Protein 4PFY (pdb70)

Solvent-accessible surface area: 40572 Å² total; per-residue (Å²): 188,62,82,74,51,107,0,0,36,0,0,6,23,8,34,33,61,9,70,24,0,0,3,5,8,31,56,94,13,7,7,0,1,6,7,0,0,1,0,5,1,9,2,11,26,35,65,100,94,143,66,42,39,4,0,0,67,108,26,94,76,78,44,124,54,40,10,27,0,10,2,58,143,40,7,89,4,40,71,43,58,86,6,43,1,63,7,0,28,22,0,1,64,9,0,107,144,25,102,44,2,53,36,16,49,5,37,110,3,3,41,126,18,60,99,83,77,131,69,13,0,49,0,12,3,89,24,30,42,34,6,42,2,63,23,21,10,2,64,7,12,0,2,0,78,76,54,3,75,139,58,71,55,120,82,0,50,138,28,40,28,96,92,5,42,0,1,0,0,0,84,7,68,48,79,26,26,10,75,0,3,0,36,31,24,58,114,4,2,0,49,149,62,39,64,47,57,0,94,0,51,40,0,0,0,10,23,9,14,1,4,92,40,0,28,15,36,2,46,101,13,82,0,0,0,0,2,6,12,1,72,40,0,76,90,2,36,96,69,100,43,5,29,3,12,60,127,105,75,57,25,7,26,37,0,8,0,0,0,2,2,1,25,21,121,78,112,0,0,49,45,57,60,0,5,59,0,1,1,24,1,3,28,23,101,66,0,5,78,117,11,0,95,90,13,10,87,28,17,31,26,0,0,0,0,61,51,113,34,12,73,110,16,34,1,123,124,18,17,101,152,66,23,23,81,98,50,39,122,60,0,84,115,4,0,64,124,47,24,1,105,57,103,85,129,69,46,62,22,4,20,71,123,32,121,108,26,121,2,39,0,9,0,0,18,0,40,28,7,3,32,47,0,0,61,0,0,4,87,6,0,54,163,4,9,0,21,5,66,42,96,62,17,55,44,62,118,0,9,72,10,0,19,16,12,85,12,18,2,0,0,0,18,68,26,1,18,17,10,14,9,5,16,16,1,0,24,1,1,3,42,35,76,0,54,144,47,156,103,2,77,41,0,3,1,4,42,16,65,32,104,109,2,77,87,12,5,40,56,1,2,110,11,117,77,80,75,73,10,80,83,0,0,25,98,0,0,46,22,0,2,93,32,0,5,0,2,2,0,0,7,6,1,4,11,3,0,0,6,59,64,11,3,39,51,6,0,27,77,175,54,72,60,2,4,2,0,0,42,67,22,22,0,8,8,4,0,4,41,0,0,24,16,0,93,34,126,48,135,120,101,64,76,118,2,0,36,0,0,7,26,10,34,38,62,10,71,20,0,0,5,8,7,42,69,93,15,6,8,0,1,7,6,0,0,1,0,5,2,10,1,9,30,30,70,104,100,139,57,48,48,4,0,0,65,112,25,94,78,75,47,121,53,37,11,27,0,11,2,48,140,35,4,84,3,42,73,43,57,83,7,51,0,65,7,0,28,24,0,2,68,16,1,98,175,53,101,44,2,68,38,15,63,4,39,120,6,2,42,130,22,57,114,83,76,116,66,14,0,48,0,15,5,88,25,32,43,29,9,41,2,75,22,17,10,2,60,9,14,0,1,0,81,73,50,2,88,139,62,76,50,113,67,0,50,128,32,38,29,94,93,5,42,0,0,0,0,0,88,7,65,47,83,17,23,7,48,0,3,0,14,35,14,57,109,3,2,0,50,144,66,51,63,63,76,1,48,0,63,58,0,0,0,11,25,10,15,8,4,94,45,0,24,18,34,2,48,94,12,76,0,0,0,0,2,5,12,0,58,30,0,63,86,2,43,108,64,97,45,5,34,2,11,55,90,105,74,55,26,7,21,38,0,8,0,0,0,1,3,1,25,22,123,81,116,1,0,48,41,55,60,0,5,63,0,2,1,22,1,1,31,22,91,55,0,2,60,170,12,0,114,82,13,9,85,37,17,30,23,0,0,1,3,59,42,118,41,16,73,107,19,30,2,110,127,20,17,100,154,64,19,23,141,101,35,36,116,62,0,62,112,5,0,63,129,48,27,1,107,37,115,77,132,75,45,61,26,4,15,75,142,43,123,78,23,85,3,39,0,9,0,0,34,2,38,27,8,3,32,57,0,0,61,4,0,3,93,9,0,51,162,3,9,0,25,5,74,42,96,67,16,59,44,64,117,0,11,56,11,0,21,12,14,107,12,12,1,0,0,0,17,75,26,1,22,12,9,10,8,8,20,18,5,0,28,2,1,3,53,35,86,0,53,174,52,132,69,3,78,44,0,2,0,5,41,16,66,30,105,108,3,80,87,14,6,40,59,0,0,112,12,108,75,76,71,73,11,77,98,0,0,23,107,0,0,42,20,0,2,87,35,0,5,0,0,2,1,0,6,6,1,4,11,2,0,0,5,61,56,8,2,41,56,10,0,28,86,178,66,66,62,2,2,2,1,0,43,68,22,19,1,7,9,6,0,3,33,0,0,33,16,4,94,41,106,146

Radius of gyration: 32.73 Å; Cα contacts (8 Å, |Δi|>4): 2437; chains: 2; bounding box: 91×54×98 Å

Nearest PDB structures (foldseek):
  4pfy-assembly1_A  TM=1.002E+00  e=0.000E+00  Thermotoga maritima MSB8
  1vr5-assembly1_A  TM=9.358E-01  e=0.000E+00  Thermotoga maritima MSB8
  6lzu-assembly1_A  TM=8.856E-01  e=5.003E-47  Vibrio harveyi 1DA3
  6lzt-assembly1_A  TM=8.892E-01  e=2.158E-46  Vibrio harveyi 1DA3
  6lzv-assembly1_A  TM=8.860E-01  e=6.411E-45  Vibrio harveyi 1DA3

Sequence (1076 aa):
TFERNKTLYWGGALWSSSPPSNWNPFTPWNAVAGTIGLVYEPLFLYDPLNDKFEPWLAEKGEWVSNNNEYVLTLRKGLRWQDGVPLTADDVVFTFEIAKKKYTGISYSSPVWNWLGRIERVDERTLKFVFSDPRYQEWKQMLINTPIVPKHIWENKTEEEEVLQQAANENPVGSGPYYVESWADDRCVFKKNGNWWGIRELGYDDPKPERIVELRVLSSNNVAVGMLMKGELDWSNFFLPGVPVLKKAYGIVVTWYENAPYMLPANTAGIIYINVNKYPLSIPEFRRRAMAYAINPEKKIVTTRAYENMVTAANPAGILPLPGYMKYYPKEVVDKYGFKYDPEMAKKILDEELGFKDVNKDGFREDPNGKPFKLTIECPYGWTDWMVSIQSIAEEDLVKVGINVEPKYPDYSSSKYADDDLYGGKFDLILNNFTTGVSATIWSYFNGVFYPDAVESSEYSYSGNFGKYANPEVEETLLDELNRSNDDAKIKEVVAKLSEILLKKDLPFIPLWYNGAWFQASEAVWTTNWPTEEKNPYAVPIGWNGWWQLTGIKTLFGIEAKHHFEERNKTLYWGGALWSSSPPSNWNPFTPWNAVAGTIGLVYEPLFLYDPLNDDKFEPWLAEKGEWVSNNNEYVLTLRKGLRWQDGVPLTADDVVFTFEIAKKYTGISYSPVWNWLGRIERVDEERTLKFVFSDPRYQEWKQMLINTPIVPKHIWENKTEEEVLQAANENPVGSGPYYVESWADDRCVFKKNGNWWGIRELGYDPKPERIVELRVLSSSNNVAVGMMLMKGELDWSNFFLPGVPVLKKAYGIVVTWYENAPYMLPANTAGIIYINVNKYPLSIPEFRRRAMAYAINPEKIVTRRAYENNMVTAANPAGILPLPGYMKYYPKEVVDKYGFKYDPEMAKKILDELGFKDVNKDGFREDPNGKPFKLTIECPYGWTDWMVSIQSIAEDLVKVGINVEPKYPDYSKYADDLYGGKFDLILNNFTTGVVSATIWSYFNGVFYPDAVESSEYSYSGNFGKYANPEVETLLDELNRSSNDDAKIKEEVVAKLSEILLKKDLPFIPLWYNGAWFQASEAVWTTNWPTEKNPYAVPIGWNGWWQLTGIKKTLFGIEAKH

Foldseek 3Di:
DDDQQQEAEEEAADQFFAQALALLCLVNHDFCSEQAFFDFQWFAALVVLDIHGDQWPDWDDPDLFKIKTFGDPQFAKLVGHHDAVVQVQCLQVVCCVQVVRQCSCVCVWWPHWDDPDGGMIMTGTPFQLPQVVQVCRLARTGADCVVPVVDDSCCSVVPRCPQPIHLHQWTWDDGDRFWTKTAGRPVRSCCVRVVFDFRRRIYIYTYDNAVVVVVVCQQVVVHFKYQADDPPVVCCCPPRVKAAQDNDPLRFDFWFFKWKFAQLVDPPSVPLLLLLLLLQLAALVCLCCPLRVNNWFWAQFLRFDPGDQGCLLDQPVLCVPQGHHHDLVVSLVSCVVQQFADPDPPLATDHNVRHRDAFEEEDAPNSRSVQRVVVRSQVSCSNSRHHYYYDHHHPVVLQVCQFQLPHGMYIDTQQGTRGSDPLSNLCQDCVQVSQPDRTHPRHSSSNDHDVVLVVLSSQLSSDPDSVSVSVSSSVSSNCCSRRVSIGGTIRDGSRIMGRPPFKDQAAHNVRHQASCHRHNVCSSNRVSVRSRGIRTPPD/DPPLQEAEEEAADQFFAQALQLLCVVNHDFCSEQAFFDFQWFAALVVLDIGGDQWPDWDDPDLFKIKTFGDPQFAKLVGHHDAVVQVQCLQVVLCVLVVRPPSCQCVFWPDWDDPDGHMIMTGTNFQLPQVVQVCRLRRTGADCVVPVPDDSCCSPPPRCPQPIHQHQWTFDDGDRFWTKTAGSPVRSCCVRPVFDFRRRIYIYTYDQALVVVVVCQQVVVHFKYQADDPPVVCCCVPRVKAAQANDPLRFDFWFFKWKFAQLVDPPSVPLLLLLLLLQLADLVCLCCVLRVNNWFWAQFLRFDPDPVGCLLPLVVLCVPQNHHHDLVVSLVSCVVQQQADPVPPLATDHNVRHGDAFEEEDAPNSRSVQRVVVRSQVSCSNSRHHYDYDHHHPVVLQLCQFQLPGGMYIDTQQGTRGSDCLSNLCQDCVQVSQPDRTDPRHSSSRDHDPVSVVLSSQCSSDPDSVSVSVSSSVSSNCCSRRVSIGGTIRDGSDIMGRPPFKDQAHHNVRNQASCHRHRPRSSNRNSVRSRGIDTDD

B-factor: mean 19.45, std 8.82, range [7.61, 70.92]

Structure (mmCIF, N/CA/C/O backbone):
data_4PFY
#
_entry.id   4PFY
#
_cell.length_a   96.638
_cell.length_b   53.600
_cell.length_c   106.269
_cell.angle_alpha   90.00
_cell.angle_beta   110.51
_cell.angle_gamma   90.00
#
_symmetry.space_group_name_H-M   'P 1 21 1'
#
loop_
_entity.id
_entity.type
_entity.pdbx_description
1 polymer 'ABC transporter substrate-binding protein'
2 branched beta-D-mannopyranose-(1-4)-beta-D-mannopyranose-(1-4)-beta-D-mannopyranose-(1-4)-beta-D-mannopyranose-(1-4)-beta-D-mannopyranose-(1-4)-beta-D-mannopyranose
3 non-polymer 'MAGNESIUM ION'
4 non-polymer 'NITRATE ION'
5 water water
#
loop_
_atom_site.group_PDB
_atom_site.id
_atom_site.type_symbol
_atom_site.label_atom_id
_atom_site.label_alt_id
_atom_site.label_comp_id
_atom_site.label_asym_id
_atom_site.label_entity_id
_atom_site.label_seq_id
_atom_site.pdbx_PDB_ins_code
_atom_site.Cartn_x
_atom_site.Cartn_y
_atom_site.Cartn_z
_atom_site.occupancy
_atom_site.B_iso_or_equiv
_atom_site.auth_seq_id
_atom_site.auth_comp_id
_atom_site.auth_asym_id
_atom_site.auth_atom_id
_atom_site.pdbx_PDB_model_num
ATOM 1 N N . THR A 1 2 ? 33.108 -15.066 37.585 1.00 43.91 21 THR A N 1
ATOM 2 C CA . THR A 1 2 ? 31.728 -15.502 37.345 1.00 44.49 21 THR A CA 1
ATOM 3 C C . THR A 1 2 ? 31.059 -15.782 38.687 1.00 38.94 21 THR A C 1
ATOM 4 O O . THR A 1 2 ? 31.738 -16.136 39.665 1.00 40.86 21 THR A O 1
ATOM 8 N N . PHE A 1 3 ? 29.735 -15.622 38.742 1.00 26.39 22 PHE A N 1
ATOM 9 C CA . PHE A 1 3 ? 28.998 -15.881 39.968 1.00 24.34 22 PHE A CA 1
ATOM 10 C C . PHE A 1 3 ? 28.814 -17.373 40.165 1.00 21.74 22 PHE A C 1
ATOM 11 O O . PHE A 1 3 ? 28.394 -18.076 39.246 1.00 22.32 22 PHE A O 1
ATOM 19 N N . GLU A 1 4 ? 29.155 -17.865 41.352 1.00 18.34 23 GLU A N 1
ATOM 20 C CA . GLU A 1 4 ? 28.946 -19.277 41.660 1.00 18.41 23 GLU A CA 1
ATOM 21 C C . GLU A 1 4 ? 27.438 -19.561 41.661 1.00 16.54 23 GLU A C 1
ATOM 22 O O . GLU A 1 4 ? 26.641 -18.817 42.254 1.00 16.39 23 GLU A O 1
ATOM 28 N N . ARG A 1 5 ? 27.041 -20.620 40.980 1.00 16.37 24 ARG A N 1
ATOM 29 C CA . ARG A 1 5 ? 25.625 -20.823 40.678 1.00 15.12 24 ARG A CA 1
ATOM 30 C C . ARG A 1 5 ? 24.782 -21.052 41.906 1.00 14.45 24 ARG A C 1
ATOM 31 O O . ARG A 1 5 ? 23.635 -20.586 41.976 1.00 13.98 24 ARG A O 1
ATOM 39 N N . ASN A 1 6 ? 25.314 -21.791 42.879 1.00 15.90 25 ASN A N 1
ATOM 40 C CA . ASN A 1 6 ? 24.518 -22.171 44.034 1.00 16.50 25 ASN A CA 1
ATOM 41 C C . ASN A 1 6 ? 24.454 -21.120 45.124 1.00 18.22 25 ASN A C 1
ATOM 42 O O . ASN A 1 6 ? 23.854 -21.346 46.154 1.00 21.15 25 ASN A O 1
ATOM 47 N N . LYS A 1 7 ? 25.067 -19.962 44.888 1.00 14.84 26 LYS A N 1
ATOM 48 C CA . LYS A 1 7 ? 24.981 -18.856 45.828 1.00 13.64 26 LYS A CA 1
ATOM 49 C C . LYS A 1 7 ? 24.319 -17.652 45.166 1.00 16.46 26 LYS A C 1
ATOM 50 O O . LYS A 1 7 ? 24.216 -16.591 45.768 1.00 16.04 26 LYS A O 1
ATOM 56 N N . THR A 1 8 ? 23.871 -17.837 43.926 1.00 12.52 27 THR A N 1
ATOM 57 C CA . THR A 1 8 ? 23.305 -16.750 43.139 1.00 11.65 27 THR A CA 1
ATOM 58 C C . THR A 1 8 ? 21.851 -17.041 42.805 1.00 12.43 27 THR A C 1
ATOM 59 O O . THR A 1 8 ? 21.523 -18.135 42.363 1.00 11.74 27 THR A O 1
ATOM 63 N N . LEU A 1 9 ? 20.985 -16.051 43.073 1.00 10.34 28 LEU A N 1
ATOM 64 C CA . LEU A 1 9 ? 19.552 -16.168 42.794 1.00 9.96 28 LEU A CA 1
ATOM 65 C C . LEU A 1 9 ? 19.200 -15.292 41.588 1.00 12.57 28 LEU A C 1
ATOM 66 O O . LEU A 1 9 ? 19.342 -14.072 41.654 1.00 12.26 28 LEU A O 1
ATOM 71 N N . TYR A 1 10 ? 18.767 -15.907 40.499 1.00 12.21 29 TYR A N 1
ATOM 72 C CA . TYR A 1 10 ? 18.356 -15.165 39.303 1.00 9.89 29 TYR A CA 1
ATOM 73 C C . TYR A 1 10 ? 16.858 -14.925 39.335 1.00 9.12 29 TYR A C 1
ATOM 74 O O . TYR A 1 10 ? 16.076 -15.870 39.447 1.00 10.20 29 TYR A O 1
ATOM 83 N N . TRP A 1 11 ? 16.472 -13.651 39.284 1.00 9.38 30 TRP A N 1
ATOM 84 C CA . TRP A 1 11 ? 15.097 -13.238 39.551 1.00 10.36 30 TRP A CA 1
ATOM 85 C C . TRP A 1 11 ? 14.672 -12.231 38.512 1.00 10.85 30 TRP A C 1
ATOM 86 O O . TRP A 1 11 ? 15.473 -11.387 38.091 1.00 10.57 30 TRP A O 1
ATOM 97 N N . GLY A 1 12 ? 13.427 -12.311 38.055 1.00 9.28 31 GLY A N 1
ATOM 98 C CA . GLY A 1 12 ? 12.924 -11.309 37.152 1.00 10.83 31 GLY A CA 1
ATOM 99 C C . GLY A 1 12 ? 11.436 -11.158 37.265 1.00 11.93 31 GLY A C 1
ATOM 100 O O . GLY A 1 12 ? 10.777 -11.920 37.982 1.00 10.71 31 GLY A O 1
ATOM 101 N N . GLY A 1 13 ? 10.910 -10.166 36.564 1.00 9.30 32 GLY A N 1
ATOM 102 C CA . GLY A 1 13 ? 9.473 -9.912 36.511 1.00 8.80 32 GLY A CA 1
ATOM 103 C C . GLY A 1 13 ? 9.110 -8.471 36.789 1.00 10.01 32 GLY A C 1
ATOM 104 O O . GLY A 1 13 ? 7.994 -8.036 36.506 1.00 11.18 32 GLY A O 1
ATOM 105 N N . ALA A 1 14 ? 10.072 -7.709 37.301 1.00 9.96 33 ALA A N 1
ATOM 106 C CA . ALA A 1 14 ? 9.819 -6.336 37.733 1.00 9.48 33 ALA A CA 1
ATOM 107 C C . ALA A 1 14 ? 10.705 -5.297 37.067 1.00 12.68 33 ALA A C 1
ATOM 108 O O . ALA A 1 14 ? 10.587 -4.104 37.359 1.00 12.94 33 ALA A O 1
ATOM 110 N N . LEU A 1 15 ? 11.623 -5.728 36.190 1.00 10.51 34 LEU A N 1
ATOM 111 C CA . LEU A 1 15 ? 12.601 -4.782 35.620 1.00 10.17 34 LEU A CA 1
ATOM 112 C C . LEU A 1 15 ? 12.296 -4.606 34.135 1.00 10.37 34 LEU A C 1
ATOM 113 O O . LEU A 1 15 ? 12.666 -5.431 33.319 1.00 10.59 34 LEU A O 1
ATOM 118 N N . TRP A 1 16 ? 11.607 -3.504 33.810 1.00 10.18 35 TRP A N 1
ATOM 119 C CA . TRP A 1 16 ? 11.057 -3.286 32.488 1.00 10.01 35 TRP A CA 1
ATOM 120 C C . TRP A 1 16 ? 11.628 -2.030 31.850 1.00 12.51 35 TRP A C 1
ATOM 121 O O . TRP A 1 16 ? 11.078 -1.476 30.910 1.00 14.01 35 TRP A O 1
ATOM 132 N N A SER A 1 17 ? 12.742 -1.576 32.405 0.62 13.38 36 SER A N 1
ATOM 133 N N B SER A 1 17 ? 12.734 -1.577 32.426 0.19 13.07 36 SER A N 1
ATOM 134 N N C SER A 1 17 ? 12.755 -1.599 32.403 0.19 13.20 36 SER A N 1
ATOM 135 C CA A SER A 1 17 ? 13.495 -0.457 31.842 0.62 13.00 36 SER A CA 1
ATOM 136 C CA B SER A 1 17 ? 13.497 -0.446 31.916 0.19 13.68 36 SER A CA 1
ATOM 137 C CA C SER A 1 17 ? 13.488 -0.434 31.929 0.19 13.99 36 SER A CA 1
ATOM 138 C C A SER A 1 17 ? 14.940 -0.633 32.262 0.62 14.24 36 SER A C 1
ATOM 139 C C B SER A 1 17 ? 14.962 -0.721 32.222 0.19 13.80 36 SER A C 1
ATOM 140 C C C SER A 1 17 ? 14.957 -0.670 32.263 0.19 13.86 36 SER A C 1
ATOM 141 O O A SER A 1 17 ? 15.213 -1.304 33.258 0.62 13.95 36 SER A O 1
ATOM 142 O O B SER A 1 17 ? 15.267 -1.540 33.089 0.19 13.44 36 SER A O 1
ATOM 143 O O C SER A 1 17 ? 15.258 -1.422 33.191 0.19 13.64 36 SER A O 1
ATOM 150 N N . PRO A 1 18 ? 15.882 -0.068 31.495 1.00 12.20 37 PRO A N 1
ATOM 151 C CA . PRO A 1 18 ? 17.287 -0.244 31.866 1.00 13.41 37 PRO A CA 1
ATOM 152 C C . PRO A 1 18 ? 17.526 0.327 33.268 1.00 13.08 37 PRO A C 1
ATOM 153 O O . PRO A 1 18 ? 16.996 1.409 33.584 1.00 14.63 37 PRO A O 1
ATOM 157 N N . PRO A 1 19 ? 18.227 -0.413 34.130 1.00 12.67 38 PRO A N 1
ATOM 158 C CA . PRO A 1 19 ? 18.448 0.094 35.492 1.00 15.88 38 PRO A CA 1
ATOM 159 C C . PRO A 1 19 ? 19.297 1.361 35.493 1.00 15.43 38 PRO A C 1
ATOM 160 O O . PRO A 1 19 ? 20.414 1.358 34.976 1.00 18.10 38 PRO A O 1
ATOM 164 N N . SER A 1 20 ? 18.756 2.437 36.064 1.00 13.15 39 SER A N 1
ATOM 165 C CA . SER A 1 20 ? 19.484 3.708 36.066 1.00 13.84 39 SER A CA 1
ATOM 166 C C . SER A 1 20 ? 19.162 4.572 37.282 1.00 13.77 39 SER A C 1
ATOM 167 O O . SER A 1 20 ? 19.798 5.626 37.471 1.00 17.18 39 SER A O 1
ATOM 170 N N . ASN A 1 21 ? 18.233 4.120 38.114 1.00 10.92 40 ASN A N 1
ATOM 171 C CA . ASN A 1 21 ? 17.767 4.914 39.241 1.00 12.95 40 ASN A CA 1
ATOM 172 C C . ASN A 1 21 ? 17.525 4.021 40.452 1.00 12.17 40 ASN A C 1
ATOM 173 O O . ASN A 1 21 ? 16.906 2.967 40.328 1.00 12.53 40 ASN A O 1
ATOM 178 N N . TRP A 1 22 ? 18.010 4.451 41.613 1.00 12.24 41 TRP A N 1
ATOM 179 C CA . TRP A 1 22 ? 17.790 3.745 42.897 1.00 10.99 41 TRP A CA 1
ATOM 180 C C . TRP A 1 22 ? 17.370 4.742 43.963 1.00 10.60 41 TRP A C 1
ATOM 181 O O . TRP A 1 22 ? 17.734 4.617 45.129 1.00 12.12 41 TRP A O 1
ATOM 192 N N . ASN A 1 23 ? 16.597 5.729 43.552 1.00 11.60 42 ASN A N 1
ATOM 193 C CA . ASN A 1 23 ? 16.173 6.807 44.456 1.00 11.46 42 ASN A CA 1
ATOM 194 C C . ASN A 1 23 ? 14.933 6.399 45.262 1.00 12.80 42 ASN A C 1
ATOM 195 O O . ASN A 1 23 ? 13.866 6.188 44.694 1.00 12.82 42 ASN A O 1
ATOM 200 N N . PRO A 1 24 ? 15.061 6.314 46.599 1.00 11.56 43 PRO A N 1
ATOM 201 C CA . PRO A 1 24 ? 13.932 5.816 47.392 1.00 13.58 43 PRO A CA 1
ATOM 202 C C . PRO A 1 24 ? 12.772 6.821 47.437 1.00 14.02 43 PRO A C 1
ATOM 203 O O . PRO A 1 24 ? 11.657 6.454 47.828 1.00 12.39 43 PRO A O 1
ATOM 207 N N . PHE A 1 25 ? 13.013 8.061 47.028 1.00 11.71 44 PHE A N 1
ATOM 208 C CA . PHE A 1 25 ? 11.939 9.044 46.981 1.00 12.38 44 PHE A CA 1
ATOM 209 C C . PHE A 1 25 ? 11.074 8.909 45.734 1.00 14.63 44 PHE A C 1
ATOM 210 O O . PHE A 1 25 ? 9.980 9.475 45.672 1.00 13.91 44 PHE A O 1
ATOM 218 N N . THR A 1 26 ? 11.558 8.152 44.755 1.00 12.95 45 THR A N 1
ATOM 219 C CA . THR A 1 26 ? 10.819 7.947 43.509 1.00 14.03 45 THR A CA 1
ATOM 220 C C . THR A 1 26 ? 10.742 6.456 43.148 1.00 13.94 45 THR A C 1
ATOM 221 O O . THR A 1 26 ? 11.314 6.019 42.138 1.00 13.58 45 THR A O 1
ATOM 225 N N . PRO A 1 27 ? 10.061 5.660 43.983 1.00 14.71 46 PRO A N 1
ATOM 226 C CA . PRO A 1 27 ? 10.048 4.218 43.741 1.00 15.30 46 PRO A CA 1
ATOM 227 C C . PRO A 1 27 ? 9.426 3.824 42.403 1.00 17.05 46 PRO A C 1
ATOM 228 O O . PRO A 1 27 ? 9.709 2.719 41.962 1.00 19.90 46 PRO A O 1
ATOM 232 N N . TRP A 1 28 ? 8.652 4.720 41.776 1.00 15.25 47 TRP A N 1
ATOM 233 C CA . TRP A 1 28 ? 8.087 4.456 40.449 1.00 18.23 47 TRP A CA 1
ATOM 234 C C . TRP A 1 28 ? 9.170 4.352 39.387 1.00 21.94 47 TRP A C 1
ATOM 235 O O . TRP A 1 28 ? 8.970 3.733 38.345 1.00 21.75 47 TRP A O 1
ATOM 246 N N . ASN A 1 29 ? 10.313 4.969 39.636 1.00 16.40 48 ASN A N 1
ATOM 247 C CA . ASN A 1 29 ? 11.393 4.947 38.674 1.00 15.54 48 ASN A CA 1
ATOM 248 C C . ASN A 1 29 ? 12.568 4.092 39.137 1.00 13.42 48 ASN A C 1
ATOM 249 O O . ASN A 1 29 ? 13.401 3.692 38.326 1.00 19.49 48 ASN A O 1
ATOM 254 N N . ALA A 1 30 ? 12.638 3.800 40.436 1.00 12.28 49 ALA A N 1
ATOM 255 C CA . ALA A 1 30 ? 13.762 3.053 40.987 1.00 13.33 49 ALA A CA 1
ATOM 256 C C . ALA A 1 30 ? 13.697 1.577 40.594 1.00 13.72 49 ALA A C 1
ATOM 257 O O . ALA A 1 30 ? 12.609 1.025 40.433 1.00 14.18 49 ALA A O 1
ATOM 259 N N . VAL A 1 31 ? 14.863 0.946 40.425 1.00 11.44 50 VAL A N 1
ATOM 260 C CA . VAL A 1 31 ? 14.958 -0.487 40.206 1.00 11.37 50 VAL A CA 1
ATOM 261 C C . VAL A 1 31 ? 14.203 -1.245 41.296 1.00 12.53 50 VAL A C 1
ATOM 262 O O . VAL A 1 31 ? 14.406 -1.004 42.477 1.00 10.75 50 VAL A O 1
ATOM 266 N N . ALA A 1 32 ? 13.306 -2.159 40.903 1.00 10.28 51 ALA A N 1
ATOM 267 C CA . ALA A 1 32 ? 12.569 -2.940 41.892 1.00 9.06 51 ALA A CA 1
ATOM 268 C C . ALA A 1 32 ? 13.503 -3.624 42.857 1.00 11.52 51 ALA A C 1
ATOM 269 O O . ALA A 1 32 ? 14.520 -4.194 42.467 1.00 11.67 51 ALA A O 1
ATOM 271 N N . GLY A 1 33 ? 13.182 -3.507 44.143 1.00 11.74 52 GLY A N 1
ATOM 272 C CA . GLY A 1 33 ? 14.085 -4.013 45.170 1.00 11.91 52 GLY A CA 1
ATOM 273 C C . GLY A 1 33 ? 14.785 -2.890 45.876 1.00 11.01 52 GLY A C 1
ATOM 274 O O . GLY A 1 33 ? 15.245 -3.074 47.013 1.00 11.47 52 GLY A O 1
ATOM 275 N N . THR A 1 34 ? 14.858 -1.730 45.243 1.00 10.39 53 THR A N 1
ATOM 276 C CA . THR A 1 34 ? 15.379 -0.530 45.944 1.00 12.29 53 THR A CA 1
ATOM 277 C C . THR A 1 34 ? 14.643 -0.368 47.270 1.00 12.62 53 THR A C 1
ATOM 278 O O . THR A 1 34 ? 15.244 -0.072 48.309 1.00 12.22 53 THR A O 1
ATOM 282 N N . ILE A 1 35 ? 13.331 -0.549 47.239 1.00 10.93 54 ILE A N 1
ATOM 283 C CA . ILE A 1 35 ? 12.558 -0.615 48.455 1.00 10.69 54 ILE A CA 1
ATOM 284 C C . ILE A 1 35 ? 12.400 -2.069 48.792 1.00 9.55 54 ILE A C 1
ATOM 285 O O . ILE A 1 35 ? 11.757 -2.822 48.052 1.00 11.58 54 ILE A O 1
ATOM 290 N N . GLY A 1 36 ? 13.047 -2.491 49.870 1.00 9.43 55 GLY A N 1
ATOM 291 C CA . GLY A 1 36 ? 12.997 -3.875 50.313 1.00 10.43 55 GLY A CA 1
ATOM 292 C C . GLY A 1 36 ? 14.363 -4.469 50.533 1.00 11.47 55 GLY A C 1
ATOM 293 O O . GLY A 1 36 ? 14.732 -4.834 51.656 1.00 14.30 55 GLY A O 1
ATOM 294 N N . LEU A 1 37 ? 15.131 -4.608 49.450 1.00 10.41 56 LEU A N 1
ATOM 295 C CA . LEU A 1 37 ? 16.506 -5.084 49.548 1.00 10.97 56 LEU A CA 1
ATOM 296 C C . LEU A 1 37 ? 17.447 -4.030 50.127 1.00 10.19 56 LEU A C 1
ATOM 297 O O . LEU A 1 37 ? 18.357 -4.358 50.903 1.00 11.54 56 LEU A O 1
ATOM 302 N N . VAL A 1 38 ? 17.232 -2.767 49.739 1.00 10.08 57 VAL A N 1
ATOM 303 C CA . VAL A 1 38 ? 18.175 -1.689 50.073 1.00 10.98 57 VAL A CA 1
ATOM 304 C C . VAL A 1 38 ? 17.609 -0.779 51.155 1.00 10.86 57 VAL A C 1
ATOM 305 O O . VAL A 1 38 ? 18.192 -0.654 52.241 1.00 10.85 57 VAL A O 1
ATOM 309 N N . TYR A 1 39 ? 16.464 -0.164 50.896 1.00 11.92 58 TYR A N 1
ATOM 310 C CA . TYR A 1 39 ? 15.811 0.685 51.896 1.00 11.46 58 TYR A CA 1
ATOM 311 C C . TYR A 1 39 ? 14.678 -0.076 52.558 1.00 12.14 58 TYR A C 1
ATOM 312 O O . TYR A 1 39 ? 13.939 -0.806 51.890 1.00 13.48 58 TYR A O 1
ATOM 321 N N . GLU A 1 40 ? 14.505 0.139 53.855 1.00 12.29 59 GLU A N 1
ATOM 322 C CA . GLU A 1 40 ? 13.596 -0.688 54.645 1.00 10.67 59 GLU A CA 1
ATOM 323 C C . GLU A 1 40 ? 12.473 0.109 55.278 1.00 12.73 59 GLU A C 1
ATOM 324 O O . GLU A 1 40 ? 12.623 1.286 55.562 1.00 12.26 59 GLU A O 1
ATOM 330 N N . PRO A 1 41 ? 11.345 -0.571 55.563 1.00 13.47 60 PRO A N 1
ATOM 331 C CA . PRO A 1 41 ? 10.203 0.041 56.221 1.00 10.75 60 PRO A CA 1
ATOM 332 C C . PRO A 1 41 ? 10.199 -0.201 57.734 1.00 11.24 60 PRO A C 1
ATOM 333 O O . PRO A 1 41 ? 10.915 -1.048 58.260 1.00 12.05 60 PRO A O 1
ATOM 337 N N . LEU A 1 42 ? 9.347 0.548 58.429 1.00 10.52 61 LEU A N 1
ATOM 338 C CA . LEU A 1 42 ? 9.168 0.317 59.867 1.00 10.98 61 LEU A CA 1
ATOM 339 C C . LEU A 1 42 ? 8.538 -1.034 60.154 1.00 12.42 61 LEU A C 1
ATOM 340 O O . LEU A 1 42 ? 8.907 -1.684 61.128 1.00 12.21 61 LEU A O 1
ATOM 345 N N . PHE A 1 43 ? 7.587 -1.445 59.317 1.00 11.39 62 PHE A N 1
ATOM 346 C CA . PHE A 1 43 ? 6.851 -2.707 59.470 1.00 12.16 62 PHE A CA 1
ATOM 347 C C . PHE A 1 43 ? 6.713 -3.414 58.130 1.00 10.85 62 PHE A C 1
ATOM 348 O O . PHE A 1 43 ? 6.715 -2.769 57.083 1.00 12.50 62 PHE A O 1
ATOM 356 N N . LEU A 1 44 ? 6.585 -4.739 58.188 1.00 10.16 63 LEU A N 1
ATOM 357 C CA . LEU A 1 44 ? 5.975 -5.523 57.104 1.00 10.54 63 LEU A CA 1
ATOM 358 C C . LEU A 1 44 ? 4.481 -5.687 57.389 1.00 10.73 63 LEU A C 1
ATOM 359 O O . LEU A 1 44 ? 4.049 -5.597 58.537 1.00 12.13 63 LEU A O 1
ATOM 364 N N . TYR A 1 45 ? 3.700 -5.961 56.350 1.00 11.31 64 TYR A N 1
ATOM 365 C CA . TYR A 1 45 ? 2.339 -6.427 56.528 1.00 13.23 64 TYR A CA 1
ATOM 366 C C . TYR A 1 45 ? 2.185 -7.778 55.860 1.00 12.84 64 TYR A C 1
ATOM 367 O O . TYR A 1 45 ? 2.556 -7.942 54.704 1.00 11.98 64 TYR A O 1
ATOM 376 N N . ASP A 1 46 ? 1.675 -8.754 56.617 1.00 13.24 65 ASP A N 1
ATOM 377 C CA . ASP A 1 46 ? 1.433 -10.087 56.096 1.00 13.38 65 ASP A CA 1
ATOM 378 C C . ASP A 1 46 ? -0.005 -10.202 55.652 1.00 13.06 65 ASP A C 1
ATOM 379 O O . ASP A 1 46 ? -0.914 -10.288 56.477 1.00 14.44 65 ASP A O 1
ATOM 384 N N . PRO A 1 47 ? -0.229 -10.215 54.335 1.00 12.40 66 PRO A N 1
ATOM 385 C CA . PRO A 1 47 ? -1.589 -10.259 53.834 1.00 14.33 66 PRO A CA 1
ATOM 386 C C . PRO A 1 47 ? -2.234 -11.640 53.938 1.00 17.35 66 PRO A C 1
ATOM 387 O O . PRO A 1 47 ? -3.470 -11.751 53.832 1.00 21.97 66 PRO A O 1
ATOM 391 N N . LEU A 1 48 ? -1.435 -12.675 54.153 1.00 17.57 67 LEU A N 1
ATOM 392 C CA . LEU A 1 48 ? -1.987 -14.021 54.347 1.00 18.29 67 LEU A CA 1
ATOM 393 C C . LEU A 1 48 ? -2.706 -14.125 55.677 1.00 21.02 67 LEU A C 1
ATOM 394 O O . LEU A 1 48 ? -3.656 -14.904 55.816 1.00 24.75 67 LEU A O 1
ATOM 399 N N . ASN A 1 49 ? -2.258 -13.359 56.661 1.00 19.04 68 ASN A N 1
ATOM 400 C CA . ASN A 1 49 ? -2.758 -13.510 58.029 1.00 17.79 68 ASN A CA 1
ATOM 401 C C . ASN A 1 49 ? -3.234 -12.201 58.648 1.00 22.95 68 ASN A C 1
ATOM 402 O O . ASN A 1 49 ? -3.656 -12.182 59.807 1.00 26.19 68 ASN A O 1
ATOM 407 N N . ASP A 1 50 ? -3.186 -11.110 57.871 1.00 19.69 69 ASP A N 1
ATOM 408 C CA . ASP A 1 50 ? -3.665 -9.800 58.315 1.00 19.53 69 ASP A CA 1
ATOM 409 C C . ASP A 1 50 ? -2.946 -9.355 59.578 1.00 20.11 69 ASP A C 1
ATOM 410 O O . ASP A 1 50 ? -3.561 -9.049 60.598 1.00 23.53 69 ASP A O 1
ATOM 415 N N . LYS A 1 51 ? -1.626 -9.284 59.501 1.00 17.48 70 LYS A N 1
ATOM 416 C CA . LYS A 1 51 ? -0.793 -9.051 60.664 1.00 18.14 70 LYS A CA 1
ATOM 417 C C . LYS A 1 51 ? 0.408 -8.179 60.303 1.00 15.88 70 LYS A C 1
ATOM 418 O O . LYS A 1 51 ? 1.043 -8.393 59.271 1.00 17.97 70 LYS A O 1
ATOM 424 N N . PHE A 1 52 ? 0.716 -7.181 61.139 1.00 14.84 71 PHE A N 1
ATOM 425 C CA . PHE A 1 52 ? 1.945 -6.393 60.983 1.00 14.97 71 PHE A CA 1
ATOM 426 C C . PHE A 1 52 ? 3.109 -7.098 61.647 1.00 21.31 71 PHE A C 1
ATOM 427 O O . PHE A 1 52 ? 2.958 -7.640 62.745 1.00 23.59 71 PHE A O 1
ATOM 435 N N . GLU A 1 53 ? 4.270 -7.081 61.007 1.00 14.68 72 GLU A N 1
ATOM 436 C CA . GLU A 1 53 ? 5.507 -7.574 61.608 1.00 16.67 72 GLU A CA 1
ATOM 437 C C . GLU A 1 53 ? 6.453 -6.410 61.798 1.00 15.71 72 GLU A C 1
ATOM 438 O O . GLU A 1 53 ? 6.832 -5.753 60.833 1.00 14.82 72 GLU A O 1
ATOM 444 N N . PRO A 1 54 ? 6.834 -6.122 63.047 1.00 13.19 73 PRO A N 1
ATOM 445 C CA . PRO A 1 54 ? 7.740 -4.995 63.246 1.00 13.14 73 PRO A CA 1
ATOM 446 C C . PRO A 1 54 ? 9.094 -5.292 62.607 1.00 12.98 73 PRO A C 1
ATOM 447 O O . PRO A 1 54 ? 9.691 -6.364 62.846 1.00 14.73 73 PRO A O 1
ATOM 451 N N . TRP A 1 55 ? 9.562 -4.381 61.761 1.00 12.37 74 TRP A N 1
ATOM 452 C CA . TRP A 1 55 ? 10.825 -4.569 61.048 1.00 13.47 74 TRP A CA 1
ATOM 453 C C . TRP A 1 55 ? 11.924 -3.687 61.647 1.00 11.53 74 TRP A C 1
ATOM 454 O O . TRP A 1 55 ? 12.609 -4.116 62.579 1.00 11.79 74 TRP A O 1
ATOM 465 N N . LEU A 1 56 ? 12.107 -2.464 61.151 1.00 11.43 75 LEU A N 1
ATOM 466 C CA . LEU A 1 56 ? 12.984 -1.509 61.835 1.00 12.03 75 LEU A CA 1
ATOM 467 C C . LEU A 1 56 ? 12.388 -1.212 63.211 1.00 14.71 75 LEU A C 1
ATOM 468 O O . LEU A 1 56 ? 13.108 -1.0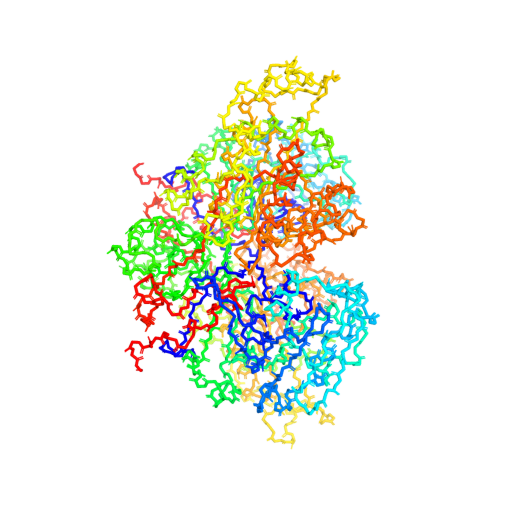83 64.203 1.00 13.43 75 LEU A O 1
ATOM 473 N N . ALA A 1 57 ? 11.063 -1.135 63.269 1.00 13.40 76 ALA A N 1
ATOM 474 C CA . ALA A 1 57 ? 10.373 -0.969 64.539 1.00 13.52 76 ALA A CA 1
ATOM 475 C C . ALA A 1 57 ? 10.468 -2.218 65.390 1.00 13.74 76 ALA A C 1
ATOM 476 O O . ALA A 1 57 ? 10.466 -3.327 64.879 1.00 14.80 76 ALA A O 1
ATOM 478 N N . GLU A 1 58 ? 10.517 -2.014 66.704 1.00 14.16 77 GLU A N 1
ATOM 479 C CA . GLU A 1 58 ? 10.309 -3.089 67.665 1.00 15.99 77 GLU A CA 1
ATOM 480 C C . GLU A 1 58 ? 8.816 -3.236 67.955 1.00 15.45 77 GLU A C 1
ATOM 481 O O . GLU A 1 58 ? 8.282 -4.347 68.091 1.00 16.97 77 GLU A O 1
ATOM 487 N N . LYS A 1 59 ? 8.127 -2.096 68.064 1.00 16.12 78 LYS A N 1
ATOM 488 C CA . LYS A 1 59 ? 6.692 -2.070 68.320 1.00 18.28 78 LYS A CA 1
ATOM 489 C C . LYS A 1 59 ? 6.093 -0.721 67.933 1.00 16.53 78 LYS A C 1
ATOM 490 O O . LYS A 1 59 ? 6.800 0.272 67.807 1.00 15.71 78 LYS A O 1
ATOM 496 N N . GLY A 1 60 ? 4.780 -0.700 67.730 1.00 15.76 79 GLY A N 1
ATOM 497 C CA . GLY A 1 60 ? 4.085 0.537 67.432 1.00 15.33 79 GLY A CA 1
ATOM 498 C C . GLY A 1 60 ? 2.658 0.422 67.890 1.00 16.59 79 GLY A C 1
ATOM 499 O O . GLY A 1 60 ? 2.045 -0.624 67.730 1.00 19.77 79 GLY A O 1
ATOM 500 N N . GLU A 1 61 ? 2.123 1.481 68.481 1.00 14.09 80 GLU A N 1
ATOM 501 C CA . GLU A 1 61 ? 0.727 1.442 68.918 1.00 16.62 80 GLU A CA 1
ATOM 502 C C . GLU A 1 61 ? 0.132 2.832 69.080 1.00 18.21 80 GLU A C 1
ATOM 503 O O . GLU A 1 61 ? 0.831 3.797 69.413 1.00 15.74 80 GLU A O 1
ATOM 509 N N . TRP A 1 62 ? -1.172 2.929 68.853 1.00 15.66 81 TRP A N 1
ATOM 510 C CA . TRP A 1 62 ? -1.922 4.102 69.246 1.00 17.28 81 TRP A CA 1
ATOM 511 C C . TRP A 1 62 ? -2.075 4.082 70.768 1.00 19.73 81 TRP A C 1
ATOM 512 O O . TRP A 1 62 ? -2.652 3.153 71.312 1.00 21.15 81 TRP A O 1
ATOM 523 N N . VAL A 1 63 ? -1.545 5.092 71.453 1.00 16.07 82 VAL A N 1
ATOM 524 C CA . VAL A 1 63 ? -1.705 5.199 72.910 1.00 15.94 82 VAL A CA 1
ATOM 525 C C . VAL A 1 63 ? -2.852 6.127 73.290 1.00 19.49 82 VAL A C 1
ATOM 526 O O . VAL A 1 63 ? -3.227 6.207 74.464 1.00 22.29 82 VAL A O 1
ATOM 530 N N . SER A 1 64 ? -3.401 6.819 72.303 1.00 18.30 83 SER A N 1
ATOM 531 C CA . SER A 1 64 ? -4.594 7.639 72.439 1.00 16.87 83 SER A CA 1
ATOM 532 C C . SER A 1 64 ? -5.229 7.775 71.064 1.00 17.09 83 SER A C 1
ATOM 533 O O . SER A 1 64 ? -4.678 7.270 70.083 1.00 17.66 83 SER A O 1
ATOM 536 N N A ASN A 1 65 ? -6.362 8.465 70.987 0.40 17.84 84 ASN A N 1
ATOM 537 N N B ASN A 1 65 ? -6.363 8.466 70.989 0.60 17.70 84 ASN A N 1
ATOM 538 C CA A ASN A 1 65 ? -7.046 8.654 69.711 0.40 18.64 84 ASN A CA 1
ATOM 539 C CA B ASN A 1 65 ? -7.044 8.650 69.712 0.60 16.50 84 ASN A CA 1
ATOM 540 C C A ASN A 1 65 ? -6.185 9.371 68.662 0.40 17.16 84 ASN A C 1
ATOM 541 C C B ASN A 1 65 ? -6.134 9.311 68.665 0.60 17.05 84 ASN A C 1
ATOM 542 O O A ASN A 1 65 ? -6.382 9.169 67.462 0.40 19.26 84 ASN A O 1
ATOM 543 O O B ASN A 1 65 ? -6.227 8.994 67.476 0.60 16.88 84 ASN A O 1
ATOM 552 N N . ASN A 1 66 ? -5.229 10.187 69.101 1.00 14.69 85 ASN A N 1
ATOM 553 C CA . ASN A 1 66 ? -4.395 10.936 68.157 1.00 14.64 85 ASN A CA 1
ATOM 554 C C . ASN A 1 66 ? -2.873 10.857 68.360 1.00 17.01 85 ASN A C 1
ATOM 555 O O . ASN A 1 66 ? -2.135 11.671 67.798 1.00 16.12 85 ASN A O 1
ATOM 560 N N . GLU A 1 67 ? -2.419 9.892 69.133 1.00 13.87 86 GLU A N 1
ATOM 561 C CA . GLU A 1 67 ? -0.983 9.718 69.380 1.00 14.63 86 GLU A CA 1
ATOM 562 C C . GLU A 1 67 ? -0.560 8.291 69.091 1.00 16.84 86 GLU A C 1
ATOM 563 O O . GLU A 1 67 ? -1.092 7.341 69.672 1.00 14.85 86 GLU A O 1
ATOM 569 N N . TYR A 1 68 ? 0.420 8.145 68.190 1.00 12.90 87 TYR A N 1
ATOM 570 C CA . TYR A 1 68 ? 0.982 6.848 67.867 1.00 13.28 87 TYR A CA 1
ATOM 571 C C . TYR A 1 68 ? 2.423 6.771 68.359 1.00 13.71 87 TYR A C 1
ATOM 572 O O . TYR A 1 68 ? 3.278 7.570 67.945 1.00 14.53 87 TYR A O 1
ATOM 581 N N . VAL A 1 69 ? 2.705 5.826 69.265 1.00 13.97 88 VAL A N 1
ATOM 582 C CA . VAL A 1 69 ? 4.073 5.689 69.784 1.00 12.95 88 VAL A CA 1
ATOM 583 C C . VAL A 1 69 ? 4.813 4.575 69.060 1.00 13.20 88 VAL A C 1
ATOM 584 O O . VAL A 1 69 ? 4.362 3.426 69.018 1.00 14.92 88 VAL A O 1
ATOM 588 N N . LEU A 1 70 ? 5.928 4.965 68.449 1.00 13.23 89 LEU A N 1
ATOM 589 C CA . LEU A 1 70 ? 6.806 4.092 67.703 1.00 15.12 89 LEU A CA 1
ATOM 590 C C . LEU A 1 70 ? 8.065 3.828 68.482 1.00 13.84 89 LEU A C 1
ATOM 591 O O . LEU A 1 70 ? 8.771 4.768 68.832 1.00 14.39 89 LEU A O 1
ATOM 596 N N . THR A 1 71 ? 8.370 2.564 68.754 1.00 13.23 90 THR A N 1
ATOM 597 C CA . THR A 1 71 ? 9.631 2.187 69.397 1.00 14.49 90 THR A CA 1
ATOM 598 C C . THR A 1 71 ? 10.542 1.502 68.374 1.00 16.41 90 THR A C 1
ATOM 599 O O . THR A 1 71 ? 10.148 0.504 67.774 1.00 18.04 90 THR A O 1
ATOM 603 N N . LEU A 1 72 ? 11.734 2.037 68.157 1.00 14.15 91 LEU A N 1
ATOM 604 C CA . LEU A 1 72 ? 12.693 1.419 67.227 1.00 17.20 91 LEU A CA 1
ATOM 605 C C . LEU A 1 72 ? 13.515 0.353 67.917 1.00 15.81 91 LEU A C 1
ATOM 606 O O . LEU A 1 72 ? 13.829 0.458 69.118 1.00 15.72 91 LEU A O 1
ATOM 611 N N . ARG A 1 73 ? 13.893 -0.667 67.166 1.00 15.03 92 ARG A N 1
ATOM 612 C CA . ARG A 1 73 ? 14.819 -1.659 67.680 1.00 15.31 92 ARG A CA 1
ATOM 613 C C . ARG A 1 73 ? 16.169 -1.030 67.956 1.00 13.98 92 ARG A C 1
ATOM 614 O O . ARG A 1 73 ? 16.549 -0.026 67.353 1.00 17.54 92 ARG A O 1
ATOM 622 N N . LYS A 1 74 ? 16.891 -1.607 68.891 1.00 16.00 93 LYS A N 1
ATOM 623 C CA . LYS A 1 74 ? 18.306 -1.344 69.060 1.00 18.07 93 LYS A CA 1
ATOM 624 C C . LYS A 1 74 ? 19.159 -1.976 67.971 1.00 14.26 93 LYS A C 1
ATOM 625 O O . LYS A 1 74 ? 18.766 -2.949 67.384 1.00 16.83 93 LYS A O 1
ATOM 631 N N . GLY A 1 75 ? 20.318 -1.421 67.754 1.00 14.74 94 GLY A N 1
ATOM 632 C CA . GLY A 1 75 ? 21.310 -2.067 66.905 1.00 14.78 94 GLY A CA 1
ATOM 633 C C . GLY A 1 75 ? 21.053 -1.971 65.414 1.00 15.68 94 GLY A C 1
ATOM 634 O O . GLY A 1 75 ? 21.575 -2.774 64.641 1.00 15.63 94 GLY A O 1
ATOM 635 N N . LEU A 1 76 ? 20.229 -1.011 65.012 1.00 15.87 95 LEU A N 1
ATOM 636 C CA . LEU A 1 76 ? 19.966 -0.793 63.596 1.00 15.18 95 LEU A CA 1
ATOM 637 C C . LEU A 1 76 ? 21.145 -0.045 62.978 1.00 13.57 95 LEU A C 1
ATOM 638 O O . LEU A 1 76 ? 21.777 0.801 63.631 1.00 14.91 95 LEU A O 1
ATOM 643 N N . ARG A 1 77 ? 21.451 -0.323 61.726 1.00 14.33 96 ARG A N 1
ATOM 644 C CA . ARG A 1 77 ? 22.656 0.229 61.127 1.00 15.70 96 ARG A CA 1
ATOM 645 C C . ARG A 1 77 ? 22.498 0.398 59.629 1.00 14.57 96 ARG A C 1
ATOM 646 O O . ARG A 1 77 ? 21.972 -0.486 58.961 1.00 13.97 96 ARG A O 1
ATOM 654 N N . TRP A 1 78 ? 22.950 1.530 59.119 1.00 14.01 97 TRP A N 1
ATOM 655 C CA . TRP A 1 78 ? 23.077 1.771 57.693 1.00 12.74 97 TRP A CA 1
ATOM 656 C C . TRP A 1 78 ? 24.201 0.927 57.102 1.00 14.29 97 TRP A C 1
ATOM 657 O O . TRP A 1 78 ? 25.093 0.477 57.824 1.00 13.87 97 TRP A O 1
ATOM 668 N N . GLN A 1 79 ? 24.159 0.728 55.789 1.00 13.70 98 GLN A N 1
ATOM 669 C CA . GLN A 1 79 ? 25.167 -0.094 55.111 1.00 14.80 98 GLN A CA 1
ATOM 670 C C . GLN A 1 79 ? 26.572 0.498 55.160 1.00 15.36 98 GLN A C 1
ATOM 671 O O . GLN A 1 79 ? 27.528 -0.211 54.929 1.00 17.03 98 GLN A O 1
ATOM 677 N N . ASP A 1 80 ? 26.684 1.784 55.491 1.00 14.29 99 ASP A N 1
ATOM 678 C CA . ASP A 1 80 ? 27.995 2.416 55.637 1.00 16.01 99 ASP A CA 1
ATOM 679 C C . ASP A 1 80 ? 28.468 2.413 57.085 1.00 18.68 99 ASP A C 1
ATOM 680 O O . ASP A 1 80 ? 29.460 3.088 57.424 1.00 15.63 99 ASP A O 1
ATOM 685 N N . GLY A 1 81 ? 27.769 1.681 57.938 1.00 15.33 100 GLY A N 1
ATOM 686 C CA . GLY A 1 81 ? 28.169 1.514 59.318 1.00 14.89 100 GLY A CA 1
ATOM 687 C C . GLY A 1 81 ? 27.588 2.525 60.306 1.00 14.75 100 GLY A C 1
ATOM 688 O O . GLY A 1 81 ? 27.667 2.335 61.517 1.00 16.78 100 GLY A O 1
ATOM 689 N N . VAL A 1 82 ? 27.015 3.604 59.782 1.00 14.43 101 VAL A N 1
ATOM 690 C CA . VAL A 1 82 ? 26.444 4.627 60.644 1.00 16.13 101 VAL A CA 1
ATOM 691 C C . VAL A 1 82 ? 25.186 4.070 61.310 1.00 16.10 101 VAL A C 1
ATOM 692 O O . VAL A 1 82 ? 24.375 3.418 60.645 1.00 14.61 101 VAL A O 1
ATOM 696 N N . PRO A 1 83 ? 25.027 4.260 62.617 1.00 14.21 102 PRO A N 1
ATOM 697 C CA . PRO A 1 83 ? 23.797 3.793 63.269 1.00 14.07 102 PRO A CA 1
ATOM 698 C C . PRO A 1 83 ? 22.547 4.363 62.624 1.00 14.96 102 PRO A C 1
ATOM 699 O O . PRO A 1 83 ? 22.510 5.542 62.267 1.00 13.71 102 PRO A O 1
ATOM 703 N N . LEU A 1 84 ? 21.536 3.515 62.473 1.00 13.41 103 LEU A N 1
ATOM 704 C CA . LEU A 1 84 ? 20.212 3.975 62.080 1.00 14.46 103 LEU A CA 1
ATOM 705 C C . LEU A 1 84 ? 19.434 4.193 63.366 1.00 13.04 103 LEU A C 1
ATOM 706 O O . LEU A 1 84 ? 19.293 3.277 64.174 1.00 15.52 103 LEU A O 1
ATOM 711 N N . THR A 1 85 ? 18.958 5.417 63.560 1.00 12.85 104 THR A N 1
ATOM 712 C CA . THR A 1 85 ? 18.260 5.761 64.795 1.00 15.04 104 THR A CA 1
ATOM 713 C C . THR A 1 85 ? 16.954 6.487 64.544 1.00 15.45 104 THR A C 1
ATOM 714 O O . THR A 1 85 ? 16.596 6.770 63.404 1.00 13.79 104 THR A O 1
ATOM 718 N N . ALA A 1 86 ? 16.273 6.834 65.632 1.00 14.63 105 ALA A N 1
ATOM 719 C CA . ALA A 1 86 ? 15.037 7.601 65.525 1.00 12.21 105 ALA A CA 1
ATOM 720 C C . ALA A 1 86 ? 15.247 8.922 64.780 1.00 14.11 105 ALA A C 1
ATOM 721 O O . ALA A 1 86 ? 14.301 9.445 64.169 1.00 14.31 105 ALA A O 1
ATOM 723 N N . ASP A 1 87 ? 16.469 9.468 64.836 1.00 13.69 106 ASP A N 1
ATOM 724 C CA . ASP A 1 87 ? 16.837 10.649 64.055 1.00 17.21 106 ASP A CA 1
ATOM 725 C C . ASP A 1 87 ? 16.504 10.475 62.576 1.00 16.61 106 ASP A C 1
ATOM 726 O O . ASP A 1 87 ? 16.044 11.411 61.925 1.00 14.37 106 ASP A O 1
ATOM 731 N N . ASP A 1 88 ? 16.754 9.280 62.051 1.00 13.24 107 ASP A N 1
ATOM 732 C CA . ASP A 1 88 ? 16.512 9.024 60.637 1.00 13.32 107 ASP A CA 1
ATOM 733 C C . ASP A 1 88 ? 15.029 8.911 60.331 1.00 11.61 107 ASP A C 1
ATOM 734 O O . ASP A 1 88 ? 14.580 9.312 59.265 1.00 12.08 107 ASP A O 1
ATOM 739 N N . VAL A 1 89 ? 14.270 8.362 61.264 1.00 12.02 108 VAL A N 1
ATOM 740 C CA . VAL A 1 89 ? 12.837 8.270 61.059 1.00 11.84 108 VAL A CA 1
ATOM 741 C C . VAL A 1 89 ? 12.209 9.656 61.087 1.00 12.78 108 VAL A C 1
ATOM 742 O O . VAL A 1 89 ? 11.409 10.004 60.219 1.00 11.33 108 VAL A O 1
ATOM 746 N N . VAL A 1 90 ? 12.596 10.466 62.072 1.00 12.15 109 VAL A N 1
ATOM 747 C CA . VAL A 1 90 ? 12.132 11.854 62.123 1.00 11.37 109 VAL A CA 1
ATOM 748 C C . VAL A 1 90 ? 12.464 12.588 60.818 1.00 12.13 109 VAL A C 1
ATOM 749 O O . VAL A 1 90 ? 11.609 13.222 60.221 1.00 12.29 109 VAL A O 1
ATOM 753 N N . PHE A 1 91 ? 13.720 12.466 60.374 1.00 12.12 110 PHE A N 1
ATOM 754 C CA . PHE A 1 91 ? 14.157 13.099 59.128 1.00 11.90 110 PHE A CA 1
ATOM 755 C C . PHE A 1 91 ? 13.342 12.619 57.922 1.00 11.01 110 PHE A C 1
ATOM 756 O O . PHE A 1 91 ? 12.972 13.410 57.072 1.00 11.51 110 PHE A O 1
ATOM 764 N N . THR A 1 92 ? 13.104 11.307 57.830 1.00 11.70 111 THR A N 1
ATOM 765 C CA . THR A 1 92 ? 12.349 10.767 56.696 1.00 11.70 111 THR A CA 1
ATOM 766 C C . THR A 1 92 ? 11.004 11.454 56.564 1.00 11.20 111 THR A C 1
ATOM 767 O O . THR A 1 92 ? 10.553 11.769 55.446 1.00 11.76 111 THR A O 1
ATOM 771 N N . PHE A 1 93 ? 10.359 11.739 57.695 1.00 13.47 112 PHE A N 1
ATOM 772 C CA . PHE A 1 93 ? 9.089 12.446 57.645 1.00 14.43 112 PHE A CA 1
ATOM 773 C C . PHE A 1 93 ? 9.269 13.949 57.451 1.00 13.21 112 PHE A C 1
ATOM 774 O O . PHE A 1 93 ? 8.612 14.558 56.599 1.00 14.57 112 PHE A O 1
ATOM 782 N N . GLU A 1 94 ? 10.165 14.548 58.219 1.00 13.16 113 GLU A N 1
ATOM 783 C CA . GLU A 1 94 ? 10.300 15.999 58.209 1.00 13.12 113 GLU A CA 1
ATOM 784 C C . GLU A 1 94 ? 10.873 16.576 56.919 1.00 14.77 113 GLU A C 1
ATOM 785 O O . GLU A 1 94 ? 10.604 17.730 56.592 1.00 14.40 113 GLU A O 1
ATOM 791 N N . ILE A 1 95 ? 11.644 15.795 56.170 1.00 12.54 114 ILE A N 1
ATOM 792 C CA . ILE A 1 95 ? 12.148 16.313 54.896 1.00 15.08 114 ILE A CA 1
ATOM 793 C C . ILE A 1 95 ? 10.997 16.676 53.965 1.00 15.63 114 ILE A C 1
ATOM 794 O O . ILE A 1 95 ? 11.124 17.569 53.120 1.00 18.61 114 ILE A O 1
ATOM 799 N N . ALA A 1 96 ? 9.865 15.999 54.132 1.00 17.35 115 ALA A N 1
ATOM 800 C CA . ALA A 1 96 ? 8.712 16.186 53.244 1.00 15.86 115 ALA A CA 1
ATOM 801 C C . ALA A 1 96 ? 7.848 17.354 53.700 1.00 18.93 115 ALA A C 1
ATOM 802 O O . ALA A 1 96 ? 6.939 17.789 52.991 1.00 19.06 115 ALA A O 1
ATOM 804 N N . LYS A 1 97 ? 8.106 17.851 54.891 1.00 19.98 116 LYS A N 1
ATOM 805 C CA . LYS A 1 97 ? 7.415 19.062 55.350 1.00 20.19 116 LYS A CA 1
ATOM 806 C C . LYS A 1 97 ? 8.028 20.245 54.621 1.00 25.71 116 LYS A C 1
ATOM 807 O O . LYS A 1 97 ? 7.331 21.138 54.142 1.00 23.27 116 LYS A O 1
ATOM 813 N N A LYS A 1 98 ? 9.350 20.213 54.555 0.57 27.21 117 LYS A N 1
ATOM 814 N N B LYS A 1 98 ? 9.347 20.241 54.510 0.43 26.86 117 LYS A N 1
ATOM 815 C CA A LYS A 1 98 ? 10.154 21.228 53.912 0.57 28.46 117 LYS A CA 1
ATOM 816 C CA B LYS A 1 98 ? 10.050 21.341 53.872 0.43 28.89 117 LYS A CA 1
ATOM 817 C C A LYS A 1 98 ? 10.023 21.180 52.392 0.57 28.83 117 LYS A C 1
ATOM 818 C C B LYS A 1 98 ? 10.084 21.206 52.347 0.43 28.41 117 LYS A C 1
ATOM 819 O O A LYS A 1 98 ? 9.822 22.196 51.736 0.57 30.64 117 LYS A O 1
ATOM 820 O O B LYS A 1 98 ? 10.068 22.204 51.631 0.43 30.45 117 LYS A O 1
ATOM 831 N N . TYR A 1 99 ? 10.129 19.971 51.852 1.00 21.49 118 TYR A N 1
ATOM 832 C CA . TYR A 1 99 ? 10.117 19.731 50.409 1.00 19.91 118 TYR A CA 1
ATOM 833 C C . TYR A 1 99 ? 8.795 19.127 49.939 1.00 20.41 118 TYR A C 1
ATOM 834 O O . TYR A 1 99 ? 8.632 17.891 49.902 1.00 18.51 118 TYR A O 1
ATOM 843 N N . THR A 1 100 ? 7.856 19.985 49.552 1.00 20.27 119 THR A N 1
ATOM 844 C CA . THR A 1 100 ? 6.512 19.535 49.223 1.00 22.15 119 THR A CA 1
ATOM 845 C C . THR A 1 100 ? 6.435 18.684 47.958 1.00 21.04 119 THR A C 1
ATOM 846 O O . THR A 1 100 ? 5.438 17.996 47.747 1.00 22.68 119 THR A O 1
ATOM 850 N N . GLY A 1 101 ? 7.477 18.719 47.129 1.00 17.92 120 GLY A N 1
ATOM 851 C CA . GLY A 1 101 ? 7.531 17.896 45.936 1.00 20.00 120 GLY A CA 1
ATOM 852 C C . GLY A 1 101 ? 7.641 16.404 46.208 1.00 17.76 120 GLY A C 1
ATOM 853 O O . GLY A 1 101 ? 7.349 15.591 45.331 1.00 17.48 120 GLY A O 1
ATOM 854 N N . ILE A 1 102 ? 8.079 16.047 47.419 1.00 17.17 121 ILE A N 1
ATOM 855 C CA . ILE A 1 102 ? 8.167 14.643 47.831 1.00 14.47 121 ILE A CA 1
ATOM 856 C C . ILE A 1 102 ? 6.768 14.057 47.935 1.00 15.14 121 ILE A C 1
ATOM 857 O O . ILE A 1 102 ? 5.836 14.709 48.412 1.00 16.29 121 ILE A O 1
ATOM 862 N N . SER A 1 103 ? 6.592 12.846 47.418 1.00 14.74 122 SER A N 1
ATOM 863 C CA . SER A 1 103 ? 5.267 12.296 47.209 1.00 15.82 122 SER A CA 1
ATOM 864 C C . SER A 1 103 ? 4.413 12.182 48.463 1.00 16.18 122 SER A C 1
ATOM 865 O O . SER A 1 103 ? 3.199 12.340 48.396 1.00 14.75 122 SER A O 1
ATOM 868 N N . TYR A 1 104 ? 5.039 11.939 49.620 1.00 15.26 123 TYR A N 1
ATOM 869 C CA . TYR A 1 104 ? 4.258 11.763 50.833 1.00 17.58 123 TYR A CA 1
ATOM 870 C C . TYR A 1 104 ? 4.178 13.040 51.687 1.00 14.95 123 TYR A C 1
ATOM 871 O O . TYR A 1 104 ? 3.753 13.000 52.842 1.00 17.40 123 TYR A O 1
ATOM 880 N N A SER A 1 105 ? 4.563 14.178 51.104 0.65 15.36 124 SER A N 1
ATOM 881 N N B SER A 1 105 ? 4.571 14.172 51.104 0.35 15.46 124 SER A N 1
ATOM 882 C CA A SER A 1 105 ? 4.438 15.469 51.795 0.65 15.60 124 SER A CA 1
ATOM 883 C CA B SER A 1 105 ? 4.434 15.470 51.773 0.35 16.20 124 SER A CA 1
ATOM 884 C C A SER A 1 105 ? 3.040 15.794 52.370 0.65 17.16 124 SER A C 1
ATOM 885 C C B SER A 1 105 ? 3.045 15.767 52.377 0.35 16.82 124 SER A C 1
ATOM 886 O O A SER A 1 105 ? 2.943 16.460 53.411 0.65 18.38 124 SER A O 1
ATOM 887 O O B SER A 1 105 ? 2.964 16.386 53.445 0.35 18.33 124 SER A O 1
ATOM 892 N N . PRO A 1 106 ? 1.943 15.343 51.714 1.00 15.48 125 PRO A N 1
ATOM 893 C CA . PRO A 1 106 ? 0.632 15.602 52.327 1.00 17.05 125 PRO A CA 1
ATOM 894 C C . PRO A 1 106 ? 0.399 14.972 53.708 1.00 17.14 125 PRO A C 1
ATOM 895 O O . PRO A 1 106 ? -0.606 15.306 54.338 1.00 19.38 125 PRO A O 1
ATOM 899 N N . VAL A 1 107 ? 1.290 14.102 54.172 1.00 15.97 126 VAL A N 1
ATOM 900 C CA . VAL A 1 107 ? 1.158 13.550 55.522 1.00 15.16 126 VAL A CA 1
ATOM 901 C C . VAL A 1 107 ? 1.061 14.701 56.537 1.00 17.77 126 VAL A C 1
ATOM 902 O O . VAL A 1 107 ? 0.372 14.576 57.547 1.00 16.74 126 VAL A O 1
ATOM 906 N N . TRP A 1 108 ? 1.689 15.831 56.235 1.00 15.62 127 TRP A N 1
ATOM 907 C CA . TRP A 1 108 ? 1.756 16.941 57.198 1.00 16.70 127 TRP A CA 1
ATOM 908 C C . TRP A 1 108 ? 0.456 17.753 57.251 1.00 16.83 127 TRP A C 1
ATOM 909 O O . TRP A 1 108 ? 0.329 18.677 58.061 1.00 19.21 127 TRP A O 1
ATOM 920 N N . ASN A 1 109 ? -0.512 17.384 56.437 1.00 15.45 128 ASN A N 1
ATOM 921 C CA . ASN A 1 109 ? -1.860 17.948 56.553 1.00 17.22 128 ASN A CA 1
ATOM 922 C C . ASN A 1 109 ? -2.622 17.331 57.708 1.00 18.43 128 ASN A C 1
ATOM 923 O O . ASN A 1 109 ? -3.641 17.868 58.140 1.00 21.38 128 ASN A O 1
ATOM 928 N N . TRP A 1 110 ? -2.150 16.194 58.212 1.00 16.85 129 TRP A N 1
ATOM 929 C CA . TRP A 1 110 ? -2.868 15.519 59.277 1.00 17.09 129 TRP A CA 1
ATOM 930 C C . TRP A 1 110 ? -1.970 15.069 60.416 1.00 14.56 129 TRP A C 1
ATOM 931 O O . TRP A 1 110 ? -2.445 14.801 61.509 1.00 15.94 129 TRP A O 1
ATOM 942 N N . LEU A 1 111 ? -0.674 14.951 60.143 1.00 15.64 130 LEU A N 1
ATOM 943 C CA . LEU A 1 111 ? 0.327 14.769 61.197 1.00 14.89 130 LEU A CA 1
ATOM 944 C C . LEU A 1 111 ? 0.751 16.142 61.698 1.00 17.53 130 LEU A C 1
ATOM 945 O O . LEU A 1 111 ? 1.087 17.011 60.892 1.00 16.86 130 LEU A O 1
ATOM 950 N N . GLY A 1 112 ? 0.742 16.339 63.022 1.00 15.60 131 GLY A N 1
ATOM 951 C CA . GLY A 1 112 ? 1.128 17.628 63.594 1.00 15.78 131 GLY A CA 1
ATOM 952 C C . GLY A 1 112 ? 2.600 17.705 63.930 1.00 14.43 131 GLY A C 1
ATOM 953 O O . GLY A 1 112 ? 3.290 18.660 63.564 1.00 16.89 131 GLY A O 1
ATOM 954 N N . ARG A 1 113 ? 3.093 16.703 64.643 1.00 14.02 132 ARG A N 1
ATOM 955 C CA . ARG A 1 113 ? 4.485 16.747 65.101 1.00 14.56 132 ARG A CA 1
ATOM 956 C C . ARG A 1 113 ? 4.948 15.350 65.466 1.00 13.82 132 ARG A C 1
ATOM 957 O O . ARG A 1 113 ? 4.135 14.439 65.687 1.00 13.80 132 ARG A O 1
ATOM 965 N N . ILE A 1 114 ? 6.272 15.195 65.552 1.00 12.45 133 ILE A N 1
ATOM 966 C CA . ILE A 1 114 ? 6.873 13.946 65.974 1.00 12.96 133 ILE A CA 1
ATOM 967 C C . ILE A 1 114 ? 7.754 14.194 67.192 1.00 13.67 133 ILE A C 1
ATOM 968 O O . ILE A 1 114 ? 8.852 14.747 67.064 1.00 16.97 133 ILE A O 1
ATOM 973 N N . GLU A 1 115 ? 7.272 13.803 68.357 1.00 12.04 134 GLU A N 1
ATOM 974 C CA . GLU A 1 115 ? 8.025 14.045 69.595 1.00 13.49 134 GLU A CA 1
ATOM 975 C C . GLU A 1 115 ? 9.074 12.972 69.828 1.00 13.08 134 GLU A C 1
ATOM 976 O O . GLU A 1 115 ? 8.811 11.770 69.647 1.00 13.76 134 GLU A O 1
ATOM 982 N N . ARG A 1 116 ? 10.253 13.382 70.275 1.00 13.67 135 ARG A N 1
ATOM 983 C CA . ARG A 1 116 ? 11.285 12.436 70.708 1.00 12.38 135 ARG A CA 1
ATOM 984 C C . ARG A 1 116 ? 11.068 12.099 72.181 1.00 13.48 135 ARG A C 1
ATOM 985 O O . ARG A 1 116 ? 11.254 12.944 73.054 1.00 13.77 135 ARG A O 1
ATOM 993 N N . VAL A 1 117 ? 10.666 10.873 72.466 1.00 12.98 136 VAL A N 1
ATOM 994 C CA . VAL A 1 117 ? 10.333 10.472 73.846 1.00 13.85 136 VAL A CA 1
ATOM 995 C C . VAL A 1 117 ? 11.567 10.044 74.612 1.00 15.80 136 VAL A C 1
ATOM 996 O O . VAL A 1 117 ? 11.786 10.461 75.758 1.00 16.11 136 VAL A O 1
ATOM 1000 N N . ASP A 1 118 ? 12.351 9.178 73.991 1.00 15.41 137 ASP A N 1
ATOM 1001 C CA . ASP A 1 118 ? 13.660 8.799 74.508 1.00 15.66 137 ASP A CA 1
ATOM 1002 C C . ASP A 1 118 ? 14.536 8.447 73.321 1.00 15.32 137 ASP A C 1
ATOM 1003 O O . ASP A 1 118 ? 14.193 8.762 72.180 1.00 16.49 137 ASP A O 1
ATOM 1008 N N . GLU A 1 119 ? 15.646 7.756 73.575 1.00 18.30 138 GLU A N 1
ATOM 1009 C CA . GLU A 1 119 ? 16.610 7.463 72.519 1.00 16.75 138 GLU A CA 1
ATOM 1010 C C . GLU A 1 119 ? 15.994 6.736 71.318 1.00 14.85 138 GLU A C 1
ATOM 1011 O O . GLU A 1 119 ? 16.343 7.013 70.183 1.00 22.55 138 GLU A O 1
ATOM 1017 N N . ARG A 1 120 ? 15.083 5.804 71.573 1.00 15.92 139 ARG A N 1
ATOM 1018 C CA . ARG A 1 120 ? 14.553 5.036 70.454 1.00 18.18 139 ARG A CA 1
ATOM 1019 C C . ARG A 1 120 ? 13.038 5.103 70.298 1.00 16.53 139 ARG A C 1
ATOM 1020 O O . ARG A 1 120 ? 12.459 4.316 69.560 1.00 18.25 139 ARG A O 1
ATOM 1028 N N . THR A 1 121 ? 12.405 6.059 70.979 1.00 16.19 140 THR A N 1
ATOM 1029 C CA . THR A 1 121 ? 10.944 6.156 70.952 1.00 14.82 140 THR A CA 1
ATOM 1030 C C . THR A 1 121 ? 10.459 7.502 70.430 1.00 13.60 140 THR A C 1
ATOM 1031 O O . THR A 1 121 ? 10.920 8.550 70.866 1.00 14.76 140 THR A O 1
ATOM 1035 N N . LEU A 1 122 ? 9.518 7.447 69.478 1.00 11.56 141 LEU A N 1
ATOM 1036 C CA . LEU A 1 122 ? 8.888 8.619 68.881 1.00 11.36 141 LEU A CA 1
ATOM 1037 C C . LEU A 1 122 ? 7.394 8.617 69.152 1.00 14.35 141 LEU A C 1
ATOM 1038 O O . LEU A 1 122 ? 6.761 7.569 69.130 1.00 14.76 141 LEU A O 1
ATOM 1043 N N . LYS A 1 123 ? 6.832 9.796 69.402 1.00 12.87 142 LYS A N 1
ATOM 1044 C CA . LYS A 1 123 ? 5.385 9.904 69.507 1.00 14.67 142 LYS A CA 1
ATOM 1045 C C . LYS A 1 123 ? 4.879 10.792 68.388 1.00 13.84 142 LYS A C 1
ATOM 1046 O O . LYS A 1 123 ? 5.108 12.019 68.378 1.00 12.44 142 LYS A O 1
ATOM 1052 N N . PHE A 1 124 ? 4.185 10.175 67.442 1.00 13.60 143 PHE A N 1
ATOM 1053 C CA . PHE A 1 124 ? 3.532 10.883 66.359 1.00 13.94 143 PHE A CA 1
ATOM 1054 C C . PHE A 1 124 ? 2.208 11.440 66.855 1.00 13.40 143 PHE A C 1
ATOM 1055 O O . PHE A 1 124 ? 1.341 10.681 67.288 1.00 13.75 143 PHE A O 1
ATOM 1063 N N . VAL A 1 125 ? 2.061 12.760 66.800 1.00 12.06 144 VAL A N 1
ATOM 1064 C CA . VAL A 1 125 ? 0.854 13.435 67.270 1.00 14.85 144 VAL A CA 1
ATOM 1065 C C . VAL A 1 125 ? 0.095 14.000 66.073 1.00 16.02 144 VAL A C 1
ATOM 1066 O O . VAL A 1 125 ? 0.625 14.833 65.328 1.00 14.01 144 VAL A O 1
ATOM 1070 N N . PHE A 1 126 ? -1.142 13.550 65.898 1.00 14.21 145 PHE A N 1
ATOM 1071 C CA . PHE A 1 126 ? -1.938 13.900 64.711 1.00 13.00 145 PHE A CA 1
ATOM 1072 C C . PHE A 1 126 ? -2.999 14.964 64.966 1.00 13.73 145 PHE A C 1
ATOM 1073 O O . PHE A 1 126 ? -3.745 14.896 65.943 1.00 18.61 145 PHE A O 1
ATOM 1081 N N . SER A 1 127 ? -3.089 15.927 64.052 1.00 14.32 146 SER A N 1
ATOM 1082 C CA . SER A 1 127 ? -4.192 16.887 64.083 1.00 15.77 146 SER A CA 1
ATOM 1083 C C . SER A 1 127 ? -5.463 16.227 63.561 1.00 17.10 146 SER A C 1
ATOM 1084 O O . SER A 1 127 ? -6.575 16.635 63.885 1.00 22.65 146 SER A O 1
ATOM 1087 N N . ASP A 1 128 ? -5.283 15.183 62.742 1.00 15.81 147 ASP A N 1
ATOM 1088 C CA . ASP A 1 128 ? -6.384 14.472 62.102 1.00 16.12 147 ASP A CA 1
ATOM 1089 C C . ASP A 1 128 ? -5.963 13.006 61.931 1.00 18.47 147 ASP A C 1
ATOM 1090 O O . ASP A 1 128 ? -5.251 12.673 60.979 1.00 17.17 147 ASP A O 1
ATOM 1095 N N . PRO A 1 129 ? -6.347 12.139 62.877 1.00 14.58 148 PRO A N 1
ATOM 1096 C CA . PRO A 1 129 ? -5.868 10.750 62.872 1.00 17.86 148 PRO A CA 1
ATOM 1097 C C . PRO A 1 129 ? -6.485 9.905 61.770 1.00 19.02 148 PRO A C 1
ATOM 1098 O O . PRO A 1 129 ? -7.564 9.346 61.953 1.00 21.50 148 PRO A O 1
ATOM 1102 N N . ARG A 1 130 ? -5.776 9.805 60.651 1.00 15.09 149 ARG A N 1
ATOM 1103 C CA . ARG A 1 130 ? -6.214 9.029 59.504 1.00 14.21 149 ARG A CA 1
ATOM 1104 C C . ARG A 1 130 ? -5.706 7.606 59.636 1.00 16.42 149 ARG A C 1
ATOM 1105 O O . ARG A 1 130 ? -4.662 7.257 59.089 1.00 14.62 149 ARG A O 1
ATOM 1113 N N . TYR A 1 131 ? -6.419 6.793 60.408 1.00 16.56 150 TYR A N 1
ATOM 1114 C CA . TYR A 1 131 ? -5.942 5.475 60.795 1.00 13.43 150 TYR A CA 1
ATOM 1115 C C . TYR A 1 131 ? -5.640 4.552 59.635 1.00 14.67 150 TYR A C 1
ATOM 1116 O O . TYR A 1 131 ? -4.666 3.798 59.670 1.00 15.69 150 TYR A O 1
ATOM 1125 N N . GLN A 1 132 ? -6.494 4.570 58.619 1.00 14.45 151 GLN A N 1
ATOM 1126 C CA . GLN A 1 132 ? -6.318 3.624 57.527 1.00 15.97 151 GLN A CA 1
ATOM 1127 C C . GLN A 1 132 ? -5.071 3.959 56.706 1.00 15.50 151 GLN A C 1
ATOM 1128 O O . GLN A 1 132 ? -4.258 3.090 56.409 1.00 14.87 151 GLN A O 1
ATOM 1134 N N . GLU A 1 133 ? -4.932 5.222 56.351 1.00 12.80 152 GLU A N 1
ATOM 1135 C CA . GLU A 1 133 ? -3.797 5.711 55.609 1.00 14.06 152 GLU A CA 1
ATOM 1136 C C . GLU A 1 133 ? -2.486 5.553 56.389 1.00 14.04 152 GLU A C 1
ATOM 1137 O O . GLU A 1 133 ? -1.427 5.298 55.806 1.00 13.32 152 GLU A O 1
ATOM 1143 N N . TRP A 1 134 ? -2.547 5.685 57.711 1.00 12.71 153 TRP A N 1
ATOM 1144 C CA . TRP A 1 134 ? -1.368 5.506 58.540 1.00 13.65 153 TRP A CA 1
ATOM 1145 C C . TRP A 1 134 ? -0.852 4.070 58.457 1.00 12.12 153 TRP A C 1
ATOM 1146 O O . TRP A 1 134 ? 0.351 3.846 58.407 1.00 12.48 153 TRP A O 1
ATOM 1157 N N . LYS A 1 135 ? -1.767 3.100 58.402 1.00 13.20 154 LYS A N 1
ATOM 1158 C CA . LYS A 1 135 ? -1.379 1.691 58.250 1.00 16.55 154 LYS A CA 1
ATOM 1159 C C . LYS A 1 135 ? -0.484 1.527 57.023 1.00 16.74 154 LYS A C 1
ATOM 1160 O O . LYS A 1 135 ? 0.539 0.832 57.063 1.00 13.84 154 LYS A O 1
ATOM 1166 N N . GLN A 1 136 ? -0.886 2.164 55.933 1.00 13.75 155 GLN A N 1
ATOM 1167 C CA . GLN A 1 136 ? -0.124 2.064 54.694 1.00 11.19 155 GLN A CA 1
ATOM 1168 C C . GLN A 1 136 ? 1.227 2.767 54.814 1.00 12.30 155 GLN A C 1
ATOM 1169 O O . GLN A 1 136 ? 2.229 2.240 54.335 1.00 12.65 155 GLN A O 1
ATOM 1175 N N . MET A 1 137 ? 1.275 3.922 55.492 1.00 12.58 156 MET A N 1
ATOM 1176 C CA . MET A 1 137 ? 2.550 4.618 55.658 1.00 11.86 156 MET A CA 1
ATOM 1177 C C . MET A 1 137 ? 3.552 3.784 56.430 1.00 15.01 156 MET A C 1
ATOM 1178 O O . MET A 1 137 ? 4.759 3.841 56.150 1.00 14.80 156 MET A O 1
ATOM 1183 N N . LEU A 1 138 ? 3.069 3.019 57.407 1.00 12.34 157 LEU A N 1
ATOM 1184 C CA . LEU A 1 138 ? 3.958 2.225 58.254 1.00 12.03 157 LEU A CA 1
ATOM 1185 C C . LEU A 1 138 ? 4.712 1.154 57.459 1.00 12.65 157 LEU A C 1
ATOM 1186 O O . LEU A 1 138 ? 5.825 0.802 57.828 1.00 12.82 157 LEU A O 1
ATOM 1191 N N . ILE A 1 139 ? 4.098 0.629 56.386 1.00 12.07 158 ILE A N 1
ATOM 1192 C CA . ILE A 1 139 ? 4.744 -0.411 55.587 1.00 11.20 158 ILE A CA 1
ATOM 1193 C C . ILE A 1 139 ? 5.362 0.121 54.294 1.00 12.60 158 ILE A C 1
ATOM 1194 O O . ILE A 1 139 ? 6.261 -0.511 53.747 1.00 11.69 158 ILE A O 1
ATOM 1199 N N . ASN A 1 140 ? 4.933 1.286 53.827 1.00 10.87 159 ASN A N 1
ATOM 1200 C CA . ASN A 1 140 ? 5.354 1.780 52.524 1.00 11.66 159 ASN A CA 1
ATOM 1201 C C . ASN A 1 140 ? 6.398 2.893 52.543 1.00 14.68 159 ASN A C 1
ATOM 1202 O O . ASN A 1 140 ? 7.035 3.158 51.516 1.00 18.78 159 ASN A O 1
ATOM 1207 N N . THR A 1 141 ? 6.581 3.563 53.672 1.00 12.10 160 THR A N 1
ATOM 1208 C CA . THR A 1 141 ? 7.527 4.671 53.715 1.00 11.04 160 THR A CA 1
ATOM 1209 C C . THR A 1 141 ? 8.921 4.174 53.997 1.00 10.56 160 THR A C 1
ATOM 1210 O O . THR A 1 141 ? 9.182 3.689 55.099 1.00 12.44 160 THR A O 1
ATOM 1214 N N . PRO A 1 142 ? 9.833 4.269 53.026 1.00 11.39 161 PRO A N 1
ATOM 1215 C CA . PRO A 1 142 ? 11.186 3.791 53.337 1.00 10.91 161 PRO A CA 1
ATOM 1216 C C . PRO A 1 142 ? 11.921 4.779 54.223 1.00 12.44 161 PRO A C 1
ATOM 1217 O O . PRO A 1 142 ? 11.809 5.992 54.036 1.00 13.53 161 PRO A O 1
ATOM 1221 N N . ILE A 1 143 ? 12.682 4.247 55.162 1.00 11.01 162 ILE A N 1
ATOM 1222 C CA . ILE A 1 143 ? 13.483 5.100 56.034 1.00 9.26 162 ILE A CA 1
ATOM 1223 C C . ILE A 1 143 ? 14.806 5.395 55.335 1.00 11.52 162 ILE A C 1
ATOM 1224 O O . ILE A 1 143 ? 15.481 4.478 54.835 1.00 11.46 162 ILE A O 1
ATOM 1229 N N . VAL A 1 144 ? 15.138 6.678 55.229 1.00 10.81 163 VAL A N 1
ATOM 1230 C CA . VAL A 1 144 ? 16.338 7.137 54.518 1.00 11.40 163 VAL A CA 1
ATOM 1231 C C . VAL A 1 144 ? 17.328 7.784 55.480 1.00 12.86 163 VAL A C 1
ATOM 1232 O O . VAL A 1 144 ? 16.951 8.269 56.549 1.00 13.03 163 VAL A O 1
ATOM 1236 N N . PRO A 1 145 ? 18.623 7.778 55.113 1.00 12.96 164 PRO A N 1
ATOM 1237 C CA . PRO A 1 145 ? 19.640 8.238 56.064 1.00 11.80 164 PRO A CA 1
ATOM 1238 C C . PRO A 1 145 ? 19.822 9.750 56.081 1.00 13.42 164 PRO A C 1
ATOM 1239 O O . PRO A 1 145 ? 20.209 10.358 55.075 1.00 14.94 164 PRO A O 1
ATOM 1243 N N . LYS A 1 146 ? 19.551 10.346 57.234 1.00 12.83 165 LYS A N 1
ATOM 1244 C CA . LYS A 1 146 ? 19.741 11.785 57.419 1.00 14.29 165 LYS A CA 1
ATOM 1245 C C . LYS A 1 146 ? 21.141 12.255 57.000 1.00 16.00 165 LYS A C 1
ATOM 1246 O O . LYS A 1 146 ? 21.276 13.281 56.329 1.00 16.54 165 LYS A O 1
ATOM 1252 N N . HIS A 1 147 ? 22.165 11.489 57.376 1.00 12.81 166 HIS A N 1
ATOM 1253 C CA . HIS A 1 147 ? 23.547 11.924 57.155 1.00 15.73 166 HIS A CA 1
ATOM 1254 C C . HIS A 1 147 ? 23.942 11.971 55.687 1.00 16.01 166 HIS A C 1
ATOM 1255 O O . HIS A 1 147 ? 24.946 12.596 55.315 1.00 19.63 166 HIS A O 1
ATOM 1262 N N . ILE A 1 148 ? 23.161 11.320 54.836 1.00 14.51 167 ILE A N 1
ATOM 1263 C CA . ILE A 1 148 ? 23.395 11.361 53.400 1.00 13.89 167 ILE A CA 1
ATOM 1264 C C . ILE A 1 148 ? 22.518 12.386 52.675 1.00 15.88 167 ILE A C 1
ATOM 1265 O O . ILE A 1 148 ? 22.999 13.074 51.771 1.00 19.74 167 ILE A O 1
ATOM 1270 N N . TRP A 1 149 ? 21.246 12.510 53.082 1.00 15.48 168 TRP A N 1
ATOM 1271 C CA . TRP A 1 149 ? 20.266 13.302 52.332 1.00 15.36 168 TRP A CA 1
ATOM 1272 C C . TRP A 1 149 ? 20.006 14.719 52.857 1.00 18.46 168 TRP A C 1
ATOM 1273 O O . TRP A 1 149 ? 19.417 15.528 52.158 1.00 18.13 168 TRP A O 1
ATOM 1284 N N . GLU A 1 150 ? 20.431 15.021 54.075 1.00 16.45 169 GLU A N 1
ATOM 1285 C CA . GLU A 1 150 ? 19.962 16.256 54.726 1.00 20.84 169 GLU A CA 1
ATOM 1286 C C . GLU A 1 150 ? 20.456 17.558 54.100 1.00 24.06 169 GLU A C 1
ATOM 1287 O O . GLU A 1 150 ? 19.852 18.605 54.306 1.00 26.92 169 GLU A O 1
ATOM 1293 N N . ASN A 1 151 ? 21.524 17.525 53.329 1.00 18.89 170 ASN A N 1
ATOM 1294 C CA . ASN A 1 151 ? 21.991 18.800 52.765 1.00 25.98 170 ASN A CA 1
ATOM 1295 C C . ASN A 1 151 ? 21.624 18.980 51.295 1.00 25.20 170 ASN A C 1
ATOM 1296 O O . ASN A 1 151 ? 21.996 19.970 50.676 1.00 25.07 170 ASN A O 1
ATOM 1301 N N . LYS A 1 152 ? 20.885 18.014 50.754 1.00 22.99 171 LYS A N 1
ATOM 1302 C CA . LYS A 1 152 ? 20.459 18.073 49.364 1.00 25.88 171 LYS A CA 1
ATOM 1303 C C . LYS A 1 152 ? 19.297 19.044 49.167 1.00 25.46 171 LYS A C 1
ATOM 1304 O O . LYS A 1 152 ? 18.436 19.178 50.031 1.00 24.36 171 LYS A O 1
ATOM 1310 N N . THR A 1 153 ? 19.272 19.733 48.021 1.00 23.46 172 THR A N 1
ATOM 1311 C CA . THR A 1 153 ? 18.113 20.522 47.657 1.00 22.37 172 THR A CA 1
ATOM 1312 C C . THR A 1 153 ? 16.989 19.577 47.224 1.00 23.24 172 THR A C 1
ATOM 1313 O O . THR A 1 153 ? 17.226 18.394 46.990 1.00 23.53 172 THR A O 1
ATOM 1317 N N A GLU A 1 154 ? 15.786 20.111 47.130 0.73 21.47 173 GLU A N 1
ATOM 1318 N N B GLU A 1 154 ? 15.777 20.102 47.102 0.27 21.99 173 GLU A N 1
ATOM 1319 C CA A GLU A 1 154 ? 14.634 19.361 46.666 0.73 18.47 173 GLU A CA 1
ATOM 1320 C CA B GLU A 1 154 ? 14.648 19.292 46.669 0.27 20.82 173 GLU A CA 1
ATOM 1321 C C A GLU A 1 154 ? 14.876 18.763 45.277 0.73 18.96 173 GLU A C 1
ATOM 1322 C C B GLU A 1 154 ? 14.865 18.747 45.259 0.27 19.68 173 GLU A C 1
ATOM 1323 O O A GLU A 1 154 ? 14.565 17.608 45.024 0.73 17.30 173 GLU A O 1
ATOM 1324 O O B GLU A 1 154 ? 14.519 17.603 44.974 0.27 18.00 173 GLU A O 1
ATOM 1335 N N . GLU A 1 155 ? 15.429 19.567 44.376 1.00 21.31 174 GLU A N 1
ATOM 1336 C CA . GLU A 1 155 ? 15.751 19.092 43.028 1.00 21.46 174 GLU A CA 1
ATOM 1337 C C . GLU A 1 155 ? 16.741 17.935 43.124 1.00 20.36 174 GLU A C 1
ATOM 1338 O O . GLU A 1 155 ? 16.592 16.925 42.463 1.00 19.92 174 GLU A O 1
ATOM 1344 N N . GLU A 1 156 ? 17.741 18.075 43.992 1.00 29.06 175 GLU A N 1
ATOM 1345 C CA . GLU A 1 156 ? 18.688 16.996 44.212 1.00 31.27 175 GLU A CA 1
ATOM 1346 C C . GLU A 1 156 ? 18.025 15.729 44.752 1.00 26.50 175 GLU A C 1
ATOM 1347 O O . GLU A 1 156 ? 18.296 14.632 44.291 1.00 31.74 175 GLU A O 1
ATOM 1353 N N . VAL A 1 157 ? 17.136 15.893 45.731 1.00 20.34 176 VAL A N 1
ATOM 1354 C CA . VAL A 1 157 ? 16.425 14.778 46.305 1.00 18.86 176 VAL A CA 1
ATOM 1355 C C . VAL A 1 157 ? 15.569 14.047 45.278 1.00 21.93 176 VAL A C 1
ATOM 1356 O O . VAL A 1 157 ? 15.544 12.813 45.232 1.00 24.17 176 VAL A O 1
ATOM 1360 N N . LEU A 1 158 ? 14.859 14.800 44.445 1.00 18.36 177 LEU A N 1
ATOM 1361 C CA . LEU A 1 158 ? 13.888 14.186 43.538 1.00 15.34 177 LEU A CA 1
ATOM 1362 C C . LEU A 1 158 ? 14.503 13.662 42.236 1.00 19.31 177 LEU A C 1
ATOM 1363 O O . LEU A 1 158 ? 13.973 12.729 41.632 1.0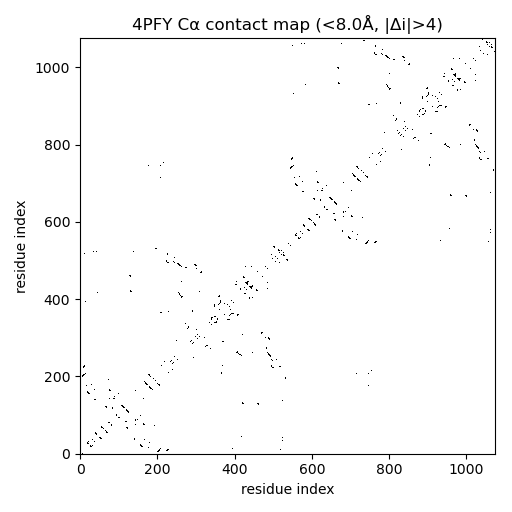0 21.10 177 LEU A O 1
ATOM 1368 N N A GLN A 1 159 ? 15.606 14.258 41.802 0.47 19.09 178 GLN A N 1
ATOM 1369 N N B GLN A 1 159 ? 15.599 14.274 41.810 0.53 18.87 178 GLN A N 1
ATOM 1370 C CA A GLN A 1 159 ? 16.166 13.921 40.494 0.47 20.79 178 GLN A CA 1
ATOM 1371 C CA B GLN A 1 159 ? 16.175 13.961 40.508 0.53 20.83 178 GLN A CA 1
ATOM 1372 C C A GLN A 1 159 ? 17.512 13.210 40.551 0.47 19.43 178 GLN A C 1
ATOM 1373 C C B GLN A 1 159 ? 17.328 12.975 40.577 0.53 19.41 178 GLN A C 1
ATOM 1374 O O A GLN A 1 159 ? 18.135 12.972 39.522 0.47 19.48 178 GLN A O 1
ATOM 1375 O O B GLN A 1 159 ? 17.612 12.306 39.576 0.53 16.26 178 GLN A O 1
ATOM 1386 N N . ALA A 1 160 ? 17.966 12.867 41.746 1.00 19.15 179 ALA A N 1
ATOM 1387 C CA . ALA A 1 160 ? 19.201 12.084 41.896 1.00 19.66 179 ALA A CA 1
ATOM 1388 C C . ALA A 1 160 ? 19.012 10.647 41.430 1.00 18.84 179 ALA A C 1
ATOM 1389 O O . ALA A 1 160 ? 18.054 9.990 41.826 1.00 17.96 179 ALA A O 1
ATOM 1391 N N . ALA A 1 161 ? 19.946 10.147 40.625 1.00 15.01 180 ALA A N 1
ATOM 1392 C CA . ALA A 1 161 ? 19.867 8.738 40.243 1.00 14.19 180 ALA A CA 1
ATOM 1393 C C . ALA A 1 161 ? 20.187 7.853 41.424 1.00 15.76 180 ALA A C 1
ATOM 1394 O O . ALA A 1 161 ? 19.721 6.706 41.483 1.00 14.39 180 ALA A O 1
ATOM 1396 N N . ASN A 1 162 ? 20.965 8.367 42.366 1.00 15.56 181 ASN A N 1
ATOM 1397 C CA . ASN A 1 162 ? 21.337 7.633 43.578 1.00 12.97 181 ASN A CA 1
ATOM 1398 C C . ASN A 1 162 ? 21.999 6.307 43.257 1.00 13.71 181 ASN A C 1
ATOM 1399 O O . ASN A 1 162 ? 21.649 5.268 43.835 1.00 13.34 181 ASN A O 1
ATOM 1404 N N . GLU A 1 163 ? 22.978 6.325 42.362 1.00 13.72 182 GLU A N 1
ATOM 1405 C CA . GLU A 1 163 ? 23.791 5.154 42.106 1.00 14.51 182 GLU A CA 1
ATOM 1406 C C . GLU A 1 163 ? 24.502 4.706 43.362 1.00 12.48 182 GLU A C 1
ATOM 1407 O O . GLU A 1 163 ? 24.857 5.534 44.210 1.00 14.15 182 GLU A O 1
ATOM 1413 N N . ASN A 1 164 ? 24.739 3.404 43.482 1.00 12.97 183 ASN A N 1
ATOM 1414 C CA . ASN A 1 164 ? 25.357 2.843 44.676 1.00 13.58 183 ASN A CA 1
ATOM 1415 C C . ASN A 1 164 ? 24.624 3.271 45.936 1.00 13.94 183 ASN A C 1
ATOM 1416 O O . ASN A 1 164 ? 25.235 3.814 46.874 1.00 15.43 183 ASN A O 1
ATOM 1421 N N . PRO A 1 165 ? 23.302 3.044 45.984 1.00 13.25 184 PRO A N 1
ATOM 1422 C CA . PRO A 1 165 ? 22.498 3.513 47.105 1.00 13.54 184 PRO A CA 1
ATOM 1423 C C . PRO A 1 165 ? 22.973 2.989 48.454 1.00 15.87 184 PRO A C 1
ATOM 1424 O O . PRO A 1 165 ? 23.341 1.821 48.570 1.00 15.23 184 PRO A O 1
ATOM 1428 N N . VAL A 1 166 ? 22.964 3.868 49.467 1.00 13.12 185 VAL A N 1
ATOM 1429 C CA . VAL A 1 166 ? 23.270 3.441 50.818 1.00 12.04 185 VAL A CA 1
ATOM 1430 C C . VAL A 1 166 ? 21.987 3.299 51.611 1.00 12.55 185 VAL A C 1
ATOM 1431 O O . VAL A 1 166 ? 21.399 4.282 52.044 1.00 12.53 185 VAL A O 1
ATOM 1435 N N . GLY A 1 167 ? 21.520 2.051 51.764 1.00 11.18 186 GLY A N 1
ATOM 1436 C CA . GLY A 1 167 ? 20.343 1.774 52.555 1.00 13.77 186 GLY A CA 1
ATOM 1437 C C . GLY A 1 167 ? 20.727 1.070 53.842 1.00 12.89 186 GLY A C 1
ATOM 1438 O O . GLY A 1 167 ? 21.896 1.092 54.243 1.00 14.81 186 GLY A O 1
ATOM 1439 N N . SER A 1 168 ? 19.742 0.462 54.502 1.00 11.85 187 SER A N 1
ATOM 1440 C CA . SER A 1 168 ? 20.006 -0.322 55.707 1.00 12.59 187 SER A CA 1
ATOM 1441 C C . SER A 1 168 ? 19.711 -1.806 55.494 1.00 13.11 187 SER A C 1
ATOM 1442 O O . SER A 1 168 ? 19.860 -2.605 56.420 1.00 15.06 187 SER A O 1
ATOM 1445 N N . GLY A 1 169 ? 19.317 -2.168 54.279 1.00 12.19 188 GLY A N 1
ATOM 1446 C CA . GLY A 1 169 ? 18.808 -3.502 54.003 1.00 12.57 188 GLY A CA 1
ATOM 1447 C C . GLY A 1 169 ? 19.863 -4.584 53.782 1.00 11.13 188 GLY A C 1
ATOM 1448 O O . GLY A 1 169 ? 21.076 -4.322 53.791 1.00 13.02 188 GLY A O 1
ATOM 1449 N N . PRO A 1 170 ? 19.394 -5.808 53.542 1.00 10.71 189 PRO A N 1
ATOM 1450 C CA . PRO A 1 170 ? 20.293 -6.977 53.466 1.00 10.79 189 PRO A CA 1
ATOM 1451 C C . PRO A 1 170 ? 21.129 -7.018 52.183 1.00 13.69 189 PRO A C 1
ATOM 1452 O O . PRO A 1 170 ? 22.089 -7.781 52.156 1.00 13.90 189 PRO A O 1
ATOM 1456 N N . TYR A 1 171 ? 20.810 -6.214 51.168 1.00 11.19 190 TYR A N 1
ATOM 1457 C CA . TYR A 1 171 ? 21.604 -6.199 49.932 1.00 11.49 190 TYR A CA 1
ATOM 1458 C C . TYR A 1 171 ? 21.964 -4.793 49.497 1.00 12.93 190 TYR A C 1
ATOM 1459 O O . TYR A 1 171 ? 21.174 -3.854 49.693 1.00 13.62 190 TYR A O 1
ATOM 1468 N N . TYR A 1 172 ? 23.151 -4.646 48.905 1.00 13.03 191 TYR A N 1
ATOM 1469 C CA . TYR A 1 172 ? 23.506 -3.418 48.222 1.00 12.04 191 TYR A CA 1
ATOM 1470 C C . TYR A 1 172 ? 23.672 -3.688 46.742 1.00 14.41 191 TYR A C 1
ATOM 1471 O O . TYR A 1 172 ? 23.620 -4.845 46.308 1.00 14.09 191 TYR A O 1
ATOM 1480 N N . VAL A 1 173 ? 23.850 -2.642 45.951 1.00 13.07 192 VAL A N 1
ATOM 1481 C CA . VAL A 1 173 ? 24.027 -2.816 44.503 1.00 13.40 192 VAL A CA 1
ATOM 1482 C C . VAL A 1 173 ? 25.480 -2.994 44.171 1.00 14.14 192 VAL A C 1
ATOM 1483 O O . VAL A 1 173 ? 26.298 -2.115 44.445 1.00 16.37 192 VAL A O 1
ATOM 1487 N N . GLU A 1 174 ? 25.827 -4.134 43.597 1.00 11.22 193 GLU A N 1
ATOM 1488 C CA . GLU A 1 174 ? 27.223 -4.391 43.190 1.00 13.82 193 GLU A CA 1
ATOM 1489 C C . GLU A 1 174 ? 27.541 -3.853 41.801 1.00 15.68 193 GLU A C 1
ATOM 1490 O O . GLU A 1 174 ? 28.608 -3.261 41.556 1.00 14.99 193 GLU A O 1
ATOM 1496 N N . SER A 1 175 ? 26.625 -4.044 40.865 1.00 14.66 194 SER A N 1
ATOM 1497 C CA . SER A 1 175 ? 26.843 -3.643 39.492 1.00 13.21 194 SER A CA 1
ATOM 1498 C C . SER A 1 175 ? 25.527 -3.616 38.751 1.00 13.70 194 SER A C 1
ATOM 1499 O O . SER A 1 175 ? 24.521 -4.121 39.264 1.00 12.86 194 SER A O 1
ATOM 1502 N N . TRP A 1 176 ? 25.501 -3.010 37.581 1.00 13.89 195 TRP A N 1
ATOM 1503 C CA . TRP A 1 176 ? 24.303 -3.024 36.741 1.00 14.33 195 TRP A CA 1
ATOM 1504 C C . TRP A 1 176 ? 24.680 -2.770 35.287 1.00 15.90 195 TRP A C 1
ATOM 1505 O O . TRP A 1 176 ? 25.797 -2.335 34.990 1.00 16.26 195 TRP A O 1
ATOM 1516 N N . ALA A 1 177 ? 23.763 -3.082 34.389 1.00 14.04 196 ALA A N 1
ATOM 1517 C CA . ALA A 1 177 ? 23.950 -2.924 32.955 1.00 14.76 196 ALA A CA 1
ATOM 1518 C C . ALA A 1 177 ? 22.569 -2.890 32.339 1.00 11.41 196 ALA A C 1
ATOM 1519 O O . ALA A 1 177 ? 21.565 -3.026 33.059 1.00 13.66 196 ALA A O 1
ATOM 1521 N N . ASP A 1 178 ? 22.528 -2.754 31.015 1.00 13.92 197 ASP A N 1
ATOM 1522 C CA . ASP A 1 178 ? 21.276 -2.565 30.283 1.00 15.08 197 ASP A CA 1
ATOM 1523 C C . ASP A 1 178 ? 20.243 -3.662 30.611 1.00 12.82 197 ASP A C 1
ATOM 1524 O O . ASP A 1 178 ? 19.044 -3.391 30.643 1.00 14.42 197 ASP A O 1
ATOM 1529 N N . ASP A 1 179 ? 20.716 -4.882 30.858 1.00 12.91 198 ASP A N 1
ATOM 1530 C CA . ASP A 1 179 ? 19.813 -6.016 31.109 1.00 10.36 198 ASP A CA 1
ATOM 1531 C C . ASP A 1 179 ? 19.768 -6.590 32.522 1.00 12.66 198 ASP A C 1
ATOM 1532 O O . ASP A 1 179 ? 19.195 -7.652 32.712 1.00 11.12 198 ASP A O 1
ATOM 1537 N N . ARG A 1 180 ? 20.383 -5.939 33.518 1.00 10.76 199 ARG A N 1
ATOM 1538 C CA . ARG A 1 180 ? 20.421 -6.548 34.849 1.00 10.71 199 ARG A CA 1
ATOM 1539 C C . ARG A 1 180 ? 20.849 -5.566 35.929 1.00 12.66 199 ARG A C 1
ATOM 1540 O O . ARG A 1 180 ? 21.579 -4.604 35.676 1.00 12.64 199 ARG A O 1
ATOM 1548 N N . CYS A 1 181 ? 20.390 -5.833 37.142 1.00 10.72 200 CYS A N 1
ATOM 1549 C CA . CYS A 1 181 ? 20.948 -5.180 38.328 1.00 12.71 200 CYS A CA 1
ATOM 1550 C C . CYS A 1 181 ? 21.396 -6.262 39.278 1.00 11.03 200 CYS A C 1
ATOM 1551 O O . CYS A 1 181 ? 20.612 -7.136 39.653 1.00 11.42 200 CYS A O 1
ATOM 1554 N N . VAL A 1 182 ? 22.666 -6.217 39.686 1.00 12.69 201 VAL A N 1
ATOM 1555 C CA . VAL A 1 182 ? 23.198 -7.237 40.569 1.00 10.30 201 VAL A CA 1
ATOM 1556 C C . VAL A 1 182 ? 23.267 -6.729 41.991 1.00 11.66 201 VAL A C 1
ATOM 1557 O O . VAL A 1 182 ? 24.008 -5.780 42.272 1.00 13.91 201 VAL A O 1
ATOM 1561 N N . PHE A 1 183 ? 22.499 -7.368 42.867 1.00 11.34 202 PHE A N 1
ATOM 1562 C CA . PHE A 1 183 ? 22.508 -7.088 44.298 1.00 11.24 202 PHE A CA 1
ATOM 1563 C C . PHE A 1 183 ? 23.452 -8.047 45.012 1.00 13.91 202 PHE A C 1
ATOM 1564 O O . PHE A 1 183 ? 23.454 -9.244 44.715 1.00 13.71 202 PHE A O 1
ATOM 1572 N N . LYS A 1 184 ? 24.233 -7.522 45.956 1.00 14.06 203 LYS A N 1
ATOM 1573 C CA . LYS A 1 184 ? 25.189 -8.337 46.721 1.00 11.78 203 LYS A CA 1
ATOM 1574 C C . LYS A 1 184 ? 24.823 -8.295 48.212 1.00 12.13 203 LYS A C 1
ATOM 1575 O O . LYS A 1 184 ? 24.490 -7.235 48.750 1.00 12.41 203 LYS A O 1
ATOM 1581 N N . LYS A 1 185 ? 24.904 -9.436 48.877 1.00 12.85 204 LYS A N 1
ATOM 1582 C CA . LYS A 1 185 ? 24.589 -9.535 50.289 1.00 13.96 204 LYS A CA 1
ATOM 1583 C C . LYS A 1 185 ? 25.501 -8.697 51.187 1.00 12.95 204 LYS A C 1
ATOM 1584 O O . LYS A 1 185 ? 26.725 -8.755 51.062 1.00 14.73 204 LYS A O 1
ATOM 1590 N N . ASN A 1 186 ? 24.895 -7.903 52.065 1.00 12.20 205 ASN A N 1
ATOM 1591 C CA . ASN A 1 186 ? 25.631 -7.257 53.159 1.00 13.61 205 ASN A CA 1
ATOM 1592 C C . ASN A 1 186 ? 25.789 -8.226 54.306 1.00 15.48 205 ASN A C 1
ATOM 1593 O O . ASN A 1 186 ? 24.840 -8.492 55.031 1.00 16.39 205 ASN A O 1
ATOM 1598 N N . GLY A 1 187 ? 26.992 -8.769 54.457 1.00 16.15 206 GLY A N 1
ATOM 1599 C CA . GLY A 1 187 ? 27.262 -9.717 55.510 1.00 20.57 206 GLY A CA 1
ATOM 1600 C C . GLY A 1 187 ? 27.076 -9.144 56.897 1.00 17.22 206 GLY A C 1
ATOM 1601 O O . GLY A 1 187 ? 26.894 -9.884 57.859 1.00 22.04 206 GLY A O 1
ATOM 1602 N N . ASN A 1 188 ? 27.115 -7.828 56.981 1.00 17.09 207 ASN A N 1
ATOM 1603 C CA . ASN A 1 188 ? 26.950 -7.132 58.263 1.00 22.56 207 ASN A CA 1
ATOM 1604 C C . ASN A 1 188 ? 25.538 -6.597 58.479 1.00 15.80 207 ASN A C 1
ATOM 1605 O O . ASN A 1 188 ? 25.330 -5.770 59.357 1.00 20.17 207 ASN A O 1
ATOM 1610 N N . TRP A 1 189 ? 24.570 -7.067 57.695 1.00 14.59 208 TRP A N 1
ATOM 1611 C CA . TRP A 1 189 ? 23.197 -6.563 57.811 1.00 14.46 208 TRP A CA 1
ATOM 1612 C C . TRP A 1 189 ? 22.703 -6.709 59.232 1.00 17.79 208 TRP A C 1
ATOM 1613 O O . TRP A 1 189 ? 22.787 -7.797 59.809 1.00 17.40 208 TRP A O 1
ATOM 1624 N N . TRP A 1 190 ? 22.191 -5.615 59.791 1.00 14.08 209 TRP A N 1
ATOM 1625 C CA . TRP A 1 190 ? 21.751 -5.575 61.182 1.00 13.75 209 TRP A CA 1
ATOM 1626 C C . TRP A 1 190 ? 20.721 -6.664 61.485 1.00 14.43 209 TRP A C 1
ATOM 1627 O O . TRP A 1 190 ? 20.626 -7.147 62.615 1.00 14.97 209 TRP A O 1
ATOM 1638 N N . GLY A 1 191 ? 19.946 -7.054 60.476 1.00 12.69 210 GLY A N 1
ATOM 1639 C CA . GLY A 1 191 ? 18.883 -8.020 60.669 1.00 12.70 210 GLY A CA 1
ATOM 1640 C C . GLY A 1 191 ? 19.368 -9.402 61.051 1.00 13.49 210 GLY A C 1
ATOM 1641 O O . GLY A 1 191 ? 18.627 -10.173 61.658 1.00 14.92 210 GLY A O 1
ATOM 1642 N N . ILE A 1 192 ? 20.593 -9.740 60.677 1.00 14.69 211 ILE A N 1
ATOM 1643 C CA . ILE A 1 192 ? 21.126 -11.062 61.021 1.00 14.45 211 ILE A CA 1
ATOM 1644 C C . ILE A 1 192 ? 21.181 -11.242 62.528 1.00 17.08 211 ILE A C 1
ATOM 1645 O O . ILE A 1 192 ? 20.613 -12.204 63.061 1.00 19.13 211 ILE A O 1
ATOM 1650 N N . ARG A 1 193 ? 21.829 -10.312 63.209 1.00 18.27 212 ARG A N 1
ATOM 1651 C CA . ARG A 1 193 ? 21.906 -10.347 64.669 1.00 17.65 212 ARG A CA 1
ATOM 1652 C C . ARG A 1 193 ? 20.572 -10.035 65.331 1.00 16.47 212 ARG A C 1
ATOM 1653 O O . ARG A 1 193 ? 20.148 -10.759 66.247 1.00 20.08 212 ARG A O 1
ATOM 1658 N N . GLU A 1 194 ? 19.887 -8.981 64.876 1.00 17.33 213 GLU A N 1
ATOM 1659 C CA . GLU A 1 194 ? 18.772 -8.462 65.640 1.00 15.42 213 GLU A CA 1
ATOM 1660 C C . GLU A 1 194 ? 17.439 -9.172 65.368 1.00 19.11 213 GLU A C 1
ATOM 1661 O O . GLU A 1 194 ? 16.580 -9.237 66.248 1.00 20.16 213 GLU A O 1
ATOM 1667 N N . LEU A 1 195 ? 17.270 -9.709 64.167 1.00 18.41 214 LEU A N 1
ATOM 1668 C CA . LEU A 1 195 ? 16.037 -10.420 63.809 1.00 18.61 214 LEU A CA 1
ATOM 1669 C C . LEU A 1 195 ? 16.235 -11.929 63.710 1.00 21.53 214 LEU A C 1
ATOM 1670 O O . LEU A 1 195 ? 15.265 -12.689 63.757 1.00 20.02 214 LEU A O 1
ATOM 1675 N N . GLY A 1 196 ? 17.476 -12.365 63.554 1.00 17.80 215 GLY A N 1
ATOM 1676 C CA . GLY A 1 196 ? 17.756 -13.766 63.330 1.00 19.38 215 GLY A CA 1
ATOM 1677 C C . GLY A 1 196 ? 17.404 -14.246 61.939 1.00 21.04 215 GLY A C 1
ATOM 1678 O O . GLY A 1 196 ? 17.291 -15.458 61.695 1.00 22.44 215 GLY A O 1
ATOM 1679 N N . TYR A 1 197 ? 17.201 -13.306 61.011 1.00 15.80 216 TYR A N 1
ATOM 1680 C CA . TYR A 1 197 ? 17.014 -13.633 59.613 1.00 17.17 216 TYR A CA 1
ATOM 1681 C C . TYR A 1 197 ? 18.348 -13.563 58.873 1.00 17.05 216 TYR A C 1
ATOM 1682 O O . TYR A 1 197 ? 19.050 -12.557 58.948 1.00 19.68 216 TYR A O 1
ATOM 1691 N N A ASP A 1 198 ? 18.689 -14.617 58.135 0.53 17.62 217 ASP A N 1
ATOM 1692 N N B ASP A 1 198 ? 18.672 -14.636 58.152 0.47 17.59 217 ASP A N 1
ATOM 1693 C CA A ASP A 1 198 ? 19.926 -14.617 57.361 0.53 17.48 217 ASP A CA 1
ATOM 1694 C CA B ASP A 1 198 ? 19.875 -14.686 57.334 0.47 17.59 217 ASP A CA 1
ATOM 1695 C C A ASP A 1 198 ? 19.637 -14.931 55.900 0.53 16.90 217 ASP A C 1
ATOM 1696 C C B ASP A 1 198 ? 19.518 -14.927 55.876 0.47 17.33 217 ASP A C 1
ATOM 1697 O O A ASP A 1 198 ? 19.320 -16.077 55.565 0.53 17.24 217 ASP A O 1
ATOM 1698 O O B ASP A 1 198 ? 19.030 -16.008 55.521 0.47 16.30 217 ASP A O 1
ATOM 1707 N N . PRO A 1 199 ? 19.723 -13.915 55.018 1.00 15.36 218 PRO A N 1
ATOM 1708 C CA . PRO A 1 199 ? 19.402 -14.125 53.605 1.00 16.14 218 PRO A CA 1
ATOM 1709 C C . PRO A 1 199 ? 20.400 -15.076 52.970 1.00 15.15 218 PRO A C 1
ATOM 1710 O O . PRO A 1 199 ? 21.614 -14.949 53.142 1.00 16.52 218 PRO A O 1
ATOM 1714 N N . LYS A 1 200 ? 19.887 -16.045 52.228 1.00 16.08 219 LYS A N 1
ATOM 1715 C CA . LYS A 1 200 ? 20.746 -17.100 51.752 1.00 17.06 219 LYS A CA 1
ATOM 1716 C C . LYS A 1 200 ? 21.553 -16.754 50.492 1.00 15.44 219 LYS A C 1
ATOM 1717 O O . LYS A 1 200 ? 22.733 -17.088 50.416 1.00 19.07 219 LYS A O 1
ATOM 1723 N N . PRO A 1 201 ? 20.936 -16.076 49.489 1.00 12.26 220 PRO A N 1
ATOM 1724 C CA . PRO A 1 201 ? 21.749 -15.797 48.316 1.00 12.09 220 PRO A CA 1
ATOM 1725 C C . PRO A 1 201 ? 22.868 -14.800 48.580 1.00 15.00 220 PRO A C 1
ATOM 1726 O O . PRO A 1 201 ? 22.664 -13.771 49.246 1.00 13.89 220 PRO A O 1
ATOM 1730 N N . GLU A 1 202 ? 24.053 -15.097 48.054 1.00 13.37 221 GLU A N 1
ATOM 1731 C CA . GLU A 1 202 ? 25.144 -14.144 48.132 1.00 15.40 221 GLU A CA 1
ATOM 1732 C C . GLU A 1 202 ? 24.913 -13.000 47.153 1.00 15.45 221 GLU A C 1
ATOM 1733 O O . GLU A 1 202 ? 25.330 -11.862 47.377 1.00 14.27 221 GLU A O 1
ATOM 1739 N N . ARG A 1 203 ? 24.269 -13.324 46.048 1.00 13.27 222 ARG A N 1
ATOM 1740 C CA . ARG A 1 203 ? 23.907 -12.334 45.042 1.00 13.24 222 ARG A CA 1
ATOM 1741 C C . ARG A 1 203 ? 22.505 -12.613 44.545 1.00 14.78 222 ARG A C 1
ATOM 1742 O O . ARG A 1 203 ? 22.105 -13.777 44.396 1.00 12.99 222 ARG A O 1
ATOM 1750 N N . ILE A 1 204 ? 21.779 -11.534 44.284 1.00 10.50 223 ILE A N 1
ATOM 1751 C CA . ILE A 1 204 ? 20.499 -11.599 43.584 1.00 9.95 223 ILE A CA 1
ATOM 1752 C C . ILE A 1 204 ? 20.676 -10.846 42.279 1.00 11.57 223 ILE A C 1
ATOM 1753 O O . ILE A 1 204 ? 20.950 -9.652 42.276 1.00 13.10 223 ILE A O 1
ATOM 1758 N N . VAL A 1 205 ? 20.564 -11.555 41.164 1.00 11.33 224 VAL A N 1
ATOM 1759 C CA . VAL A 1 205 ? 20.684 -10.925 39.865 1.00 10.44 224 VAL A CA 1
ATOM 1760 C C . VAL A 1 205 ? 19.293 -10.685 39.329 1.00 10.56 224 VAL A C 1
ATOM 1761 O O . VAL A 1 205 ? 18.602 -11.637 38.982 1.00 10.75 224 VAL A O 1
ATOM 1765 N N . GLU A 1 206 ? 18.898 -9.422 39.296 1.00 8.82 225 GLU A N 1
ATOM 1766 C CA . GLU A 1 206 ? 17.609 -9.024 38.747 1.00 8.63 225 GLU A CA 1
ATOM 1767 C C . GLU A 1 206 ? 17.724 -8.839 37.251 1.00 12.08 225 GLU A C 1
ATOM 1768 O O . GLU A 1 206 ? 18.437 -7.924 36.792 1.00 11.30 225 GLU A O 1
ATOM 1774 N N . LEU A 1 207 ? 17.049 -9.714 36.493 1.00 9.35 226 LEU A N 1
ATOM 1775 C CA . LEU A 1 207 ? 17.139 -9.729 35.041 1.00 9.44 226 LEU A CA 1
ATOM 1776 C C . LEU A 1 207 ? 16.045 -8.937 34.351 1.00 11.11 226 LEU A C 1
ATOM 1777 O O . LEU A 1 207 ? 14.893 -8.993 34.764 1.00 12.76 226 LEU A O 1
ATOM 1782 N N . ARG A 1 208 ? 16.421 -8.226 33.284 1.00 9.51 227 ARG A N 1
ATOM 1783 C CA . ARG A 1 208 ? 15.485 -7.558 32.375 1.00 10.48 227 ARG A CA 1
ATOM 1784 C C . ARG A 1 208 ? 15.363 -8.314 31.049 1.00 11.98 227 ARG A C 1
ATOM 1785 O O . ARG A 1 208 ? 16.373 -8.737 30.467 1.00 13.12 227 ARG A O 1
ATOM 1793 N N . VAL A 1 209 ? 14.130 -8.495 30.592 1.00 10.38 228 VAL A N 1
ATOM 1794 C CA . VAL A 1 209 ? 13.826 -9.004 29.274 1.00 9.87 228 VAL A CA 1
ATOM 1795 C C . VAL A 1 209 ? 12.856 -8.039 28.586 1.00 9.41 228 VAL A C 1
ATOM 1796 O O . VAL A 1 209 ? 12.233 -7.198 29.246 1.00 10.35 228 VAL A O 1
ATOM 1800 N N . LEU A 1 210 ? 12.732 -8.141 27.260 1.00 10.95 229 LEU A N 1
ATOM 1801 C CA . LEU A 1 210 ? 11.868 -7.222 26.533 1.00 10.70 229 LEU A CA 1
ATOM 1802 C C . LEU A 1 210 ? 10.443 -7.732 26.446 1.00 12.77 229 LEU A C 1
ATOM 1803 O O . LEU A 1 210 ? 9.518 -6.974 26.133 1.00 11.70 229 LEU A O 1
ATOM 1808 N N A SER A 1 211 ? 10.259 -9.026 26.686 0.77 11.13 230 SER A N 1
ATOM 1809 N N B SER A 1 211 ? 10.253 -9.005 26.751 0.23 11.83 230 SER A N 1
ATOM 1810 C CA A SER A 1 211 ? 8.938 -9.642 26.672 0.77 11.51 230 SER A CA 1
ATOM 1811 C CA B SER A 1 211 ? 8.919 -9.572 26.777 0.23 11.00 230 SER A CA 1
ATOM 1812 C C A SER A 1 211 ? 8.889 -10.886 27.556 0.77 11.59 230 SER A C 1
ATOM 1813 C C B SER A 1 211 ? 8.896 -10.838 27.616 0.23 11.27 230 SER A C 1
ATOM 1814 O O A SER A 1 211 ? 9.896 -11.582 27.695 0.77 11.34 230 SER A O 1
ATOM 1815 O O B SER A 1 211 ? 9.924 -11.486 27.799 0.23 12.50 230 SER A O 1
ATOM 1820 N N . ASN A 1 212 ? 7.713 -11.190 28.107 1.00 9.93 231 ASN A N 1
ATOM 1821 C CA . ASN A 1 212 ? 7.543 -12.441 28.856 1.00 10.21 231 ASN A CA 1
ATOM 1822 C C . ASN A 1 212 ? 8.009 -13.658 28.054 1.00 10.42 231 ASN A C 1
ATOM 1823 O O . ASN A 1 212 ? 8.455 -14.652 28.657 1.00 11.80 231 ASN A O 1
ATOM 1828 N N . ASN A 1 213 ? 7.876 -13.586 26.727 1.00 11.30 232 ASN A N 1
ATOM 1829 C CA . ASN A 1 213 ? 8.291 -14.679 25.840 1.00 15.14 232 ASN A CA 1
ATOM 1830 C C . ASN A 1 213 ? 9.718 -15.150 26.155 1.00 14.08 232 ASN A C 1
ATOM 1831 O O . ASN A 1 213 ? 10.024 -16.349 26.084 1.00 15.50 232 ASN A O 1
ATOM 1836 N N . VAL A 1 214 ? 10.586 -14.205 26.469 1.00 12.06 233 VAL A N 1
ATOM 1837 C CA . VAL A 1 214 ? 12.001 -14.485 26.701 1.00 11.60 233 VAL A CA 1
ATOM 1838 C C . VAL A 1 214 ? 12.202 -15.198 28.021 1.00 12.95 233 VAL A C 1
ATOM 1839 O O . VAL A 1 214 ? 13.092 -16.052 28.163 1.00 14.45 233 VAL A O 1
ATOM 1843 N N . ALA A 1 215 ? 11.358 -14.884 29.000 1.00 11.28 234 ALA A N 1
ATOM 1844 C CA . ALA A 1 215 ? 11.518 -15.437 30.331 1.00 11.84 234 ALA A CA 1
ATOM 1845 C C . ALA A 1 215 ? 11.147 -16.921 30.371 1.00 12.46 234 ALA A C 1
ATOM 1846 O O . ALA A 1 215 ? 11.691 -17.668 31.169 1.00 12.27 234 ALA A O 1
ATOM 1848 N N . VAL A 1 216 ? 10.226 -17.334 29.501 1.00 12.34 235 VAL A N 1
ATOM 1849 C CA . VAL A 1 216 ? 9.793 -18.734 29.439 1.00 13.82 235 VAL A CA 1
ATOM 1850 C C . VAL A 1 216 ? 10.994 -19.674 29.293 1.00 13.73 235 VAL A C 1
ATOM 1851 O O . VAL A 1 216 ? 11.162 -20.625 30.074 1.00 15.29 235 VAL A O 1
ATOM 1855 N N . GLY A 1 217 ? 11.836 -19.401 28.312 1.00 14.23 236 GLY A N 1
ATOM 1856 C CA . GLY A 1 217 ? 12.963 -20.263 28.050 1.00 14.57 236 GLY A CA 1
ATOM 1857 C C . GLY A 1 217 ? 13.988 -20.225 29.164 1.00 14.52 236 GLY A C 1
ATOM 1858 O O . GLY A 1 217 ? 14.633 -21.232 29.457 1.00 16.96 236 GLY A O 1
ATOM 1859 N N . MET A 1 218 ? 14.152 -19.060 29.785 1.00 14.87 237 MET A N 1
ATOM 1860 C CA . MET A 1 218 ? 15.101 -18.938 30.882 1.00 14.63 237 MET A CA 1
ATOM 1861 C C . MET A 1 218 ? 14.688 -19.815 32.052 1.00 16.02 237 MET A C 1
ATOM 1862 O O . MET A 1 218 ? 15.517 -20.511 32.624 1.00 14.07 237 MET A O 1
ATOM 1867 N N . LEU A 1 219 ? 13.401 -19.790 32.395 1.00 13.73 238 LEU A N 1
ATOM 1868 C CA . LEU A 1 219 ? 12.899 -20.620 33.481 1.00 11.62 238 LEU A CA 1
ATOM 1869 C C . LEU A 1 219 ? 13.028 -22.121 33.142 1.00 14.26 238 LEU A C 1
ATOM 1870 O O . LEU A 1 219 ? 13.422 -22.930 33.985 1.00 16.82 238 LEU A O 1
ATOM 1875 N N . MET A 1 220 ? 12.687 -22.466 31.911 1.00 14.31 239 MET A N 1
ATOM 1876 C CA . MET A 1 220 ? 12.736 -23.858 31.451 1.00 15.00 239 MET A CA 1
ATOM 1877 C C . MET A 1 220 ? 14.147 -24.433 31.560 1.00 18.32 239 MET A C 1
ATOM 1878 O O . MET A 1 220 ? 14.323 -25.612 31.912 1.00 21.60 239 MET A O 1
ATOM 1883 N N . LYS A 1 221 ? 15.146 -23.592 31.308 1.00 17.51 240 LYS A N 1
ATOM 1884 C CA . LYS A 1 221 ? 16.540 -24.025 31.277 1.00 16.98 240 LYS A CA 1
ATOM 1885 C C . LYS A 1 221 ? 17.262 -23.779 32.595 1.00 20.53 240 LYS A C 1
ATOM 1886 O O . LYS A 1 221 ? 18.445 -24.073 32.732 1.00 24.05 240 LYS A O 1
ATOM 1892 N N . GLY A 1 222 ? 16.551 -23.230 33.565 1.00 17.39 241 GLY A N 1
ATOM 1893 C CA . GLY A 1 222 ? 17.148 -22.987 34.867 1.00 17.47 241 GLY A CA 1
ATOM 1894 C C . GLY A 1 222 ? 18.108 -21.817 34.872 1.00 18.91 241 GLY A C 1
ATOM 1895 O O . GLY A 1 222 ? 18.992 -21.738 35.729 1.00 25.68 241 GLY A O 1
ATOM 1896 N N . GLU A 1 223 ? 17.947 -20.907 33.915 1.00 16.37 242 GLU A N 1
ATOM 1897 C CA . GLU A 1 223 ? 18.708 -19.685 33.874 1.00 17.67 242 GLU A CA 1
ATOM 1898 C C . GLU A 1 223 ? 18.041 -18.639 34.774 1.00 18.09 242 GLU A C 1
ATOM 1899 O O . GLU A 1 223 ? 18.659 -17.653 35.165 1.00 20.58 242 GLU A O 1
ATOM 1905 N N . LEU A 1 224 ? 16.771 -18.877 35.079 1.00 12.88 243 LEU A N 1
ATOM 1906 C CA . LEU A 1 224 ? 15.979 -18.032 35.942 1.00 11.42 243 LEU A CA 1
ATOM 1907 C C . LEU A 1 224 ? 15.528 -18.902 37.101 1.00 11.55 243 LEU A C 1
ATOM 1908 O O . LEU A 1 224 ? 15.015 -19.995 36.870 1.00 12.64 243 LEU A O 1
ATOM 1913 N N . ASP A 1 225 ? 15.723 -18.434 38.331 1.00 9.91 244 ASP A N 1
ATOM 1914 C CA . ASP A 1 225 ? 15.252 -19.179 39.503 1.00 10.54 244 ASP A CA 1
ATOM 1915 C C . ASP A 1 225 ? 13.842 -18.751 39.942 1.00 12.29 244 ASP A C 1
ATOM 1916 O O . ASP A 1 225 ? 12.981 -19.580 40.194 1.00 10.80 244 ASP A O 1
ATOM 1921 N N . TRP A 1 226 ? 13.658 -17.440 40.058 1.00 10.26 245 TRP A N 1
ATOM 1922 C CA . TRP A 1 226 ? 12.479 -16.843 40.674 1.00 10.89 245 TRP A CA 1
ATOM 1923 C C . TRP A 1 226 ? 11.796 -15.979 39.646 1.00 10.67 245 TRP A C 1
ATOM 1924 O O . TRP A 1 226 ? 12.345 -14.957 39.257 1.00 10.08 245 TRP A O 1
ATOM 1935 N N . SER A 1 227 ? 10.617 -16.390 39.185 1.00 10.29 246 SER A N 1
ATOM 1936 C CA . SER A 1 227 ? 9.872 -15.604 38.220 1.00 9.25 246 SER A CA 1
ATOM 1937 C C . SER A 1 227 ? 8.661 -14.935 38.820 1.00 9.63 246 SER A C 1
ATOM 1938 O O . SER A 1 227 ? 7.773 -15.619 39.394 1.00 9.54 246 SER A O 1
ATOM 1941 N N . ASN A 1 228 ? 8.609 -13.608 38.690 1.00 9.13 247 ASN A N 1
ATOM 1942 C CA . ASN A 1 228 ? 7.383 -12.845 38.892 1.00 10.63 247 ASN A CA 1
ATOM 1943 C C . ASN A 1 228 ? 6.904 -12.313 37.548 1.00 9.48 247 ASN A C 1
ATOM 1944 O O . ASN A 1 228 ? 6.262 -11.257 37.472 1.00 10.72 247 ASN A O 1
ATOM 1949 N N . PHE A 1 229 ? 7.231 -13.030 36.491 1.00 8.58 248 PHE A N 1
ATOM 1950 C CA . PHE A 1 229 ? 6.617 -12.814 35.181 1.00 9.98 248 PHE A CA 1
ATOM 1951 C C . PHE A 1 229 ? 5.299 -13.544 35.083 1.00 10.67 248 PHE A C 1
ATOM 1952 O O . PHE A 1 229 ? 5.154 -14.646 35.634 1.00 10.38 248 PHE A O 1
ATOM 1960 N N . PHE A 1 230 ? 4.353 -12.996 34.328 1.00 10.18 249 PHE A N 1
ATOM 1961 C CA . PHE A 1 230 ? 3.298 -13.856 33.819 1.00 9.73 249 PHE A CA 1
ATOM 1962 C C . PHE A 1 230 ? 3.892 -14.800 32.783 1.00 13.18 249 PHE A C 1
ATOM 1963 O O . PHE A 1 230 ? 4.557 -14.362 31.845 1.00 12.24 249 PHE A O 1
ATOM 1971 N N . LEU A 1 231 ? 3.663 -16.099 32.978 1.00 11.69 250 LEU A N 1
ATOM 1972 C CA . LEU A 1 231 ? 4.043 -17.087 31.980 1.00 11.94 250 LEU A CA 1
ATOM 1973 C C . LEU A 1 231 ? 2.820 -17.943 31.648 1.00 11.87 250 LEU A C 1
ATOM 1974 O O . LEU A 1 231 ? 2.073 -18.357 32.539 1.00 13.13 250 LEU A O 1
ATOM 1979 N N . PRO A 1 232 ? 2.615 -18.219 30.357 1.00 11.93 251 PRO A N 1
ATOM 1980 C CA . PRO A 1 232 ? 1.531 -19.104 29.946 1.00 15.15 251 PRO A CA 1
ATOM 1981 C C . PRO A 1 232 ? 1.941 -20.571 30.076 1.00 12.74 251 PRO A C 1
ATOM 1982 O O . PRO A 1 232 ? 3.117 -20.840 30.325 1.00 15.59 251 PRO A O 1
ATOM 1986 N N . GLY A 1 233 ? 0.991 -21.489 29.926 1.00 15.35 252 GLY A N 1
ATOM 1987 C CA . GLY A 1 233 ? 1.329 -22.901 29.848 1.00 17.24 252 GLY A CA 1
ATOM 1988 C C . GLY A 1 233 ? 1.895 -23.454 31.151 1.00 15.93 252 GLY A C 1
ATOM 1989 O O . GLY A 1 233 ? 2.797 -24.281 31.149 1.00 15.46 252 GLY A O 1
ATOM 1990 N N . VAL A 1 234 ? 1.356 -22.972 32.260 1.00 13.99 253 VAL A N 1
ATOM 1991 C CA . VAL A 1 234 ? 1.881 -23.391 33.553 1.00 13.71 253 VAL A CA 1
ATOM 1992 C C . VAL A 1 234 ? 1.773 -24.909 33.788 1.00 17.64 253 VAL A C 1
ATOM 1993 O O . VAL A 1 234 ? 2.714 -25.501 34.294 1.00 15.51 253 VAL A O 1
ATOM 1997 N N . PRO A 1 235 ? 0.657 -25.559 33.387 1.00 16.10 254 PRO A N 1
ATOM 1998 C CA . PRO A 1 235 ? 0.642 -27.030 33.570 1.00 15.42 254 PRO A CA 1
ATOM 1999 C C . PRO A 1 235 ? 1.829 -27.746 32.940 1.00 21.11 254 PRO A C 1
ATOM 2000 O O . PRO A 1 235 ? 2.404 -28.655 33.563 1.00 18.10 254 PRO A O 1
ATOM 2004 N N . VAL A 1 236 ? 2.217 -27.333 31.737 1.00 16.90 255 VAL A N 1
ATOM 2005 C CA . VAL A 1 236 ? 3.398 -27.903 31.085 1.00 16.00 255 VAL A CA 1
ATOM 2006 C C . VAL A 1 236 ? 4.700 -27.537 31.795 1.00 15.33 255 VAL A C 1
ATOM 2007 O O . VAL A 1 236 ? 5.595 -28.377 31.952 1.00 17.07 255 VAL A O 1
ATOM 2011 N N . LEU A 1 237 ? 4.819 -26.292 32.247 1.00 14.27 256 LEU A N 1
ATOM 2012 C CA . LEU A 1 237 ? 6.002 -25.920 33.005 1.00 16.79 256 LEU A CA 1
ATOM 2013 C C . LEU A 1 237 ? 6.167 -26.823 34.223 1.00 16.56 256 LEU A C 1
ATOM 2014 O O . LEU A 1 237 ? 7.272 -27.271 34.543 1.00 15.02 256 LEU A O 1
ATOM 2019 N N . LYS A 1 238 ? 5.065 -27.087 34.918 1.00 15.07 257 LYS A N 1
ATOM 2020 C CA . LYS A 1 238 ? 5.130 -27.893 36.140 1.00 16.76 257 LYS A CA 1
ATOM 2021 C C . LYS A 1 238 ? 5.428 -29.368 35.850 1.00 16.01 257 LYS A C 1
ATOM 2022 O O . LYS A 1 238 ? 6.232 -29.994 36.545 1.00 19.28 257 LYS A O 1
ATOM 2028 N N . LYS A 1 239 ? 4.803 -29.903 34.802 1.00 16.97 258 LYS A N 1
ATOM 2029 C CA . LYS A 1 239 ? 4.960 -31.326 34.489 1.00 19.63 258 LYS A CA 1
ATOM 2030 C C . LYS A 1 239 ? 6.308 -31.645 33.866 1.00 21.01 258 LYS A C 1
ATOM 2031 O O . LYS A 1 239 ? 6.950 -32.632 34.242 1.00 21.27 258 LYS A O 1
ATOM 2033 N N . ALA A 1 240 ? 6.747 -30.821 32.922 1.00 18.90 259 ALA A N 1
ATOM 2034 C CA . ALA A 1 240 ? 7.924 -31.141 32.110 1.00 18.30 259 ALA A CA 1
ATOM 2035 C C . ALA A 1 240 ? 9.212 -30.505 32.628 1.00 17.19 259 ALA A C 1
ATOM 2036 O O . ALA A 1 240 ? 10.299 -30.956 32.303 1.00 20.65 259 ALA A O 1
ATOM 2038 N N . TYR A 1 241 ? 9.088 -29.460 33.450 1.00 17.38 260 TYR A N 1
ATOM 2039 C CA . TYR A 1 241 ? 10.280 -28.737 33.884 1.00 16.48 260 TYR A CA 1
ATOM 2040 C C . TYR A 1 241 ? 10.376 -28.563 35.409 1.00 18.85 260 TYR A C 1
ATOM 2041 O O . TYR A 1 241 ? 11.267 -27.866 35.895 1.00 19.59 260 TYR A O 1
ATOM 2050 N N . GLY A 1 242 ? 9.491 -29.210 36.154 1.00 17.26 261 GLY A N 1
ATOM 2051 C CA . GLY A 1 242 ? 9.590 -29.222 37.609 1.00 14.79 261 GLY A CA 1
ATOM 2052 C C . GLY A 1 242 ? 9.363 -27.880 38.266 1.00 14.73 261 GLY A C 1
ATOM 2053 O O . GLY A 1 242 ? 9.835 -27.618 39.367 1.00 16.81 261 GLY A O 1
ATOM 2054 N N . ILE A 1 243 ? 8.619 -27.026 37.578 1.00 12.67 262 ILE A N 1
ATOM 2055 C CA . ILE A 1 243 ? 8.382 -25.680 38.088 1.00 13.34 262 ILE A CA 1
ATOM 2056 C C . ILE A 1 243 ? 7.403 -25.701 39.247 1.00 13.78 262 ILE A C 1
ATOM 2057 O O . ILE A 1 243 ? 6.429 -26.469 39.239 1.00 15.83 262 ILE A O 1
ATOM 2062 N N A VAL A 1 244 ? 7.660 -24.858 40.251 0.35 12.03 263 VAL A N 1
ATOM 2063 N N B VAL A 1 244 ? 7.653 -24.907 40.285 0.65 10.99 263 VAL A N 1
ATOM 2064 C CA A VAL A 1 244 ? 6.847 -24.747 41.461 0.35 13.61 263 VAL A CA 1
ATOM 2065 C CA B VAL A 1 244 ? 6.725 -24.851 41.395 0.65 10.74 263 VAL A CA 1
ATOM 2066 C C A VAL A 1 244 ? 5.997 -23.466 41.430 0.35 12.76 263 VAL A C 1
ATOM 2067 C C B VAL A 1 244 ? 5.970 -23.521 41.378 0.65 12.22 263 VAL A C 1
ATOM 2068 O O A VAL A 1 244 ? 6.444 -22.425 40.921 0.35 12.40 263 VAL A O 1
ATOM 2069 O O B VAL A 1 244 ? 6.451 -22.510 40.824 0.65 12.67 263 VAL A O 1
ATOM 2076 N N . THR A 1 245 ? 4.773 -23.542 41.949 1.00 11.04 264 THR A N 1
ATOM 2077 C CA . THR A 1 245 ? 3.914 -22.371 42.084 1.00 11.65 264 THR A CA 1
ATOM 2078 C C . THR A 1 245 ? 3.315 -22.350 43.488 1.00 12.68 264 THR A C 1
ATOM 2079 O O . THR A 1 245 ? 3.530 -23.273 44.280 1.00 14.14 264 THR A O 1
ATOM 2083 N N . TRP A 1 246 ? 2.566 -21.298 43.820 1.00 11.19 265 TRP A N 1
ATOM 2084 C CA . TRP A 1 246 ? 1.965 -21.199 45.147 1.00 10.47 265 TRP A CA 1
ATOM 2085 C C . TRP A 1 246 ? 0.958 -22.319 45.421 1.00 12.77 265 TRP A C 1
ATOM 2086 O O . TRP A 1 246 ? 1.065 -23.049 46.412 1.00 12.94 265 TRP A O 1
ATOM 2097 N N . TYR A 1 247 ? -0.038 -22.422 44.549 1.00 11.91 266 TYR A N 1
ATOM 2098 C CA . TYR A 1 247 ? -0.974 -23.555 44.572 1.00 12.03 266 TYR A CA 1
ATOM 2099 C C . TYR A 1 247 ? -0.412 -24.686 43.741 1.00 13.11 266 TYR A C 1
ATOM 2100 O O . TYR A 1 247 ? 0.098 -24.458 42.653 1.00 14.46 266 TYR A O 1
ATOM 2109 N N . GLU A 1 248 ? -0.502 -25.913 44.260 1.00 14.64 267 GLU A N 1
ATOM 2110 C CA . GLU A 1 248 ? -0.033 -27.075 43.525 1.00 15.59 267 GLU A CA 1
ATOM 2111 C C . GLU A 1 248 ? -0.827 -27.257 42.238 1.00 16.60 267 GLU A C 1
ATOM 2112 O O . GLU A 1 248 ? -0.254 -27.582 41.188 1.00 16.59 267 GLU A O 1
ATOM 2118 N N . ASN A 1 249 ? -2.138 -27.059 42.316 1.00 15.81 268 ASN A N 1
ATOM 2119 C CA . ASN A 1 249 ? -3.007 -27.215 41.163 1.00 16.81 268 ASN A CA 1
ATOM 2120 C C . ASN A 1 249 ? -3.602 -25.896 40.721 1.00 17.41 268 ASN A C 1
ATOM 2121 O O . ASN A 1 249 ? -3.387 -24.866 41.358 1.00 17.11 268 ASN A O 1
ATOM 2126 N N . ALA A 1 250 ? -4.357 -25.909 39.615 1.00 17.79 269 ALA A N 1
ATOM 2127 C CA . ALA A 1 250 ? -5.053 -24.723 39.154 1.00 16.07 269 ALA A CA 1
ATOM 2128 C C . ALA A 1 250 ? -5.851 -24.137 40.309 1.00 15.72 269 ALA A C 1
ATOM 2129 O O . ALA A 1 250 ? -6.431 -24.881 41.087 1.00 20.31 269 ALA A O 1
ATOM 2131 N N . PRO A 1 251 ? -5.891 -22.796 40.436 1.00 15.17 270 PRO A N 1
ATOM 2132 C CA . PRO A 1 251 ? -5.415 -21.767 39.500 1.00 15.09 270 PRO A CA 1
ATOM 2133 C C . PRO A 1 251 ? -3.949 -21.356 39.641 1.00 13.23 270 PRO A C 1
ATOM 2134 O O . PRO A 1 251 ? -3.567 -20.411 38.944 1.00 14.54 270 PRO A O 1
ATOM 2138 N N . TYR A 1 252 ? -3.177 -22.038 40.502 1.00 12.75 271 TYR A N 1
ATOM 2139 C CA . TYR A 1 252 ? -1.718 -21.832 40.635 1.00 12.74 271 TYR A CA 1
ATOM 2140 C C . TYR A 1 252 ? -1.279 -20.530 41.294 1.00 11.45 271 TYR A C 1
ATOM 2141 O O . TYR A 1 252 ? -0.294 -20.535 42.042 1.00 10.80 271 TYR A O 1
ATOM 2150 N N . MET A 1 253 ? -2.000 -19.445 41.031 1.00 10.51 272 MET A N 1
ATOM 2151 C CA . MET A 1 253 ? -1.614 -18.088 41.451 1.00 11.22 272 MET A CA 1
ATOM 2152 C C . MET A 1 253 ? -2.589 -17.476 42.451 1.00 11.76 272 MET A C 1
ATOM 2153 O O . MET A 1 253 ? -3.805 -17.535 42.274 1.00 13.16 272 MET A O 1
ATOM 2158 N N . LEU A 1 254 ? -2.041 -16.875 43.499 1.00 11.73 273 LEU A N 1
ATOM 2159 C CA . LEU A 1 254 ? -2.780 -15.977 44.357 1.00 10.54 273 LEU A CA 1
ATOM 2160 C C . LEU A 1 254 ? -3.273 -14.752 43.596 1.00 10.02 273 LEU A C 1
ATOM 2161 O O . LEU A 1 254 ? -2.631 -14.338 42.629 1.00 11.43 273 LEU A O 1
ATOM 2166 N N . PRO A 1 255 ? -4.355 -14.129 44.051 1.00 11.77 274 PRO A N 1
ATOM 2167 C CA . PRO A 1 255 ? -4.726 -12.821 43.492 1.00 13.71 274 PRO A CA 1
ATOM 2168 C C . PRO A 1 255 ? -3.843 -11.711 44.071 1.00 13.02 274 PRO A C 1
ATOM 2169 O O . PRO A 1 255 ? -3.476 -11.790 45.248 1.00 14.25 274 PRO A O 1
ATOM 2173 N N . ALA A 1 256 ? -3.545 -10.697 43.279 1.00 10.08 275 ALA A N 1
ATOM 2174 C CA . ALA A 1 256 ? -2.632 -9.620 43.717 1.00 11.08 275 ALA A CA 1
ATOM 2175 C C . ALA A 1 256 ? -3.306 -8.248 43.752 1.00 10.05 275 ALA A C 1
ATOM 2176 O O . ALA A 1 256 ? -2.998 -7.424 44.605 1.00 11.69 275 ALA A O 1
ATOM 2178 N N . ASN A 1 257 ? -4.206 -8.002 42.808 1.00 10.65 276 ASN A N 1
ATOM 2179 C CA . ASN A 1 257 ? -4.745 -6.649 42.636 1.00 10.13 276 ASN A CA 1
ATOM 2180 C C . ASN A 1 257 ? -5.932 -6.659 41.692 1.00 9.62 276 ASN A C 1
ATOM 2181 O O . ASN A 1 257 ? -6.207 -7.658 41.036 1.00 10.43 276 ASN A O 1
ATOM 2186 N N . THR A 1 258 ? -6.632 -5.536 41.606 1.00 10.12 277 THR A N 1
ATOM 2187 C CA . THR A 1 258 ? -7.734 -5.402 40.675 1.00 10.56 277 THR A CA 1
ATOM 2188 C C . THR A 1 258 ? -7.236 -4.740 39.405 1.00 9.91 277 THR A C 1
ATOM 2189 O O . THR A 1 258 ? -6.814 -3.578 39.442 1.00 11.12 277 THR A O 1
ATOM 2193 N N . ALA A 1 259 ? -7.273 -5.483 38.301 1.00 8.89 278 ALA A N 1
ATOM 2194 C CA . ALA A 1 259 ? -6.944 -4.908 37.004 1.00 9.12 278 ALA A CA 1
ATOM 2195 C C . ALA A 1 259 ? -8.197 -4.282 36.412 1.00 11.25 278 ALA A C 1
ATOM 2196 O O . ALA A 1 259 ? -9.262 -4.898 36.370 1.00 11.46 278 ALA A O 1
ATOM 2198 N N . GLY A 1 260 ? -8.060 -3.053 35.936 1.00 9.72 279 GLY A N 1
ATOM 2199 C CA . GLY A 1 260 ? -9.198 -2.386 35.333 1.00 10.02 279 GLY A CA 1
ATOM 2200 C C . GLY A 1 260 ? -8.765 -1.266 34.433 1.00 8.72 279 GLY A C 1
ATOM 2201 O O . GLY A 1 260 ? -7.575 -1.009 34.261 1.00 9.97 279 GLY A O 1
ATOM 2202 N N A ILE A 1 261 ? -9.734 -0.594 33.823 0.23 10.38 280 ILE A N 1
ATOM 2203 N N B ILE A 1 261 ? -9.746 -0.606 33.826 0.77 10.28 280 ILE A N 1
ATOM 2204 C CA A ILE A 1 261 ? -9.418 0.471 32.882 0.23 11.34 280 ILE A CA 1
ATOM 2205 C CA B ILE A 1 261 ? -9.457 0.475 32.904 0.77 11.44 280 ILE A CA 1
ATOM 2206 C C A ILE A 1 261 ? -9.652 1.849 33.482 0.23 11.26 280 ILE A C 1
ATOM 2207 C C B ILE A 1 261 ? -9.647 1.827 33.575 0.77 8.98 280 ILE A C 1
ATOM 2208 O O A ILE A 1 261 ? -10.788 2.215 33.803 0.23 11.11 280 ILE A O 1
ATOM 2209 O O B ILE A 1 261 ? -10.752 2.150 34.040 0.77 10.09 280 ILE A O 1
ATOM 2218 N N . TYR A 1 262 ? -8.574 2.614 33.626 1.00 9.13 281 TYR A N 1
ATOM 2219 C CA . TYR A 1 262 ? -8.704 4.025 33.959 1.00 9.54 281 TYR A CA 1
ATOM 2220 C C . TYR A 1 262 ? -9.063 4.788 32.686 1.00 12.69 281 TYR A C 1
ATOM 2221 O O . TYR A 1 262 ? -8.552 4.489 31.588 1.00 12.92 281 TYR A O 1
ATOM 2230 N N . ILE A 1 263 ? -9.930 5.782 32.851 1.00 10.79 282 ILE A N 1
ATOM 2231 C CA . ILE A 1 263 ? -10.508 6.510 31.731 1.00 11.97 282 ILE A CA 1
ATOM 2232 C C . ILE A 1 263 ? -10.203 7.993 31.855 1.00 11.95 282 ILE A C 1
ATOM 2233 O O . ILE A 1 263 ? -10.385 8.624 32.911 1.00 13.62 282 ILE A O 1
ATOM 2238 N N . ASN A 1 264 ? -9.678 8.558 30.773 1.00 12.05 283 ASN A N 1
ATOM 2239 C CA . ASN A 1 264 ? -9.442 10.004 30.713 1.00 13.15 283 ASN A CA 1
ATOM 2240 C C . ASN A 1 264 ? -10.756 10.751 30.632 1.00 15.97 283 ASN A C 1
ATOM 2241 O O . ASN A 1 264 ? -11.364 10.842 29.559 1.00 14.87 283 ASN A O 1
ATOM 2246 N N . VAL A 1 265 ? -11.216 11.287 31.761 1.00 14.22 284 VAL A N 1
ATOM 2247 C CA . VAL A 1 265 ? -12.546 11.913 31.764 1.00 14.87 284 VAL A CA 1
ATOM 2248 C C . VAL A 1 265 ? -12.515 13.320 31.187 1.00 18.55 284 VAL A C 1
ATOM 2249 O O . VAL A 1 265 ? -13.552 13.996 31.167 1.00 19.70 284 VAL A O 1
ATOM 2253 N N . ASN A 1 266 ? -11.369 13.749 30.695 1.00 17.47 285 ASN A N 1
ATOM 2254 C CA . ASN A 1 266 ? -11.265 15.058 30.058 1.00 23.20 285 ASN A CA 1
ATOM 2255 C C . ASN A 1 266 ? -11.158 14.989 28.552 1.00 29.20 285 ASN A C 1
ATOM 2256 O O . ASN A 1 266 ? -10.873 15.989 27.899 1.00 37.17 285 ASN A O 1
ATOM 2261 N N . LYS A 1 267 ? -11.394 13.809 28.004 1.00 31.74 286 LYS A N 1
ATOM 2262 C CA . LYS A 1 267 ? -11.358 13.584 26.566 1.00 32.83 286 LYS A CA 1
ATOM 2263 C C . LYS A 1 267 ? -12.758 13.165 26.099 1.00 32.41 286 LYS A C 1
ATOM 2264 O O . LYS A 1 267 ? -13.297 12.184 26.575 1.00 24.87 286 LYS A O 1
ATOM 2270 N N . TYR A 1 268 ? -13.353 13.934 25.189 1.00 32.66 287 TYR A N 1
ATOM 2271 C CA . TYR A 1 268 ? -14.668 13.585 24.637 1.00 27.84 287 TYR A CA 1
ATOM 2272 C C . TYR A 1 268 ? -14.587 12.328 23.789 1.00 28.01 287 TYR A C 1
ATOM 2273 O O . TYR A 1 268 ? -13.648 12.174 22.997 1.00 34.28 287 TYR A O 1
ATOM 2282 N N . PRO A 1 269 ? -15.559 11.403 23.929 1.00 25.55 288 PRO A N 1
ATOM 2283 C CA . PRO A 1 269 ? -16.765 11.422 24.766 1.00 20.95 288 PRO A CA 1
ATOM 2284 C C . PRO A 1 269 ? -16.599 10.686 26.119 1.00 17.85 288 PRO A C 1
ATOM 2285 O O . PRO A 1 269 ? -17.580 10.371 26.789 1.00 18.50 288 PRO A O 1
ATOM 2289 N N . LEU A 1 270 ? -15.351 10.402 26.483 1.00 16.60 289 LEU A N 1
ATOM 2290 C CA . LEU A 1 270 ? -15.068 9.703 27.726 1.00 15.71 289 LEU A CA 1
ATOM 2291 C C . LEU A 1 270 ? -15.432 10.536 28.962 1.00 16.54 289 LEU A C 1
ATOM 2292 O O . LEU A 1 270 ? -15.530 10.001 30.075 1.00 14.24 289 LEU A O 1
ATOM 2297 N N . SER A 1 271 ? -15.646 11.838 28.757 1.00 17.20 290 SER A N 1
ATOM 2298 C CA . SER A 1 271 ? -16.151 12.731 29.779 1.00 17.16 290 SER A CA 1
ATOM 2299 C C . SER A 1 271 ? -17.586 12.451 30.210 1.00 17.50 290 SER A C 1
ATOM 2300 O O . SER A 1 271 ? -18.011 12.857 31.289 1.00 19.83 290 SER A O 1
ATOM 2303 N N . ILE A 1 272 ? -18.330 11.746 29.366 1.00 17.08 291 ILE A N 1
ATOM 2304 C CA . ILE A 1 272 ? -19.747 11.478 29.636 1.00 17.52 291 ILE A CA 1
ATOM 2305 C C . ILE A 1 272 ? -19.884 10.230 30.483 1.00 16.85 291 ILE A C 1
ATOM 2306 O O . ILE A 1 272 ? -19.512 9.151 30.036 1.00 15.04 291 ILE A O 1
ATOM 2311 N N . PRO A 1 273 ? -20.400 10.351 31.704 1.00 16.07 292 PRO A N 1
ATOM 2312 C CA . PRO A 1 273 ? -20.493 9.176 32.591 1.00 16.39 292 PRO A CA 1
ATOM 2313 C C . PRO A 1 273 ? -21.270 8.006 31.954 1.00 14.98 292 PRO A C 1
ATOM 2314 O O . PRO A 1 273 ? -20.832 6.861 32.056 1.00 15.50 292 PRO A O 1
ATOM 2318 N N . GLU A 1 274 ? -22.374 8.287 31.272 1.00 17.68 293 GLU A N 1
ATOM 2319 C CA . GLU A 1 274 ? -23.131 7.211 30.638 1.00 16.75 293 GLU A CA 1
ATOM 2320 C C . GLU A 1 274 ? -22.327 6.513 29.541 1.00 14.59 293 GLU A C 1
ATOM 2321 O O . GLU A 1 274 ? -22.511 5.325 29.304 1.00 16.36 293 GLU A O 1
ATOM 2327 N N . PHE A 1 275 ? -21.439 7.241 28.884 1.00 14.26 294 PHE A N 1
ATOM 2328 C CA . PHE A 1 275 ? -20.574 6.614 27.872 1.00 14.47 294 PHE A CA 1
ATOM 2329 C C . PHE A 1 275 ? -19.639 5.605 28.539 1.00 12.99 294 PHE A C 1
ATOM 2330 O O . PHE A 1 275 ? -19.409 4.516 28.025 1.00 12.98 294 PHE A O 1
ATOM 2338 N N . ARG A 1 276 ? -19.096 5.987 29.699 1.00 12.57 295 ARG A N 1
ATOM 2339 C CA . ARG A 1 276 ? -18.267 5.072 30.466 1.00 12.77 295 ARG A CA 1
ATOM 2340 C C . ARG A 1 276 ? -19.073 3.834 30.915 1.00 12.47 295 ARG A C 1
ATOM 2341 O O . ARG A 1 276 ? -18.564 2.722 30.859 1.00 12.63 295 ARG A O 1
ATOM 2349 N N A ARG A 1 277 ? -20.318 4.053 31.353 0.44 13.40 296 ARG A N 1
ATOM 2350 N N B ARG A 1 277 ? -20.329 4.017 31.335 0.56 13.82 296 ARG A N 1
ATOM 2351 C CA A ARG A 1 277 ? -21.230 2.945 31.647 0.44 16.53 296 ARG A CA 1
ATOM 2352 C CA B ARG A 1 277 ? -21.160 2.852 31.679 0.56 12.74 296 ARG A CA 1
ATOM 2353 C C A ARG A 1 277 ? -21.354 1.991 30.459 0.44 14.60 296 ARG A C 1
ATOM 2354 C C B ARG A 1 277 ? -21.428 1.956 30.459 0.56 14.61 296 ARG A C 1
ATOM 2355 O O A ARG A 1 277 ? -21.214 0.773 30.608 0.44 12.57 296 ARG A O 1
ATOM 2356 O O B ARG A 1 277 ? -21.461 0.729 30.583 0.56 13.57 296 ARG A O 1
ATOM 2371 N N . ALA A 1 278 ? -21.610 2.553 29.280 1.00 13.28 297 ALA A N 1
ATOM 2372 C CA . ALA A 1 278 ? -21.754 1.765 28.050 1.00 13.52 297 ALA A CA 1
ATOM 2373 C C . ALA A 1 278 ? -20.535 0.868 27.824 1.00 14.77 297 ALA A C 1
ATOM 2374 O O . ALA A 1 278 ? -20.677 -0.317 27.522 1.00 14.38 297 ALA A O 1
ATOM 2376 N N . MET A 1 279 ? -19.335 1.427 28.001 1.00 12.42 298 MET A N 1
ATOM 2377 C CA . MET A 1 279 ? -18.128 0.633 27.828 1.00 12.49 298 MET A CA 1
ATOM 2378 C C . MET A 1 279 ? -18.084 -0.539 28.803 1.00 12.45 298 MET A C 1
ATOM 2379 O O . MET A 1 279 ? -17.718 -1.653 28.424 1.00 13.95 298 MET A O 1
ATOM 2384 N N . ALA A 1 280 ? -18.468 -0.301 30.058 1.00 11.64 299 ALA A N 1
ATOM 2385 C CA . ALA A 1 280 ? -18.469 -1.355 31.064 1.00 13.22 299 ALA A CA 1
ATOM 2386 C C . ALA A 1 280 ? -19.394 -2.517 30.666 1.00 12.62 299 ALA A C 1
ATOM 2387 O O . ALA A 1 280 ? -19.029 -3.687 30.805 1.00 15.97 299 ALA A O 1
ATOM 2389 N N . TYR A 1 281 ? -20.590 -2.201 30.138 1.00 11.64 300 TYR A N 1
ATOM 2390 C CA . TYR A 1 281 ? -21.494 -3.245 29.691 1.00 12.50 300 TYR A CA 1
ATOM 2391 C C . TYR A 1 281 ? -20.992 -4.004 28.477 1.00 12.33 300 TYR A C 1
ATOM 2392 O O . TYR A 1 281 ? -21.364 -5.153 28.255 1.00 14.50 300 TYR A O 1
ATOM 2401 N N . ALA A 1 282 ? -20.151 -3.358 27.670 1.00 13.00 301 ALA A N 1
ATOM 2402 C CA . ALA A 1 282 ? -19.696 -3.935 26.419 1.00 14.34 301 ALA A CA 1
ATOM 2403 C C . ALA A 1 282 ? -18.615 -5.006 26.615 1.00 12.10 301 ALA A C 1
ATOM 2404 O O . ALA A 1 282 ? -18.454 -5.879 25.771 1.00 14.88 301 ALA A O 1
ATOM 2406 N N . ILE A 1 283 ? -17.887 -4.928 27.741 1.00 13.56 302 ILE A N 1
ATOM 2407 C CA . ILE A 1 283 ? -16.701 -5.764 27.910 1.00 13.97 302 ILE A CA 1
ATOM 2408 C C . ILE A 1 283 ? -17.050 -7.096 28.558 1.00 13.33 302 ILE A C 1
ATOM 2409 O O . ILE A 1 283 ? -17.778 -7.142 29.542 1.00 12.99 302 ILE A O 1
ATOM 2414 N N . ASN A 1 284 ? -16.508 -8.172 27.984 1.00 13.22 303 ASN A N 1
ATOM 2415 C CA . ASN A 1 284 ? -16.726 -9.513 28.499 1.00 14.53 303 ASN A CA 1
ATOM 2416 C C . ASN A 1 284 ? -15.501 -10.011 29.277 1.00 14.52 303 ASN A C 1
ATOM 2417 O O . ASN A 1 284 ? -14.543 -10.499 28.683 1.00 13.03 303 ASN A O 1
ATOM 2422 N N . PRO A 1 285 ? -15.539 -9.915 30.624 1.00 12.66 304 PRO A N 1
ATOM 2423 C CA . PRO A 1 285 ? -14.330 -10.300 31.363 1.00 13.81 304 PRO A CA 1
ATOM 2424 C C . PRO A 1 285 ? -14.066 -11.796 31.295 1.00 13.41 304 PRO A C 1
ATOM 2425 O O . PRO A 1 285 ? -12.902 -12.202 31.446 1.00 14.75 304 PRO A O 1
ATOM 2429 N N . GLU A 1 286 ? -15.092 -12.616 31.079 1.00 14.44 305 GLU A N 1
ATOM 2430 C CA . GLU A 1 286 ? -14.883 -14.063 31.063 1.00 15.90 305 GLU A CA 1
ATOM 2431 C C . GLU A 1 286 ? -14.033 -14.462 29.883 1.00 16.02 305 GLU A C 1
ATOM 2432 O O . GLU A 1 286 ? -13.232 -15.397 29.975 1.00 14.81 305 GLU A O 1
ATOM 2438 N N A LYS A 1 287 ? -14.180 -13.751 28.764 0.31 15.41 306 LYS A N 1
ATOM 2439 N N B LYS A 1 287 ? -14.176 -13.740 28.767 0.69 13.29 306 LYS A N 1
ATOM 2440 C CA A LYS A 1 287 ? -13.362 -14.031 27.584 0.31 15.51 306 LYS A CA 1
ATOM 2441 C CA B LYS A 1 287 ? -13.369 -14.022 27.582 0.69 15.43 306 LYS A CA 1
ATOM 2442 C C A LYS A 1 287 ? -11.892 -13.743 27.876 0.31 15.64 306 LYS A C 1
ATOM 2443 C C B LYS A 1 287 ? -11.895 -13.729 27.856 0.69 16.33 306 LYS A C 1
ATOM 2444 O O A LYS A 1 287 ? -11.007 -14.453 27.406 0.31 16.06 306 LYS A O 1
ATOM 2445 O O B LYS A 1 287 ? -11.011 -14.424 27.362 0.69 16.11 306 LYS A O 1
ATOM 2456 N N . ILE A 1 288 ? -11.648 -12.702 28.670 1.00 14.32 307 ILE A N 1
ATOM 2457 C CA . ILE A 1 288 ? -10.291 -12.358 29.094 1.00 13.69 307 ILE A CA 1
ATOM 2458 C C . ILE A 1 288 ? -9.738 -13.453 30.008 1.00 15.77 307 ILE A C 1
ATOM 2459 O O . ILE A 1 288 ? -8.618 -13.945 29.816 1.00 14.39 307 ILE A O 1
ATOM 2464 N N . VAL A 1 289 ? -10.535 -13.842 30.986 1.00 12.56 308 VAL A N 1
ATOM 2465 C CA . VAL A 1 289 ? -10.174 -14.884 31.947 1.00 16.21 308 VAL A CA 1
ATOM 2466 C C . VAL A 1 289 ? -9.730 -16.173 31.258 1.00 15.18 308 VAL A C 1
ATOM 2467 O O . VAL A 1 289 ? -8.767 -16.820 31.663 1.00 15.08 308 VAL A O 1
ATOM 2471 N N A THR A 1 290 ? -10.442 -16.517 30.198 0.62 14.24 309 THR A N 1
ATOM 2472 N N B THR A 1 290 ? -10.419 -16.574 30.200 0.38 14.99 309 THR A N 1
ATOM 2473 C CA A THR A 1 290 ? -10.175 -17.752 29.484 0.62 15.80 309 THR A CA 1
ATOM 2474 C CA B THR A 1 290 ? -10.020 -17.825 29.559 0.38 15.37 309 THR A CA 1
ATOM 2475 C C A THR A 1 290 ? -9.028 -17.578 28.492 0.62 16.83 309 THR A C 1
ATOM 2476 C C B THR A 1 290 ? -8.973 -17.604 28.462 0.38 17.24 309 THR A C 1
ATOM 2477 O O A THR A 1 290 ? -8.021 -18.297 28.551 0.62 18.11 309 THR A O 1
ATOM 2478 O O B THR A 1 290 ? -7.973 -18.332 28.410 0.38 17.92 309 THR A O 1
ATOM 2485 N N . ARG A 1 291 ? -9.158 -16.604 27.606 1.00 16.02 310 ARG A N 1
ATOM 2486 C CA . ARG A 1 291 ? -8.199 -16.406 26.507 1.00 17.49 310 ARG A CA 1
ATOM 2487 C C . ARG A 1 291 ? -6.805 -15.985 26.983 1.00 17.27 310 ARG A C 1
ATOM 2488 O O . ARG A 1 291 ? -5.799 -16.521 26.518 1.00 17.88 310 ARG A O 1
ATOM 2496 N N . ALA A 1 292 ? -6.741 -15.013 27.891 1.00 13.82 311 ALA A N 1
ATOM 2497 C CA . ALA A 1 292 ? -5.445 -14.507 28.333 1.00 13.59 311 ALA A CA 1
ATOM 2498 C C . ALA A 1 292 ? -4.886 -15.338 29.472 1.00 13.88 311 ALA A C 1
ATOM 2499 O O . ALA A 1 292 ? -3.667 -15.515 29.562 1.00 14.00 311 ALA A O 1
ATOM 2501 N N . TYR A 1 293 ? -5.751 -15.839 30.345 1.00 13.57 312 TYR A N 1
ATOM 2502 C CA . TYR A 1 293 ? -5.278 -16.392 31.609 1.00 13.68 312 TYR A CA 1
ATOM 2503 C C . TYR A 1 293 ? -5.484 -17.878 31.822 1.00 15.79 312 TYR A C 1
ATOM 2504 O O . TYR A 1 293 ? -5.043 -18.391 32.842 1.00 15.31 312 TYR A O 1
ATOM 2513 N N . GLU A 1 294 ? -6.161 -18.552 30.889 1.00 17.01 313 GLU A N 1
ATOM 2514 C CA . GLU A 1 294 ? -6.495 -19.970 31.034 1.00 21.60 313 GLU A CA 1
ATOM 2515 C C . GLU A 1 294 ? -7.050 -20.246 32.418 1.00 19.44 313 GLU A C 1
ATOM 2516 O O . GLU A 1 294 ? -6.662 -21.226 33.074 1.00 20.85 313 GLU A O 1
ATOM 2519 N N . ASN A 1 295 ? -7.949 -19.366 32.864 1.00 16.53 314 ASN A N 1
ATOM 2520 C CA . ASN A 1 295 ? -8.616 -19.470 34.155 1.00 19.37 314 ASN A CA 1
ATOM 2521 C C . ASN A 1 295 ? -7.724 -19.429 35.393 1.00 17.53 314 ASN A C 1
ATOM 2522 O O . ASN A 1 295 ? -8.122 -19.892 36.458 1.00 19.52 314 ASN A O 1
ATOM 2527 N N . MET A 1 296 ? -6.546 -18.819 35.272 1.00 14.66 315 MET A N 1
ATOM 2528 C CA . MET A 1 296 ? -5.686 -18.651 36.448 1.00 14.44 315 MET A CA 1
ATOM 2529 C C . MET A 1 296 ? -6.107 -17.447 37.283 1.00 17.17 315 MET A C 1
ATOM 2530 O O . MET A 1 296 ? -5.632 -17.273 38.407 1.00 19.34 315 MET A O 1
ATOM 2535 N N . VAL A 1 297 ? -7.000 -16.626 36.746 1.00 13.21 316 VAL A N 1
ATOM 2536 C CA . VAL A 1 297 ? -7.564 -15.495 37.481 1.00 12.48 316 VAL A CA 1
ATOM 2537 C C . VAL A 1 297 ? -9.080 -15.595 37.489 1.00 14.89 316 VAL A C 1
ATOM 2538 O O . VAL A 1 297 ? -9.645 -16.380 36.738 1.00 15.24 316 VAL A O 1
ATOM 2542 N N . THR A 1 298 ? -9.742 -14.792 38.310 1.00 13.41 317 THR A N 1
ATOM 2543 C CA . THR A 1 298 ? -11.190 -14.667 38.203 1.00 14.47 317 THR A CA 1
ATOM 2544 C C . THR A 1 298 ? -11.587 -13.253 37.815 1.00 12.39 317 THR A C 1
ATOM 2545 O O . THR A 1 298 ? -10.849 -12.286 38.075 1.00 11.55 317 THR A O 1
ATOM 2552 N N . ALA A 1 299 ? -12.749 -13.128 37.198 1.00 12.64 318 ALA A N 1
ATOM 2553 C CA . ALA A 1 299 ? -13.310 -11.832 36.870 1.00 11.71 318 ALA A CA 1
ATOM 2554 C C . ALA A 1 299 ? -13.670 -11.097 38.141 1.00 11.62 318 ALA A C 1
ATOM 2555 O O . ALA A 1 299 ? -13.982 -11.721 39.170 1.00 14.55 318 ALA A O 1
ATOM 2557 N N . ALA A 1 300 ? -13.615 -9.767 38.077 1.00 11.81 319 ALA A N 1
ATOM 2558 C CA . ALA A 1 300 ? -13.895 -8.924 39.236 1.00 12.03 319 ALA A CA 1
ATOM 2559 C C . ALA A 1 300 ? -15.389 -8.726 39.439 1.00 14.23 319 ALA A C 1
ATOM 2560 O O . ALA A 1 300 ? -16.173 -8.676 38.470 1.00 14.49 319 ALA A O 1
ATOM 2562 N N . ASN A 1 301 ? -15.798 -8.614 40.700 1.00 13.70 320 ASN A N 1
ATOM 2563 C CA . ASN A 1 301 ? -17.130 -8.095 40.969 1.00 14.92 320 ASN A CA 1
ATOM 2564 C C . ASN A 1 301 ? -17.132 -6.642 40.504 1.00 12.88 320 ASN A C 1
ATOM 2565 O O . ASN A 1 301 ? -16.068 -6.035 40.320 1.00 12.25 320 ASN A O 1
ATOM 2570 N N . PRO A 1 302 ? -18.314 -6.066 40.223 1.00 15.12 321 PRO A N 1
ATOM 2571 C CA . PRO A 1 302 ? -18.386 -4.748 39.611 1.00 19.00 321 PRO A CA 1
ATOM 2572 C C . PRO A 1 302 ? -17.719 -3.632 40.407 1.00 14.88 321 PRO A C 1
ATOM 2573 O O . PRO A 1 302 ? -17.257 -2.654 39.810 1.00 14.90 321 PRO A O 1
ATOM 2577 N N . ALA A 1 303 ? -17.678 -3.767 41.730 1.00 14.88 322 ALA A N 1
ATOM 2578 C CA . ALA A 1 303 ? -17.010 -2.768 42.582 1.00 13.43 322 ALA A CA 1
ATOM 2579 C C . ALA A 1 303 ? -15.496 -2.918 42.576 1.00 12.06 322 ALA A C 1
ATOM 2580 O O . ALA A 1 303 ? -14.784 -2.002 42.989 1.00 12.07 322 ALA A O 1
ATOM 2582 N N . GLY A 1 304 ? -15.015 -4.056 42.103 1.00 11.58 323 GLY A N 1
ATOM 2583 C CA . GLY A 1 304 ? -13.583 -4.322 42.049 1.00 12.23 323 GLY A CA 1
ATOM 2584 C C . GLY A 1 304 ? -12.958 -4.615 43.391 1.00 11.75 323 GLY A C 1
ATOM 2585 O O . GLY A 1 304 ? -11.741 -4.475 43.539 1.00 12.38 323 GLY A O 1
ATOM 2586 N N . ILE A 1 305 ? -13.751 -5.037 44.355 1.00 12.33 324 ILE A N 1
ATOM 2587 C CA . ILE A 1 305 ? -13.232 -5.358 45.666 1.00 12.22 324 ILE A CA 1
ATOM 2588 C C . ILE A 1 305 ? -12.557 -6.731 45.659 1.00 12.26 324 ILE A C 1
ATOM 2589 O O . ILE A 1 305 ? -13.142 -7.724 45.213 1.00 13.27 324 ILE A O 1
ATOM 2594 N N . LEU A 1 306 ? -11.295 -6.774 46.088 1.00 12.29 325 LEU A N 1
ATOM 2595 C CA . LEU A 1 306 ? -10.524 -8.011 46.058 1.00 12.98 325 LEU A CA 1
ATOM 2596 C C . LEU A 1 306 ? -11.190 -9.092 46.873 1.00 18.06 325 LEU A C 1
ATOM 2597 O O . LEU A 1 306 ? -11.760 -8.810 47.942 1.00 17.76 325 LEU A O 1
ATOM 2602 N N . PRO A 1 307 ? -11.136 -10.329 46.381 1.00 18.51 326 PRO A N 1
ATOM 2603 C CA . PRO A 1 307 ? -11.922 -11.420 46.992 1.00 22.68 326 PRO A CA 1
ATOM 2604 C C . PRO A 1 307 ? -11.220 -11.987 48.198 1.00 28.62 326 PRO A C 1
ATOM 2605 O O . PRO A 1 307 ? -11.057 -13.211 48.294 1.00 33.51 326 PRO A O 1
ATOM 2609 N N . LEU A 1 308 ? -10.807 -11.111 49.103 1.00 24.83 327 LEU A N 1
ATOM 2610 C CA . LEU A 1 308 ? -10.091 -11.499 50.305 1.00 29.97 327 LEU A CA 1
ATOM 2611 C C . LEU A 1 308 ? -10.915 -11.141 51.542 1.00 27.62 327 LEU A C 1
ATOM 2612 O O . LEU A 1 308 ? -11.683 -10.191 51.521 1.00 21.89 327 LEU A O 1
ATOM 2617 N N . PRO A 1 309 ? -10.727 -11.903 52.633 1.00 23.41 328 PRO A N 1
ATOM 2618 C CA . PRO A 1 309 ? -11.662 -11.769 53.755 1.00 22.54 328 PRO A CA 1
ATOM 2619 C C . PRO A 1 309 ? -11.690 -10.384 54.383 1.00 21.21 328 PRO A C 1
ATOM 2620 O O . PRO A 1 309 ? -12.774 -9.916 54.766 1.00 23.44 328 PRO A O 1
ATOM 2624 N N . GLY A 1 310 ? -10.545 -9.726 54.508 1.00 21.76 329 GLY A N 1
ATOM 2625 C CA . GLY A 1 310 ? -10.462 -8.427 55.129 1.00 19.13 329 GLY A CA 1
ATOM 2626 C C . GLY A 1 310 ? -11.095 -7.286 54.326 1.00 19.44 329 GLY A C 1
ATOM 2627 O O . GLY A 1 310 ? -11.327 -6.201 54.847 1.00 23.01 329 GLY A O 1
ATOM 2628 N N . TYR A 1 311 ? -11.341 -7.561 53.052 1.00 18.73 330 TYR A N 1
ATOM 2629 C CA . TYR A 1 311 ? -12.062 -6.630 52.194 1.00 21.39 330 TYR A CA 1
ATOM 2630 C C . TYR A 1 311 ? -13.532 -7.028 52.065 1.00 19.14 330 TYR A C 1
ATOM 2631 O O . TYR A 1 311 ? -14.416 -6.186 52.155 1.00 19.11 330 TYR A O 1
ATOM 2640 N N . MET A 1 312 ? -13.779 -8.312 51.822 1.00 20.83 331 MET A N 1
ATOM 2641 C CA . MET A 1 312 ? -15.130 -8.783 51.515 1.00 19.75 331 MET A CA 1
ATOM 2642 C C . MET A 1 312 ? -16.080 -8.668 52.693 1.00 20.11 331 MET A C 1
ATOM 2643 O O . MET A 1 312 ? -17.293 -8.725 52.509 1.00 17.07 331 MET A O 1
ATOM 2648 N N . LYS A 1 313 ? -15.545 -8.481 53.890 1.00 17.33 332 LYS A N 1
ATOM 2649 C CA . LYS A 1 313 ? -16.379 -8.222 55.052 1.00 21.09 332 LYS A CA 1
ATOM 2650 C C . LYS A 1 313 ? -17.068 -6.865 54.958 1.00 20.24 332 LYS A C 1
ATOM 2651 O O . LYS A 1 313 ? -17.966 -6.562 55.754 1.00 21.95 332 LYS A O 1
ATOM 2657 N N . TYR A 1 314 ? -16.647 -6.046 53.987 1.00 19.83 333 TYR A N 1
ATOM 2658 C CA . TYR A 1 314 ? -17.280 -4.754 53.736 1.00 16.63 333 TYR A CA 1
ATOM 2659 C C . TYR A 1 314 ? -17.984 -4.712 52.403 1.00 19.14 333 TYR A C 1
ATOM 2660 O O . TYR A 1 314 ? -18.296 -3.634 51.904 1.00 18.95 333 TYR A O 1
ATOM 2669 N N . TYR A 1 315 ? -18.213 -5.866 51.790 1.00 17.08 334 TYR A N 1
ATOM 2670 C CA . TYR A 1 315 ? -18.786 -5.887 50.455 1.00 16.59 334 TYR A CA 1
ATOM 2671 C C . TYR A 1 315 ? -20.168 -5.285 50.445 1.00 17.70 334 TYR A C 1
ATOM 2672 O O . TYR A 1 315 ? -21.033 -5.691 51.234 1.00 18.94 334 TYR A O 1
ATOM 2681 N N . PRO A 1 316 ? -20.391 -4.296 49.565 1.00 17.02 335 PRO A N 1
ATOM 2682 C CA . PRO A 1 316 ? -21.677 -3.603 49.473 1.00 18.70 335 PRO A CA 1
ATOM 2683 C C . PRO A 1 316 ? -22.647 -4.332 48.546 1.00 21.89 335 PRO A C 1
ATOM 2684 O O . PRO A 1 316 ? -22.914 -3.864 47.432 1.00 20.33 335 PRO A O 1
ATOM 2688 N N . LYS A 1 317 ? -23.171 -5.477 48.989 1.00 21.81 336 LYS A N 1
ATOM 2689 C CA . LYS A 1 317 ? -23.981 -6.298 48.093 1.00 20.57 336 LYS A CA 1
ATOM 2690 C C . LYS A 1 317 ? -25.239 -5.582 47.604 1.00 20.07 336 LYS A C 1
ATOM 2691 O O . LYS A 1 317 ? -25.567 -5.672 46.416 1.00 24.02 336 LYS A O 1
ATOM 2697 N N . GLU A 1 318 ? -25.934 -4.875 48.493 1.00 20.59 337 GLU A N 1
ATOM 2698 C CA . GLU A 1 318 ? -27.108 -4.096 48.110 1.00 24.87 337 GLU A CA 1
ATOM 2699 C C . GLU A 1 318 ? -26.780 -3.138 46.963 1.00 23.59 337 GLU A C 1
ATOM 2700 O O . GLU A 1 318 ? -27.487 -3.090 45.956 1.00 24.02 337 GLU A O 1
ATOM 2711 N N . VAL A 1 319 ? -25.706 -2.375 47.136 1.00 21.28 338 VAL A N 1
ATOM 2712 C CA . VAL A 1 319 ? -25.325 -1.380 46.160 1.00 19.05 338 VAL A CA 1
ATOM 2713 C C . VAL A 1 319 ? -24.962 -2.019 44.820 1.00 19.33 338 VAL A C 1
ATOM 2714 O O . VAL A 1 319 ? -25.370 -1.546 43.759 1.00 20.17 338 VAL A O 1
ATOM 2718 N N . VAL A 1 320 ? -24.194 -3.103 44.865 1.00 16.17 339 VAL A N 1
ATOM 2719 C CA . VAL A 1 320 ? -23.801 -3.789 43.644 1.00 18.63 339 VAL A CA 1
ATOM 2720 C C . VAL A 1 320 ? -25.011 -4.404 42.923 1.00 24.78 339 VAL A C 1
ATOM 2721 O O . VAL A 1 320 ? -25.120 -4.313 41.702 1.00 24.68 339 VAL A O 1
ATOM 2725 N N . ASP A 1 321 ? -25.920 -5.025 43.685 1.00 22.44 340 ASP A N 1
ATOM 2726 C CA . ASP A 1 321 ? -27.141 -5.586 43.102 1.00 24.00 340 ASP A CA 1
ATOM 2727 C C . ASP A 1 321 ? -27.953 -4.523 42.376 1.00 25.84 340 ASP A C 1
ATOM 2728 O O . ASP A 1 321 ? -28.589 -4.793 41.353 1.00 29.38 340 ASP A O 1
ATOM 2733 N N . LYS A 1 322 ? -27.941 -3.313 42.923 1.00 22.48 341 LYS A N 1
ATOM 2734 C CA . LYS A 1 322 ? -28.778 -2.228 42.429 1.00 25.42 341 LYS A CA 1
ATOM 2735 C C . LYS A 1 322 ? -28.112 -1.409 41.316 1.00 27.59 341 LYS A C 1
ATOM 2736 O O . LYS A 1 322 ? -28.781 -0.975 40.376 1.00 26.38 341 LYS A O 1
ATOM 2742 N N . TYR A 1 323 ? -26.795 -1.202 41.423 1.00 20.63 342 TYR A N 1
ATOM 2743 C CA . TYR A 1 323 ? -26.101 -0.269 40.536 1.00 19.68 342 TYR A CA 1
ATOM 2744 C C . TYR A 1 323 ? -24.982 -0.897 39.712 1.00 20.70 342 TYR A C 1
ATOM 2745 O O . TYR A 1 323 ? -24.343 -0.197 38.944 1.00 22.24 342 TYR A O 1
ATOM 2754 N N . GLY A 1 324 ? -24.747 -2.191 39.869 1.00 18.81 343 GLY A N 1
ATOM 2755 C CA . GLY A 1 324 ? -23.661 -2.861 39.183 1.00 18.09 343 GLY A CA 1
ATOM 2756 C C . GLY A 1 324 ? -23.898 -2.976 37.685 1.00 21.28 343 GLY A C 1
ATOM 2757 O O . GLY A 1 324 ? -25.007 -2.748 37.188 1.00 26.73 343 GLY A O 1
ATOM 2758 N N . PHE A 1 325 ? -22.853 -3.307 36.955 1.00 16.33 344 PHE A N 1
ATOM 2759 C CA . PHE A 1 325 ? -22.941 -3.595 35.530 1.00 14.72 344 PHE A CA 1
ATOM 2760 C C . PHE A 1 325 ? -22.586 -5.061 35.316 1.00 15.79 344 PHE A C 1
ATOM 2761 O O . PHE A 1 325 ? -22.053 -5.717 36.213 1.00 18.21 344 PHE A O 1
ATOM 2769 N N . LYS A 1 326 ? -22.857 -5.575 34.124 1.00 16.51 345 LYS A N 1
ATOM 2770 C CA . LYS A 1 326 ? -22.430 -6.912 33.729 1.00 17.02 345 LYS A CA 1
ATOM 2771 C C . LYS A 1 326 ? -22.260 -6.913 32.219 1.00 20.58 345 LYS A C 1
ATOM 2772 O O . LYS A 1 326 ? -22.663 -5.958 31.542 1.00 24.67 345 LYS A O 1
ATOM 2775 N N . TYR A 1 327 ? -21.653 -7.961 31.677 1.00 17.14 346 TYR A N 1
ATOM 2776 C CA . TYR A 1 327 ? -21.474 -8.043 30.230 1.00 16.42 346 TYR A CA 1
ATOM 2777 C C . TYR A 1 327 ? -22.843 -8.171 29.537 1.00 17.55 346 TYR A C 1
ATOM 2778 O O . TYR A 1 327 ? -23.567 -9.162 29.723 1.00 17.59 346 TYR A O 1
ATOM 2787 N N . ASP A 1 328 ? -23.187 -7.145 28.764 1.00 15.90 347 ASP A N 1
ATOM 2788 C CA . ASP A 1 328 ? -24.474 -7.085 28.060 1.00 17.53 347 ASP A CA 1
ATOM 2789 C C . ASP A 1 328 ? -24.357 -6.103 26.902 1.00 16.99 347 ASP A C 1
ATOM 2790 O O . ASP A 1 328 ? -24.630 -4.914 27.067 1.00 17.37 347 ASP A O 1
ATOM 2795 N N . PRO A 1 329 ? -23.949 -6.601 25.723 1.00 13.93 348 PRO A N 1
ATOM 2796 C CA . PRO A 1 329 ? -23.812 -5.731 24.558 1.00 14.92 348 PRO A CA 1
ATOM 2797 C C . PRO A 1 329 ? -25.099 -4.998 24.172 1.00 16.04 348 PRO A C 1
ATOM 2798 O O . PRO A 1 329 ? -25.026 -3.887 23.656 1.00 15.30 348 PRO A O 1
ATOM 2802 N N . GLU A 1 330 ? -26.257 -5.605 24.421 1.00 15.05 349 GLU A N 1
ATOM 2803 C CA . GLU A 1 330 ? -27.511 -4.917 24.105 1.00 16.17 349 GLU A CA 1
ATOM 2804 C C . GLU A 1 330 ? -27.682 -3.657 24.938 1.00 15.40 349 GLU A C 1
ATOM 2805 O O . GLU A 1 330 ? -28.179 -2.636 24.449 1.00 17.42 349 GLU A O 1
ATOM 2811 N N . MET A 1 331 ? -27.269 -3.715 26.200 1.00 15.03 350 MET A N 1
ATOM 2812 C CA . MET A 1 331 ? -27.378 -2.559 27.082 1.00 15.95 350 MET A CA 1
ATOM 2813 C C . MET A 1 331 ? -26.404 -1.471 26.651 1.00 15.43 350 MET A C 1
ATOM 2814 O O . MET A 1 331 ? -26.750 -0.282 26.652 1.00 15.36 350 MET A O 1
ATOM 2819 N N . ALA A 1 332 ? -25.173 -1.870 26.266 1.00 13.70 351 ALA A N 1
ATOM 2820 C CA . ALA A 1 332 ? -24.221 -0.909 25.736 1.00 13.48 351 ALA A CA 1
ATOM 2821 C C . ALA A 1 332 ? -24.785 -0.188 24.493 1.00 16.37 351 ALA A C 1
ATOM 2822 O O . ALA A 1 332 ? -24.714 1.034 24.405 1.00 15.86 351 ALA A O 1
ATOM 2824 N N . LYS A 1 333 ? -25.352 -0.950 23.549 1.00 14.46 352 LYS A N 1
ATOM 2825 C CA . LYS A 1 333 ? -25.894 -0.360 22.319 1.00 15.13 352 LYS A CA 1
ATOM 2826 C C . LYS A 1 333 ? -27.045 0.593 22.639 1.00 15.75 352 LYS A C 1
ATOM 2827 O O . LYS A 1 333 ? -27.203 1.648 22.010 1.00 17.47 352 LYS A O 1
ATOM 2833 N N . LYS A 1 334 ? -27.849 0.193 23.612 1.00 15.92 353 LYS A N 1
ATOM 2834 C CA . LYS A 1 334 ? -28.971 0.997 24.062 1.00 16.24 353 LYS A CA 1
ATOM 2835 C C . LYS A 1 334 ? -28.517 2.354 24.579 1.00 16.49 353 LYS A C 1
ATOM 2836 O O . LYS A 1 334 ? -29.049 3.399 24.195 1.00 16.79 353 LYS A O 1
ATOM 2842 N N . ILE A 1 335 ? -27.514 2.347 25.447 1.00 15.53 354 ILE A N 1
ATOM 2843 C CA . ILE A 1 335 ? -26.983 3.591 25.982 1.00 15.59 354 ILE A CA 1
ATOM 2844 C C . ILE A 1 335 ? -26.348 4.458 24.885 1.00 15.49 354 ILE A C 1
ATOM 2845 O O . ILE A 1 335 ? -26.592 5.669 24.825 1.00 16.16 354 ILE A O 1
ATOM 2850 N N . LEU A 1 336 ? -25.544 3.849 24.018 1.00 15.21 355 LEU A N 1
ATOM 2851 C CA . LEU A 1 336 ? -24.885 4.589 22.947 1.00 17.84 355 LEU A CA 1
ATOM 2852 C C . LEU A 1 336 ? -25.915 5.259 22.022 1.00 16.76 355 LEU A C 1
ATOM 2853 O O . LEU A 1 336 ? -25.741 6.409 21.611 1.00 16.92 355 LEU A O 1
ATOM 2858 N N . ASP A 1 337 ? -26.994 4.535 21.712 1.00 17.16 356 ASP A N 1
ATOM 2859 C CA . ASP A 1 337 ? -28.069 5.119 20.906 1.00 18.09 356 ASP A CA 1
ATOM 2860 C C . ASP A 1 337 ? -28.734 6.282 21.631 1.00 21.45 356 ASP A C 1
ATOM 2861 O O . ASP A 1 337 ? -29.038 7.307 21.005 1.00 21.75 356 ASP A O 1
ATOM 2866 N N A GLU A 1 338 ? -28.958 6.123 22.931 0.52 18.84 357 GLU A N 1
ATOM 2867 N N B GLU A 1 338 ? -28.953 6.146 22.933 0.48 19.05 357 GLU A N 1
ATOM 2868 C CA A GLU A 1 338 ? -29.585 7.162 23.748 0.52 19.66 357 GLU A CA 1
ATOM 2869 C CA B GLU A 1 338 ? -29.620 7.200 23.694 0.48 20.38 357 GLU A CA 1
ATOM 2870 C C A GLU A 1 338 ? -28.761 8.438 23.738 0.52 20.25 357 GLU A C 1
ATOM 2871 C C B GLU A 1 338 ? -28.761 8.457 23.748 0.48 20.56 357 GLU A C 1
ATOM 2872 O O A GLU A 1 338 ? -29.307 9.545 23.702 0.52 22.10 357 GLU A O 1
ATOM 2873 O O B GLU A 1 338 ? -29.284 9.575 23.764 0.48 22.33 357 GLU A O 1
ATOM 2884 N N . LEU A 1 339 ? -27.450 8.264 23.793 1.00 19.54 358 LEU A N 1
ATOM 2885 C CA . LEU A 1 339 ? -26.488 9.355 23.762 1.00 19.52 358 LEU A CA 1
ATOM 2886 C C . LEU A 1 339 ? -26.310 9.949 22.362 1.00 21.86 358 LEU A C 1
ATOM 2887 O O . LEU A 1 339 ? -25.675 10.984 22.203 1.00 24.32 358 LEU A O 1
ATOM 2892 N N . GLY A 1 340 ? -26.838 9.275 21.344 1.00 19.00 359 GLY A N 1
ATOM 2893 C CA . GLY A 1 340 ? -26.745 9.782 19.982 1.00 19.77 359 GLY A CA 1
ATOM 2894 C C . GLY A 1 340 ? -25.531 9.356 19.176 1.00 19.60 359 GLY A C 1
ATOM 2895 O O . GLY A 1 340 ? -25.282 9.893 18.085 1.00 22.77 359 GLY A O 1
ATOM 2896 N N . PHE A 1 341 ? -24.770 8.390 19.684 1.00 19.32 360 PHE A N 1
ATOM 2897 C CA . PHE A 1 341 ? -23.604 7.877 18.966 1.00 20.37 360 PHE A CA 1
ATOM 2898 C C . PHE A 1 341 ? -24.025 6.775 18.023 1.00 19.35 360 PHE A C 1
ATOM 2899 O O . PHE A 1 341 ? -24.195 5.638 18.434 1.00 19.75 360 PHE A O 1
ATOM 2907 N N . LYS A 1 342 ? -24.208 7.122 16.751 1.00 23.34 361 LYS A N 1
ATOM 2908 C CA . LYS A 1 342 ? -24.685 6.165 15.758 1.00 21.60 361 LYS A CA 1
ATOM 2909 C C . LYS A 1 342 ? -23.790 6.089 14.544 1.00 19.19 361 LYS A C 1
ATOM 2910 O O . LYS A 1 342 ? -23.173 7.074 14.146 1.00 19.40 361 LYS A O 1
ATOM 2916 N N . ASP A 1 343 ? -23.689 4.887 13.983 1.00 19.33 362 ASP A N 1
ATOM 2917 C CA . ASP A 1 343 ? -22.947 4.677 12.747 1.00 20.67 362 ASP A CA 1
ATOM 2918 C C . ASP A 1 343 ? -23.752 5.271 11.591 1.00 22.75 362 ASP A C 1
ATOM 2919 O O . ASP A 1 343 ? -24.842 4.788 11.289 1.00 22.86 362 ASP A O 1
ATOM 2924 N N . VAL A 1 344 ? -23.220 6.320 10.967 1.00 22.00 363 VAL A N 1
ATOM 2925 C CA . VAL A 1 344 ? -23.892 6.956 9.833 1.00 23.13 363 VAL A CA 1
ATOM 2926 C C . VAL A 1 344 ? -23.238 6.619 8.498 1.00 24.70 363 VAL A C 1
ATOM 2927 O O . VAL A 1 344 ? -23.694 7.098 7.454 1.00 25.32 363 VAL A O 1
ATOM 2931 N N . ASN A 1 345 ? -22.179 5.816 8.497 1.00 23.08 364 ASN A N 1
ATOM 2932 C CA . ASN A 1 345 ? -21.515 5.530 7.234 1.00 25.55 364 ASN A CA 1
ATOM 2933 C C . ASN A 1 345 ? -21.193 4.065 6.993 1.00 28.68 364 ASN A C 1
ATOM 2934 O O . ASN A 1 345 ? -20.382 3.739 6.128 1.00 30.23 364 ASN A O 1
ATOM 2939 N N . LYS A 1 346 ? -21.855 3.190 7.739 1.00 23.53 365 LYS A N 1
ATOM 2940 C CA . LYS A 1 346 ? -21.693 1.748 7.599 1.00 26.06 365 LYS A CA 1
ATOM 2941 C C . LYS A 1 346 ? -20.238 1.306 7.567 1.00 25.61 365 LYS A C 1
ATOM 2942 O O . LYS A 1 346 ? -19.845 0.480 6.731 1.00 28.04 365 LYS A O 1
ATOM 2945 N N . ASP A 1 347 ? -19.421 1.869 8.449 1.00 24.19 366 ASP A N 1
ATOM 2946 C CA . ASP A 1 347 ? -18.052 1.372 8.596 1.00 28.02 366 ASP A CA 1
ATOM 2947 C C . ASP A 1 347 ? -17.931 0.551 9.875 1.00 26.91 366 ASP A C 1
ATOM 2948 O O . ASP A 1 347 ? -16.841 0.112 10.224 1.00 29.83 366 ASP A O 1
ATOM 2953 N N . GLY A 1 348 ? -19.065 0.343 10.557 1.00 21.89 367 GLY A N 1
ATOM 2954 C CA . GLY A 1 348 ? -19.075 -0.427 11.805 1.00 23.99 367 GLY A CA 1
ATOM 2955 C C . GLY A 1 348 ? -18.673 0.368 13.033 1.00 22.49 367 GLY A C 1
ATOM 2956 O O . GLY A 1 348 ? -18.654 -0.177 14.154 1.00 23.43 367 GLY A O 1
ATOM 2957 N N . PHE A 1 349 ? -18.338 1.644 12.844 1.00 21.47 368 PHE A N 1
ATOM 2958 C CA . PHE A 1 349 ? -17.965 2.517 13.946 1.00 20.79 368 PHE A CA 1
ATOM 2959 C C . PHE A 1 349 ? -19.014 3.582 14.133 1.00 20.61 368 PHE A C 1
ATOM 2960 O O . PHE A 1 349 ? -19.423 4.233 13.154 1.00 20.42 368 PHE A O 1
ATOM 2968 N N . ARG A 1 350 ? -19.467 3.777 15.369 1.00 20.09 369 ARG A N 1
ATOM 2969 C CA . ARG A 1 350 ? -20.385 4.864 15.659 1.00 19.46 369 ARG A CA 1
ATOM 2970 C C . ARG A 1 350 ? -19.665 6.187 15.521 1.00 18.87 369 ARG A C 1
ATOM 2971 O O . ARG A 1 350 ? -18.531 6.353 15.997 1.00 19.42 369 ARG A O 1
ATOM 2979 N N . GLU A 1 351 ? -20.316 7.127 14.850 1.00 19.60 370 GLU A N 1
ATOM 2980 C CA . GLU A 1 351 ? -19.848 8.494 14.812 1.00 19.39 370 GLU A CA 1
ATOM 2981 C C . GLU A 1 351 ? -20.452 9.210 16.009 1.00 22.30 370 GLU A C 1
ATOM 2982 O O . GLU A 1 351 ? -21.336 8.661 16.675 1.00 20.74 370 GLU A O 1
ATOM 2988 N N . ASP A 1 352 ? -20.003 10.430 16.285 1.00 24.65 371 ASP A N 1
ATOM 2989 C CA . ASP A 1 352 ? -20.559 11.199 17.394 1.00 24.46 371 ASP A CA 1
ATOM 2990 C C . ASP A 1 352 ? -21.926 11.809 16.991 1.00 24.66 371 ASP A C 1
ATOM 2991 O O . ASP A 1 352 ? -22.362 11.630 15.846 1.00 23.03 371 ASP A O 1
ATOM 2996 N N . PRO A 1 353 ? -22.631 12.480 17.926 1.00 23.20 372 PRO A N 1
ATOM 2997 C CA . PRO A 1 353 ? -23.979 12.935 17.568 1.00 22.91 372 PRO A CA 1
ATOM 2998 C C . PRO A 1 353 ? -24.039 13.985 16.450 1.00 24.78 372 PRO A C 1
ATOM 2999 O O . PRO A 1 353 ? -25.124 14.219 15.903 1.00 29.80 372 PRO A O 1
ATOM 3003 N N . ASN A 1 354 ? -22.904 14.605 16.134 1.00 30.71 373 ASN A N 1
ATOM 3004 C CA . ASN A 1 354 ? -22.849 15.563 15.032 1.00 32.96 373 ASN A CA 1
ATOM 3005 C C . ASN A 1 354 ? -22.412 14.893 13.733 1.00 33.97 373 ASN A C 1
ATOM 3006 O O . ASN A 1 354 ? -22.246 15.554 12.708 1.00 40.43 373 ASN A O 1
ATOM 3011 N N . GLY A 1 355 ? -22.212 13.580 13.781 1.00 28.12 374 GLY A N 1
ATOM 3012 C CA . GLY A 1 355 ? -21.877 12.814 12.594 1.00 27.12 374 GLY A CA 1
ATOM 3013 C C . GLY A 1 355 ? -20.388 12.707 12.337 1.00 28.15 374 GLY A C 1
ATOM 3014 O O . GLY A 1 355 ? -19.978 12.251 11.273 1.00 27.88 374 GLY A O 1
ATOM 3015 N N . LYS A 1 356 ? -19.581 13.118 13.321 1.00 26.19 375 LYS A N 1
ATOM 3016 C CA . LYS A 1 356 ? -18.132 13.130 13.167 1.00 28.98 375 LYS A CA 1
ATOM 3017 C C . LYS A 1 356 ? -17.519 11.825 13.646 1.00 23.28 375 LYS A C 1
ATOM 3018 O O . LYS A 1 356 ? -18.019 11.228 14.594 1.00 26.91 375 LYS A O 1
ATOM 3024 N N . PRO A 1 357 ? -16.433 11.381 12.991 1.00 22.24 376 PRO A N 1
ATOM 3025 C CA . PRO A 1 357 ? -15.779 10.178 13.522 1.00 26.77 376 PRO A CA 1
ATOM 3026 C C . PRO A 1 357 ? -15.123 10.421 14.886 1.00 25.07 376 PRO A C 1
ATOM 3027 O O . PRO A 1 357 ? -14.762 11.542 15.238 1.00 23.81 376 PRO A O 1
ATOM 3031 N N . PHE A 1 358 ? -14.990 9.355 15.664 1.00 24.86 377 PHE A N 1
ATOM 3032 C CA . PHE A 1 358 ? -14.074 9.418 16.794 1.00 22.04 377 PHE A CA 1
ATOM 3033 C C . PHE A 1 358 ? -13.475 8.036 16.976 1.00 18.84 377 PHE A C 1
ATOM 3034 O O . PHE A 1 358 ? -14.049 7.019 16.562 1.00 19.16 377 PHE A O 1
ATOM 3042 N N . LYS A 1 359 ? -12.291 8.017 17.556 1.00 20.88 378 LYS A N 1
ATOM 3043 C CA . LYS A 1 359 ? -11.692 6.738 17.914 1.00 21.28 378 LYS A CA 1
ATOM 3044 C C . LYS A 1 359 ? -10.818 6.933 19.134 1.00 21.28 378 LYS A C 1
ATOM 3045 O O . LYS A 1 359 ? -10.388 8.039 19.446 1.00 22.63 378 LYS A O 1
ATOM 3051 N N . LEU A 1 360 ? -10.567 5.832 19.829 1.00 15.22 379 LEU A N 1
ATOM 3052 C CA . LEU A 1 360 ? -9.883 5.876 21.100 1.00 15.96 379 LEU A CA 1
ATOM 3053 C C . LEU A 1 360 ? -8.764 4.851 21.110 1.00 15.53 379 LEU A C 1
ATOM 3054 O O . LEU A 1 360 ? -8.795 3.877 20.361 1.00 15.76 379 LEU A O 1
ATOM 3059 N N . THR A 1 361 ? -7.775 5.090 21.958 1.00 13.25 380 THR A N 1
ATOM 3060 C CA . THR A 1 361 ? -6.763 4.072 22.200 1.00 13.60 380 THR A CA 1
ATOM 3061 C C . THR A 1 361 ? -6.961 3.386 23.551 1.00 13.64 380 THR A C 1
ATOM 3062 O O . THR A 1 361 ? -7.499 3.969 24.487 1.00 12.64 380 THR A O 1
ATOM 3066 N N . ILE A 1 362 ? -6.523 2.132 23.624 1.00 12.25 381 ILE A N 1
ATOM 3067 C CA . ILE A 1 362 ? -6.340 1.478 24.912 1.00 10.05 381 ILE A CA 1
ATOM 3068 C C . ILE A 1 362 ? -4.907 0.962 24.936 1.00 10.80 381 ILE A C 1
ATOM 3069 O O . ILE A 1 362 ? -4.412 0.487 23.917 1.00 12.02 381 ILE A O 1
ATOM 3074 N N . GLU A 1 363 ? -4.221 1.097 26.070 1.00 11.54 382 GLU A N 1
ATOM 3075 C CA . GLU A 1 363 ? -2.805 0.754 26.097 1.00 10.19 382 GLU A CA 1
ATOM 3076 C C . GLU A 1 363 ? -2.414 -0.062 27.296 1.00 9.92 382 GLU A C 1
ATOM 3077 O O . GLU A 1 363 ? -3.053 -0.006 28.343 1.00 10.41 382 GLU A O 1
ATOM 3083 N N . CYS A 1 364 ? -1.357 -0.845 27.101 1.00 10.07 383 CYS A N 1
ATOM 3084 C CA . CYS A 1 364 ? -0.682 -1.600 28.144 1.00 9.61 383 CYS A CA 1
ATOM 3085 C C . CYS A 1 364 ? 0.793 -1.628 27.795 1.00 9.84 383 CYS A C 1
ATOM 3086 O O . CYS A 1 364 ? 1.188 -1.234 26.685 1.00 11.83 383 CYS A O 1
ATOM 3089 N N . PRO A 1 365 ? 1.644 -2.091 28.714 1.00 9.66 384 PRO A N 1
ATOM 3090 C CA . PRO A 1 365 ? 3.073 -2.149 28.338 1.00 10.82 384 PRO A CA 1
ATOM 3091 C C . PRO A 1 365 ? 3.393 -3.229 27.315 1.00 10.67 384 PRO A C 1
ATOM 3092 O O . PRO A 1 365 ? 2.894 -4.357 27.433 1.00 11.38 384 PRO A O 1
ATOM 3096 N N . TYR A 1 366 ? 4.205 -2.910 26.312 1.00 10.71 385 TYR A N 1
ATOM 3097 C CA . TYR A 1 366 ? 4.666 -3.957 25.409 1.00 12.47 385 TYR A CA 1
ATOM 3098 C C . TYR A 1 366 ? 5.388 -5.049 26.189 1.00 11.52 385 TYR A C 1
ATOM 3099 O O . TYR A 1 366 ? 6.163 -4.777 27.110 1.00 11.82 385 TYR A O 1
ATOM 3108 N N . GLY A 1 367 ? 5.162 -6.301 25.794 1.00 11.54 386 GLY A N 1
ATOM 3109 C CA . GLY A 1 367 ? 5.885 -7.414 26.363 1.00 11.52 386 GLY A CA 1
ATOM 3110 C C . GLY A 1 367 ? 5.169 -8.024 27.553 1.00 12.81 386 GLY A C 1
ATOM 3111 O O . GLY A 1 367 ? 5.535 -9.114 27.997 1.00 10.96 386 GLY A O 1
ATOM 3112 N N . TRP A 1 368 ? 4.160 -7.324 28.074 1.00 9.50 387 TRP A N 1
ATOM 3113 C CA . TRP A 1 368 ? 3.295 -7.872 29.114 1.00 8.91 387 TRP A CA 1
ATOM 3114 C C . TRP A 1 368 ? 2.248 -8.675 28.370 1.00 10.82 387 TRP A C 1
ATOM 3115 O O . TRP A 1 368 ? 1.142 -8.194 28.129 1.00 11.70 387 TRP A O 1
ATOM 3126 N N . THR A 1 369 ? 2.623 -9.894 27.985 1.00 10.02 388 THR A N 1
ATOM 3127 C CA . THR A 1 369 ? 1.906 -10.627 26.952 1.00 12.07 388 THR A CA 1
ATOM 3128 C C . THR A 1 369 ? 0.448 -10.866 27.304 1.00 11.60 388 THR A C 1
ATOM 3129 O O . THR A 1 369 ? -0.429 -10.751 26.435 1.00 11.22 388 THR A O 1
ATOM 3133 N N . ASP A 1 370 ? 0.166 -11.182 28.566 1.00 10.61 389 ASP A N 1
ATOM 3134 C CA . ASP A 1 370 ? -1.217 -11.361 29.008 1.00 10.26 389 ASP A CA 1
ATOM 3135 C C . ASP A 1 370 ? -2.038 -10.094 28.897 1.00 10.90 389 ASP A C 1
ATOM 3136 O O . ASP A 1 370 ? -3.233 -10.146 28.556 1.00 10.35 389 ASP A O 1
ATOM 3141 N N . TRP A 1 371 ? -1.443 -8.939 29.186 1.00 10.00 390 TRP A N 1
ATOM 3142 C CA . TRP A 1 371 ? -2.190 -7.682 29.061 1.00 8.52 390 TRP A CA 1
ATOM 3143 C C . TRP A 1 371 ? -2.383 -7.289 27.612 1.00 9.23 390 TRP A C 1
ATOM 3144 O O . TRP A 1 371 ? -3.372 -6.656 27.283 1.00 10.21 390 TRP A O 1
ATOM 3155 N N . MET A 1 372 ? -1.446 -7.668 26.745 1.00 9.53 391 MET A N 1
ATOM 3156 C CA . MET A 1 372 ? -1.605 -7.429 25.316 1.00 12.40 391 MET A CA 1
ATOM 3157 C C . MET A 1 372 ? -2.816 -8.174 24.786 1.00 12.25 391 MET A C 1
ATOM 3158 O O . MET A 1 372 ? -3.665 -7.612 24.101 1.00 11.75 391 MET A O 1
ATOM 3163 N N . VAL A 1 373 ? -2.918 -9.455 25.137 1.00 9.76 392 VAL A N 1
ATOM 3164 C CA . VAL A 1 373 ? -4.083 -10.259 24.756 1.00 10.81 392 VAL A CA 1
ATOM 3165 C C . VAL A 1 373 ? -5.351 -9.657 25.375 1.00 13.04 392 VAL A C 1
ATOM 3166 O O . VAL A 1 373 ? -6.388 -9.546 24.707 1.00 11.19 392 VAL A O 1
ATOM 3170 N N . SER A 1 374 ? -5.260 -9.229 26.634 1.00 11.80 393 SER A N 1
ATOM 3171 C CA . SER A 1 374 ? -6.414 -8.680 27.327 1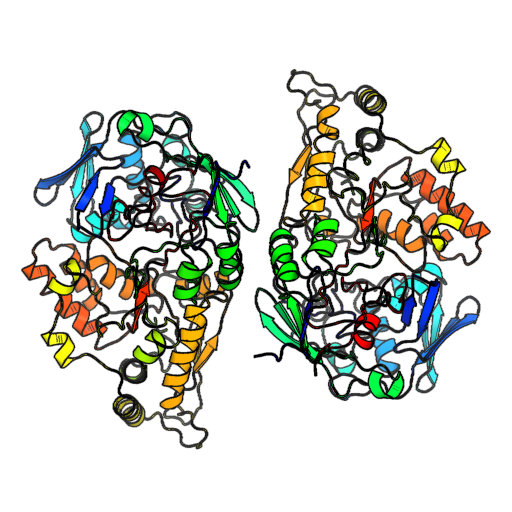.00 10.91 393 SER A CA 1
ATOM 3172 C C . SER A 1 374 ? -6.929 -7.395 26.669 1.00 9.26 393 SER A C 1
ATOM 3173 O O . SER A 1 374 ? -8.143 -7.257 26.485 1.00 10.51 393 SER A O 1
ATOM 3176 N N . ILE A 1 375 ? -6.044 -6.470 26.298 1.00 11.41 394 ILE A N 1
ATOM 3177 C CA . ILE A 1 375 ? -6.560 -5.244 25.702 1.00 9.55 394 ILE A CA 1
ATOM 3178 C C . ILE A 1 375 ? -7.008 -5.469 24.256 1.00 11.95 394 ILE A C 1
ATOM 3179 O O . ILE A 1 375 ? -7.874 -4.741 23.774 1.00 12.60 394 ILE A O 1
ATOM 3184 N N . GLN A 1 376 ? -6.463 -6.489 23.593 1.00 11.08 395 GLN A N 1
ATOM 3185 C CA . GLN A 1 376 ? -7.016 -6.880 22.287 1.00 10.80 395 GLN A CA 1
ATOM 3186 C C . GLN A 1 376 ? -8.458 -7.333 22.464 1.00 11.48 395 GLN A C 1
ATOM 3187 O O . GLN A 1 376 ? -9.343 -6.985 21.674 1.00 12.13 395 GLN A O 1
ATOM 3193 N N . SER A 1 377 ? -8.708 -8.116 23.504 1.00 11.24 396 SER A N 1
ATOM 3194 C CA . SER A 1 377 ? -10.040 -8.635 23.789 1.00 13.47 396 SER A CA 1
ATOM 3195 C C . SER A 1 377 ? -11.001 -7.515 24.138 1.00 13.14 396 SER A C 1
ATOM 3196 O O . SER A 1 377 ? -12.139 -7.481 23.664 1.00 13.76 396 SER A O 1
ATOM 3199 N N . ILE A 1 378 ? -10.541 -6.594 24.977 1.00 10.83 397 ILE A N 1
ATOM 3200 C CA . ILE A 1 378 ? -11.359 -5.438 25.364 1.00 10.79 397 ILE A CA 1
ATOM 3201 C C . ILE A 1 378 ? -11.689 -4.581 24.135 1.00 11.44 397 ILE A C 1
ATOM 3202 O O . ILE A 1 378 ? -12.842 -4.174 23.934 1.00 13.15 397 ILE A O 1
ATOM 3207 N N . ALA A 1 379 ? -10.685 -4.279 23.329 1.00 12.51 398 ALA A N 1
ATOM 3208 C CA . ALA A 1 379 ? -10.898 -3.485 22.128 1.00 14.64 398 ALA A CA 1
ATOM 3209 C C . ALA A 1 379 ? -11.902 -4.146 21.186 1.00 12.73 398 ALA A C 1
ATOM 3210 O O . ALA A 1 379 ? -12.737 -3.463 20.590 1.00 14.59 398 ALA A O 1
ATOM 3212 N N A GLU A 1 380 ? -11.813 -5.466 21.061 0.51 13.09 399 GLU A N 1
ATOM 3213 N N B GLU A 1 380 ? -11.845 -5.465 21.050 0.49 13.02 399 GLU A N 1
ATOM 3214 C CA A GLU A 1 380 ? -12.710 -6.220 20.194 0.51 14.00 399 GLU A CA 1
ATOM 3215 C CA B GLU A 1 380 ? -12.756 -6.128 20.125 0.49 13.54 399 GLU A CA 1
ATOM 3216 C C A GLU A 1 380 ? -14.140 -6.081 20.691 0.51 12.60 399 GLU A C 1
ATOM 3217 C C B GLU A 1 380 ? -14.174 -6.088 20.684 0.49 12.70 399 GLU A C 1
ATOM 3218 O O A GLU A 1 380 ? -15.077 -5.898 19.904 0.51 12.79 399 GLU A O 1
ATOM 3219 O O B GLU A 1 380 ? -15.146 -5.979 19.927 0.49 13.38 399 GLU A O 1
ATOM 3230 N N . ASP A 1 381 ? -14.314 -6.141 22.006 1.00 13.24 400 ASP A N 1
ATOM 3231 C CA . ASP A 1 381 ? -15.638 -6.002 22.614 1.00 11.89 400 ASP A CA 1
ATOM 3232 C C . ASP A 1 381 ? -16.225 -4.622 22.352 1.00 13.68 400 ASP A C 1
ATOM 3233 O O . ASP A 1 381 ? -17.421 -4.477 22.062 1.00 14.65 400 ASP A O 1
ATOM 3238 N N . LEU A 1 382 ? -15.381 -3.600 22.453 1.00 14.17 401 LEU A N 1
ATOM 3239 C CA . LEU A 1 382 ? -15.832 -2.247 22.260 1.00 12.25 401 LEU A CA 1
ATOM 3240 C C . LEU A 1 382 ? -16.171 -2.001 20.780 1.00 14.51 401 LEU A C 1
ATOM 3241 O O . LEU A 1 382 ? -17.192 -1.378 20.472 1.00 15.13 401 LEU A O 1
ATOM 3246 N N . VAL A 1 383 ? -15.350 -2.527 19.881 1.00 14.41 402 VAL A N 1
ATOM 3247 C CA . VAL A 1 383 ? -15.624 -2.397 18.444 1.00 14.05 402 VAL A CA 1
ATOM 3248 C C . VAL A 1 383 ? -16.919 -3.117 18.094 1.00 17.56 402 VAL A C 1
ATOM 3249 O O . VAL A 1 383 ? -17.651 -2.683 17.199 1.00 19.06 402 VAL A O 1
ATOM 3253 N N . LYS A 1 384 ? -17.226 -4.201 18.813 1.00 15.50 403 LYS A N 1
ATOM 3254 C CA . LYS A 1 384 ? -18.421 -4.988 18.522 1.00 16.15 403 LYS A CA 1
ATOM 3255 C C . LYS A 1 384 ? -19.714 -4.202 18.777 1.00 17.36 403 LYS A C 1
ATOM 3256 O O . LYS A 1 384 ? -20.748 -4.486 18.143 1.00 21.12 403 LYS A O 1
ATOM 3262 N N . VAL A 1 385 ? -19.675 -3.205 19.649 1.00 17.91 404 VAL A N 1
ATOM 3263 C CA . VAL A 1 385 ? -20.824 -2.315 19.833 1.00 16.35 404 VAL A CA 1
ATOM 3264 C C . VAL A 1 385 ? -20.574 -0.953 19.194 1.00 18.92 404 VAL A C 1
ATOM 3265 O O . VAL A 1 385 ? -21.218 0.032 19.542 1.00 20.30 404 VAL A O 1
ATOM 3269 N N . GLY A 1 386 ? -19.627 -0.908 18.259 1.00 17.58 405 GLY A N 1
ATOM 3270 C CA . GLY A 1 386 ? -19.441 0.263 17.426 1.00 17.85 405 GLY A CA 1
ATOM 3271 C C . GLY A 1 386 ? -18.554 1.359 17.963 1.00 17.89 405 GLY A C 1
ATOM 3272 O O . GLY A 1 386 ? -18.561 2.483 17.446 1.00 18.63 405 GLY A O 1
ATOM 3273 N N . ILE A 1 387 ? -17.771 1.067 19.002 1.00 18.08 406 ILE A N 1
ATOM 3274 C CA . ILE A 1 387 ? -16.824 2.029 19.514 1.00 14.89 406 ILE A CA 1
ATOM 3275 C C . ILE A 1 387 ? -15.442 1.726 18.971 1.00 16.97 406 ILE A C 1
ATOM 3276 O O . ILE A 1 387 ? -14.876 0.681 19.277 1.00 18.13 406 ILE A O 1
ATOM 3281 N N . ASN A 1 388 ? -14.904 2.622 18.149 1.00 18.64 407 ASN A N 1
ATOM 3282 C CA . ASN A 1 388 ? -13.612 2.356 17.527 1.00 17.63 407 ASN A CA 1
ATOM 3283 C C . ASN A 1 388 ? -12.456 2.469 18.526 1.00 18.74 407 ASN A C 1
ATOM 3284 O O . ASN A 1 388 ? -11.998 3.556 18.837 1.00 18.13 407 ASN A O 1
ATOM 3289 N N . VAL A 1 389 ? -11.995 1.320 19.030 1.00 14.56 408 VAL A N 1
ATOM 3290 C CA . VAL A 1 389 ? -10.887 1.321 19.981 1.00 14.48 408 VAL A CA 1
ATOM 3291 C C . VAL A 1 389 ? -9.722 0.520 19.422 1.00 16.81 408 VAL A C 1
ATOM 3292 O O . VAL A 1 389 ? -9.901 -0.605 18.972 1.00 16.79 408 VAL A O 1
ATOM 3296 N N . GLU A 1 390 ? -8.544 1.124 19.423 1.00 15.07 409 GLU A N 1
ATOM 3297 C CA . GLU A 1 390 ? -7.333 0.473 18.921 1.00 13.17 409 GLU A CA 1
ATOM 3298 C C . GLU A 1 390 ? -6.341 0.198 20.056 1.00 13.18 409 GLU A C 1
ATOM 3299 O O . GLU A 1 390 ? -6.030 1.096 20.842 1.00 15.50 409 GLU A O 1
ATOM 3305 N N . PRO A 1 391 ? -5.852 -1.043 20.135 1.00 13.21 410 PRO A N 1
ATOM 3306 C CA . PRO A 1 391 ? -4.813 -1.333 21.140 1.00 12.31 410 PRO A CA 1
ATOM 3307 C C . PRO A 1 391 ? -3.453 -0.775 20.765 1.00 14.35 410 PRO A C 1
ATOM 3308 O O . PRO A 1 391 ? -3.054 -0.814 19.600 1.00 16.81 410 PRO A O 1
ATOM 3312 N N . LYS A 1 392 ? -2.759 -0.252 21.763 1.00 14.07 411 LYS A N 1
ATOM 3313 C CA . LYS A 1 392 ? -1.430 0.305 21.624 1.00 14.55 411 LYS A CA 1
ATOM 3314 C C . LYS A 1 392 ? -0.533 -0.316 22.680 1.00 12.50 411 LYS A C 1
ATOM 3315 O O . LYS A 1 392 ? -0.995 -0.614 23.785 1.00 12.05 411 LYS A O 1
ATOM 3321 N N . TYR A 1 393 ? 0.740 -0.515 22.326 1.00 12.59 412 TYR A N 1
ATOM 3322 C CA . TYR A 1 393 ? 1.688 -1.183 23.228 1.00 11.19 412 TYR A CA 1
ATOM 3323 C C . TYR A 1 393 ? 2.969 -0.369 23.373 1.00 12.87 412 TYR A C 1
ATOM 3324 O O . TYR A 1 393 ? 4.029 -0.791 22.907 1.00 16.31 412 TYR A O 1
ATOM 3333 N N . PRO A 1 394 ? 2.884 0.805 24.013 1.00 14.25 413 PRO A N 1
ATOM 3334 C CA . PRO A 1 394 ? 4.093 1.559 24.318 1.00 14.19 413 PRO A CA 1
ATOM 3335 C C . PRO A 1 394 ? 5.057 0.752 25.174 1.00 12.85 413 PRO A C 1
ATOM 3336 O O . PRO A 1 394 ? 4.591 -0.130 25.901 1.00 13.48 413 PRO A O 1
ATOM 3340 N N . ASP A 1 395 ? 6.346 1.058 25.193 1.00 13.14 414 ASP A N 1
ATOM 3341 C CA . ASP A 1 395 ? 7.208 0.422 26.135 1.00 14.48 414 ASP A CA 1
ATOM 3342 C C . ASP A 1 395 ? 6.841 0.812 27.534 1.00 13.43 414 ASP A C 1
ATOM 3343 O O . ASP A 1 395 ? 6.127 1.741 27.693 1.00 14.51 414 ASP A O 1
ATOM 3348 N N . TYR A 1 396 ? 7.319 0.082 28.509 1.00 14.38 415 TYR A N 1
ATOM 3349 C CA . TYR A 1 396 ? 6.916 0.338 29.882 1.00 14.61 415 TYR A CA 1
ATOM 3350 C C . TYR A 1 396 ? 7.118 1.798 30.291 1.00 13.76 415 TYR A C 1
ATOM 3351 O O . TYR A 1 396 ? 6.239 2.382 30.923 1.00 14.87 415 TYR A O 1
ATOM 3360 N N A SER A 1 397 ? 8.262 2.382 29.939 0.69 15.42 416 SER A N 1
ATOM 3361 N N B SER A 1 397 ? 8.269 2.359 29.925 0.20 15.03 416 SER A N 1
ATOM 3362 N N C SER A 1 397 ? 8.261 2.372 29.929 0.10 14.95 416 SER A N 1
ATOM 3363 C CA A SER A 1 397 ? 8.545 3.754 30.359 0.69 15.52 416 SER A CA 1
ATOM 3364 C CA B SER A 1 397 ? 8.620 3.737 30.267 0.20 15.88 416 SER A CA 1
ATOM 3365 C CA C SER A 1 397 ? 8.587 3.747 30.311 0.10 15.56 416 SER A CA 1
ATOM 3366 C C A SER A 1 397 ? 7.534 4.748 29.782 0.69 15.26 416 SER A C 1
ATOM 3367 C C B SER A 1 397 ? 7.573 4.733 29.772 0.20 15.40 416 SER A C 1
ATOM 3368 C C C SER A 1 397 ? 7.572 4.755 29.771 0.10 15.32 416 SER A C 1
ATOM 3369 O O A SER A 1 397 ? 7.070 5.651 30.495 0.69 15.82 416 SER A O 1
ATOM 3370 O O B SER A 1 397 ? 7.128 5.610 30.520 0.20 15.51 416 SER A O 1
ATOM 3371 O O C SER A 1 397 ? 7.149 5.666 30.487 0.10 15.41 416 SER A O 1
ATOM 3378 N N . LYS A 1 398 ? 7.178 4.586 28.512 1.00 15.44 417 LYS A N 1
ATOM 3379 C CA . LYS A 1 398 ? 6.185 5.469 27.901 1.00 13.69 417 LYS A CA 1
ATOM 3380 C C . LYS A 1 398 ? 4.807 5.208 28.488 1.00 11.38 417 LYS A C 1
ATOM 3381 O O . LYS A 1 398 ? 4.039 6.140 28.779 1.00 13.97 417 LYS A O 1
ATOM 3387 N N . TYR A 1 399 ? 4.488 3.935 28.674 1.00 11.79 418 TYR A N 1
ATOM 3388 C CA . TYR A 1 399 ? 3.247 3.563 29.361 1.00 9.78 418 TYR A CA 1
ATOM 3389 C C . TYR A 1 399 ? 3.139 4.251 30.713 1.00 11.56 418 TYR A C 1
ATOM 3390 O O . TYR A 1 399 ? 2.108 4.849 31.042 1.00 12.55 418 TYR A O 1
ATOM 3399 N N . ALA A 1 400 ? 4.220 4.190 31.497 1.00 12.00 419 ALA A N 1
ATOM 3400 C CA . ALA A 1 400 ? 4.205 4.768 32.834 1.00 13.54 419 ALA A CA 1
ATOM 3401 C C . ALA A 1 400 ? 4.072 6.290 32.785 1.00 12.47 419 ALA A C 1
ATOM 3402 O O . ALA A 1 400 ? 3.332 6.872 33.579 1.00 12.66 419 ALA A O 1
ATOM 3404 N N A ASP A 1 401 ? 4.760 6.931 31.846 0.70 14.47 420 ASP A N 1
ATOM 3405 N N B ASP A 1 401 ? 4.778 6.914 31.847 0.30 14.43 420 ASP A N 1
ATOM 3406 C CA A ASP A 1 401 ? 4.622 8.378 31.724 0.70 15.99 420 ASP A CA 1
ATOM 3407 C CA B ASP A 1 401 ? 4.672 8.359 31.636 0.30 15.75 420 ASP A CA 1
ATOM 3408 C C A ASP A 1 401 ? 3.198 8.734 31.300 0.70 12.22 420 ASP A C 1
ATOM 3409 C C B ASP A 1 401 ? 3.233 8.735 31.275 0.30 13.72 420 ASP A C 1
ATOM 3410 O O A ASP A 1 401 ? 2.621 9.695 31.820 0.70 15.31 420 ASP A O 1
ATOM 3411 O O B ASP A 1 401 ? 2.682 9.702 31.809 0.30 14.46 420 ASP A O 1
ATOM 3420 N N . ASP A 1 402 ? 2.637 7.967 30.368 1.00 12.07 421 ASP A N 1
ATOM 3421 C CA . ASP A 1 402 ? 1.226 8.142 29.980 1.00 12.84 421 ASP A CA 1
ATOM 3422 C C . ASP A 1 402 ? 0.284 8.035 31.192 1.00 13.22 421 ASP A C 1
ATOM 3423 O O . ASP A 1 402 ? -0.571 8.899 31.416 1.00 14.28 421 ASP A O 1
ATOM 3428 N N . LEU A 1 403 ? 0.457 6.980 31.979 1.00 12.03 422 LEU A N 1
ATOM 3429 C CA . LEU A 1 403 ? -0.355 6.722 33.149 1.00 11.03 422 LEU A CA 1
ATOM 3430 C C . LEU A 1 403 ? -0.253 7.835 34.174 1.00 11.16 422 LEU A C 1
ATOM 3431 O O . LEU A 1 403 ? -1.257 8.457 34.542 1.00 12.89 422 LEU A O 1
ATOM 3436 N N . TYR A 1 404 ? 0.969 8.118 34.634 1.00 12.96 423 TYR A N 1
ATOM 3437 C CA . TYR A 1 404 ? 1.140 9.095 35.699 1.00 12.37 423 TYR A CA 1
ATOM 3438 C C . TYR A 1 404 ? 0.747 10.499 35.251 1.00 14.98 423 TYR A C 1
ATOM 3439 O O . TYR A 1 404 ? 0.195 11.286 36.033 1.00 15.38 423 TYR A O 1
ATOM 3448 N N . GLY A 1 405 ? 0.990 10.798 33.977 1.00 13.73 424 GLY A N 1
ATOM 3449 C CA . GLY A 1 405 ? 0.699 12.125 33.446 1.00 14.92 424 GLY A CA 1
ATOM 3450 C C . GLY A 1 405 ? -0.720 12.308 32.945 1.00 17.05 424 GLY A C 1
ATOM 3451 O O . GLY A 1 405 ? -1.130 13.433 32.593 1.00 17.14 424 GLY A O 1
ATOM 3452 N N . GLY A 1 406 ? -1.484 11.223 32.912 1.00 15.90 425 GLY A N 1
ATOM 3453 C CA . GLY A 1 406 ? -2.858 11.282 32.453 1.00 16.18 425 GLY A CA 1
ATOM 3454 C C . GLY A 1 406 ? -3.009 11.443 30.951 1.00 15.04 425 GLY A C 1
ATOM 3455 O O . GLY A 1 406 ? -4.043 11.910 30.483 1.00 17.85 425 GLY A O 1
ATOM 3456 N N . LYS A 1 407 ? -1.989 11.054 30.194 1.00 15.17 426 LYS A N 1
ATOM 3457 C CA . LYS A 1 407 ? -2.001 11.203 28.733 1.00 15.63 426 LYS A CA 1
ATOM 3458 C C . LYS A 1 407 ? -2.353 9.884 28.066 1.00 17.99 426 LYS A C 1
ATOM 3459 O O . LYS A 1 407 ? -1.475 9.156 27.583 1.00 19.39 426 LYS A O 1
ATOM 3462 N N . PHE A 1 408 ? -3.631 9.564 28.087 1.00 14.06 427 PHE A N 1
ATOM 3463 C CA . PHE A 1 408 ? -4.158 8.317 27.526 1.00 12.48 427 PHE A CA 1
ATOM 3464 C C . PHE A 1 408 ? -5.637 8.504 27.280 1.00 13.80 427 PHE A C 1
ATOM 3465 O O . PHE A 1 408 ? -6.218 9.487 27.729 1.00 13.46 427 PHE A O 1
ATOM 3473 N N . ASP A 1 409 ? -6.246 7.567 26.570 1.00 14.04 428 ASP A N 1
ATOM 3474 C CA . ASP A 1 409 ? -7.695 7.528 26.446 1.00 15.86 428 ASP A CA 1
ATOM 3475 C C . ASP A 1 409 ? -8.205 6.511 27.456 1.00 13.32 428 ASP A C 1
ATOM 3476 O O . ASP A 1 409 ? -8.843 6.860 28.446 1.00 12.46 428 ASP A O 1
ATOM 3481 N N . LEU A 1 410 ? -7.903 5.235 27.173 1.00 12.64 429 LEU A N 1
ATOM 3482 C CA . LEU A 1 410 ? -8.159 4.112 28.068 1.00 10.16 429 LEU A CA 1
ATOM 3483 C C . LEU A 1 410 ? -6.828 3.492 28.429 1.00 11.39 429 LEU A C 1
ATOM 3484 O O . LEU A 1 410 ? -5.961 3.319 27.569 1.00 12.24 429 LEU A O 1
ATOM 3489 N N . ILE A 1 411 ? -6.662 3.131 29.694 1.00 12.36 430 ILE A N 1
ATOM 3490 C CA . ILE A 1 411 ? -5.406 2.493 30.057 1.00 12.59 430 ILE A CA 1
ATOM 3491 C C . ILE A 1 411 ? -5.671 1.359 31.050 1.00 11.11 430 ILE A C 1
ATOM 3492 O O . ILE A 1 411 ? -6.379 1.536 32.043 1.00 11.42 430 ILE A O 1
ATOM 3497 N N . LEU A 1 412 ? -5.133 0.180 30.732 1.00 9.38 431 LEU A N 1
ATOM 3498 C CA . LEU A 1 412 ? -5.243 -0.968 31.627 1.00 10.31 431 LEU A CA 1
ATOM 3499 C C . LEU A 1 412 ? -4.192 -0.810 32.707 1.00 9.01 431 LEU A C 1
ATOM 3500 O O . LEU A 1 412 ? -3.026 -0.588 32.396 1.00 10.90 431 LEU A O 1
ATOM 3505 N N . ASN A 1 413 ? -4.593 -0.909 33.978 1.00 9.81 432 ASN A N 1
ATOM 3506 C CA . ASN A 1 413 ? -3.652 -0.688 35.076 1.00 7.75 432 ASN A CA 1
ATOM 3507 C C . ASN A 1 413 ? -4.078 -1.363 36.366 1.00 12.07 432 ASN A C 1
ATOM 3508 O O . ASN A 1 413 ? -5.244 -1.697 36.534 1.00 10.61 432 ASN A O 1
ATOM 3513 N N . ASN A 1 414 ? -3.121 -1.572 37.256 1.00 10.02 433 ASN A N 1
ATOM 3514 C CA . ASN A 1 414 ? -3.367 -2.204 38.556 1.00 10.07 433 ASN A CA 1
ATOM 3515 C C . ASN A 1 414 ? -2.404 -1.718 39.633 1.00 10.18 433 ASN A C 1
ATOM 3516 O O . ASN A 1 414 ? -2.217 -2.393 40.635 1.00 11.10 433 ASN A O 1
ATOM 3521 N N . PHE A 1 415 ? -1.797 -0.551 39.428 1.00 8.74 434 PHE A N 1
ATOM 3522 C CA . PHE A 1 415 ? -0.681 -0.134 40.291 1.00 9.79 434 PHE A CA 1
ATOM 3523 C C . PHE A 1 415 ? -1.083 0.249 41.704 1.00 12.45 434 PHE A C 1
ATOM 3524 O O . PHE A 1 415 ? -0.240 0.222 42.613 1.00 16.15 434 PHE A O 1
ATOM 3532 N N . THR A 1 416 ? -2.339 0.656 41.914 1.00 10.77 435 THR A N 1
ATOM 3533 C CA . THR A 1 416 ? -2.751 1.202 43.202 1.00 9.67 435 THR A CA 1
ATOM 3534 C C . THR A 1 416 ? -3.926 0.440 43.815 1.00 10.68 435 THR A C 1
ATOM 3535 O O . THR A 1 416 ? -4.495 0.851 44.834 1.00 12.34 435 THR A O 1
ATOM 3539 N N . THR A 1 417 ? -4.298 -0.665 43.177 1.00 11.30 436 THR A N 1
ATOM 3540 C CA . THR A 1 417 ? -5.468 -1.423 43.558 1.00 10.37 436 THR A CA 1
ATOM 3541 C C . THR A 1 417 ? -5.096 -2.779 44.095 1.00 13.64 436 THR A C 1
ATOM 3542 O O . THR A 1 417 ? -5.875 -3.746 44.005 1.00 16.85 436 THR A O 1
ATOM 3546 N N . GLY A 1 418 ? -3.899 -2.861 44.660 1.00 9.92 437 GLY A N 1
ATOM 3547 C CA . GLY A 1 418 ? -3.387 -4.103 45.170 1.00 12.96 437 GLY A CA 1
ATOM 3548 C C . GLY A 1 418 ? -3.695 -4.443 46.612 1.00 12.15 437 GLY A C 1
ATOM 3549 O O . GLY A 1 418 ? -4.163 -3.594 47.385 1.00 12.18 437 GLY A O 1
ATOM 3550 N N . VAL A 1 419 ? -3.402 -5.698 46.956 1.00 10.49 438 VAL A N 1
ATOM 3551 C CA . VAL A 1 419 ? -3.419 -6.187 48.320 1.00 13.07 438 VAL A CA 1
ATOM 3552 C C . VAL A 1 419 ? -2.761 -5.188 49.285 1.00 14.71 438 VAL A C 1
ATOM 3553 O O . VAL A 1 419 ? -1.679 -4.646 48.994 1.00 12.79 438 VAL A O 1
ATOM 3557 N N . SER A 1 420 ? -3.423 -4.941 50.410 1.00 12.03 439 SER A N 1
ATOM 3558 C CA . SER A 1 420 ? -2.929 -3.972 51.393 1.00 11.62 439 SER A CA 1
ATOM 3559 C C . SER A 1 420 ? -3.508 -4.268 52.765 1.00 12.06 439 SER A C 1
ATOM 3560 O O . SER A 1 420 ? -4.249 -5.233 52.931 1.00 13.27 439 SER A O 1
ATOM 3563 N N . ALA A 1 421 ? -3.185 -3.411 53.723 1.00 13.50 440 ALA A N 1
ATOM 3564 C CA . ALA A 1 421 ? -3.702 -3.543 55.074 1.00 13.21 440 ALA A CA 1
ATOM 3565 C C . ALA A 1 421 ? -5.075 -2.896 55.241 1.00 13.38 440 ALA A C 1
ATOM 3566 O O . ALA A 1 421 ? -5.690 -3.022 56.318 1.00 15.40 440 ALA A O 1
ATOM 3568 N N . THR A 1 422 ? -5.594 -2.254 54.195 1.00 13.43 441 THR A N 1
ATOM 3569 C CA . THR A 1 422 ? -6.881 -1.576 54.328 1.00 12.93 441 THR A CA 1
ATOM 3570 C C . THR A 1 422 ? -7.582 -1.368 52.991 1.00 13.50 441 THR A C 1
ATOM 3571 O O . THR A 1 422 ? -6.961 -0.996 52.005 1.00 13.24 441 THR A O 1
ATOM 3575 N N . ILE A 1 423 ? -8.888 -1.582 52.988 1.00 13.72 442 ILE A N 1
ATOM 3576 C CA . ILE A 1 423 ? -9.703 -1.357 51.808 1.00 11.49 442 ILE A CA 1
ATOM 3577 C C . ILE A 1 423 ? -9.705 0.118 51.409 1.00 12.26 442 ILE A C 1
ATOM 3578 O O . ILE A 1 423 ? -10.020 0.465 50.266 1.00 13.20 442 ILE A O 1
ATOM 3583 N N . TRP A 1 424 ? -9.346 0.996 52.350 1.00 12.61 443 TRP A N 1
ATOM 3584 C CA . TRP A 1 424 ? -9.208 2.399 52.029 1.00 13.82 443 TRP A CA 1
ATOM 3585 C C . TRP A 1 424 ? -8.221 2.606 50.890 1.00 13.53 443 TRP A C 1
ATOM 3586 O O . TRP A 1 424 ? -8.406 3.497 50.060 1.00 11.96 443 TRP A O 1
ATOM 3597 N N . SER A 1 425 ? -7.175 1.781 50.821 1.00 11.43 444 SER A N 1
ATOM 3598 C CA . SER A 1 425 ? -6.158 1.982 49.771 1.00 10.81 444 SER A CA 1
ATOM 3599 C C . SER A 1 425 ? -6.697 1.681 48.375 1.00 10.11 444 SER A C 1
ATOM 3600 O O . SER A 1 425 ? -6.257 2.263 47.388 1.00 12.07 444 SER A O 1
ATOM 3603 N N . TYR A 1 426 ? -7.669 0.776 48.290 1.00 10.82 445 TYR A N 1
ATOM 3604 C CA . TYR A 1 426 ? -8.309 0.519 47.004 1.00 9.91 445 TYR A CA 1
ATOM 3605 C C . TYR A 1 426 ? -9.099 1.740 46.538 1.00 13.14 445 TYR A C 1
ATOM 3606 O O . TYR A 1 426 ? -8.936 2.218 45.418 1.00 11.54 445 TYR A O 1
ATOM 3615 N N . PHE A 1 427 ? -9.961 2.261 47.398 1.00 12.53 446 PHE A N 1
ATOM 3616 C CA . PHE A 1 427 ? -10.757 3.399 46.979 1.00 11.34 446 PHE A CA 1
ATOM 3617 C C . PHE A 1 427 ? -9.899 4.637 46.756 1.00 11.77 446 PHE A C 1
ATOM 3618 O O . PHE A 1 427 ? -10.184 5.421 45.851 1.00 11.89 446 PHE A O 1
ATOM 3626 N N . ASN A 1 428 ? -8.850 4.799 47.546 1.00 10.79 447 ASN A N 1
ATOM 3627 C CA . ASN A 1 428 ? -7.910 5.881 47.267 1.00 10.44 447 ASN A CA 1
ATOM 3628 C C . ASN A 1 428 ? -7.189 5.673 45.943 1.00 10.21 447 ASN A C 1
ATOM 3629 O O . ASN A 1 428 ? -6.957 6.622 45.190 1.00 12.42 447 ASN A O 1
ATOM 3634 N N . GLY A 1 429 ? -6.822 4.422 45.639 1.00 10.81 448 GLY A N 1
ATOM 3635 C CA . GLY A 1 429 ? -6.193 4.130 44.372 1.00 10.24 448 GLY A CA 1
ATOM 3636 C C . GLY A 1 429 ? -7.056 4.414 43.168 1.00 11.77 448 GLY A C 1
ATOM 3637 O O . GLY A 1 429 ? -6.572 4.759 42.073 1.00 11.50 448 GLY A O 1
ATOM 3638 N N . VAL A 1 430 ? -8.366 4.262 43.334 1.00 10.93 449 VAL A N 1
ATOM 3639 C CA . VAL A 1 430 ? -9.330 4.610 42.296 1.00 10.40 449 VAL A CA 1
ATOM 3640 C C . VAL A 1 430 ? -9.537 6.119 42.219 1.00 11.96 449 VAL A C 1
ATOM 3641 O O . VAL A 1 430 ? -9.445 6.706 41.144 1.00 12.52 449 VAL A O 1
ATOM 3645 N N . PHE A 1 431 ? -9.803 6.745 43.361 1.00 9.99 450 PHE A N 1
ATOM 3646 C CA . PHE A 1 431 ? -10.348 8.098 43.393 1.00 11.91 450 PHE A CA 1
ATOM 3647 C C . PHE A 1 431 ? -9.366 9.227 43.704 1.00 14.40 450 PHE A C 1
ATOM 3648 O O . PHE A 1 431 ? -9.726 10.407 43.530 1.00 15.02 450 PHE A O 1
ATOM 3656 N N . TYR A 1 432 ? -8.152 8.893 44.151 1.00 11.30 451 TYR A N 1
ATOM 3657 C CA . TYR A 1 432 ? -7.134 9.853 44.597 1.00 13.55 451 TYR A CA 1
ATOM 3658 C C . TYR A 1 432 ? -7.390 11.290 44.161 1.00 14.41 451 TYR A C 1
ATOM 3659 O O . TYR A 1 432 ? -7.033 11.686 43.051 1.00 13.24 451 TYR A O 1
ATOM 3668 N N . PRO A 1 433 ? -8.016 12.076 45.032 1.00 14.73 452 PRO A N 1
ATOM 3669 C CA . PRO A 1 433 ? -8.495 13.403 44.606 1.00 14.53 452 PRO A CA 1
ATOM 3670 C C . PRO A 1 433 ? -7.406 14.350 44.110 1.00 14.51 452 PRO A C 1
ATOM 3671 O O . PRO A 1 433 ? -7.658 15.128 43.188 1.00 15.96 452 PRO A O 1
ATOM 3675 N N . ASP A 1 434 ? -6.217 14.294 44.691 1.00 15.14 453 ASP A N 1
ATOM 3676 C CA . ASP A 1 434 ? -5.189 15.254 44.332 1.00 16.38 453 ASP A CA 1
ATOM 3677 C C . ASP A 1 434 ? -4.657 15.059 42.915 1.00 17.55 453 ASP A C 1
ATOM 3678 O O . ASP A 1 434 ? -3.943 15.923 42.401 1.00 18.40 453 ASP A O 1
ATOM 3683 N N . ALA A 1 435 ? -5.040 13.963 42.258 1.00 12.13 454 ALA A N 1
ATOM 3684 C CA . ALA A 1 435 ? -4.638 13.757 40.874 1.00 11.10 454 ALA A CA 1
ATOM 3685 C C . ALA A 1 435 ? -5.175 14.845 39.933 1.00 12.82 454 ALA A C 1
ATOM 3686 O O . ALA A 1 435 ? -4.587 15.145 38.905 1.00 15.72 454 ALA A O 1
ATOM 3688 N N . VAL A 1 436 ? -6.294 15.442 40.306 1.00 12.08 455 VAL A N 1
ATOM 3689 C CA . VAL A 1 436 ? -6.998 16.316 39.385 1.00 17.19 455 VAL A CA 1
ATOM 3690 C C . VAL A 1 436 ? -6.194 17.569 39.045 1.00 18.95 455 VAL A C 1
ATOM 3691 O O . VAL A 1 436 ? -6.073 17.941 37.872 1.00 19.74 455 VAL A O 1
ATOM 3695 N N . GLU A 1 437 ? -5.616 18.193 40.067 1.00 16.26 456 GLU A N 1
ATOM 3696 C CA . GLU A 1 437 ? -4.899 19.453 39.862 1.00 19.19 456 GLU A CA 1
ATOM 3697 C C . GLU A 1 437 ? -3.388 19.273 39.746 1.00 21.58 456 GLU A C 1
ATOM 3698 O O . GLU A 1 437 ? -2.678 20.222 39.404 1.00 25.99 456 GLU A O 1
ATOM 3702 N N A SER A 1 438 ? -2.901 18.063 40.009 0.51 20.20 457 SER A N 1
ATOM 3703 N N B SER A 1 438 ? -2.900 18.077 40.032 0.49 20.26 457 SER A N 1
ATOM 3704 C CA A SER A 1 438 ? -1.466 17.765 39.953 0.51 22.06 457 SER A CA 1
ATOM 3705 C CA B SER A 1 438 ? -1.477 17.813 39.915 0.49 21.55 457 SER A CA 1
ATOM 3706 C C A SER A 1 438 ? -1.022 17.336 38.552 0.51 18.29 457 SER A C 1
ATOM 3707 C C B SER A 1 438 ? -1.100 17.629 38.449 0.49 19.48 457 SER A C 1
ATOM 3708 O O A SER A 1 438 ? -1.753 16.640 37.842 0.51 17.26 457 SER A O 1
ATOM 3709 O O B SER A 1 438 ? -1.954 17.419 37.585 0.49 20.50 457 SER A O 1
ATOM 3714 N N . GLU A 1 439 ? 0.189 17.742 38.178 1.00 19.40 458 GLU A N 1
ATOM 3715 C CA . GLU A 1 439 ? 0.727 17.475 36.860 1.00 25.05 458 GLU A CA 1
ATOM 3716 C C . GLU A 1 439 ? 0.854 15.958 36.697 1.00 25.21 458 GLU A C 1
ATOM 3717 O O . GLU A 1 439 ? 0.311 15.362 35.769 1.00 29.89 458 GLU A O 1
ATOM 3723 N N . TYR A 1 440 ? 1.489 15.322 37.662 1.00 17.53 459 TYR A N 1
ATOM 3724 C CA . TYR A 1 440 ? 1.614 13.870 37.675 1.00 17.37 459 TYR A CA 1
ATOM 3725 C C . TYR A 1 440 ? 0.936 13.303 38.908 1.00 19.18 459 TYR A C 1
ATOM 3726 O O . TYR A 1 440 ? 0.925 13.933 39.952 1.00 19.29 459 TYR A O 1
ATOM 3735 N N . SER A 1 441 ? 0.357 12.116 38.775 1.00 13.12 460 SER A N 1
ATOM 3736 C CA . SER A 1 441 ? -0.157 11.382 39.919 1.00 14.02 460 SER A CA 1
ATOM 3737 C C . SER A 1 441 ? 0.522 10.027 39.977 1.00 14.00 460 SER A C 1
ATOM 3738 O O . SER A 1 441 ? 0.493 9.293 39.000 1.00 14.95 460 SER A O 1
ATOM 3741 N N . TYR A 1 442 ? 1.066 9.702 41.139 1.00 15.12 461 TYR A N 1
ATOM 3742 C CA . TYR A 1 442 ? 1.641 8.381 41.361 1.00 16.85 461 TYR A CA 1
ATOM 3743 C C . TYR A 1 442 ? 0.794 7.560 42.322 1.00 19.26 461 TYR A C 1
ATOM 3744 O O . TYR A 1 442 ? 1.172 6.440 42.671 1.00 23.23 461 TYR A O 1
ATOM 3753 N N . SER A 1 443 ? -0.359 8.093 42.728 1.00 12.22 462 SER A N 1
ATOM 3754 C CA . SER A 1 443 ? -1.148 7.519 43.815 1.00 13.55 462 SER A CA 1
ATOM 3755 C C . SER A 1 443 ? -2.503 6.971 43.352 1.00 14.08 462 SER A C 1
ATOM 3756 O O . SER A 1 443 ? -3.203 6.327 44.131 1.00 16.05 462 SER A O 1
ATOM 3759 N N . GLY A 1 444 ? -2.883 7.224 42.103 1.00 12.75 463 GLY A N 1
ATOM 3760 C CA . GLY A 1 444 ? -4.164 6.734 41.614 1.00 12.82 463 GLY A CA 1
ATOM 3761 C C . GLY A 1 444 ? -4.948 7.780 40.864 1.00 11.25 463 GLY A C 1
ATOM 3762 O O . GLY A 1 444 ? -4.441 8.874 40.616 1.00 12.45 463 GLY A O 1
ATOM 3763 N N . ASN A 1 445 ? -6.189 7.441 40.513 1.00 10.63 464 ASN A N 1
ATOM 3764 C CA . ASN A 1 445 ? -7.071 8.367 39.783 1.00 10.98 464 ASN A CA 1
ATOM 3765 C C . ASN A 1 445 ? -6.353 8.974 38.578 1.00 10.12 464 ASN A C 1
ATOM 3766 O O . ASN A 1 445 ? -6.349 10.187 38.361 1.00 12.23 464 ASN A O 1
ATOM 3771 N N . PHE A 1 446 ? -5.725 8.114 37.787 1.00 10.89 465 PHE A N 1
ATOM 3772 C CA . PHE A 1 446 ? -4.820 8.576 36.752 1.00 12.00 465 PHE A CA 1
ATOM 3773 C C . PHE A 1 446 ? -5.556 9.354 35.651 1.00 12.23 465 PHE A C 1
ATOM 3774 O O . PHE A 1 446 ? -4.941 10.156 34.945 1.00 11.66 465 PHE A O 1
ATOM 3782 N N . GLY A 1 447 ? -6.863 9.121 35.518 1.00 10.12 466 GLY A N 1
ATOM 3783 C CA . GLY A 1 447 ? -7.686 9.811 34.551 1.00 11.33 466 GLY A CA 1
ATOM 3784 C C . GLY A 1 447 ? -8.248 11.140 35.050 1.00 12.49 466 GLY A C 1
ATOM 3785 O O . GLY A 1 447 ? -8.998 11.786 34.328 1.00 13.39 466 GLY A O 1
ATOM 3786 N N . LYS A 1 448 ? -7.924 11.496 36.287 1.00 12.38 467 LYS A N 1
ATOM 3787 C CA . LYS A 1 448 ? -8.171 12.830 36.852 1.00 12.72 467 LYS A CA 1
ATOM 3788 C C . LYS A 1 448 ? -9.670 13.141 36.989 1.00 12.98 467 LYS A C 1
ATOM 3789 O O . LYS A 1 448 ? -10.139 14.234 36.647 1.00 13.98 467 LYS A O 1
ATOM 3795 N N . TYR A 1 449 ? -10.395 12.179 37.543 1.00 13.80 468 TYR A N 1
ATOM 3796 C CA . TYR A 1 449 ? -11.812 12.305 37.844 1.00 13.85 468 TYR A CA 1
ATOM 3797 C C . TYR A 1 449 ? -12.001 13.122 39.111 1.00 12.79 468 TYR A C 1
ATOM 3798 O O . TYR A 1 449 ? -11.364 12.864 40.127 1.00 13.81 468 TYR A O 1
ATOM 3807 N N . ALA A 1 450 ? -12.889 14.125 39.047 1.00 12.97 469 ALA A N 1
ATOM 3808 C CA . ALA A 1 450 ? -13.165 14.965 40.187 1.00 13.04 469 ALA A CA 1
ATOM 3809 C C . ALA A 1 450 ? -14.557 14.719 40.760 1.00 14.57 469 ALA A C 1
ATOM 3810 O O . ALA A 1 450 ? -15.522 14.517 40.020 1.00 17.17 469 ALA A O 1
ATOM 3812 N N . ASN A 1 451 ? -14.644 14.723 42.081 1.00 14.80 470 ASN A N 1
ATOM 3813 C CA . ASN A 1 451 ? -15.907 14.536 42.787 1.00 16.17 470 ASN A CA 1
ATOM 3814 C C . ASN A 1 451 ? -15.738 14.948 44.245 1.00 13.88 470 ASN A C 1
ATOM 3815 O O . ASN A 1 451 ? -15.203 14.196 45.045 1.00 16.52 470 ASN A O 1
ATOM 3820 N N . PRO A 1 452 ? -16.174 16.185 44.583 1.00 14.59 471 PRO A N 1
ATOM 3821 C CA . PRO A 1 452 ? -16.008 16.654 45.956 1.00 17.69 471 PRO A CA 1
ATOM 3822 C C . PRO A 1 452 ? -16.654 15.757 47.013 1.00 18.40 471 PRO A C 1
ATOM 3823 O O . PRO A 1 452 ? -16.094 15.592 48.101 1.00 17.90 471 PRO A O 1
ATOM 3827 N N . GLU A 1 453 ? -17.800 15.152 46.699 1.00 16.09 472 GLU A N 1
ATOM 3828 C CA . GLU A 1 453 ? -18.419 14.254 47.672 1.00 16.41 472 GLU A CA 1
ATOM 3829 C C . GLU A 1 453 ? -17.532 13.047 47.980 1.00 17.75 472 GLU A C 1
ATOM 3830 O O . GLU A 1 453 ? -17.404 12.639 49.130 1.00 19.81 472 GLU A O 1
ATOM 3836 N N . VAL A 1 454 ? -16.903 12.488 46.950 1.00 17.34 473 VAL A N 1
ATOM 3837 C CA . VAL A 1 454 ? -16.024 11.332 47.150 1.00 16.80 473 VAL A CA 1
ATOM 3838 C C . VAL A 1 454 ? -14.902 11.637 48.125 1.00 18.85 473 VAL A C 1
ATOM 3839 O O . VAL A 1 454 ? -14.552 10.815 48.974 1.00 18.37 473 VAL A O 1
ATOM 3843 N N . GLU A 1 455 ? -14.341 12.835 48.035 1.00 18.92 474 GLU A N 1
ATOM 3844 C CA A GLU A 1 455 ? -13.250 13.253 48.929 0.52 19.56 474 GLU A CA 1
ATOM 3845 C CA B GLU A 1 455 ? -13.242 13.205 48.918 0.48 18.53 474 GLU A CA 1
ATOM 3846 C C . GLU A 1 455 ? -13.647 13.151 50.401 1.00 20.59 474 GLU A C 1
ATOM 3847 O O . GLU A 1 455 ? -12.890 12.673 51.237 1.00 20.70 474 GLU A O 1
ATOM 3858 N N . THR A 1 456 ? -14.846 13.624 50.719 1.00 19.22 475 THR A N 1
ATOM 3859 C CA . THR A 1 456 ? -15.305 13.585 52.106 1.00 19.27 475 THR A CA 1
ATOM 3860 C C . THR A 1 456 ? -15.525 12.159 52.582 1.00 16.68 475 THR A C 1
ATOM 3861 O O . THR A 1 456 ? -15.280 11.839 53.744 1.00 18.76 475 THR A O 1
ATOM 3865 N N . LEU A 1 457 ? -15.983 11.299 51.685 1.00 16.88 476 LEU A N 1
ATOM 3866 C CA . LEU A 1 457 ? -16.209 9.892 52.024 1.00 15.80 476 LEU A CA 1
ATOM 3867 C C . LEU A 1 457 ? -14.887 9.141 52.236 1.00 15.37 476 LEU A C 1
ATOM 3868 O O . LEU A 1 457 ? -14.762 8.340 53.156 1.00 16.50 476 LEU A O 1
ATOM 3873 N N . LEU A 1 458 ? -13.904 9.388 51.374 1.00 14.33 477 LEU A N 1
ATOM 3874 C CA . LEU A 1 458 ? -12.588 8.791 51.581 1.00 14.24 477 LEU A CA 1
ATOM 3875 C C . LEU A 1 458 ? -12.035 9.132 52.944 1.00 14.47 477 LEU A C 1
ATOM 3876 O O . LEU A 1 458 ? -11.462 8.288 53.642 1.00 14.62 477 LEU A O 1
ATOM 3881 N N . ASP A 1 459 ? -12.222 10.394 53.354 1.00 14.87 478 ASP A N 1
ATOM 3882 C CA . ASP A 1 459 ? -11.743 10.853 54.649 1.00 19.11 478 ASP A CA 1
ATOM 3883 C C . ASP A 1 459 ? -12.509 10.208 55.785 1.00 19.12 478 ASP A C 1
ATOM 3884 O O . ASP A 1 459 ? -11.936 9.867 56.821 1.00 19.67 478 ASP A O 1
ATOM 3889 N N . GLU A 1 460 ? -13.813 10.056 55.604 1.00 17.09 479 GLU A N 1
ATOM 3890 C CA . GLU A 1 460 ? -14.653 9.431 56.614 1.00 15.46 479 GLU A CA 1
ATOM 3891 C C . GLU A 1 460 ? -14.228 7.980 56.861 1.00 18.69 479 GLU A C 1
ATOM 3892 O O . GLU A 1 460 ? -14.114 7.535 58.001 1.00 20.34 479 GLU A O 1
ATOM 3898 N N . LEU A 1 461 ? -14.010 7.254 55.766 1.00 17.10 480 LEU A N 1
ATOM 3899 C CA . LEU A 1 461 ? -13.502 5.890 55.841 1.00 16.19 480 LEU A CA 1
ATOM 3900 C C . LEU A 1 461 ? -12.141 5.856 56.518 1.00 17.10 480 LEU A C 1
ATOM 3901 O O . LEU A 1 461 ? -11.911 5.085 57.449 1.00 17.65 480 LEU A O 1
ATOM 3906 N N . ASN A 1 462 ? -11.258 6.732 56.048 1.00 15.52 481 ASN A N 1
ATOM 3907 C CA . ASN A 1 462 ? -9.890 6.873 56.579 1.00 16.67 481 ASN A CA 1
ATOM 3908 C C . ASN A 1 462 ? -9.855 7.063 58.094 1.00 21.01 481 ASN A C 1
ATOM 3909 O O . ASN A 1 462 ? -9.047 6.454 58.790 1.00 19.32 481 ASN A O 1
ATOM 3914 N N . ARG A 1 463 ? -10.742 7.919 58.589 1.00 18.94 482 ARG A N 1
ATOM 3915 C CA . ARG A 1 463 ? -10.764 8.312 60.012 1.00 18.59 482 ARG A CA 1
ATOM 3916 C C . ARG A 1 463 ? -11.474 7.319 60.915 1.00 20.62 482 ARG A C 1
ATOM 3917 O O . ARG A 1 463 ? -11.529 7.500 62.139 1.00 22.36 482 ARG A O 1
ATOM 3925 N N . SER A 1 464 ? -12.036 6.276 60.310 1.00 24.23 483 SER A N 1
ATOM 3926 C CA . SER A 1 464 ? -12.835 5.320 61.049 1.00 26.87 483 SER A CA 1
ATOM 3927 C C . SER A 1 464 ? -12.023 4.103 61.460 1.00 28.06 483 SER A C 1
ATOM 3928 O O . SER A 1 464 ? -11.080 3.698 60.772 1.00 23.43 483 SER A O 1
ATOM 3931 N N . ASN A 1 465 ? -12.386 3.535 62.606 1.00 29.18 484 ASN A N 1
ATOM 3932 C CA . ASN A 1 465 ? -11.776 2.320 63.109 1.00 31.92 484 ASN A CA 1
ATOM 3933 C C . ASN A 1 465 ? -12.867 1.311 63.501 1.00 34.15 484 ASN A C 1
ATOM 3934 O O . ASN A 1 465 ? -12.618 0.342 64.218 1.00 41.38 484 ASN A O 1
ATOM 3939 N N . ASP A 1 466 ? -14.077 1.567 63.017 1.00 33.80 485 ASP A N 1
ATOM 3940 C CA . ASP A 1 466 ? -15.267 0.788 63.367 1.00 36.32 485 ASP A CA 1
ATOM 3941 C C . ASP A 1 466 ? -15.800 0.070 62.125 1.00 32.41 485 ASP A C 1
ATOM 3942 O O . ASP A 1 466 ? -16.091 0.707 61.122 1.00 32.14 485 ASP A O 1
ATOM 3947 N N . ASP A 1 467 ? -15.938 -1.249 62.207 1.00 34.68 486 ASP A N 1
ATOM 3948 C CA . ASP A 1 467 ? -16.313 -2.063 61.045 1.00 31.15 486 ASP A CA 1
ATOM 3949 C C . ASP A 1 467 ? -17.664 -1.666 60.464 1.00 30.35 486 ASP A C 1
ATOM 3950 O O . ASP A 1 467 ? -17.840 -1.657 59.242 1.00 28.85 486 ASP A O 1
ATOM 3955 N N . ALA A 1 468 ? -18.620 -1.348 61.338 1.00 29.21 487 ALA A N 1
ATOM 3956 C CA . ALA A 1 468 ? -19.938 -0.939 60.879 1.00 29.59 487 ALA A CA 1
ATOM 3957 C C . ALA A 1 468 ? -19.865 0.363 60.068 1.00 29.47 487 ALA A C 1
ATOM 3958 O O . ALA A 1 468 ? -20.468 0.473 59.009 1.00 25.22 487 ALA A O 1
ATOM 3960 N N . LYS A 1 469 ? -19.118 1.334 60.580 1.00 28.90 488 LYS A N 1
ATOM 3961 C CA . LYS A 1 469 ? -18.945 2.611 59.890 1.00 26.94 488 LYS A CA 1
ATOM 3962 C C . LYS A 1 469 ? -18.225 2.451 58.551 1.00 24.48 488 LYS A C 1
ATOM 3963 O O . LYS A 1 469 ? -18.637 3.029 57.558 1.00 24.47 488 LYS A O 1
ATOM 3969 N N . ILE A 1 470 ? -17.149 1.677 58.555 1.00 22.79 489 ILE A N 1
ATOM 3970 C CA . ILE A 1 470 ? -16.391 1.381 57.346 1.00 25.67 489 ILE A CA 1
ATOM 3971 C C . ILE A 1 470 ? -17.289 0.746 56.281 1.00 24.88 489 ILE A C 1
ATOM 3972 O O . ILE A 1 470 ? -17.275 1.170 55.134 1.00 21.30 489 ILE A O 1
ATOM 3977 N N . LYS A 1 471 ? -18.084 -0.258 56.677 1.00 24.38 490 LYS A N 1
ATOM 3978 C CA . LYS A 1 471 ? -19.000 -0.882 55.738 1.00 22.30 490 LYS A CA 1
ATOM 3979 C C . LYS A 1 471 ? -19.946 0.147 55.112 1.00 19.83 490 LYS A C 1
ATOM 3980 O O . LYS A 1 471 ? -20.180 0.138 53.911 1.00 20.37 490 LYS A O 1
ATOM 3986 N N . GLU A 1 472 ? -20.472 1.045 55.946 1.00 20.31 491 GLU A N 1
ATOM 3987 C CA . GLU A 1 472 ? -21.387 2.081 55.485 1.00 23.68 491 GLU A CA 1
ATOM 3988 C C . GLU A 1 472 ? -20.730 3.007 54.447 1.00 22.98 491 GLU A C 1
ATOM 3989 O O . GLU A 1 472 ? -21.318 3.329 53.412 1.00 20.43 491 GLU A O 1
ATOM 3995 N N . VAL A 1 473 ? -19.506 3.415 54.729 1.00 19.71 492 VAL A N 1
ATOM 3996 C CA . VAL A 1 473 ? -18.810 4.332 53.821 1.00 16.91 492 VAL A CA 1
ATOM 3997 C C . VAL A 1 473 ? -18.377 3.620 52.539 1.00 16.19 492 VAL A C 1
ATOM 3998 O O . VAL A 1 473 ? -18.453 4.198 51.451 1.00 17.48 492 VAL A O 1
ATOM 4002 N N . VAL A 1 474 ? -17.952 2.367 52.653 1.00 16.73 493 VAL A N 1
ATOM 4003 C CA . VAL A 1 474 ? -17.581 1.599 51.476 1.00 14.77 493 VAL A CA 1
ATOM 4004 C C . VAL A 1 474 ? -18.759 1.503 50.497 1.00 14.58 493 VAL A C 1
ATOM 4005 O O . VAL A 1 474 ? -18.595 1.592 49.284 1.00 16.01 493 VAL A O 1
ATOM 4009 N N . ALA A 1 475 ? -19.962 1.310 51.040 1.00 14.79 494 ALA A N 1
ATOM 4010 C CA . ALA A 1 475 ? -21.166 1.281 50.217 1.00 15.39 494 ALA A CA 1
ATOM 4011 C C . ALA A 1 475 ? -21.360 2.599 49.457 1.00 16.10 494 ALA A C 1
ATOM 4012 O O . ALA A 1 475 ? -21.653 2.581 48.270 1.00 16.15 494 ALA A O 1
ATOM 4014 N N . LYS A 1 476 ? -21.203 3.717 50.153 1.00 17.78 495 LYS A N 1
ATOM 4015 C CA . LYS A 1 476 ? -21.379 5.008 49.500 1.00 15.74 495 LYS A CA 1
ATOM 4016 C C . LYS A 1 476 ? -20.337 5.233 48.417 1.00 15.74 495 LYS A C 1
ATOM 4017 O O . LYS A 1 476 ? -20.663 5.733 47.340 1.00 16.98 495 LYS A O 1
ATOM 4023 N N . LEU A 1 477 ? -19.087 4.876 48.700 1.00 15.73 496 LEU A N 1
ATOM 4024 C CA . LEU A 1 477 ? -18.017 5.013 47.705 1.00 15.03 496 LEU A CA 1
ATOM 4025 C C . LEU A 1 477 ? -18.265 4.118 46.496 1.00 17.90 496 LEU A C 1
ATOM 4026 O O . LEU A 1 477 ? -18.043 4.507 45.351 1.00 16.24 496 LEU A O 1
ATOM 4031 N N . SER A 1 478 ? -18.740 2.897 46.763 1.00 16.45 497 SER A N 1
ATOM 4032 C CA . SER A 1 478 ? -19.006 1.942 45.714 1.00 14.85 497 SER A CA 1
ATOM 4033 C C . SER A 1 478 ? -20.141 2.375 44.809 1.00 16.85 497 SER A C 1
ATOM 4034 O O . SER A 1 478 ? -20.101 2.165 43.606 1.00 15.59 497 SER A O 1
ATOM 4037 N N . GLU A 1 479 ? -21.163 2.997 45.399 1.00 16.61 498 GLU A N 1
ATOM 4038 C CA . GLU A 1 479 ? -22.270 3.513 44.607 1.00 17.07 498 GLU A CA 1
ATOM 4039 C C . GLU A 1 479 ? -21.792 4.572 43.612 1.00 15.50 498 GLU A C 1
ATOM 4040 O O . GLU A 1 479 ? -22.169 4.522 42.451 1.00 18.47 498 GLU A O 1
ATOM 4046 N N . ILE A 1 480 ? -20.959 5.507 44.064 1.00 16.41 499 ILE A N 1
ATOM 4047 C CA . ILE A 1 480 ? -20.426 6.529 43.149 1.00 15.39 499 ILE A CA 1
ATOM 4048 C C . ILE A 1 480 ? -19.497 5.896 42.085 1.00 13.74 499 ILE A C 1
ATOM 4049 O O . ILE A 1 480 ? -19.551 6.272 40.914 1.00 15.88 499 ILE A O 1
ATOM 4054 N N . LEU A 1 481 ? -18.662 4.933 42.496 1.00 14.37 500 LEU A N 1
ATOM 4055 C CA . LEU A 1 481 ? -17.812 4.222 41.541 1.00 17.47 500 LEU A CA 1
ATOM 4056 C C . LEU A 1 481 ? -18.658 3.616 40.437 1.00 17.34 500 LEU A C 1
ATOM 4057 O O . LEU A 1 481 ? -18.339 3.732 39.254 1.00 16.59 500 LEU A O 1
ATOM 4062 N N . LEU A 1 482 ? -19.767 2.963 40.814 1.00 13.87 501 LEU A N 1
ATOM 4063 C CA . LEU A 1 482 ? -20.591 2.269 39.841 1.00 16.09 501 LEU A CA 1
ATOM 4064 C C . LEU A 1 482 ? -21.417 3.185 38.932 1.00 19.85 501 LEU A C 1
ATOM 4065 O O . LEU A 1 482 ? -21.734 2.812 37.816 1.00 23.94 501 LEU A O 1
ATOM 4070 N N A LYS A 1 483 ? -21.750 4.368 39.441 0.61 16.95 502 LYS A N 1
ATOM 4071 N N B LYS A 1 483 ? -21.798 4.373 39.390 0.39 17.28 502 LYS A N 1
ATOM 4072 C CA A LYS A 1 483 ? -22.508 5.346 38.676 0.61 17.19 502 LYS A CA 1
ATOM 4073 C CA B LYS A 1 483 ? -22.505 5.256 38.463 0.39 17.85 502 LYS A CA 1
ATOM 4074 C C A LYS A 1 483 ? -21.644 6.114 37.678 0.61 18.32 502 LYS A C 1
ATOM 4075 C C B LYS A 1 483 ? -21.540 5.992 37.547 0.39 18.90 502 LYS A C 1
ATOM 4076 O O A LYS A 1 483 ? -22.064 6.356 36.545 0.61 20.31 502 LYS A O 1
ATOM 4077 O O B LYS A 1 483 ? -21.783 6.101 36.341 0.39 18.88 502 LYS A O 1
ATOM 4088 N N . ASP A 1 484 ? -20.434 6.481 38.106 1.00 17.48 503 ASP A N 1
ATOM 4089 C CA . ASP A 1 484 ? -19.563 7.335 37.304 1.00 17.45 503 ASP A CA 1
ATOM 4090 C C . ASP A 1 484 ? -18.395 6.636 36.613 1.00 15.11 503 ASP A C 1
ATOM 4091 O O . ASP A 1 484 ? -17.786 7.224 35.729 1.00 15.99 503 ASP A O 1
ATOM 4096 N N . LEU A 1 485 ? -18.094 5.403 37.030 1.00 14.00 504 LEU A N 1
ATOM 4097 C CA . LEU A 1 485 ? -17.033 4.581 36.427 1.00 16.20 504 LEU A CA 1
ATOM 4098 C C . LEU A 1 485 ? -15.791 5.332 35.905 1.00 14.32 504 LEU A C 1
ATOM 4099 O O . LEU A 1 485 ? -15.488 5.295 34.715 1.00 14.09 504 LEU A O 1
ATOM 4104 N N . PRO A 1 486 ? -15.080 6.006 36.796 1.00 13.91 505 PRO A N 1
ATOM 4105 C CA . PRO A 1 486 ? -13.777 6.562 36.405 1.00 14.78 505 PRO A CA 1
ATOM 4106 C C . PRO A 1 486 ? -12.773 5.441 36.155 1.00 12.90 505 PRO A C 1
ATOM 4107 O O . PRO A 1 486 ? -11.780 5.639 35.424 1.00 13.34 505 PRO A O 1
ATOM 4111 N N . PHE A 1 487 ? -13.048 4.286 36.760 1.00 12.03 506 PHE A N 1
ATOM 4112 C CA . PHE A 1 487 ? -12.229 3.079 36.687 1.00 11.20 506 PHE A CA 1
ATOM 4113 C C . PHE A 1 487 ? -13.211 1.922 36.473 1.00 10.45 506 PHE A C 1
ATOM 4114 O O . PHE A 1 487 ? -14.217 1.840 37.182 1.00 11.24 506 PHE A O 1
ATOM 4122 N N . ILE A 1 488 ? -12.968 1.083 35.468 1.00 9.70 507 ILE A N 1
ATOM 4123 C CA . ILE A 1 488 ? -13.821 -0.082 35.243 1.00 10.92 507 ILE A CA 1
ATOM 4124 C C . ILE A 1 488 ? -13.089 -1.335 35.712 1.00 10.03 507 ILE A C 1
ATOM 4125 O O . ILE A 1 488 ? -12.163 -1.796 35.020 1.00 10.37 507 ILE A O 1
ATOM 4130 N N . PRO A 1 489 ? -13.506 -1.912 36.837 1.00 9.94 508 PRO A N 1
ATOM 4131 C CA . PRO A 1 489 ? -12.840 -3.146 37.303 1.00 10.39 508 PRO A CA 1
ATOM 4132 C C . PRO A 1 489 ? -13.199 -4.344 36.424 1.00 11.30 508 PRO A C 1
ATOM 4133 O O . PRO A 1 489 ? -14.373 -4.517 36.097 1.00 11.31 508 PRO A O 1
ATOM 4137 N N . LEU A 1 490 ? -12.209 -5.150 36.046 1.00 10.34 509 LEU A N 1
ATOM 4138 C CA . LEU A 1 490 ? -12.450 -6.270 35.146 1.00 10.07 509 LEU A CA 1
ATOM 4139 C C . LEU A 1 490 ? -12.027 -7.651 35.673 1.00 11.15 509 LEU A C 1
ATOM 4140 O O . LEU A 1 490 ? -12.805 -8.589 35.600 1.00 11.52 509 LEU A O 1
ATOM 4145 N N . TRP A 1 491 ? -10.811 -7.795 36.216 1.00 10.89 510 TRP A N 1
ATOM 4146 C CA . TRP A 1 491 ? -10.421 -9.062 36.810 1.00 10.86 510 TRP A CA 1
ATOM 4147 C C . TRP A 1 491 ? -9.396 -8.841 37.909 1.00 10.70 510 TRP A C 1
ATOM 4148 O O . TRP A 1 491 ? -8.879 -7.732 38.081 1.00 11.52 510 TRP A O 1
ATOM 4159 N N . TYR A 1 492 ? -9.111 -9.881 38.679 1.00 10.53 511 TYR A N 1
ATOM 4160 C CA . TYR A 1 492 ? -8.046 -9.792 39.669 1.00 9.81 511 TYR A CA 1
ATOM 4161 C C . TYR A 1 492 ? -6.771 -10.354 39.065 1.00 9.86 511 TYR A C 1
ATOM 4162 O O . TYR A 1 492 ? -6.665 -11.557 38.806 1.00 11.05 511 TYR A O 1
ATOM 4171 N N . ASN A 1 493 ? -5.804 -9.473 38.795 1.00 9.20 512 ASN A N 1
ATOM 4172 C CA . ASN A 1 493 ? -4.555 -9.919 38.214 1.00 9.13 512 ASN A CA 1
ATOM 4173 C C . ASN A 1 493 ? -3.806 -10.765 39.231 1.00 11.66 512 ASN A C 1
ATOM 4174 O O . ASN A 1 493 ? -3.900 -10.541 40.433 1.00 12.13 512 ASN A O 1
ATOM 4179 N N . GLY A 1 494 ? -3.065 -11.759 38.739 1.00 10.06 513 GLY A N 1
ATOM 4180 C CA . GLY A 1 494 ? -2.373 -12.685 39.636 1.00 10.89 513 GLY A CA 1
ATOM 4181 C C . GLY A 1 494 ? -1.136 -12.112 40.282 1.00 11.05 513 GLY A C 1
ATOM 4182 O O . GLY A 1 494 ? -0.496 -11.188 39.767 1.00 9.77 513 GLY A O 1
ATOM 4183 N N . ALA A 1 495 ? -0.817 -12.649 41.455 1.00 9.94 514 ALA A N 1
ATOM 4184 C CA . ALA A 1 495 ? 0.501 -12.478 42.049 1.00 9.88 514 ALA A CA 1
ATOM 4185 C C . ALA A 1 495 ? 1.416 -13.490 41.361 1.00 8.43 514 ALA A C 1
ATOM 4186 O O . ALA A 1 495 ? 1.628 -14.594 41.876 1.00 11.47 514 ALA A O 1
ATOM 4188 N N . TRP A 1 496 ? 1.930 -13.144 40.185 1.00 8.60 515 TRP A N 1
ATOM 4189 C CA . TRP A 1 496 ? 2.606 -14.137 39.370 1.00 10.36 515 TRP A CA 1
ATOM 4190 C C . TRP A 1 496 ? 3.860 -14.659 40.057 1.00 8.42 515 TRP A C 1
ATOM 4191 O O . TRP A 1 496 ? 4.775 -13.881 40.383 1.00 9.44 515 TRP A O 1
ATOM 4202 N N . PHE A 1 497 ? 3.889 -15.962 40.287 1.00 9.12 516 PHE A N 1
ATOM 4203 C CA . PHE A 1 497 ? 5.046 -16.608 40.869 1.00 9.53 516 PHE A CA 1
ATOM 4204 C C . PHE A 1 497 ? 5.186 -18.020 40.327 1.00 10.21 516 PHE A C 1
ATOM 4205 O O . PHE A 1 497 ? 4.281 -18.851 40.454 1.00 10.44 516 PHE A O 1
ATOM 4213 N N . GLN A 1 498 ? 6.333 -18.277 39.708 1.00 9.88 517 GLN A N 1
ATOM 4214 C CA . GLN A 1 498 ? 6.781 -19.639 39.428 1.00 9.70 517 GLN A CA 1
ATOM 4215 C C . GLN A 1 498 ? 8.249 -19.701 39.769 1.00 9.17 517 GLN A C 1
ATOM 4216 O O . GLN A 1 498 ? 8.956 -18.721 39.649 1.00 10.11 517 GLN A O 1
ATOM 4222 N N . ALA A 1 499 ? 8.719 -20.872 40.195 1.00 9.59 518 ALA A N 1
ATOM 4223 C CA . ALA A 1 499 ? 10.133 -21.018 40.509 1.00 9.96 518 ALA A CA 1
ATOM 4224 C C . ALA A 1 499 ? 10.693 -22.318 39.934 1.00 10.66 518 ALA A C 1
ATOM 4225 O O . ALA A 1 499 ? 10.005 -23.337 39.868 1.00 12.22 518 ALA A O 1
ATOM 4227 N N . SER A 1 500 ? 11.940 -22.242 39.514 1.00 10.65 519 SER A N 1
ATOM 4228 C CA . SER A 1 500 ? 12.743 -23.433 39.229 1.00 12.42 519 SER A CA 1
ATOM 4229 C C . SER A 1 500 ? 13.340 -23.948 40.518 1.00 13.31 519 SER A C 1
ATOM 4230 O O . SER A 1 500 ? 13.778 -23.165 41.364 1.00 13.65 519 SER A O 1
ATOM 4233 N N . GLU A 1 501 ? 13.375 -25.281 40.667 1.00 15.17 520 GLU A N 1
ATOM 4234 C CA . GLU A 1 501 ? 14.064 -25.915 41.778 1.00 19.64 520 GLU A CA 1
ATOM 4235 C C . GLU A 1 501 ? 15.394 -26.520 41.357 1.00 20.20 520 GLU A C 1
ATOM 4236 O O . GLU A 1 501 ? 15.920 -27.381 42.056 1.00 24.49 520 GLU A O 1
ATOM 4242 N N . ALA A 1 502 ? 15.930 -26.074 40.237 1.00 18.04 521 ALA A N 1
ATOM 4243 C CA . ALA A 1 502 ? 17.206 -26.613 39.725 1.00 20.13 521 ALA A CA 1
ATOM 4244 C C . ALA A 1 502 ? 18.338 -26.309 40.702 1.00 18.01 521 ALA A C 1
ATOM 4245 O O . ALA A 1 502 ? 19.279 -27.116 40.848 1.00 18.38 521 ALA A O 1
ATOM 4247 N N . VAL A 1 503 ? 18.261 -25.172 41.395 1.00 17.09 522 VAL A N 1
ATOM 4248 C CA . VAL A 1 503 ? 19.297 -24.728 42.312 1.00 18.71 522 VAL A CA 1
ATOM 4249 C C . VAL A 1 503 ? 18.747 -24.428 43.701 1.00 14.69 522 VAL A C 1
ATOM 4250 O O . VAL A 1 503 ? 19.275 -24.889 44.723 1.00 17.99 522 VAL A O 1
ATOM 4254 N N . TRP A 1 504 ? 17.654 -23.660 43.731 1.00 15.02 523 TRP A N 1
ATOM 4255 C CA . TRP A 1 504 ? 17.025 -23.231 44.980 1.00 13.45 523 TRP A CA 1
ATOM 4256 C C . TRP A 1 504 ? 15.730 -23.982 45.268 1.00 18.94 523 TRP A C 1
ATOM 4257 O O . TRP A 1 504 ? 14.864 -24.116 44.392 1.00 16.65 523 TRP A O 1
ATOM 4268 N N A THR A 1 505 ? 15.582 -24.470 46.493 0.34 16.48 524 THR A N 1
ATOM 4269 N N B THR A 1 505 ? 15.596 -24.463 46.502 0.66 16.19 524 THR A N 1
ATOM 4270 C CA A THR A 1 505 ? 14.363 -25.161 46.874 0.34 15.61 524 THR A CA 1
ATOM 4271 C CA B THR A 1 505 ? 14.422 -25.210 46.914 0.66 15.21 524 THR A CA 1
ATOM 4272 C C A THR A 1 505 ? 13.851 -24.625 48.213 0.34 14.57 524 THR A C 1
ATOM 4273 C C B THR A 1 505 ? 13.754 -24.547 48.120 0.66 14.52 524 THR A C 1
ATOM 4274 O O A THR A 1 505 ? 14.424 -23.687 48.770 0.34 13.62 524 THR A O 1
ATOM 4275 O O B THR A 1 505 ? 14.121 -23.437 48.494 0.66 14.83 524 THR A O 1
ATOM 4282 N N . ASN A 1 506 ? 12.773 -25.229 48.712 1.00 13.96 525 ASN A N 1
ATOM 4283 C CA . ASN A 1 506 ? 12.008 -24.722 49.856 1.00 17.45 525 ASN A CA 1
ATOM 4284 C C . ASN A 1 506 ? 11.383 -23.354 49.575 1.00 14.51 525 ASN A C 1
ATOM 4285 O O . ASN A 1 506 ? 11.392 -22.473 50.434 1.00 15.42 525 ASN A O 1
ATOM 4290 N N . TRP A 1 507 ? 10.841 -23.188 48.369 1.00 14.29 526 TRP A N 1
ATOM 4291 C CA . TRP A 1 507 ? 10.062 -22.001 48.048 1.00 13.68 526 TRP A CA 1
ATOM 4292 C C . TRP A 1 507 ? 8.800 -21.983 48.909 1.00 17.95 526 TRP A C 1
ATOM 4293 O O . TRP A 1 507 ? 8.265 -23.044 49.233 1.00 17.85 526 TRP A O 1
ATOM 4304 N N . PRO A 1 508 ? 8.316 -20.781 49.273 1.00 14.20 527 PRO A N 1
ATOM 4305 C CA . PRO A 1 508 ? 7.037 -20.741 49.984 1.00 15.35 527 PRO A CA 1
ATOM 4306 C C . PRO A 1 508 ? 5.900 -21.121 49.074 1.00 15.49 527 PRO A C 1
ATOM 4307 O O . PRO A 1 508 ? 5.929 -20.764 47.895 1.00 20.17 527 PRO A O 1
ATOM 4311 N N . THR A 1 509 ? 4.942 -21.872 49.588 1.00 13.66 528 THR A N 1
ATOM 4312 C CA . THR A 1 509 ? 3.763 -22.299 48.835 1.00 16.40 528 THR A CA 1
ATOM 4313 C C . THR A 1 509 ? 2.571 -22.308 49.784 1.00 15.67 528 THR A C 1
ATOM 4314 O O . THR A 1 509 ? 2.726 -22.012 50.965 1.00 15.53 528 THR A O 1
ATOM 4318 N N A GLU A 1 510 ? 1.398 -22.637 49.261 0.84 16.04 529 GLU A N 1
ATOM 4319 N N B GLU A 1 510 ? 1.385 -22.669 49.317 0.16 16.37 529 GLU A N 1
ATOM 4320 C CA A GLU A 1 510 ? 0.187 -22.745 50.071 0.84 15.05 529 GLU A CA 1
ATOM 4321 C CA B GLU A 1 510 ? 0.220 -22.633 50.207 0.16 16.72 529 GLU A CA 1
ATOM 4322 C C A GLU A 1 510 ? 0.431 -23.608 51.313 0.84 17.42 529 GLU A C 1
ATOM 4323 C C B GLU A 1 510 ? 0.251 -23.734 51.278 0.16 17.58 529 GLU A C 1
ATOM 4324 O O A GLU A 1 510 ? 0.015 -23.253 52.406 0.84 19.30 529 GLU A O 1
ATOM 4325 O O B GLU A 1 510 ? -0.527 -23.692 52.225 0.16 16.99 529 GLU A O 1
ATOM 4336 N N . LYS A 1 511 ? 1.129 -24.721 51.116 1.00 18.19 530 LYS A N 1
ATOM 4337 C CA . LYS A 1 511 ? 1.357 -25.700 52.183 1.00 19.38 530 LYS A CA 1
ATOM 4338 C C . LYS A 1 511 ? 2.560 -25.355 53.060 1.00 20.25 530 LYS A C 1
ATOM 4339 O O . LYS A 1 511 ? 2.732 -25.923 54.149 1.00 24.12 530 LYS A O 1
ATOM 4345 N N . ASN A 1 512 ? 3.363 -24.417 52.584 1.00 17.81 531 ASN A N 1
ATOM 4346 C CA . ASN A 1 512 ? 4.585 -23.946 53.237 1.00 20.40 531 ASN A CA 1
ATOM 4347 C C . ASN A 1 512 ? 4.587 -22.390 53.234 1.00 15.37 531 ASN A C 1
ATOM 4348 O O . ASN A 1 512 ? 5.475 -21.790 52.678 1.00 15.22 531 ASN A O 1
ATOM 4353 N N . PRO A 1 513 ? 3.560 -21.774 53.851 1.00 15.34 532 PRO A N 1
ATOM 4354 C CA . PRO A 1 513 ? 3.293 -20.349 53.540 1.00 14.71 532 PRO A CA 1
ATOM 4355 C C . PRO A 1 513 ? 4.093 -19.361 54.386 1.00 14.59 532 PRO A C 1
ATOM 4356 O O . PRO A 1 513 ? 3.502 -18.554 55.118 1.00 18.18 532 PRO A O 1
ATOM 4360 N N . TYR A 1 514 ? 5.414 -19.383 54.282 1.00 13.30 533 TYR A N 1
ATOM 4361 C CA . TYR A 1 514 ? 6.227 -18.581 55.165 1.00 12.86 533 TYR A CA 1
ATOM 4362 C C . TYR A 1 514 ? 6.507 -17.172 54.658 1.00 12.29 533 TYR A C 1
ATOM 4363 O O . TYR A 1 514 ? 7.044 -16.336 55.402 1.00 12.84 533 TYR A O 1
ATOM 4372 N N . ALA A 1 515 ? 6.166 -16.920 53.396 1.00 11.76 534 ALA A N 1
ATOM 4373 C CA . ALA A 1 515 ? 6.321 -15.605 52.779 1.00 11.00 534 ALA A CA 1
ATOM 4374 C C . ALA A 1 515 ? 5.483 -15.544 51.522 1.00 10.10 534 ALA A C 1
ATOM 4375 O O . ALA A 1 515 ? 5.142 -16.575 50.969 1.00 11.32 534 ALA A O 1
ATOM 4377 N N . VAL A 1 516 ? 5.143 -14.337 51.057 1.00 10.78 535 VAL A N 1
ATOM 4378 C CA . VAL A 1 516 ? 4.506 -14.196 49.749 1.00 9.67 535 VAL A CA 1
ATOM 4379 C C . VAL A 1 516 ? 5.618 -13.868 48.750 1.00 9.81 535 VAL A C 1
ATOM 4380 O O . VAL A 1 516 ? 6.250 -12.824 48.863 1.00 11.21 535 VAL A O 1
ATOM 4384 N N . PRO A 1 517 ? 5.908 -14.778 47.800 1.00 9.58 536 PRO A N 1
ATOM 4385 C CA . PRO A 1 517 ? 7.148 -14.651 47.024 1.00 10.02 536 PRO A CA 1
ATOM 4386 C C . PRO A 1 517 ? 7.027 -13.735 45.806 1.00 9.45 536 PRO A C 1
ATOM 4387 O O . PRO A 1 517 ? 7.148 -14.187 44.642 1.00 9.89 536 PRO A O 1
ATOM 4391 N N . ILE A 1 518 ? 6.809 -12.458 46.099 1.00 8.92 537 ILE A N 1
ATOM 4392 C CA . ILE A 1 518 ? 6.642 -11.432 45.067 1.00 9.43 537 ILE A CA 1
ATOM 4393 C C . ILE A 1 518 ? 7.612 -10.296 45.352 1.00 8.92 537 ILE A C 1
ATOM 4394 O O . ILE A 1 518 ? 7.617 -9.756 46.461 1.00 10.27 537 ILE A O 1
ATOM 4399 N N . GLY A 1 519 ? 8.402 -9.918 44.346 1.00 9.73 538 GLY A N 1
ATOM 4400 C CA . GLY A 1 519 ? 9.403 -8.892 44.495 1.00 10.32 538 GLY A CA 1
ATOM 4401 C C . GLY A 1 519 ? 9.156 -7.626 43.684 1.00 8.93 538 GLY A C 1
ATOM 4402 O O . GLY A 1 519 ? 10.046 -6.792 43.531 1.00 10.86 538 GLY A O 1
ATOM 4403 N N . TRP A 1 520 ? 7.947 -7.469 43.151 1.00 8.98 539 TRP A N 1
ATOM 4404 C CA . TRP A 1 520 ? 7.563 -6.193 42.570 1.00 9.11 539 TRP A CA 1
ATOM 4405 C C . TRP A 1 520 ? 7.755 -5.083 43.601 1.00 10.43 539 TRP A C 1
ATOM 4406 O O . TRP A 1 520 ? 7.653 -5.331 44.809 1.00 10.23 539 TRP A O 1
ATOM 4417 N N . ASN A 1 521 ? 8.005 -3.864 43.136 1.00 10.11 540 ASN A N 1
ATOM 4418 C CA . ASN A 1 521 ? 7.968 -2.741 44.073 1.00 11.22 540 ASN A CA 1
ATOM 4419 C C . ASN A 1 521 ? 6.642 -2.712 44.814 1.00 12.48 540 ASN A C 1
ATOM 4420 O O . ASN A 1 521 ? 5.564 -2.914 44.203 1.00 12.60 540 ASN A O 1
ATOM 4425 N N . GLY A 1 522 ? 6.709 -2.508 46.122 1.00 10.40 541 GLY A N 1
ATOM 4426 C CA . GLY A 1 522 ? 5.517 -2.562 46.956 1.00 9.36 541 GLY A CA 1
ATOM 4427 C C . GLY A 1 522 ? 5.284 -3.891 47.638 1.00 10.89 541 GLY A C 1
ATOM 4428 O O . GLY A 1 522 ? 4.504 -3.953 48.599 1.00 12.91 541 GLY A O 1
ATOM 4429 N N . TRP A 1 523 ? 5.913 -4.963 47.153 1.00 10.37 542 TRP A N 1
ATOM 4430 C CA . TRP A 1 523 ? 5.617 -6.291 47.683 1.00 8.87 542 TRP A CA 1
ATOM 4431 C C . TRP A 1 523 ? 6.693 -6.812 48.628 1.00 10.09 542 TRP A C 1
ATOM 4432 O O . TRP A 1 523 ? 6.449 -7.765 49.360 1.00 9.88 542 TRP A O 1
ATOM 4443 N N . TRP A 1 524 ? 7.872 -6.206 48.629 1.00 10.13 543 TRP A N 1
ATOM 4444 C CA . TRP A 1 524 ? 8.879 -6.627 49.609 1.00 9.38 543 TRP A CA 1
ATOM 4445 C C . TRP A 1 524 ? 8.345 -6.449 51.023 1.00 10.72 543 TRP A C 1
ATOM 4446 O O . TRP A 1 524 ? 8.526 -7.334 51.887 1.00 10.91 543 TRP A O 1
ATOM 4457 N N . GLN A 1 525 ? 7.628 -5.353 51.248 1.00 9.66 544 GLN A N 1
ATOM 4458 C CA . GLN A 1 525 ? 7.056 -5.038 52.541 1.00 11.15 544 GLN A CA 1
ATOM 4459 C C . GLN A 1 525 ? 5.774 -5.807 52.828 1.00 11.55 544 GLN A C 1
ATOM 4460 O O . GLN A 1 525 ? 5.231 -5.704 53.936 1.00 12.54 544 GLN A O 1
ATOM 4466 N N . LEU A 1 526 ? 5.282 -6.546 51.831 1.00 9.91 545 LEU A N 1
ATOM 4467 C CA . LEU A 1 526 ? 4.151 -7.454 51.993 1.00 10.96 545 LEU A CA 1
ATOM 4468 C C . LEU A 1 526 ? 4.640 -8.883 52.222 1.00 12.33 545 LEU A C 1
ATOM 4469 O O . LEU A 1 526 ? 3.887 -9.846 52.024 1.00 12.13 545 LEU A O 1
ATOM 4474 N N . THR A 1 527 ? 5.899 -8.973 52.679 1.00 10.71 546 THR A N 1
ATOM 4475 C CA . THR A 1 527 ? 6.642 -10.185 53.076 1.00 12.42 546 THR A CA 1
ATOM 4476 C C . THR A 1 527 ? 7.412 -10.849 51.947 1.00 10.23 546 THR A C 1
ATOM 4477 O O . THR A 1 527 ? 7.989 -11.912 52.147 1.00 10.27 546 THR A O 1
ATOM 4481 N N . GLY A 1 528 ? 7.481 -10.211 50.765 1.00 10.66 547 GLY A N 1
ATOM 4482 C CA . GLY A 1 528 ? 8.367 -10.693 49.729 1.00 11.90 547 GLY A CA 1
ATOM 4483 C C . GLY A 1 528 ? 9.782 -10.906 50.265 1.00 10.92 547 GLY A C 1
ATOM 4484 O O . GLY A 1 528 ? 10.472 -11.854 49.895 1.00 11.27 547 GLY A O 1
ATOM 4485 N N . ILE A 1 529 ? 10.209 -10.015 51.150 1.00 11.38 548 ILE A N 1
ATOM 4486 C CA . ILE A 1 529 ? 11.566 -10.096 51.707 1.00 10.30 548 ILE A CA 1
ATOM 4487 C C . ILE A 1 529 ? 11.823 -11.411 52.429 1.00 12.27 548 ILE A C 1
ATOM 4488 O O . ILE A 1 529 ? 12.951 -11.918 52.421 1.00 12.55 548 ILE A O 1
ATOM 4493 N N . LYS A 1 530 ? 10.792 -11.994 53.031 1.00 10.70 549 LYS A N 1
ATOM 4494 C CA . LYS A 1 530 ? 10.986 -13.201 53.833 1.00 9.97 549 LYS A CA 1
ATOM 4495 C C . LYS A 1 530 ? 11.266 -14.424 52.974 1.00 11.45 549 LYS A C 1
ATOM 4496 O O . LYS A 1 530 ? 11.761 -15.440 53.482 1.00 13.82 549 LYS A O 1
ATOM 4502 N N . THR A 1 531 ? 10.994 -14.324 51.673 1.00 12.16 550 THR A N 1
ATOM 4503 C CA . THR A 1 531 ? 11.376 -15.356 50.714 1.00 13.41 550 THR A CA 1
ATOM 4504 C C . THR A 1 531 ? 12.843 -15.700 50.850 1.00 13.13 550 THR A C 1
ATOM 4505 O O . THR A 1 531 ? 13.239 -16.868 50.823 1.00 14.26 550 THR A O 1
ATOM 4509 N N . LEU A 1 532 ? 13.662 -14.660 51.014 1.00 13.98 551 LEU A N 1
ATOM 4510 C CA . LEU A 1 532 ? 15.106 -14.814 50.976 1.00 13.77 551 LEU A CA 1
ATOM 4511 C C . LEU A 1 532 ? 15.680 -15.586 52.164 1.00 12.09 551 LEU A C 1
ATOM 4512 O O . LEU A 1 532 ? 16.804 -16.104 52.067 1.00 14.66 551 LEU A O 1
ATOM 4517 N N . PHE A 1 533 ? 14.924 -15.696 53.243 1.00 12.43 552 PHE A N 1
ATOM 4518 C CA . PHE A 1 533 ? 15.447 -16.353 54.442 1.00 14.45 552 PHE A CA 1
ATOM 4519 C C . PHE A 1 533 ? 15.071 -17.824 54.467 1.00 16.75 552 PHE A C 1
ATOM 4520 O O . PHE A 1 533 ? 15.667 -18.609 55.207 1.00 19.26 552 PHE A O 1
ATOM 4528 N N . GLY A 1 534 ? 14.096 -18.208 53.659 1.00 16.52 553 GLY A N 1
ATOM 4529 C CA . GLY A 1 534 ? 13.600 -19.575 53.654 1.00 17.79 553 GLY A CA 1
ATOM 4530 C C . GLY A 1 534 ? 14.149 -20.470 52.559 1.00 16.77 553 GLY A C 1
ATOM 4531 O O . GLY A 1 534 ? 14.303 -21.686 52.768 1.00 18.06 553 GLY A O 1
ATOM 4532 N N . ILE A 1 535 ? 14.499 -19.905 51.424 1.00 15.53 554 ILE A N 1
ATOM 4533 C CA . ILE A 1 535 ? 14.964 -20.721 50.309 1.00 15.10 554 ILE A CA 1
ATOM 4534 C C . ILE A 1 535 ? 16.300 -21.354 50.637 1.00 16.96 554 ILE A C 1
ATOM 4535 O O . ILE A 1 535 ? 17.052 -20.824 51.395 1.00 19.36 554 ILE A O 1
ATOM 4540 N N . GLU A 1 536 ? 16.559 -22.501 50.035 1.00 17.51 555 GLU A N 1
ATOM 4541 C CA . GLU A 1 536 ? 17.723 -23.304 50.385 1.00 24.22 555 GLU A CA 1
ATOM 4542 C C . GLU A 1 536 ? 18.430 -23.707 49.113 1.00 23.34 555 GLU A C 1
ATOM 4543 O O . GLU A 1 536 ? 17.813 -24.163 48.222 1.00 23.69 555 GLU A O 1
ATOM 4549 N N . ALA A 1 537 ? 19.728 -23.536 49.081 1.00 21.95 556 ALA A N 1
ATOM 4550 C CA . ALA A 1 537 ? 20.495 -23.962 47.928 1.00 23.61 556 ALA A CA 1
ATOM 4551 C C . ALA A 1 537 ? 20.911 -25.397 47.999 1.00 35.30 556 ALA A C 1
ATOM 4552 O O . ALA A 1 537 ? 21.702 -25.754 48.817 1.00 29.97 556 ALA A O 1
ATOM 4554 N N . LYS A 1 538 ? 20.286 -26.133 47.093 1.00 39.30 557 LYS A N 1
ATOM 4555 C CA . LYS A 1 538 ? 20.262 -27.580 46.925 1.00 41.94 557 LYS A CA 1
ATOM 4556 C C . LYS A 1 538 ? 21.612 -28.170 47.205 1.00 45.69 557 LYS A C 1
ATOM 4557 O O . LYS A 1 538 ? 21.783 -29.111 47.987 1.00 38.53 557 LYS A O 1
ATOM 4563 N N . HIS A 1 539 ? 22.572 -27.570 46.561 1.00 44.15 558 HIS A N 1
ATOM 4564 C CA . HIS A 1 539 ? 23.904 -27.928 46.793 1.00 52.96 558 HIS A CA 1
ATOM 4565 C C . HIS A 1 539 ? 24.660 -26.750 47.384 1.00 55.09 558 HIS A C 1
ATOM 4566 O O . HIS A 1 539 ? 24.582 -25.677 46.891 1.00 56.53 558 HIS A O 1
ATOM 4568 N N . HIS A 1 540 ? 25.456 -26.994 48.403 1.00 59.82 559 HIS A N 1
ATOM 4569 C CA . HIS A 1 540 ? 26.578 -26.142 48.703 1.00 59.97 559 HIS A CA 1
ATOM 4570 C C . HIS A 1 540 ? 27.568 -26.071 47.545 1.00 61.47 559 HIS A C 1
ATOM 4571 O O . HIS A 1 540 ? 27.961 -27.077 46.981 1.00 65.20 559 HIS A O 1
ATOM 4573 N N . PHE B 1 3 ? 0.902 -14.899 13.992 1.00 34.99 22 PHE B N 1
ATOM 4574 C CA . PHE B 1 3 ? 1.475 -15.232 12.688 1.00 32.85 22 PHE B CA 1
ATOM 4575 C C . PHE B 1 3 ? 1.678 -16.735 12.563 1.00 27.02 22 PHE B C 1
ATOM 4576 O O . PHE B 1 3 ? 2.239 -17.366 13.469 1.00 31.47 22 PHE B O 1
ATOM 4584 N N A GLU B 1 4 ? 1.231 -17.323 11.453 0.62 28.82 23 GLU B N 1
ATOM 4585 N N B GLU B 1 4 ? 1.243 -17.302 11.444 0.38 28.74 23 GLU B N 1
ATOM 4586 C CA A GLU B 1 4 ? 1.491 -18.739 11.220 0.62 27.87 23 GLU B CA 1
ATOM 4587 C CA B GLU B 1 4 ? 1.489 -18.706 11.166 0.38 28.49 23 GLU B CA 1
ATOM 4588 C C A GLU B 1 4 ? 2.993 -18.948 11.092 0.62 25.89 23 GLU B C 1
ATOM 4589 C C B GLU B 1 4 ? 3.000 -18.954 11.072 0.38 26.52 23 GLU B C 1
ATOM 4590 O O A GLU B 1 4 ? 3.647 -18.356 10.223 0.62 25.78 23 GLU B O 1
ATOM 4591 O O B GLU B 1 4 ? 3.674 -18.380 10.211 0.38 25.74 23 GLU B O 1
ATOM 4602 N N . ARG B 1 5 ? 3.519 -19.788 11.973 1.00 28.78 24 ARG B N 1
ATOM 4603 C CA . ARG B 1 5 ? 4.956 -20.008 12.097 1.00 28.25 24 ARG B CA 1
ATOM 4604 C C . ARG B 1 5 ? 5.641 -20.405 10.797 1.00 27.98 24 ARG B C 1
ATOM 4605 O O . ARG B 1 5 ? 6.736 -19.924 10.493 1.00 21.20 24 ARG B O 1
ATOM 4613 N N . ASN B 1 6 ? 4.995 -21.275 10.025 1.00 23.83 25 ASN B N 1
ATOM 4614 C CA . ASN B 1 6 ? 5.588 -21.783 8.793 1.00 28.86 25 ASN B CA 1
ATOM 4615 C C . ASN B 1 6 ? 5.580 -20.799 7.620 1.00 22.98 25 ASN B C 1
ATOM 4616 O O . ASN B 1 6 ? 6.136 -21.089 6.559 1.00 26.59 25 ASN B O 1
ATOM 4621 N N . LYS B 1 7 ? 4.958 -19.633 7.801 1.00 22.99 26 LYS B N 1
ATOM 4622 C CA . LYS B 1 7 ? 4.973 -18.609 6.767 1.00 23.06 26 LYS B CA 1
ATOM 4623 C C . LYS B 1 7 ? 5.744 -17.369 7.209 1.00 20.38 26 LYS B C 1
ATOM 4624 O O . LYS B 1 7 ? 5.758 -16.356 6.516 1.00 20.28 26 LYS B O 1
ATOM 4630 N N . THR B 1 8 ? 6.381 -17.474 8.373 1.00 17.99 27 THR B N 1
ATOM 4631 C CA . THR B 1 8 ? 7.050 -16.323 8.986 1.00 15.66 27 THR B CA 1
ATOM 4632 C C . THR B 1 8 ? 8.534 -16.606 9.163 1.00 14.62 27 THR B C 1
ATOM 4633 O O . THR B 1 8 ? 8.912 -17.688 9.592 1.00 16.44 27 THR B O 1
ATOM 4637 N N . LEU B 1 9 ? 9.350 -15.620 8.806 1.00 15.11 28 LEU B N 1
ATOM 4638 C CA . LEU B 1 9 ? 10.803 -15.691 8.978 1.00 14.22 28 LEU B CA 1
ATOM 4639 C C . LEU B 1 9 ? 11.221 -14.785 10.125 1.00 13.68 28 LEU B C 1
ATOM 4640 O O . LEU B 1 9 ? 11.032 -13.580 10.039 1.00 16.20 28 LEU B O 1
ATOM 4645 N N . TYR B 1 10 ? 11.776 -15.367 11.189 1.00 13.39 29 TYR B N 1
ATOM 4646 C CA . TYR B 1 10 ? 12.301 -14.587 12.305 1.00 10.40 29 TYR B CA 1
ATOM 4647 C C . TYR B 1 10 ? 13.803 -14.377 12.116 1.00 11.17 29 TYR B C 1
ATOM 4648 O O . TYR B 1 10 ? 14.553 -15.338 11.942 1.00 12.27 29 TYR B O 1
ATOM 4657 N N . TRP B 1 11 ? 14.204 -13.114 12.119 1.00 11.72 30 TRP B N 1
ATOM 4658 C CA . TRP B 1 11 ? 15.568 -12.707 11.762 1.00 9.74 30 TRP B CA 1
ATOM 4659 C C . TRP B 1 11 ? 16.058 -11.681 12.776 1.00 10.88 30 TRP B C 1
ATOM 4660 O O . TRP B 1 11 ? 15.280 -10.852 13.254 1.00 12.66 30 TRP B O 1
ATOM 4671 N N . GLY B 1 12 ? 17.327 -11.762 13.158 1.00 12.07 31 GLY B N 1
ATOM 4672 C CA . GLY B 1 12 ? 17.884 -10.767 14.042 1.00 11.20 31 GLY B CA 1
ATOM 4673 C C . GLY B 1 12 ? 19.366 -10.603 13.829 1.00 11.58 31 GLY B C 1
ATOM 4674 O O . GLY B 1 12 ? 19.970 -11.376 13.084 1.00 11.98 31 GLY B O 1
ATOM 4675 N N . GLY B 1 13 ? 19.921 -9.577 14.450 1.00 11.07 32 GLY B N 1
ATOM 4676 C CA . GLY B 1 13 ? 21.361 -9.318 14.396 1.00 9.68 32 GLY B CA 1
ATOM 4677 C C . GLY B 1 13 ? 21.706 -7.873 14.143 1.00 11.36 32 GLY B C 1
ATOM 4678 O O . GLY B 1 13 ? 22.838 -7.453 14.397 1.00 11.08 32 GLY B O 1
ATOM 4679 N N . ALA B 1 14 ? 20.732 -7.090 13.645 1.00 11.12 33 ALA B N 1
ATOM 4680 C CA . ALA B 1 14 ? 20.971 -5.710 13.281 1.00 11.27 33 ALA B CA 1
ATOM 4681 C C . ALA B 1 14 ? 20.098 -4.696 14.009 1.00 13.69 33 ALA B C 1
ATOM 4682 O O . ALA B 1 14 ? 20.197 -3.491 13.755 1.00 14.14 33 ALA B O 1
ATOM 4684 N N . LEU B 1 15 ? 19.250 -5.151 14.931 1.00 10.71 34 LEU B N 1
ATOM 4685 C CA . LEU B 1 15 ? 18.337 -4.226 15.606 1.00 11.69 34 LEU B CA 1
ATOM 4686 C C . LEU B 1 15 ? 18.704 -4.095 17.090 1.00 9.75 34 LEU B C 1
ATOM 4687 O O . LEU B 1 15 ? 18.411 -4.970 17.890 1.00 11.09 34 LEU B O 1
ATOM 4692 N N . TRP B 1 16 ? 19.390 -3.002 17.430 1.00 10.24 35 TRP B N 1
ATOM 4693 C CA . TRP B 1 16 ? 19.993 -2.849 18.753 1.00 10.69 35 TRP B CA 1
ATOM 4694 C C . TRP B 1 16 ? 19.461 -1.606 19.451 1.00 12.55 35 TRP B C 1
ATOM 4695 O O . TRP B 1 16 ? 20.031 -1.132 20.429 1.00 12.61 35 TRP B O 1
ATOM 4706 N N A SER B 1 17 ? 18.354 -1.074 18.935 0.53 13.10 36 SER B N 1
ATOM 4707 N N B SER B 1 17 ? 18.371 -1.085 18.897 0.16 12.89 36 SER B N 1
ATOM 4708 N N C SER B 1 17 ? 18.347 -1.103 18.923 0.30 13.10 36 SER B N 1
ATOM 4709 C CA A SER B 1 17 ? 17.632 0.010 19.581 0.53 13.34 36 SER B CA 1
ATOM 4710 C CA B SER B 1 17 ? 17.605 0.000 19.481 0.16 13.42 36 SER B CA 1
ATOM 4711 C CA C SER B 1 17 ? 17.625 0.032 19.471 0.30 13.92 36 SER B CA 1
ATOM 4712 C C A SER B 1 17 ? 16.177 -0.125 19.141 0.53 12.38 36 SER B C 1
ATOM 4713 C C B SER B 1 17 ? 16.134 -0.311 19.235 0.16 12.69 36 SER B C 1
ATOM 4714 C C C SER B 1 17 ? 16.147 -0.206 19.155 0.30 12.42 36 SER B C 1
ATOM 4715 O O A SER B 1 17 ? 15.913 -0.661 18.068 0.53 15.00 36 SER B O 1
ATOM 4716 O O B SER B 1 17 ? 15.812 -1.165 18.407 0.16 12.55 36 SER B O 1
ATOM 4717 O O C SER B 1 17 ? 15.834 -0.915 18.199 0.30 14.24 36 SER B O 1
ATOM 4724 N N . PRO B 1 18 ? 15.232 0.358 19.965 1.00 12.80 37 PRO B N 1
ATOM 4725 C CA . PRO B 1 18 ? 13.824 0.188 19.611 1.00 14.93 37 PRO B CA 1
ATOM 4726 C C . PRO B 1 18 ? 13.526 0.825 18.257 1.00 14.57 37 PRO B C 1
ATOM 4727 O O . PRO B 1 18 ? 14.005 1.936 17.961 1.00 14.60 37 PRO B O 1
ATOM 4731 N N . PRO B 1 19 ? 12.795 0.111 17.407 1.00 12.65 38 PRO B N 1
ATOM 4732 C CA . PRO B 1 19 ? 12.484 0.668 16.079 1.00 15.30 38 PRO B CA 1
ATOM 4733 C C . PRO B 1 19 ? 11.665 1.944 16.172 1.00 15.13 38 PRO B C 1
ATOM 4734 O O . PRO B 1 19 ? 10.632 1.993 16.860 1.00 18.30 38 PRO B O 1
ATOM 4738 N N . SER B 1 20 ? 12.123 2.997 15.492 1.00 15.04 39 SER B N 1
ATOM 4739 C CA . SER B 1 20 ? 11.410 4.262 15.582 1.00 16.86 39 SER B CA 1
ATOM 4740 C C . SER B 1 20 ? 11.568 5.094 14.325 1.00 16.79 39 SER B C 1
ATOM 4741 O O . SER B 1 20 ? 10.959 6.147 14.204 1.00 18.90 39 SER B O 1
ATOM 4744 N N . ASN B 1 21 ? 12.380 4.612 13.388 1.00 14.53 40 ASN B N 1
ATOM 4745 C CA . ASN B 1 21 ? 12.741 5.419 12.208 1.00 13.63 40 ASN B CA 1
ATOM 4746 C C . ASN B 1 21 ? 12.935 4.541 10.988 1.00 13.46 40 ASN B C 1
ATOM 4747 O O . ASN B 1 21 ? 13.568 3.491 11.080 1.00 13.23 40 ASN B O 1
ATOM 4752 N N . TRP B 1 22 ? 12.385 4.971 9.849 1.00 13.40 41 TRP B N 1
ATOM 4753 C CA . TRP B 1 22 ? 12.500 4.249 8.582 1.00 13.65 41 TRP B CA 1
ATOM 4754 C C . TRP B 1 22 ? 12.811 5.253 7.469 1.00 14.54 41 TRP B C 1
ATOM 4755 O O . TRP B 1 22 ? 12.373 5.100 6.334 1.00 14.95 41 TRP B O 1
ATOM 4766 N N . ASN B 1 23 ? 13.585 6.265 7.821 1.00 14.06 42 ASN B N 1
ATOM 4767 C CA . ASN B 1 23 ? 13.926 7.340 6.890 1.00 14.47 42 ASN B CA 1
ATOM 4768 C C . ASN B 1 23 ? 15.133 6.917 6.048 1.00 11.47 42 ASN B C 1
ATOM 4769 O O . ASN B 1 23 ? 16.206 6.713 6.588 1.00 15.25 42 ASN B O 1
ATOM 4774 N N . PRO B 1 24 ? 14.948 6.770 4.723 1.00 12.55 43 PRO B N 1
ATOM 4775 C CA . PRO B 1 24 ? 16.053 6.328 3.862 1.00 13.45 43 PRO B CA 1
ATOM 4776 C C . PRO B 1 24 ? 17.178 7.335 3.742 1.00 14.53 43 PRO B C 1
ATOM 4777 O O . PRO B 1 24 ? 18.261 6.987 3.265 1.00 18.13 43 PRO B O 1
ATOM 4781 N N . PHE B 1 25 ? 16.951 8.571 4.179 1.00 16.25 44 PHE B N 1
ATOM 4782 C CA . PHE B 1 25 ? 17.992 9.593 4.126 1.00 17.44 44 PHE B CA 1
ATOM 4783 C C . PHE B 1 25 ? 18.902 9.519 5.332 1.00 18.08 44 PHE B C 1
ATOM 4784 O O . PHE B 1 25 ? 19.985 10.093 5.325 1.00 18.64 44 PHE B O 1
ATOM 4792 N N . THR B 1 26 ? 18.458 8.804 6.366 1.00 15.80 45 THR B N 1
ATOM 4793 C CA . THR B 1 26 ? 19.251 8.653 7.583 1.00 18.39 45 THR B CA 1
ATOM 4794 C C . THR B 1 26 ? 19.398 7.199 7.972 1.00 15.80 45 THR B C 1
ATOM 4795 O O . THR B 1 26 ? 18.876 6.774 9.011 1.00 16.23 45 THR B O 1
ATOM 4799 N N . PRO B 1 27 ? 20.111 6.421 7.161 1.00 18.49 46 PRO B N 1
ATOM 4800 C CA . PRO B 1 27 ? 20.153 4.978 7.423 1.00 18.26 46 PRO B CA 1
ATOM 4801 C C . PRO B 1 27 ? 20.868 4.615 8.723 1.00 17.72 46 PRO B C 1
ATOM 4802 O O . PRO B 1 27 ? 20.723 3.486 9.185 1.00 19.71 46 PRO B O 1
ATOM 4806 N N . TRP B 1 28 ? 21.613 5.550 9.308 1.00 15.69 47 TRP B N 1
ATOM 4807 C CA . TRP B 1 28 ? 22.250 5.312 10.605 1.00 18.04 47 TRP B CA 1
ATOM 4808 C C . TRP B 1 28 ? 21.224 5.191 11.741 1.00 21.01 47 TRP B C 1
ATOM 4809 O O . TRP B 1 28 ? 21.507 4.572 12.776 1.00 23.43 47 TRP B O 1
ATOM 4820 N N . ASN B 1 29 ? 20.052 5.797 11.571 1.00 16.15 48 ASN B N 1
ATOM 4821 C CA . ASN B 1 29 ? 18.980 5.698 12.552 1.00 20.13 48 ASN B CA 1
ATOM 4822 C C . ASN B 1 29 ? 17.834 4.790 12.131 1.00 17.70 48 ASN B C 1
ATOM 4823 O O . ASN B 1 29 ? 17.005 4.397 12.963 1.00 19.58 48 ASN B O 1
ATOM 4828 N N . ALA B 1 30 ? 17.777 4.454 10.847 1.00 14.31 49 ALA B N 1
ATOM 4829 C CA . ALA B 1 30 ? 16.679 3.663 10.329 1.00 13.01 49 ALA B CA 1
ATOM 4830 C C . ALA B 1 30 ? 16.816 2.191 10.710 1.00 12.71 49 ALA B C 1
ATOM 4831 O O . ALA B 1 30 ? 17.937 1.664 10.810 1.00 15.74 49 ALA B O 1
ATOM 4833 N N . VAL B 1 31 ? 15.675 1.536 10.891 1.00 11.87 50 VAL B N 1
ATOM 4834 C CA . VAL B 1 31 ? 15.618 0.091 11.095 1.00 12.27 50 VAL B CA 1
ATOM 4835 C C . VAL B 1 31 ? 16.284 -0.649 9.930 1.00 11.14 50 VAL B C 1
ATOM 4836 O O . VAL B 1 31 ? 15.988 -0.376 8.767 1.00 13.14 50 VAL B O 1
ATOM 4840 N N . ALA B 1 32 ? 17.191 -1.585 10.252 1.00 11.62 51 ALA B N 1
ATOM 4841 C CA . ALA B 1 32 ? 17.891 -2.334 9.201 1.00 10.80 51 ALA B CA 1
ATOM 4842 C C . ALA B 1 32 ? 16.897 -3.038 8.307 1.00 10.90 51 ALA B C 1
ATOM 4843 O O . ALA B 1 32 ? 15.938 -3.669 8.786 1.00 11.90 51 ALA B O 1
ATOM 4845 N N . GLY B 1 33 ? 17.098 -2.899 7.009 1.00 10.76 52 GLY B N 1
ATOM 4846 C CA . GLY B 1 33 ? 16.165 -3.401 6.036 1.00 11.63 52 GLY B CA 1
ATOM 4847 C C . GLY B 1 33 ? 15.355 -2.288 5.401 1.00 10.83 52 GLY B C 1
ATOM 4848 O O . GLY B 1 33 ? 14.759 -2.469 4.326 1.00 12.67 52 GLY B O 1
ATOM 4849 N N . THR B 1 34 ? 15.298 -1.137 6.064 1.00 12.65 53 THR B N 1
ATOM 4850 C CA . THR B 1 34 ? 14.739 0.058 5.428 1.00 11.55 53 THR B CA 1
ATOM 4851 C C . THR B 1 34 ? 15.369 0.231 4.048 1.00 13.32 53 THR B C 1
ATOM 4852 O O . THR B 1 34 ? 14.675 0.490 3.052 1.00 13.14 53 THR B O 1
ATOM 4856 N N . ILE B 1 35 ? 16.690 0.097 3.975 1.00 12.45 54 ILE B N 1
ATOM 4857 C CA . ILE B 1 35 ? 17.368 -0.033 2.700 1.00 10.57 54 ILE B CA 1
ATOM 4858 C C . ILE B 1 35 ? 17.504 -1.515 2.392 1.00 9.61 54 ILE B C 1
ATOM 4859 O O . ILE B 1 35 ? 18.223 -2.234 3.120 1.00 12.77 54 ILE B O 1
ATOM 4864 N N . GLY B 1 36 ? 16.819 -1.978 1.348 1.00 11.11 55 GLY B N 1
ATOM 4865 C CA . GLY B 1 36 ? 16.845 -3.371 0.955 1.00 12.17 55 GLY B CA 1
ATOM 4866 C C . GLY B 1 36 ? 15.481 -4.015 0.860 1.00 13.23 55 GLY B C 1
ATOM 4867 O O . GLY B 1 36 ? 15.048 -4.453 -0.212 1.00 13.77 55 GLY B O 1
ATOM 4868 N N . LEU B 1 37 ? 14.795 -4.101 1.997 1.00 12.89 56 LEU B N 1
ATOM 4869 C CA . LEU B 1 37 ? 13.447 -4.631 2.003 1.00 12.54 56 LEU B CA 1
ATOM 4870 C C . LEU B 1 37 ? 12.459 -3.605 1.478 1.00 12.59 56 LEU B C 1
ATOM 4871 O O . LEU B 1 37 ? 11.526 -3.957 0.742 1.00 14.75 56 LEU B O 1
ATOM 4876 N N . VAL B 1 38 ? 12.657 -2.349 1.839 1.00 13.19 57 VAL B N 1
ATOM 4877 C CA . VAL B 1 38 ? 11.676 -1.309 1.542 1.00 12.77 57 VAL B CA 1
ATOM 4878 C C . VAL B 1 38 ? 12.135 -0.398 0.413 1.00 12.17 57 VAL B C 1
ATOM 4879 O O . VAL B 1 38 ? 11.453 -0.296 -0.604 1.00 14.91 57 VAL B O 1
ATOM 4883 N N . TYR B 1 39 ? 13.267 0.271 0.582 1.00 12.42 58 TYR B N 1
ATOM 4884 C CA . TYR B 1 39 ? 13.827 1.090 -0.480 1.00 12.96 58 TYR B CA 1
ATOM 4885 C C . TYR B 1 39 ? 14.918 0.319 -1.220 1.00 14.31 58 TYR B C 1
ATOM 4886 O O . TYR B 1 39 ? 15.710 -0.397 -0.608 1.00 16.33 58 TYR B O 1
ATOM 4895 N N . GLU B 1 40 ? 14.949 0.482 -2.534 1.00 13.54 59 GLU B N 1
ATOM 4896 C CA . GLU B 1 40 ? 15.809 -0.323 -3.409 1.00 13.64 59 GLU B CA 1
ATOM 4897 C C . GLU B 1 40 ? 16.875 0.491 -4.132 1.00 15.36 59 GLU B C 1
ATOM 4898 O O . GLU B 1 40 ? 16.702 1.685 -4.404 1.00 14.59 59 GLU B O 1
ATOM 4904 N N . PRO B 1 41 ? 17.992 -0.188 -4.473 1.00 18.23 60 PRO B N 1
ATOM 4905 C CA . PRO B 1 41 ? 19.109 0.436 -5.184 1.00 15.03 60 PRO B CA 1
ATOM 4906 C C . PRO B 1 41 ? 19.042 0.175 -6.682 1.00 15.41 60 PRO B C 1
ATOM 4907 O O . PRO B 1 41 ? 18.343 -0.718 -7.148 1.00 16.17 60 PRO B O 1
ATOM 4911 N N . LEU B 1 42 ? 19.823 0.943 -7.425 1.00 13.75 61 LEU B N 1
ATOM 4912 C CA . LEU B 1 42 ? 19.898 0.725 -8.862 1.00 13.40 61 LEU B CA 1
ATOM 4913 C C . LEU B 1 42 ? 20.543 -0.607 -9.211 1.00 12.94 61 LEU B C 1
ATOM 4914 O O . LEU B 1 42 ? 20.141 -1.261 -10.169 1.00 14.06 61 LEU B O 1
ATOM 4919 N N . PHE B 1 43 ? 21.554 -1.000 -8.435 1.00 12.54 62 PHE B N 1
ATOM 4920 C CA . PHE B 1 43 ? 22.301 -2.221 -8.635 1.00 13.51 62 PHE B CA 1
ATOM 4921 C C . PHE B 1 43 ? 22.524 -2.963 -7.324 1.00 12.47 62 PHE B C 1
ATOM 4922 O O . PHE B 1 43 ? 22.580 -2.333 -6.266 1.00 12.77 62 PHE B O 1
ATOM 4930 N N . LEU B 1 44 ? 22.701 -4.279 -7.416 1.00 14.28 63 LEU B N 1
ATOM 4931 C CA . LEU B 1 44 ? 23.344 -5.039 -6.360 1.00 14.03 63 LEU B CA 1
ATOM 4932 C C . LEU B 1 44 ? 24.822 -5.171 -6.713 1.00 11.68 63 LEU B C 1
ATOM 4933 O O . LEU B 1 44 ? 25.202 -4.973 -7.860 1.00 13.31 63 LEU B O 1
ATOM 4938 N N . TYR B 1 45 ? 25.647 -5.521 -5.743 1.00 12.90 64 TYR B N 1
ATOM 4939 C CA . TYR B 1 45 ? 27.037 -5.911 -6.022 1.00 11.92 64 TYR B CA 1
ATOM 4940 C C . TYR B 1 45 ? 27.321 -7.222 -5.312 1.00 13.51 64 TYR B C 1
ATOM 4941 O O . TYR B 1 45 ? 27.038 -7.354 -4.119 1.00 12.49 64 TYR B O 1
ATOM 4950 N N . ASP B 1 46 ? 27.854 -8.197 -6.057 1.00 12.53 65 ASP B N 1
ATOM 4951 C CA . ASP B 1 46 ? 28.219 -9.496 -5.476 1.00 12.34 65 ASP B CA 1
ATOM 4952 C C . ASP B 1 46 ? 29.680 -9.503 -5.090 1.00 13.98 65 ASP B C 1
ATOM 4953 O O . ASP B 1 46 ? 30.559 -9.579 -5.959 1.00 14.39 65 ASP B O 1
ATOM 4958 N N . PRO B 1 47 ? 29.965 -9.446 -3.786 1.00 13.87 66 PRO B N 1
ATOM 4959 C CA . PRO B 1 47 ? 31.352 -9.357 -3.373 1.00 15.24 66 PRO B CA 1
ATOM 4960 C C . PRO B 1 47 ? 32.120 -10.652 -3.554 1.00 17.79 66 PRO B C 1
ATOM 4961 O O . PRO B 1 47 ? 33.350 -10.626 -3.498 1.00 22.86 66 PRO B O 1
ATOM 4965 N N . LEU B 1 48 ? 31.421 -11.751 -3.801 1.00 14.09 67 LEU B N 1
ATOM 4966 C CA . LEU B 1 48 ? 32.105 -13.029 -4.027 1.00 17.30 67 LEU B CA 1
ATOM 4967 C C . LEU B 1 48 ? 32.686 -13.117 -5.427 1.00 18.74 67 LEU B C 1
ATOM 4968 O O . LEU B 1 48 ? 33.576 -13.945 -5.694 1.00 22.72 67 LEU B O 1
ATOM 4973 N N . ASN B 1 49 ? 32.204 -12.286 -6.330 1.00 18.62 68 ASN B N 1
ATOM 4974 C CA . ASN B 1 49 ? 32.632 -12.348 -7.728 1.00 22.44 68 ASN B CA 1
ATOM 4975 C C . ASN B 1 49 ? 32.980 -10.998 -8.326 1.00 21.47 68 ASN B C 1
ATOM 4976 O O . ASN B 1 49 ? 33.267 -10.896 -9.531 1.00 22.02 68 ASN B O 1
ATOM 4981 N N A ASP B 1 50 ? 32.960 -9.953 -7.506 0.54 19.27 69 ASP B N 1
ATOM 4982 N N B ASP B 1 50 ? 32.917 -9.977 -7.478 0.46 19.80 69 ASP B N 1
ATOM 4983 C CA A ASP B 1 50 ? 33.274 -8.607 -7.981 0.54 22.87 69 ASP B CA 1
ATOM 4984 C CA B ASP B 1 50 ? 33.184 -8.601 -7.864 0.46 23.00 69 ASP B CA 1
ATOM 4985 C C A ASP B 1 50 ? 32.422 -8.268 -9.197 0.54 20.17 69 ASP B C 1
ATOM 4986 C C B ASP B 1 50 ? 32.423 -8.242 -9.131 0.46 20.62 69 ASP B C 1
ATOM 4987 O O A ASP B 1 50 ? 32.935 -7.858 -10.242 0.54 24.24 69 ASP B O 1
ATOM 4988 O O B ASP B 1 50 ? 33.000 -7.785 -10.123 0.46 23.69 69 ASP B O 1
ATOM 4997 N N . LYS B 1 51 ? 31.110 -8.457 -9.073 1.00 17.63 70 LYS B N 1
ATOM 4998 C CA . LYS B 1 51 ? 30.222 -8.259 -10.203 1.00 19.95 70 LYS B CA 1
ATOM 4999 C C . LYS B 1 51 ? 28.951 -7.525 -9.842 1.00 17.85 70 LYS B C 1
ATOM 5000 O O . LYS B 1 51 ? 28.264 -7.909 -8.886 1.00 16.93 70 LYS B O 1
ATOM 5006 N N . PHE B 1 52 ? 28.629 -6.485 -10.598 1.00 17.22 71 PHE B N 1
ATOM 5007 C CA . PHE B 1 52 ? 27.371 -5.761 -10.442 1.00 18.06 71 PHE B CA 1
ATOM 5008 C C . PHE B 1 52 ? 26.219 -6.549 -11.039 1.00 21.61 71 PHE B C 1
ATOM 5009 O O . PHE B 1 52 ? 26.370 -7.231 -12.070 1.00 20.70 71 PHE B O 1
ATOM 5017 N N . GLU B 1 53 ? 25.076 -6.466 -10.380 1.00 15.52 72 GLU B N 1
ATOM 5018 C CA . GLU B 1 53 ? 23.845 -7.053 -10.893 1.00 16.92 72 GLU B CA 1
ATOM 5019 C C . GLU B 1 53 ? 22.811 -5.955 -11.009 1.00 15.11 72 GLU B C 1
ATOM 5020 O O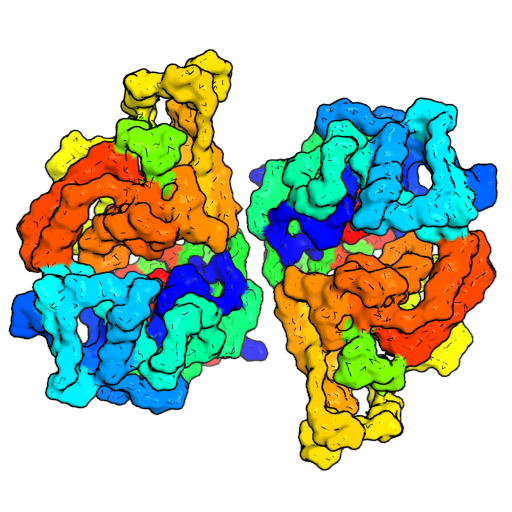 . GLU B 1 53 ? 22.494 -5.299 -10.021 1.00 16.12 72 GLU B O 1
ATOM 5026 N N . PRO B 1 54 ? 22.279 -5.706 -12.215 1.00 16.88 73 PRO B N 1
ATOM 5027 C CA . PRO B 1 54 ? 21.247 -4.695 -12.379 1.00 18.41 73 PRO B CA 1
ATOM 5028 C C . PRO B 1 54 ? 20.024 -5.011 -11.526 1.00 18.79 73 PRO B C 1
ATOM 5029 O O . PRO B 1 54 ? 19.557 -6.154 -11.546 1.00 23.23 73 PRO B O 1
ATOM 5033 N N . TRP B 1 55 ? 19.539 -4.044 -10.750 1.00 16.50 74 TRP B N 1
ATOM 5034 C CA . TRP B 1 55 ? 18.346 -4.259 -9.923 1.00 17.12 74 TRP B CA 1
ATOM 5035 C C . TRP B 1 55 ? 17.200 -3.364 -10.404 1.00 15.62 74 TRP B C 1
ATOM 5036 O O . TRP B 1 55 ? 16.467 -3.774 -11.304 1.00 17.62 74 TRP B O 1
ATOM 5047 N N . LEU B 1 56 ? 17.037 -2.157 -9.866 1.00 15.00 75 LEU B N 1
ATOM 5048 C CA . LEU B 1 56 ? 16.064 -1.241 -10.458 1.00 14.88 75 LEU B CA 1
ATOM 5049 C C . LEU B 1 56 ? 16.521 -0.887 -11.872 1.00 15.81 75 LEU B C 1
ATOM 5050 O O . LEU B 1 56 ? 15.701 -0.716 -12.770 1.00 18.39 75 LEU B O 1
ATOM 5055 N N . ALA B 1 57 ? 17.834 -0.806 -12.057 1.00 14.12 76 ALA B N 1
ATOM 5056 C CA . ALA B 1 57 ? 18.390 -0.570 -13.390 1.00 17.22 76 ALA B CA 1
ATOM 5057 C C . ALA B 1 57 ? 18.273 -1.816 -14.248 1.00 17.73 76 ALA B C 1
ATOM 5058 O O . ALA B 1 57 ? 18.322 -2.928 -13.752 1.00 20.62 76 ALA B O 1
ATOM 5060 N N . GLU B 1 58 ? 18.068 -1.619 -15.546 1.00 18.41 77 GLU B N 1
ATOM 5061 C CA . GLU B 1 58 ? 18.230 -2.700 -16.506 1.00 22.72 77 GLU B CA 1
ATOM 5062 C C . GLU B 1 58 ? 19.719 -2.849 -16.869 1.00 22.68 77 GLU B C 1
ATOM 5063 O O . GLU B 1 58 ? 20.246 -3.953 -16.969 1.00 21.13 77 GLU B O 1
ATOM 5069 N N . LYS B 1 59 ? 20.389 -1.718 -17.045 1.00 20.68 78 LYS B N 1
ATOM 5070 C CA . LYS B 1 59 ? 21.817 -1.704 -17.326 1.00 21.08 78 LYS B CA 1
ATOM 5071 C C . LYS B 1 59 ? 22.405 -0.325 -17.057 1.00 18.20 78 LYS B C 1
ATOM 5072 O O . LYS B 1 59 ? 21.676 0.663 -16.939 1.00 18.69 78 LYS B O 1
ATOM 5078 N N . GLY B 1 60 ? 23.727 -0.257 -16.949 1.00 15.94 79 GLY B N 1
ATOM 5079 C CA . GLY B 1 60 ? 24.377 1.031 -16.811 1.00 18.07 79 GLY B CA 1
ATOM 5080 C C . GLY B 1 60 ? 25.796 0.928 -17.334 1.00 17.69 79 GLY B C 1
ATOM 5081 O O . GLY B 1 60 ? 26.447 -0.101 -17.177 1.00 21.19 79 GLY B O 1
ATOM 5082 N N . GLU B 1 61 ? 26.274 1.996 -17.956 1.00 16.71 80 GLU B N 1
ATOM 5083 C CA . GLU B 1 61 ? 27.636 1.967 -18.486 1.00 18.34 80 GLU B CA 1
ATOM 5084 C C . GLU B 1 61 ? 28.206 3.365 -18.704 1.00 18.51 80 GLU B C 1
ATOM 5085 O O . GLU B 1 61 ? 27.480 4.316 -19.017 1.00 17.47 80 GLU B O 1
ATOM 5091 N N . TRP B 1 62 ? 29.518 3.483 -18.546 1.00 16.03 81 TRP B N 1
ATOM 5092 C CA . TRP B 1 62 ? 30.213 4.669 -19.011 1.00 15.68 81 TRP B CA 1
ATOM 5093 C C . TRP B 1 62 ? 30.247 4.658 -20.533 1.00 18.36 81 TRP B C 1
ATOM 5094 O O . TRP B 1 62 ? 30.633 3.661 -21.136 1.00 18.77 81 TRP B O 1
ATOM 5105 N N . VAL B 1 63 ? 29.810 5.755 -21.149 1.00 14.27 82 VAL B N 1
ATOM 5106 C CA . VAL B 1 63 ? 29.792 5.873 -22.610 1.00 14.52 82 VAL B CA 1
ATOM 5107 C C . VAL B 1 63 ? 30.843 6.862 -23.091 1.00 16.78 82 VAL B C 1
ATOM 5108 O O . VAL B 1 63 ? 30.945 7.145 -24.293 1.00 17.13 82 VAL B O 1
ATOM 5112 N N . SER B 1 64 ? 31.609 7.385 -22.151 1.00 16.15 83 SER B N 1
ATOM 5113 C CA . SER B 1 64 ? 32.754 8.252 -22.404 1.00 15.32 83 SER B CA 1
ATOM 5114 C C . SER B 1 64 ? 33.459 8.433 -21.078 1.00 12.28 83 SER B C 1
ATOM 5115 O O . SER B 1 64 ? 33.011 7.890 -20.055 1.00 15.04 83 SER B O 1
ATOM 5118 N N A ASN B 1 65 ? 34.547 9.191 -21.057 0.43 15.41 84 ASN B N 1
ATOM 5119 N N B ASN B 1 65 ? 34.526 9.225 -21.095 0.57 14.36 84 ASN B N 1
ATOM 5120 C CA A ASN B 1 65 ? 35.249 9.376 -19.785 0.43 13.37 84 ASN B CA 1
ATOM 5121 C CA B ASN B 1 65 ? 35.295 9.506 -19.880 0.57 15.45 84 ASN B CA 1
ATOM 5122 C C A ASN B 1 65 ? 34.384 10.076 -18.728 0.43 14.59 84 ASN B C 1
ATOM 5123 C C B ASN B 1 65 ? 34.489 10.201 -18.781 0.57 14.07 84 ASN B C 1
ATOM 5124 O O A ASN B 1 65 ? 34.587 9.874 -17.530 0.43 13.10 84 ASN B O 1
ATOM 5125 O O B ASN B 1 65 ? 34.851 10.137 -17.611 0.57 15.91 84 ASN B O 1
ATOM 5134 N N . ASN B 1 66 ? 33.396 10.862 -19.156 1.00 14.51 85 ASN B N 1
ATOM 5135 C CA . ASN B 1 66 ? 32.637 11.640 -18.178 1.00 13.79 85 ASN B CA 1
ATOM 5136 C C . ASN B 1 66 ? 31.121 11.520 -18.268 1.00 17.32 85 ASN B C 1
ATOM 5137 O O . ASN B 1 66 ? 30.402 12.327 -17.672 1.00 14.90 85 ASN B O 1
ATOM 5142 N N . GLU B 1 67 ? 30.626 10.516 -18.988 1.00 14.18 86 GLU B N 1
ATOM 5143 C CA . GLU B 1 67 ? 29.192 10.307 -19.109 1.00 16.02 86 GLU B CA 1
ATOM 5144 C C . GLU B 1 67 ? 28.820 8.870 -18.810 1.00 15.02 86 GLU B C 1
ATOM 5145 O O . GLU B 1 67 ? 29.419 7.918 -19.342 1.00 14.90 86 GLU B O 1
ATOM 5151 N N . TYR B 1 68 ? 27.826 8.714 -17.937 1.00 13.12 87 TYR B N 1
ATOM 5152 C CA . TYR B 1 68 ? 27.348 7.410 -17.529 1.00 13.60 87 TYR B CA 1
ATOM 5153 C C . TYR B 1 68 ? 25.875 7.307 -17.883 1.00 13.80 87 TYR B C 1
ATOM 5154 O O . TYR B 1 68 ? 25.075 8.131 -17.451 1.00 14.98 87 TYR B O 1
ATOM 5163 N N . VAL B 1 69 ? 25.532 6.317 -18.695 1.00 13.46 88 VAL B N 1
ATOM 5164 C CA . VAL B 1 69 ? 24.155 6.166 -19.144 1.00 13.18 88 VAL B CA 1
ATOM 5165 C C . VAL B 1 69 ? 23.477 5.055 -18.358 1.00 14.12 88 VAL B C 1
ATOM 5166 O O . VAL B 1 69 ? 23.935 3.917 -18.364 1.00 13.71 88 VAL B O 1
ATOM 5170 N N . LEU B 1 70 ? 22.362 5.403 -17.702 1.00 14.07 89 LEU B N 1
ATOM 5171 C CA . LEU B 1 70 ? 21.617 4.488 -16.867 1.00 14.86 89 LEU B CA 1
ATOM 5172 C C . LEU B 1 70 ? 20.283 4.166 -17.528 1.00 16.96 89 LEU B C 1
ATOM 5173 O O . LEU B 1 70 ? 19.548 5.070 -17.893 1.00 16.07 89 LEU B O 1
ATOM 5178 N N . THR B 1 71 ? 20.002 2.881 -17.670 1.00 18.00 90 THR B N 1
ATOM 5179 C CA . THR B 1 71 ? 18.747 2.434 -18.270 1.00 19.52 90 THR B CA 1
ATOM 5180 C C . THR B 1 71 ? 17.892 1.774 -17.191 1.00 16.00 90 THR B C 1
ATOM 5181 O O . THR B 1 71 ? 18.290 0.751 -16.638 1.00 20.15 90 THR B O 1
ATOM 5185 N N . LEU B 1 72 ? 16.740 2.363 -16.904 1.00 18.93 91 LEU B N 1
ATOM 5186 C CA . LEU B 1 72 ? 15.810 1.786 -15.920 1.00 21.38 91 LEU B CA 1
ATOM 5187 C C . LEU B 1 72 ? 15.022 0.614 -16.480 1.00 23.34 91 LEU B C 1
ATOM 5188 O O . LEU B 1 72 ? 14.622 0.610 -17.647 1.00 22.12 91 LEU B O 1
ATOM 5193 N N . ARG B 1 73 ? 14.782 -0.376 -15.633 1.00 21.91 92 ARG B N 1
ATOM 5194 C CA . ARG B 1 73 ? 13.932 -1.507 -15.978 1.00 25.76 92 ARG B CA 1
ATOM 5195 C C . ARG B 1 73 ? 12.524 -0.996 -16.223 1.00 24.28 92 ARG B C 1
ATOM 5196 O O . ARG B 1 73 ? 12.112 -0.005 -15.631 1.00 26.40 92 ARG B O 1
ATOM 5204 N N . LYS B 1 74 ? 11.796 -1.635 -17.142 1.00 22.97 93 LYS B N 1
ATOM 5205 C CA . LYS B 1 74 ? 10.399 -1.270 -17.354 1.00 24.67 93 LYS B CA 1
ATOM 5206 C C . LYS B 1 74 ? 9.544 -1.957 -16.270 1.00 22.00 93 LYS B C 1
ATOM 5207 O O . LYS B 1 74 ? 9.936 -2.992 -15.729 1.00 25.20 93 LYS B O 1
ATOM 5213 N N . GLY B 1 75 ? 8.396 -1.367 -15.967 1.00 24.06 94 GLY B N 1
ATOM 5214 C CA . GLY B 1 75 ? 7.426 -2.010 -15.068 1.00 23.40 94 GLY B CA 1
ATOM 5215 C C . GLY B 1 75 ? 7.676 -1.883 -13.580 1.00 24.98 94 GLY B C 1
ATOM 5216 O O . GLY B 1 75 ? 7.123 -2.655 -12.786 1.00 23.95 94 GLY B O 1
ATOM 5217 N N . LEU B 1 76 ? 8.487 -0.906 -13.196 1.00 24.38 95 LEU B N 1
ATOM 5218 C CA . LEU B 1 76 ? 8.768 -0.659 -11.781 1.00 21.44 95 LEU B CA 1
ATOM 5219 C C . LEU B 1 76 ? 7.624 0.097 -11.130 1.00 26.88 95 LEU B C 1
ATOM 5220 O O . LEU B 1 76 ? 7.018 0.976 -11.744 1.00 23.52 95 LEU B O 1
ATOM 5225 N N . ARG B 1 77 ? 7.328 -0.234 -9.871 1.00 23.77 96 ARG B N 1
ATOM 5226 C CA . ARG B 1 77 ? 6.214 0.404 -9.181 1.00 23.43 96 ARG B CA 1
ATOM 5227 C C . ARG B 1 77 ? 6.514 0.627 -7.705 1.00 18.36 96 ARG B C 1
ATOM 5228 O O . ARG B 1 77 ? 7.144 -0.225 -7.048 1.00 23.76 96 ARG B O 1
ATOM 5236 N N . TRP B 1 78 ? 6.084 1.768 -7.192 1.00 22.92 97 TRP B N 1
ATOM 5237 C CA . TRP B 1 78 ? 6.100 2.014 -5.756 1.00 20.30 97 TRP B CA 1
ATOM 5238 C C . TRP B 1 78 ? 5.053 1.143 -5.076 1.00 21.41 97 TRP B C 1
ATOM 5239 O O . TRP B 1 78 ? 4.108 0.675 -5.714 1.00 20.42 97 TRP B O 1
ATOM 5250 N N . GLN B 1 79 ? 5.223 0.917 -3.777 1.00 20.79 98 GLN B N 1
ATOM 5251 C CA . GLN B 1 79 ? 4.297 0.062 -3.042 1.00 21.95 98 GLN B CA 1
ATOM 5252 C C . GLN B 1 79 ? 2.860 0.623 -2.990 1.00 18.87 98 GLN B C 1
ATOM 5253 O O . GLN B 1 79 ? 1.931 -0.113 -2.684 1.00 22.81 98 GLN B O 1
ATOM 5259 N N . ASP B 1 80 ? 2.690 1.907 -3.281 1.00 21.64 99 ASP B N 1
ATOM 5260 C CA . ASP B 1 80 ? 1.349 2.493 -3.298 1.00 26.68 99 ASP B CA 1
ATOM 5261 C C . ASP B 1 80 ? 0.741 2.471 -4.707 1.00 27.16 99 ASP B C 1
ATOM 5262 O O . ASP B 1 80 ? -0.315 3.069 -4.944 1.00 26.46 99 ASP B O 1
ATOM 5267 N N . GLY B 1 81 ? 1.413 1.790 -5.626 1.00 26.29 100 GLY B N 1
ATOM 5268 C CA . GLY B 1 81 ? 0.908 1.601 -6.978 1.00 28.51 100 GLY B CA 1
ATOM 5269 C C . GLY B 1 81 ? 1.372 2.607 -8.018 1.00 30.70 100 GLY B C 1
ATOM 5270 O O . GLY B 1 81 ? 1.212 2.386 -9.220 1.00 35.15 100 GLY B O 1
ATOM 5271 N N . VAL B 1 82 ? 1.933 3.722 -7.565 1.00 25.79 101 VAL B N 1
ATOM 5272 C CA . VAL B 1 82 ? 2.455 4.750 -8.462 1.00 24.04 101 VAL B CA 1
ATOM 5273 C C . VAL B 1 82 ? 3.685 4.208 -9.187 1.00 27.70 101 VAL B C 1
ATOM 5274 O O . VAL B 1 82 ? 4.577 3.620 -8.560 1.00 25.00 101 VAL B O 1
ATOM 5278 N N . PRO B 1 83 ? 3.746 4.383 -10.520 1.00 27.27 102 PRO B N 1
ATOM 5279 C CA . PRO B 1 83 ? 4.926 3.865 -11.236 1.00 22.19 102 PRO B CA 1
ATOM 5280 C C . PRO B 1 83 ? 6.211 4.497 -10.736 1.00 21.91 102 PRO B C 1
ATOM 5281 O O . PRO B 1 83 ? 6.230 5.666 -10.367 1.00 24.33 102 PRO B O 1
ATOM 5285 N N . LEU B 1 84 ? 7.274 3.702 -10.705 1.00 21.39 103 LEU B N 1
ATOM 5286 C CA . LEU B 1 84 ? 8.607 4.224 -10.416 1.00 19.33 103 LEU B CA 1
ATOM 5287 C C . LEU B 1 84 ? 9.302 4.413 -11.756 1.00 20.27 103 LEU B C 1
ATOM 5288 O O . LEU B 1 84 ? 9.456 3.468 -12.518 1.00 23.39 103 LEU B O 1
ATOM 5293 N N . THR B 1 85 ? 9.689 5.653 -12.031 1.00 22.20 104 THR B N 1
ATOM 5294 C CA . THR B 1 85 ? 10.266 5.985 -13.333 1.00 25.40 104 THR B CA 1
ATOM 5295 C C . THR B 1 85 ? 11.576 6.725 -13.169 1.00 20.97 104 THR B C 1
ATOM 5296 O O . THR B 1 85 ? 12.043 6.968 -12.039 1.00 20.91 104 THR B O 1
ATOM 5300 N N . ALA B 1 86 ? 12.170 7.118 -14.287 1.00 21.70 105 ALA B N 1
ATOM 5301 C CA . ALA B 1 86 ? 13.409 7.866 -14.248 1.00 20.69 105 ALA B CA 1
ATOM 5302 C C . ALA B 1 86 ? 13.241 9.200 -13.525 1.00 18.55 105 ALA B C 1
ATOM 5303 O O . ALA B 1 86 ? 14.203 9.742 -12.983 1.00 19.93 105 ALA B O 1
ATOM 5305 N N . ASP B 1 87 ? 12.009 9.740 -13.512 1.00 20.43 106 ASP B N 1
ATOM 5306 C CA . ASP B 1 87 ? 11.673 10.925 -12.738 1.00 23.91 106 ASP B CA 1
ATOM 5307 C C . ASP B 1 87 ? 12.134 10.778 -11.272 1.00 17.74 106 ASP B C 1
ATOM 5308 O O . ASP B 1 87 ? 12.630 11.729 -10.661 1.00 19.58 106 ASP B O 1
ATOM 5313 N N . ASP B 1 88 ? 11.931 9.591 -10.727 1.00 18.69 107 ASP B N 1
ATOM 5314 C CA . ASP B 1 88 ? 12.258 9.334 -9.329 1.00 17.89 107 ASP B CA 1
ATOM 5315 C C . ASP B 1 88 ? 13.757 9.266 -9.125 1.00 19.62 107 ASP B C 1
ATOM 5316 O O . ASP B 1 88 ? 14.276 9.714 -8.106 1.00 19.83 107 ASP B O 1
ATOM 5321 N N . VAL B 1 89 ? 14.464 8.688 -10.095 1.00 17.82 108 VAL B N 1
ATOM 5322 C CA . VAL B 1 89 ? 15.917 8.648 -9.997 1.00 16.50 108 VAL B CA 1
ATOM 5323 C C . VAL B 1 89 ? 16.491 10.047 -10.101 1.00 16.25 108 VAL B C 1
ATOM 5324 O O . VAL B 1 89 ? 17.378 10.431 -9.318 1.00 17.28 108 VAL B O 1
ATOM 5328 N N . VAL B 1 90 ? 15.999 10.835 -11.056 1.00 18.98 109 VAL B N 1
ATOM 5329 C CA . VAL B 1 90 ? 16.442 12.220 -11.154 1.00 17.66 109 VAL B CA 1
ATOM 5330 C C . VAL B 1 90 ? 16.184 12.948 -9.833 1.00 16.80 109 VAL B C 1
ATOM 5331 O O . VAL B 1 90 ? 17.074 13.617 -9.299 1.00 19.91 109 VAL B O 1
ATOM 5335 N N . PHE B 1 91 ? 14.976 12.796 -9.293 1.00 19.03 110 PHE B N 1
ATOM 5336 C CA . PHE B 1 91 ? 14.625 13.451 -8.033 1.00 19.39 110 PHE B CA 1
ATOM 5337 C C . PHE B 1 91 ? 15.545 13.034 -6.882 1.00 17.74 110 PHE B C 1
ATOM 5338 O O . PHE B 1 91 ? 15.979 13.868 -6.075 1.00 17.48 110 PHE B O 1
ATOM 5346 N N . THR B 1 92 ? 15.817 11.742 -6.809 1.00 15.75 111 THR B N 1
ATOM 5347 C CA . THR B 1 92 ? 16.649 11.193 -5.749 1.00 14.70 111 THR B CA 1
ATOM 5348 C C . THR B 1 92 ? 17.988 11.911 -5.697 1.00 15.14 111 THR B C 1
ATOM 5349 O O . THR B 1 92 ? 18.529 12.175 -4.628 1.00 15.85 111 THR B O 1
ATOM 5353 N N . PHE B 1 93 ? 18.539 12.252 -6.875 1.00 15.54 112 PHE B N 1
ATOM 5354 C CA . PHE B 1 93 ? 19.791 12.978 -6.910 1.00 17.46 112 PHE B CA 1
ATOM 5355 C C . PHE B 1 93 ? 19.570 14.493 -6.715 1.00 16.46 112 PHE B C 1
ATOM 5356 O O . PHE B 1 93 ? 20.256 15.140 -5.939 1.00 18.56 112 PHE B O 1
ATOM 5364 N N . GLU B 1 94 ? 18.598 15.051 -7.421 1.00 17.53 113 GLU B N 1
ATOM 5365 C CA . GLU B 1 94 ? 18.461 16.508 -7.408 1.00 16.81 113 GLU B CA 1
ATOM 5366 C C . GLU B 1 94 ? 17.959 17.088 -6.090 1.00 17.48 113 GLU B C 1
ATOM 5367 O O . GLU B 1 94 ? 18.166 18.262 -5.834 1.00 21.33 113 GLU B O 1
ATOM 5373 N N . ILE B 1 95 ? 17.337 16.264 -5.246 1.00 17.53 114 ILE B N 1
ATOM 5374 C CA . ILE B 1 95 ? 16.896 16.743 -3.937 1.00 20.74 114 ILE B CA 1
ATOM 5375 C C . ILE B 1 95 ? 18.096 17.205 -3.108 1.00 22.55 114 ILE B C 1
ATOM 5376 O O . ILE B 1 95 ? 17.999 18.173 -2.346 1.00 22.02 114 ILE B O 1
ATOM 5381 N N . ALA B 1 96 ? 19.254 16.559 -3.306 1.00 18.34 115 ALA B N 1
ATOM 5382 C CA . ALA B 1 96 ? 20.447 16.875 -2.527 1.00 21.48 115 ALA B CA 1
ATOM 5383 C C . ALA B 1 96 ? 21.203 18.095 -3.066 1.00 23.41 115 ALA B C 1
ATOM 5384 O O . ALA B 1 96 ? 22.232 18.498 -2.526 1.00 23.68 115 ALA B O 1
ATOM 5386 N N . LYS B 1 97 ? 20.697 18.691 -4.135 1.00 24.78 116 LYS B N 1
ATOM 5387 C CA . LYS B 1 97 ? 21.337 19.877 -4.702 1.00 25.01 116 LYS B CA 1
ATOM 5388 C C . LYS B 1 97 ? 21.112 21.097 -3.811 1.00 27.06 116 LYS B C 1
ATOM 5389 O O . LYS B 1 97 ? 22.072 21.773 -3.435 1.00 34.38 116 LYS B O 1
ATOM 5395 N N . LYS B 1 98 ? 19.865 21.378 -3.463 1.00 24.97 117 LYS B N 1
ATOM 5396 C CA . LYS B 1 98 ? 19.555 22.491 -2.555 1.00 25.31 117 LYS B CA 1
ATOM 5397 C C . LYS B 1 98 ? 19.589 22.076 -1.086 1.00 31.88 117 LYS B C 1
ATOM 5398 O O . LYS B 1 98 ? 19.900 22.894 -0.204 1.00 33.35 117 LYS B O 1
ATOM 5404 N N . TYR B 1 99 ? 19.266 20.807 -0.812 1.00 24.60 118 TYR B N 1
ATOM 5405 C CA . TYR B 1 99 ? 19.287 20.343 0.561 1.00 19.04 118 TYR B CA 1
ATOM 5406 C C . TYR B 1 99 ? 20.678 19.799 0.889 1.00 20.76 118 TYR B C 1
ATOM 5407 O O . TYR B 1 99 ? 20.904 18.591 0.903 1.00 22.04 118 TYR B O 1
ATOM 5416 N N . THR B 1 100 ? 21.599 20.706 1.161 1.00 25.77 119 THR B N 1
ATOM 5417 C CA . THR B 1 100 ? 22.993 20.376 1.362 1.00 25.25 119 THR B CA 1
ATOM 5418 C C . THR B 1 100 ? 23.219 19.491 2.583 1.00 24.13 119 THR B C 1
ATOM 5419 O O . THR B 1 100 ? 24.273 18.852 2.700 1.00 23.09 119 THR B O 1
ATOM 5423 N N . GLY B 1 101 ? 22.244 19.440 3.489 1.00 19.82 120 GLY B N 1
ATOM 5424 C CA . GLY B 1 101 ? 22.347 18.598 4.674 1.00 21.35 120 GLY B CA 1
ATOM 5425 C C . GLY B 1 101 ? 22.163 17.115 4.404 1.00 20.31 120 GLY B C 1
ATOM 5426 O O . GLY B 1 101 ? 22.526 16.289 5.233 1.00 21.50 120 GLY B O 1
ATOM 5427 N N . ILE B 1 102 ? 21.605 16.773 3.249 1.00 21.93 121 ILE B N 1
ATOM 5428 C CA . ILE B 1 102 ? 21.514 15.363 2.852 1.00 21.21 121 ILE B CA 1
ATOM 5429 C C . ILE B 1 102 ? 22.926 14.803 2.662 1.00 16.62 121 ILE B C 1
ATOM 5430 O O . ILE B 1 102 ? 23.801 15.469 2.098 1.00 17.95 121 ILE B O 1
ATOM 5435 N N . SER B 1 103 ? 23.143 13.566 3.128 1.00 14.39 122 SER B N 1
ATOM 5436 C CA . SER B 1 103 ? 24.492 13.020 3.202 1.00 15.83 122 SER B CA 1
ATOM 5437 C C . SER B 1 103 ? 25.219 13.043 1.858 1.00 17.53 122 SER B C 1
ATOM 5438 O O . SER B 1 103 ? 26.406 13.359 1.801 1.00 18.00 122 SER B O 1
ATOM 5441 N N . TYR B 1 104 ? 24.526 12.707 0.775 1.00 16.21 123 TYR B N 1
ATOM 5442 C CA . TYR B 1 104 ? 25.202 12.634 -0.508 1.00 16.80 123 TYR B CA 1
ATOM 5443 C C . TYR B 1 104 ? 25.144 13.919 -1.337 1.00 17.23 123 TYR B C 1
ATOM 5444 O O . TYR B 1 104 ? 25.487 13.914 -2.520 1.00 18.60 123 TYR B O 1
ATOM 5453 N N . SER B 1 105 ? 24.782 15.035 -0.709 1.00 18.18 124 SER B N 1
ATOM 5454 C CA . SER B 1 105 ? 24.779 16.315 -1.419 1.00 18.60 124 SER B CA 1
ATOM 5455 C C . SER B 1 105 ? 26.123 16.694 -2.074 1.00 16.82 124 SER B C 1
ATOM 5456 O O . SER B 1 105 ? 26.105 17.335 -3.129 1.00 18.09 124 SER B O 1
ATOM 5459 N N . PRO B 1 106 ? 27.286 16.295 -1.506 1.00 15.52 125 PRO B N 1
ATOM 5460 C CA . PRO B 1 106 ? 28.510 16.644 -2.243 1.00 16.90 125 PRO B CA 1
ATOM 5461 C C . PRO B 1 106 ? 28.666 15.980 -3.624 1.00 18.15 125 PRO B C 1
ATOM 5462 O O . PRO B 1 106 ? 29.624 16.333 -4.329 1.00 16.23 125 PRO B O 1
ATOM 5466 N N . VAL B 1 107 ? 27.774 15.075 -4.008 1.00 16.29 126 VAL B N 1
ATOM 5467 C CA . VAL B 1 107 ? 27.838 14.499 -5.368 1.00 13.20 126 VAL B CA 1
ATOM 5468 C C . VAL B 1 107 ? 27.785 15.634 -6.395 1.00 16.45 126 VAL B C 1
ATOM 5469 O O . VAL B 1 107 ? 28.402 15.549 -7.458 1.00 14.52 126 VAL B O 1
ATOM 5473 N N . TRP B 1 108 ? 27.087 16.716 -6.061 1.00 16.60 127 TRP B N 1
ATOM 5474 C CA . TRP B 1 108 ? 26.944 17.808 -7.021 1.00 15.67 127 TRP B CA 1
ATOM 5475 C C . TRP B 1 108 ? 28.195 18.663 -7.173 1.00 15.58 127 TRP B C 1
ATOM 5476 O O . TRP B 1 108 ? 28.241 19.564 -8.035 1.00 18.08 127 TRP B O 1
ATOM 5487 N N . ASN B 1 109 ? 29.244 18.348 -6.408 1.00 14.51 128 ASN B N 1
ATOM 5488 C CA . ASN B 1 109 ? 30.554 18.945 -6.651 1.00 15.13 128 ASN B CA 1
ATOM 5489 C C . ASN B 1 109 ? 31.257 18.327 -7.869 1.00 15.37 128 ASN B C 1
ATOM 5490 O O . ASN B 1 109 ? 32.190 18.905 -8.410 1.00 21.05 128 ASN B O 1
ATOM 5495 N N . TRP B 1 110 ? 30.841 17.120 -8.258 1.00 14.39 129 TRP B N 1
ATOM 5496 C CA . TRP B 1 110 ? 31.511 16.418 -9.348 1.00 13.23 129 TRP B CA 1
ATOM 5497 C C . TRP B 1 110 ? 30.550 15.872 -10.413 1.00 15.22 129 TRP B C 1
ATOM 5498 O O . TRP B 1 110 ? 30.975 15.568 -11.530 1.00 14.12 129 TRP B O 1
ATOM 5509 N N . LEU B 1 111 ? 29.269 15.768 -10.068 1.00 14.12 130 LEU B N 1
ATOM 5510 C CA . LEU B 1 111 ? 28.209 15.537 -11.045 1.00 15.50 130 LEU B CA 1
ATOM 5511 C C . LEU B 1 111 ? 27.736 16.897 -11.551 1.00 16.64 130 LEU B C 1
ATOM 5512 O O . LEU B 1 111 ? 27.436 17.779 -10.751 1.00 17.66 130 LEU B O 1
ATOM 5517 N N . GLY B 1 112 ? 27.677 17.075 -12.873 1.00 15.13 131 GLY B N 1
ATOM 5518 C CA . GLY B 1 112 ? 27.259 18.342 -13.450 1.00 16.98 131 GLY B CA 1
ATOM 5519 C C . GLY B 1 112 ? 25.771 18.406 -13.717 1.00 17.52 131 GLY B C 1
ATOM 5520 O O . GLY B 1 112 ? 25.101 19.367 -13.299 1.00 21.27 131 GLY B O 1
ATOM 5521 N N . ARG B 1 113 ? 25.244 17.422 -14.427 1.00 18.40 132 ARG B N 1
ATOM 5522 C CA . ARG B 1 113 ? 23.828 17.395 -14.746 1.00 18.09 132 ARG B CA 1
ATOM 5523 C C . ARG B 1 113 ? 23.351 16.002 -15.119 1.00 17.91 132 ARG B C 1
ATOM 5524 O O . ARG B 1 113 ? 24.155 15.114 -15.416 1.00 17.30 132 ARG B O 1
ATOM 5532 N N . ILE B 1 114 ? 22.034 15.799 -15.070 1.00 17.02 133 ILE B N 1
ATOM 5533 C CA . ILE B 1 114 ? 21.424 14.540 -15.478 1.00 16.97 133 ILE B CA 1
ATOM 5534 C C . ILE B 1 114 ? 20.480 14.803 -16.644 1.00 18.94 133 ILE B C 1
ATOM 5535 O O . ILE B 1 114 ? 19.494 15.526 -16.485 1.00 20.18 133 ILE B O 1
ATOM 5540 N N . GLU B 1 115 ? 20.797 14.255 -17.809 1.00 16.67 134 GLU B N 1
ATOM 5541 C CA . GLU B 1 115 ? 19.968 14.452 -18.993 1.00 19.66 134 GLU B CA 1
ATOM 5542 C C . GLU B 1 115 ? 18.982 13.321 -19.161 1.00 18.70 134 GLU B C 1
ATOM 5543 O O . GLU B 1 115 ? 19.306 12.152 -18.928 1.00 19.93 134 GLU B O 1
ATOM 5549 N N . ARG B 1 116 ? 17.764 13.670 -19.581 1.00 21.38 135 ARG B N 1
ATOM 5550 C CA . ARG B 1 116 ? 16.767 12.664 -19.912 1.00 18.92 135 ARG B CA 1
ATOM 5551 C C . ARG B 1 116 ? 16.933 12.244 -21.368 1.00 18.71 135 ARG B C 1
ATOM 5552 O O . ARG B 1 116 ? 16.670 13.039 -22.277 1.00 20.68 135 ARG B O 1
ATOM 5560 N N . VAL B 1 117 ? 17.401 11.027 -21.593 1.00 17.85 136 VAL B N 1
ATOM 5561 C CA . VAL B 1 117 ? 17.681 10.537 -22.941 1.00 19.52 136 VAL B CA 1
ATOM 5562 C C . VAL B 1 117 ? 16.398 10.042 -23.619 1.00 21.83 136 VAL B C 1
ATOM 5563 O O . VAL B 1 117 ? 16.083 10.448 -24.748 1.00 24.54 136 VAL B O 1
ATOM 5567 N N . ASP B 1 118 ? 15.686 9.143 -22.948 1.00 22.43 137 ASP B N 1
ATOM 5568 C CA . ASP B 1 118 ? 14.346 8.771 -23.374 1.00 24.22 137 ASP B CA 1
ATOM 5569 C C . ASP B 1 118 ? 13.515 8.460 -22.129 1.00 29.50 137 ASP B C 1
ATOM 5570 O O . ASP B 1 118 ? 13.887 8.868 -21.022 1.00 26.09 137 ASP B O 1
ATOM 5575 N N A GLU B 1 119 ? 12.418 7.721 -22.321 0.46 27.44 138 GLU B N 1
ATOM 5576 N N B GLU B 1 119 ? 12.398 7.755 -22.304 0.54 27.28 138 GLU B N 1
ATOM 5577 C CA A GLU B 1 119 ? 11.450 7.456 -21.252 0.46 29.97 138 GLU B CA 1
ATOM 5578 C CA B GLU B 1 119 ? 11.471 7.533 -21.193 0.54 29.57 138 GLU B CA 1
ATOM 5579 C C A GLU B 1 119 ? 12.091 6.854 -20.000 0.46 27.68 138 GLU B C 1
ATOM 5580 C C B GLU B 1 119 ? 12.145 6.910 -19.971 0.54 27.19 138 GLU B C 1
ATOM 5581 O O A GLU B 1 119 ? 11.691 7.168 -18.882 0.46 28.77 138 GLU B O 1
ATOM 5582 O O B GLU B 1 119 ? 11.827 7.270 -18.841 0.54 27.72 138 GLU B O 1
ATOM 5593 N N . ARG B 1 120 ? 13.087 5.998 -20.187 1.00 24.30 139 ARG B N 1
ATOM 5594 C CA . ARG B 1 120 ? 13.697 5.315 -19.041 1.00 26.60 139 ARG B CA 1
ATOM 5595 C C . ARG B 1 120 ? 15.209 5.358 -19.018 1.00 20.94 139 ARG B C 1
ATOM 5596 O O . ARG B 1 120 ? 15.839 4.578 -18.300 1.00 21.84 139 ARG B O 1
ATOM 5604 N N . THR B 1 121 ? 15.790 6.279 -19.782 1.00 19.26 140 THR B N 1
ATOM 5605 C CA . THR B 1 121 ? 17.245 6.375 -19.867 1.00 18.82 140 THR B CA 1
ATOM 5606 C C . THR B 1 121 ? 17.735 7.748 -19.425 1.00 19.88 140 THR B C 1
ATOM 5607 O O . THR B 1 121 ? 17.236 8.780 -19.848 1.00 19.64 140 THR B O 1
ATOM 5611 N N . LEU B 1 122 ? 18.751 7.743 -18.561 1.00 18.03 141 LEU B N 1
ATOM 5612 C CA . LEU B 1 122 ? 19.348 8.954 -18.035 1.00 17.74 141 LEU B CA 1
ATOM 5613 C C . LEU B 1 122 ? 20.825 8.974 -18.410 1.00 15.34 141 LEU B C 1
ATOM 5614 O O . LEU B 1 122 ? 21.489 7.939 -18.357 1.00 19.40 141 LEU B O 1
ATOM 5619 N N . LYS B 1 123 ? 21.321 10.153 -18.755 1.00 16.19 142 LYS B N 1
ATOM 5620 C CA . LYS B 1 123 ? 22.754 10.316 -18.935 1.00 16.26 142 LYS B CA 1
ATOM 5621 C C . LYS B 1 123 ? 23.295 11.248 -17.858 1.00 16.77 142 LYS B C 1
ATOM 5622 O O . LYS B 1 123 ? 22.949 12.425 -17.807 1.00 14.95 142 LYS B O 1
ATOM 5628 N N . PHE B 1 124 ? 24.158 10.703 -16.993 1.00 16.44 143 PHE B N 1
ATOM 5629 C CA . PHE B 1 124 ? 24.821 11.473 -15.953 1.00 13.91 143 PHE B CA 1
ATOM 5630 C C . PHE B 1 124 ? 26.076 12.092 -16.527 1.00 12.80 143 PHE B C 1
ATOM 5631 O O . PHE B 1 124 ? 26.943 11.364 -17.007 1.00 14.88 143 PHE B O 1
ATOM 5639 N N . VAL B 1 125 ? 26.159 13.416 -16.515 1.00 12.68 144 VAL B N 1
ATOM 5640 C CA . VAL B 1 125 ? 27.303 14.140 -17.099 1.00 14.97 144 VAL B CA 1
ATOM 5641 C C . VAL B 1 125 ? 28.128 14.698 -15.949 1.00 13.88 144 VAL B C 1
ATOM 5642 O O . VAL B 1 125 ? 27.632 15.515 -15.191 1.00 14.27 144 VAL B O 1
ATOM 5646 N N . PHE B 1 126 ? 29.390 14.264 -15.832 1.00 13.58 145 PHE B N 1
ATOM 5647 C CA . PHE B 1 126 ? 30.237 14.612 -14.688 1.00 12.37 145 PHE B CA 1
ATOM 5648 C C . PHE B 1 126 ? 31.255 15.699 -15.028 1.00 14.45 145 PHE B C 1
ATOM 5649 O O . PHE B 1 126 ? 31.881 15.662 -16.094 1.00 15.53 145 PHE B O 1
ATOM 5657 N N . SER B 1 127 ? 31.420 16.658 -14.119 1.00 14.82 146 SER B N 1
ATOM 5658 C CA . SER B 1 127 ? 32.484 17.648 -14.248 1.00 15.34 146 SER B CA 1
ATOM 5659 C C . SER B 1 127 ? 33.803 17.051 -13.760 1.00 13.82 146 SER B C 1
ATOM 5660 O O . SER B 1 127 ? 34.876 17.507 -14.136 1.00 16.86 146 SER B O 1
ATOM 5663 N N . ASP B 1 128 ? 33.701 16.012 -12.937 1.00 11.78 147 ASP B N 1
ATOM 5664 C CA . ASP B 1 128 ? 34.856 15.425 -12.279 1.00 14.34 147 ASP B CA 1
ATOM 5665 C C . ASP B 1 128 ? 34.548 13.951 -12.011 1.00 14.17 147 ASP B C 1
ATOM 5666 O O . ASP B 1 128 ? 33.945 13.619 -11.001 1.00 16.33 147 ASP B O 1
ATOM 5671 N N . PRO B 1 129 ? 34.901 13.074 -12.960 1.00 12.19 148 PRO B N 1
ATOM 5672 C CA . PRO B 1 129 ? 34.459 11.683 -12.868 1.00 12.03 148 PRO B CA 1
ATOM 5673 C C . PRO B 1 129 ? 35.153 10.923 -11.738 1.00 14.75 148 PRO B C 1
ATOM 5674 O O . PRO B 1 129 ? 36.311 10.481 -11.871 1.00 16.67 148 PRO B O 1
ATOM 5678 N N . ARG B 1 130 ? 34.452 10.785 -10.621 1.00 12.33 149 ARG B N 1
ATOM 5679 C CA . ARG B 1 130 ? 34.979 10.046 -9.470 1.00 12.91 149 ARG B CA 1
ATOM 5680 C C . ARG B 1 130 ? 34.480 8.602 -9.568 1.00 13.76 149 ARG B C 1
ATOM 5681 O O . ARG B 1 130 ? 33.463 8.213 -8.995 1.00 13.43 149 ARG B O 1
ATOM 5689 N N . TYR B 1 131 ? 35.220 7.812 -10.339 1.00 13.89 150 TYR B N 1
ATOM 5690 C CA . TYR B 1 131 ? 34.799 6.471 -10.718 1.00 12.21 150 TYR B CA 1
ATOM 5691 C C . TYR B 1 131 ? 34.572 5.533 -9.532 1.00 13.74 150 TYR B C 1
ATOM 5692 O O . TYR B 1 131 ? 33.632 4.751 -9.518 1.00 12.46 150 TYR B O 1
ATOM 5701 N N . GLN B 1 132 ? 35.462 5.592 -8.536 1.00 12.30 151 GLN B N 1
ATOM 5702 C CA . GLN B 1 132 ? 35.366 4.639 -7.443 1.00 12.43 151 GLN B CA 1
ATOM 5703 C C . GLN B 1 132 ? 34.130 4.912 -6.608 1.00 13.33 151 GLN B C 1
ATOM 5704 O O . GLN B 1 132 ? 33.376 3.999 -6.293 1.00 11.44 151 GLN B O 1
ATOM 5710 N N . GLU B 1 133 ? 33.902 6.180 -6.264 1.00 12.54 152 GLU B N 1
ATOM 5711 C CA . GLU B 1 133 ? 32.767 6.568 -5.448 1.00 11.02 152 GLU B CA 1
ATOM 5712 C C . GLU B 1 133 ? 31.451 6.358 -6.195 1.00 11.75 152 GLU B C 1
ATOM 5713 O O . GLU B 1 133 ? 30.417 6.035 -5.584 1.00 12.66 152 GLU B O 1
ATOM 5719 N N . TRP B 1 134 ? 31.474 6.546 -7.507 1.00 11.29 153 TRP B N 1
ATOM 5720 C CA . TRP B 1 134 ? 30.282 6.287 -8.317 1.00 13.77 153 TRP B CA 1
ATOM 5721 C C . TRP B 1 134 ? 29.821 4.833 -8.175 1.00 11.19 153 TRP B C 1
ATOM 5722 O O . TRP B 1 134 ? 28.630 4.580 -8.066 1.00 11.50 153 TRP B O 1
ATOM 5733 N N . LYS B 1 135 ? 30.761 3.892 -8.169 1.00 11.47 154 LYS B N 1
ATOM 5734 C CA . LYS B 1 135 ? 30.419 2.486 -7.923 1.00 12.39 154 LYS B CA 1
ATOM 5735 C C . LYS B 1 135 ? 29.649 2.343 -6.624 1.00 14.41 154 LYS B C 1
ATOM 5736 O O . LYS B 1 135 ? 28.651 1.617 -6.558 1.00 15.05 154 LYS B O 1
ATOM 5742 N N . GLN B 1 136 ? 30.116 3.029 -5.577 1.00 11.47 155 GLN B N 1
ATOM 5743 C CA . GLN B 1 136 ? 29.441 2.938 -4.283 1.00 13.02 155 GLN B CA 1
ATOM 5744 C C . GLN B 1 136 ? 28.055 3.557 -4.332 1.00 12.99 155 GLN B C 1
ATOM 5745 O O . GLN B 1 136 ? 27.107 3.023 -3.774 1.00 12.32 155 GLN B O 1
ATOM 5751 N N . MET B 1 137 ? 27.911 4.685 -5.030 1.00 11.55 156 MET B N 1
ATOM 5752 C CA . MET B 1 137 ? 26.591 5.305 -5.114 1.00 12.71 156 MET B CA 1
ATOM 5753 C C . MET B 1 137 ? 25.566 4.407 -5.838 1.00 13.12 156 MET B C 1
ATOM 5754 O O . MET B 1 137 ? 24.377 4.406 -5.483 1.00 13.77 156 MET B O 1
ATOM 5759 N N . LEU B 1 138 ? 26.021 3.669 -6.842 1.00 10.80 157 LEU B N 1
ATOM 5760 C CA . LEU B 1 138 ? 25.145 2.810 -7.607 1.00 10.82 157 LEU B CA 1
ATOM 5761 C C . LEU B 1 138 ? 24.475 1.732 -6.760 1.00 13.34 157 LEU B C 1
ATOM 5762 O O . LEU B 1 138 ? 23.339 1.326 -7.039 1.00 14.12 157 LEU B O 1
ATOM 5767 N N . ILE B 1 139 ? 25.163 1.250 -5.725 1.00 11.74 158 ILE B N 1
ATOM 5768 C CA . ILE B 1 139 ? 24.595 0.217 -4.879 1.00 12.83 158 ILE B CA 1
ATOM 5769 C C . ILE B 1 139 ? 24.044 0.726 -3.569 1.00 12.28 158 ILE B C 1
ATOM 5770 O O . ILE B 1 139 ? 23.209 0.057 -2.983 1.00 14.07 158 ILE B O 1
ATOM 5775 N N . ASN B 1 140 ? 24.463 1.922 -3.138 1.00 10.68 159 ASN B N 1
ATOM 5776 C CA . ASN B 1 140 ? 24.064 2.391 -1.801 1.00 12.14 159 ASN B CA 1
ATOM 5777 C C . ASN B 1 140 ? 23.019 3.493 -1.772 1.00 13.72 159 ASN B C 1
ATOM 5778 O O . ASN B 1 140 ? 22.440 3.760 -0.710 1.00 18.49 159 ASN B O 1
ATOM 5783 N N . THR B 1 141 ? 22.774 4.167 -2.892 1.00 10.68 160 THR B N 1
ATOM 5784 C CA . THR B 1 141 ? 21.818 5.263 -2.888 1.00 13.50 160 THR B CA 1
ATOM 5785 C C . THR B 1 141 ? 20.428 4.703 -3.123 1.00 14.72 160 THR B C 1
ATOM 5786 O O . THR B 1 141 ? 20.133 4.175 -4.216 1.00 15.10 160 THR B O 1
ATOM 5790 N N . PRO B 1 142 ? 19.556 4.769 -2.113 1.00 11.91 161 PRO B N 1
ATOM 5791 C CA . PRO B 1 142 ? 18.219 4.241 -2.327 1.00 14.41 161 PRO B CA 1
ATOM 5792 C C . PRO B 1 142 ? 17.417 5.204 -3.191 1.00 16.07 161 PRO B C 1
ATOM 5793 O O . PRO B 1 142 ? 17.524 6.419 -3.051 1.00 15.88 161 PRO B O 1
ATOM 5797 N N . ILE B 1 143 ? 16.607 4.648 -4.071 1.00 12.37 162 ILE B N 1
ATOM 5798 C CA . ILE B 1 143 ? 15.733 5.482 -4.872 1.00 12.99 162 ILE B CA 1
ATOM 5799 C C . ILE B 1 143 ? 14.454 5.801 -4.087 1.00 15.63 162 ILE B C 1
ATOM 5800 O O . ILE B 1 143 ? 13.846 4.899 -3.510 1.00 16.06 162 ILE B O 1
ATOM 5805 N N . VAL B 1 144 ? 14.095 7.090 -4.040 1.00 16.39 163 VAL B N 1
ATOM 5806 C CA . VAL B 1 144 ? 12.965 7.559 -3.230 1.00 16.38 163 VAL B CA 1
ATOM 5807 C C . VAL B 1 144 ? 11.873 8.148 -4.117 1.00 18.08 163 VAL B C 1
ATOM 5808 O O . VAL B 1 144 ? 12.160 8.693 -5.196 1.00 17.26 163 VAL B O 1
ATOM 5812 N N . PRO B 1 145 ? 10.614 8.051 -3.670 1.00 18.87 164 PRO B N 1
ATOM 5813 C CA . PRO B 1 145 ? 9.491 8.508 -4.504 1.00 19.64 164 PRO B CA 1
ATOM 5814 C C . PRO B 1 145 ? 9.278 10.019 -4.500 1.00 22.19 164 PRO B C 1
ATOM 5815 O O . PRO B 1 145 ? 8.940 10.624 -3.472 1.00 20.11 164 PRO B O 1
ATOM 5819 N N . LYS B 1 146 ? 9.457 10.622 -5.682 1.00 20.44 165 LYS B N 1
ATOM 5820 C CA . LYS B 1 146 ? 9.276 12.041 -5.867 1.00 19.54 165 LYS B CA 1
ATOM 5821 C C . LYS B 1 146 ? 7.881 12.500 -5.394 1.00 20.59 165 LYS B C 1
ATOM 5822 O O . LYS B 1 146 ? 7.748 13.529 -4.734 1.00 24.27 165 LYS B O 1
ATOM 5828 N N . HIS B 1 147 ? 6.864 11.712 -5.687 1.00 19.49 166 HIS B N 1
ATOM 5829 C CA . HIS B 1 147 ? 5.501 12.128 -5.358 1.00 24.01 166 HIS B CA 1
ATOM 5830 C C . HIS B 1 147 ? 5.219 12.178 -3.853 1.00 22.59 166 HIS B C 1
ATOM 5831 O O . HIS B 1 147 ? 4.199 12.724 -3.432 1.00 26.78 166 HIS B O 1
ATOM 5838 N N . ILE B 1 148 ? 6.118 11.620 -3.041 1.00 24.44 167 ILE B N 1
ATOM 5839 C CA . ILE B 1 148 ? 5.959 11.637 -1.601 1.00 21.83 167 ILE B CA 1
ATOM 5840 C C . ILE B 1 148 ? 6.875 12.675 -0.949 1.00 21.54 167 ILE B C 1
ATOM 5841 O O . ILE B 1 148 ? 6.483 13.348 0.006 1.00 23.60 167 ILE B O 1
ATOM 5846 N N . TRP B 1 149 ? 8.086 12.849 -1.496 1.00 21.59 168 TRP B N 1
ATOM 5847 C CA . TRP B 1 149 ? 9.087 13.686 -0.821 1.00 21.25 168 TRP B CA 1
ATOM 5848 C C . TRP B 1 149 ? 9.280 15.085 -1.395 1.00 19.88 168 TRP B C 1
ATOM 5849 O O . TRP B 1 149 ? 9.961 15.901 -0.787 1.00 24.45 168 TRP B O 1
ATOM 5860 N N . GLU B 1 150 ? 8.684 15.369 -2.548 1.00 25.99 169 GLU B N 1
ATOM 5861 C CA . GLU B 1 150 ? 9.049 16.577 -3.291 1.00 30.67 169 GLU B CA 1
ATOM 5862 C C . GLU B 1 150 ? 8.662 17.892 -2.616 1.00 32.61 169 GLU B C 1
ATOM 5863 O O . GLU B 1 150 ? 9.253 18.936 -2.912 1.00 36.69 169 GLU B O 1
ATOM 5869 N N . ASN B 1 151 ? 7.695 17.871 -1.710 1.00 29.05 170 ASN B N 1
ATOM 5870 C CA . ASN B 1 151 ? 7.303 19.129 -1.087 1.00 38.57 170 ASN B CA 1
ATOM 5871 C C . ASN B 1 151 ? 7.693 19.209 0.379 1.00 35.48 170 ASN B C 1
ATOM 5872 O O . ASN B 1 151 ? 7.189 20.051 1.123 1.00 37.36 170 ASN B O 1
ATOM 5877 N N . LYS B 1 152 ? 8.607 18.341 0.803 1.00 30.69 171 LYS B N 1
ATOM 5878 C CA . LYS B 1 152 ? 9.052 18.357 2.185 1.00 32.49 171 LYS B CA 1
ATOM 5879 C C . LYS B 1 152 ? 10.197 19.360 2.354 1.00 35.01 171 LYS B C 1
ATOM 5880 O O . LYS B 1 152 ? 10.987 19.582 1.435 1.00 29.53 171 LYS B O 1
ATOM 5886 N N . THR B 1 153 ? 10.259 19.999 3.517 1.00 30.48 172 THR B N 1
ATOM 5887 C CA . THR B 1 153 ? 11.363 20.888 3.818 1.00 28.04 172 THR B CA 1
ATOM 5888 C C . THR B 1 153 ? 12.578 20.031 4.141 1.00 27.19 172 THR B C 1
ATOM 5889 O O . THR B 1 153 ? 12.450 18.834 4.364 1.00 27.23 172 THR B O 1
ATOM 5893 N N . GLU B 1 154 ? 13.760 20.633 4.152 1.00 23.43 173 GLU B N 1
ATOM 5894 C CA . GLU B 1 154 ? 14.967 19.876 4.468 1.00 22.74 173 GLU B CA 1
ATOM 5895 C C . GLU B 1 154 ? 14.890 19.302 5.881 1.00 23.55 173 GLU B C 1
ATOM 5896 O O . GLU B 1 154 ? 15.400 18.213 6.146 1.00 22.63 173 GLU B O 1
ATOM 5902 N N . GLU B 1 155 ? 14.236 20.022 6.789 1.00 25.46 174 GLU B N 1
ATOM 5903 C CA . GLU B 1 155 ? 14.088 19.543 8.161 1.00 24.99 174 GLU B CA 1
ATOM 5904 C C . GLU B 1 155 ? 13.275 18.249 8.223 1.00 22.22 174 GLU B C 1
ATOM 5905 O O . GLU B 1 155 ? 13.664 17.320 8.920 1.00 23.75 174 GLU B O 1
ATOM 5911 N N . GLU B 1 156 ? 12.158 18.167 7.505 1.00 29.01 175 GLU B N 1
ATOM 5912 C CA . GLU B 1 156 ? 11.406 16.909 7.508 1.00 33.46 175 GLU B CA 1
ATOM 5913 C C . GLU B 1 156 ? 12.134 15.804 6.749 1.00 38.22 175 GLU B C 1
ATOM 5914 O O . GLU B 1 156 ? 12.098 14.644 7.156 1.00 36.04 175 GLU B O 1
ATOM 5920 N N . VAL B 1 157 ? 12.816 16.149 5.656 1.00 29.95 176 VAL B N 1
ATOM 5921 C CA . VAL B 1 157 ? 13.589 15.139 4.945 1.00 27.89 176 VAL B CA 1
ATOM 5922 C C . VAL B 1 157 ? 14.621 14.487 5.881 1.00 28.86 176 VAL B C 1
ATOM 5923 O O . VAL B 1 157 ? 14.841 13.267 5.837 1.00 26.63 176 VAL B O 1
ATOM 5927 N N . LEU B 1 158 ? 15.231 15.288 6.745 1.00 21.83 177 LEU B N 1
ATOM 5928 C CA . LEU B 1 158 ? 16.299 14.797 7.620 1.00 22.40 177 LEU B CA 1
ATOM 5929 C C . LEU B 1 158 ? 15.827 14.286 8.980 1.00 23.01 177 LEU B C 1
ATOM 5930 O O . LEU B 1 158 ? 16.515 13.470 9.598 1.00 26.23 177 LEU B O 1
ATOM 5935 N N . GLN B 1 159 ? 14.673 14.737 9.444 1.00 22.92 178 GLN B N 1
ATOM 5936 C CA . GLN B 1 159 ? 14.258 14.414 10.810 1.00 24.13 178 GLN B CA 1
ATOM 5937 C C . GLN B 1 159 ? 13.023 13.537 10.901 1.00 27.63 178 GLN B C 1
ATOM 5938 O O . GLN B 1 159 ? 12.788 12.931 11.958 1.00 26.87 178 GLN B O 1
ATOM 5949 N N . ALA B 1 160 ? 12.244 13.441 9.832 1.00 20.74 179 ALA B N 1
ATOM 5950 C CA . ALA B 1 160 ? 11.007 12.665 9.872 1.00 27.03 179 ALA B CA 1
ATOM 5951 C C . ALA B 1 160 ? 11.285 11.199 10.172 1.00 18.73 179 ALA B C 1
ATOM 5952 O O . ALA B 1 160 ? 12.235 10.622 9.658 1.00 18.01 179 ALA B O 1
ATOM 5954 N N . ALA B 1 161 ? 10.446 10.598 11.017 1.00 18.47 180 ALA B N 1
ATOM 5955 C CA . ALA B 1 161 ? 10.554 9.184 11.320 1.00 16.03 180 ALA B CA 1
ATOM 5956 C C . ALA B 1 161 ? 10.186 8.309 10.134 1.00 17.40 180 ALA B C 1
ATOM 5957 O O . ALA B 1 161 ? 10.647 7.173 10.033 1.00 14.71 180 ALA B O 1
ATOM 5959 N N . ASN B 1 162 ? 9.325 8.829 9.266 1.00 18.67 181 ASN B N 1
ATOM 5960 C CA . ASN B 1 162 ? 8.877 8.135 8.074 1.00 17.36 181 ASN B CA 1
ATOM 5961 C C . ASN B 1 162 ? 8.238 6.777 8.408 1.00 17.91 181 ASN B C 1
ATOM 5962 O O . ASN B 1 162 ? 8.543 5.747 7.785 1.00 16.58 181 ASN B O 1
ATOM 5967 N N . GLU B 1 163 ? 7.367 6.774 9.412 1.00 17.85 182 GLU B N 1
ATOM 5968 C CA . GLU B 1 163 ? 6.586 5.601 9.749 1.00 16.48 182 GLU B CA 1
ATOM 5969 C C . GLU B 1 163 ? 5.748 5.152 8.571 1.00 18.62 182 GLU B C 1
ATOM 5970 O O . GLU B 1 163 ? 5.310 5.984 7.762 1.00 19.77 182 GLU B O 1
ATOM 5976 N N . ASN B 1 164 ? 5.514 3.852 8.480 1.00 17.44 183 ASN B N 1
ATOM 5977 C CA . ASN B 1 164 ? 4.804 3.251 7.345 1.00 16.18 183 ASN B CA 1
ATOM 5978 C C . ASN B 1 164 ? 5.444 3.683 6.026 1.00 18.27 183 ASN B C 1
ATOM 5979 O O . ASN B 1 164 ? 4.794 4.266 5.161 1.00 20.00 183 ASN B O 1
ATOM 5984 N N . PRO B 1 165 ? 6.746 3.407 5.863 1.00 14.76 184 PRO B N 1
ATOM 5985 C CA . PRO B 1 165 ? 7.448 3.914 4.680 1.00 16.58 184 PRO B CA 1
ATOM 5986 C C . PRO B 1 165 ? 6.890 3.360 3.370 1.00 19.55 184 PRO B C 1
ATOM 5987 O O . PRO B 1 165 ? 6.565 2.183 3.269 1.00 19.57 184 PRO B O 1
ATOM 5991 N N . VAL B 1 166 ? 6.793 4.241 2.373 1.00 17.35 185 VAL B N 1
ATOM 5992 C CA . VAL B 1 166 ? 6.404 3.811 1.034 1.00 20.75 185 VAL B CA 1
ATOM 5993 C C . VAL B 1 166 ? 7.652 3.670 0.146 1.00 17.22 185 VAL B C 1
ATOM 5994 O O . VAL B 1 166 ? 8.183 4.651 -0.392 1.00 18.30 185 VAL B O 1
ATOM 5998 N N . GLY B 1 167 ? 8.129 2.442 0.026 1.00 17.06 186 GLY B N 1
ATOM 5999 C CA . GLY B 1 167 ? 9.251 2.139 -0.851 1.00 18.10 186 GLY B CA 1
ATOM 6000 C C . GLY B 1 167 ? 8.754 1.404 -2.079 1.00 19.02 186 GLY B C 1
ATOM 6001 O O . GLY B 1 167 ? 7.568 1.488 -2.420 1.00 19.30 186 GLY B O 1
ATOM 6002 N N . SER B 1 168 ? 9.657 0.696 -2.753 1.00 17.82 187 SER B N 1
ATOM 6003 C CA . SER B 1 168 ? 9.310 -0.080 -3.934 1.00 17.65 187 SER B CA 1
ATOM 6004 C C . SER B 1 168 ? 9.618 -1.553 -3.756 1.00 20.21 187 SER B C 1
ATOM 6005 O O . SER B 1 168 ? 9.357 -2.377 -4.638 1.00 18.68 187 SER B O 1
ATOM 6008 N N . GLY B 1 169 ? 10.163 -1.893 -2.583 1.00 14.50 188 GLY B N 1
ATOM 6009 C CA . GLY B 1 169 ? 10.692 -3.214 -2.314 1.00 16.37 188 GLY B CA 1
ATOM 6010 C C . GLY B 1 169 ? 9.715 -4.323 -1.999 1.00 16.45 188 GLY B C 1
ATOM 6011 O O . GLY B 1 169 ? 8.497 -4.117 -1.937 1.00 16.71 188 GLY B O 1
ATOM 6012 N N . PRO B 1 170 ? 10.234 -5.535 -1.798 1.00 14.93 189 PRO B N 1
ATOM 6013 C CA . PRO B 1 170 ? 9.405 -6.725 -1.644 1.00 14.82 189 PRO B CA 1
ATOM 6014 C C . PRO B 1 170 ? 8.641 -6.798 -0.317 1.00 16.80 189 PRO B C 1
ATOM 6015 O O . PRO B 1 170 ? 7.740 -7.632 -0.226 1.00 17.21 189 PRO B O 1
ATOM 6019 N N . TYR B 1 171 ? 8.996 -5.969 0.663 1.00 17.07 190 TYR B N 1
ATOM 6020 C CA . TYR B 1 171 ? 8.277 -5.946 1.954 1.00 16.97 190 TYR B CA 1
ATOM 6021 C C . TYR B 1 171 ? 7.972 -4.525 2.377 1.00 17.37 190 TYR B C 1
ATOM 6022 O O . TYR B 1 171 ? 8.730 -3.596 2.086 1.00 16.67 190 TYR B O 1
ATOM 6031 N N . TYR B 1 172 ? 6.855 -4.348 3.089 1.00 19.22 191 TYR B N 1
ATOM 6032 C CA . TYR B 1 172 ? 6.555 -3.072 3.732 1.00 17.22 191 TYR B CA 1
ATOM 6033 C C . TYR B 1 172 ? 6.469 -3.280 5.236 1.00 16.03 191 TYR B C 1
ATOM 6034 O O . TYR B 1 172 ? 6.546 -4.410 5.711 1.00 17.45 191 TYR B O 1
ATOM 6043 N N . VAL B 1 173 ? 6.300 -2.195 5.985 1.00 17.16 192 VAL B N 1
ATOM 6044 C CA . VAL B 1 173 ? 6.270 -2.339 7.441 1.00 15.90 192 VAL B CA 1
ATOM 6045 C C . VAL B 1 173 ? 4.824 -2.500 7.900 1.00 17.18 192 VAL B C 1
ATOM 6046 O O . VAL B 1 173 ? 4.003 -1.600 7.675 1.00 18.42 192 VAL B O 1
ATOM 6050 N N . GLU B 1 174 ? 4.530 -3.613 8.553 1.00 17.15 193 GLU B N 1
ATOM 6051 C CA . GLU B 1 174 ? 3.173 -3.857 9.024 1.00 20.24 193 GLU B CA 1
ATOM 6052 C C . GLU B 1 174 ? 2.942 -3.304 10.429 1.00 16.77 193 GLU B C 1
ATOM 6053 O O . GLU B 1 174 ? 1.907 -2.664 10.700 1.00 18.85 193 GLU B O 1
ATOM 6059 N N . SER B 1 175 ? 3.922 -3.508 11.303 1.00 15.14 194 SER B N 1
ATOM 6060 C CA . SER B 1 175 ? 3.832 -3.084 12.694 1.00 15.37 194 SER B CA 1
ATOM 6061 C C . SER B 1 175 ? 5.211 -3.096 13.334 1.00 12.90 194 SER B C 1
ATOM 6062 O O . SER B 1 175 ? 6.169 -3.618 12.757 1.00 15.07 194 SER B O 1
ATOM 6065 N N . TRP B 1 176 ? 5.323 -2.523 14.526 1.00 13.58 195 TRP B N 1
ATOM 6066 C CA . TRP B 1 176 ? 6.593 -2.546 15.245 1.00 13.27 195 TRP B CA 1
ATOM 6067 C C . TRP B 1 176 ? 6.330 -2.349 16.720 1.00 13.62 195 TRP B C 1
ATOM 6068 O O . TRP B 1 176 ? 5.242 -1.911 17.126 1.00 16.24 195 TRP B O 1
ATOM 6079 N N . ALA B 1 177 ? 7.313 -2.728 17.519 1.00 11.70 196 ALA B N 1
ATOM 6080 C CA . ALA B 1 177 ? 7.243 -2.595 18.966 1.00 11.60 196 ALA B CA 1
ATOM 6081 C C . ALA B 1 177 ? 8.651 -2.496 19.483 1.00 12.91 196 ALA B C 1
ATOM 6082 O O . ALA B 1 177 ? 9.613 -2.546 18.708 1.00 13.71 196 ALA B O 1
ATOM 6084 N N . ASP B 1 178 ? 8.772 -2.390 20.796 1.00 12.39 197 ASP B N 1
ATOM 6085 C CA . ASP B 1 178 ? 10.063 -2.205 21.454 1.00 13.45 197 ASP B CA 1
ATOM 6086 C C . ASP B 1 178 ? 11.084 -3.258 21.022 1.00 13.42 197 ASP B C 1
ATOM 6087 O O . ASP B 1 178 ? 12.282 -2.967 20.945 1.00 13.17 197 ASP B O 1
ATOM 6092 N N . ASP B 1 179 ? 10.624 -4.473 20.739 1.00 11.25 198 ASP B N 1
ATOM 6093 C CA . ASP B 1 179 ? 11.550 -5.564 20.439 1.00 10.51 198 ASP B CA 1
ATOM 6094 C C . ASP B 1 179 ? 11.522 -6.061 18.989 1.00 12.53 198 ASP B C 1
ATOM 6095 O O . ASP B 1 179 ? 12.146 -7.075 18.686 1.00 10.65 198 ASP B O 1
ATOM 6100 N N . ARG B 1 180 ? 10.811 -5.373 18.092 1.00 10.88 199 ARG B N 1
ATOM 6101 C CA . ARG B 1 180 ? 10.687 -5.930 16.730 1.00 11.14 199 ARG B CA 1
ATOM 6102 C C . ARG B 1 180 ? 10.158 -4.946 15.682 1.00 11.87 199 ARG B C 1
ATOM 6103 O O . ARG B 1 180 ? 9.460 -3.984 15.982 1.00 11.98 199 ARG B O 1
ATOM 6111 N N . CYS B 1 181 ? 10.521 -5.215 14.433 1.00 12.21 200 CYS B N 1
ATOM 6112 C CA . CYS B 1 181 ? 9.829 -4.610 13.299 1.00 11.25 200 CYS B CA 1
ATOM 6113 C C . CYS B 1 181 ? 9.265 -5.725 12.437 1.00 11.48 200 CYS B C 1
ATOM 6114 O O . CYS B 1 181 ? 9.984 -6.637 12.037 1.00 11.96 200 CYS B O 1
ATOM 6117 N N . VAL B 1 182 ? 7.962 -5.679 12.169 1.00 14.07 201 VAL B N 1
ATOM 6118 C CA . VAL B 1 182 ? 7.325 -6.742 11.410 1.00 12.05 201 VAL B CA 1
ATOM 6119 C C . VAL B 1 182 ? 7.158 -6.275 9.976 1.00 17.21 201 VAL B C 1
ATOM 6120 O O . VAL B 1 182 ? 6.434 -5.329 9.715 1.00 15.95 201 VAL B O 1
ATOM 6124 N N . PHE B 1 183 ? 7.864 -6.933 9.064 1.00 13.68 202 PHE B N 1
ATOM 6125 C CA . PHE B 1 183 ? 7.748 -6.652 7.637 1.00 14.00 202 PHE B CA 1
ATOM 6126 C C . PHE B 1 183 ? 6.762 -7.648 7.014 1.00 15.33 202 PHE B C 1
ATOM 6127 O O . PHE B 1 183 ? 6.815 -8.837 7.298 1.00 16.15 202 PHE B O 1
ATOM 6135 N N . LYS B 1 184 ? 5.867 -7.141 6.172 1.00 15.98 203 LYS B N 1
ATOM 6136 C CA . LYS B 1 184 ? 4.898 -7.973 5.493 1.00 17.12 203 LYS B CA 1
ATOM 6137 C C . LYS B 1 184 ? 5.170 -7.961 3.984 1.00 15.53 203 LYS B C 1
ATOM 6138 O O . LYS B 1 184 ? 5.528 -6.929 3.419 1.00 16.31 203 LYS B O 1
ATOM 6142 N N . LYS B 1 185 ? 4.993 -9.111 3.364 1.00 17.79 204 LYS B N 1
ATOM 6143 C CA . LYS B 1 185 ? 5.250 -9.256 1.942 1.00 18.02 204 LYS B CA 1
ATOM 6144 C C . LYS B 1 185 ? 4.351 -8.359 1.096 1.00 17.23 204 LYS B C 1
ATOM 6145 O O . LYS B 1 185 ? 3.125 -8.319 1.277 1.00 19.88 204 LYS B O 1
ATOM 6151 N N . ASN B 1 186 ? 4.984 -7.625 0.186 1.00 18.34 205 ASN B N 1
ATOM 6152 C CA . ASN B 1 186 ? 4.316 -6.833 -0.833 1.00 19.51 205 ASN B CA 1
ATOM 6153 C C . ASN B 1 186 ? 3.931 -7.770 -1.975 1.00 23.81 205 ASN B C 1
ATOM 6154 O O . ASN B 1 186 ? 4.746 -8.096 -2.830 1.00 21.77 205 ASN B O 1
ATOM 6159 N N . GLY B 1 187 ? 2.672 -8.226 -1.971 1.00 23.31 206 GLY B N 1
ATOM 6160 C CA . GLY B 1 187 ? 2.209 -9.151 -2.986 1.00 26.66 206 GLY B CA 1
ATOM 6161 C C . GLY B 1 187 ? 2.300 -8.614 -4.420 1.00 25.59 206 GLY B C 1
ATOM 6162 O O . GLY B 1 187 ? 2.282 -9.387 -5.379 1.00 31.16 206 GLY B O 1
ATOM 6163 N N . ASN B 1 188 ? 2.410 -7.304 -4.564 1.00 27.08 207 ASN B N 1
ATOM 6164 C CA . ASN B 1 188 ? 2.490 -6.681 -5.884 1.00 30.96 207 ASN B CA 1
ATOM 6165 C C . ASN B 1 188 ? 3.883 -6.186 -6.239 1.00 25.48 207 ASN B C 1
ATOM 6166 O O . ASN B 1 188 ? 4.044 -5.351 -7.139 1.00 26.14 207 ASN B O 1
ATOM 6171 N N . TRP B 1 189 ? 4.907 -6.681 -5.524 1.00 20.48 208 TRP B N 1
ATOM 6172 C CA . TRP B 1 189 ? 6.277 -6.258 -5.790 1.00 20.86 208 TRP B CA 1
ATOM 6173 C C . TRP B 1 189 ? 6.615 -6.491 -7.258 1.00 20.90 208 TRP B C 1
ATOM 6174 O O . TRP B 1 189 ? 6.369 -7.570 -7.798 1.00 22.47 208 TRP B O 1
ATOM 6185 N N . TRP B 1 190 ? 7.175 -5.464 -7.872 1.00 19.73 209 TRP B N 1
ATOM 6186 C CA . TRP B 1 190 ? 7.481 -5.489 -9.308 1.00 22.87 209 TRP B CA 1
ATOM 6187 C C . TRP B 1 190 ? 8.407 -6.645 -9.678 1.00 26.01 209 TRP B C 1
ATOM 6188 O O . TRP B 1 190 ? 8.376 -7.139 -10.803 1.00 25.33 209 TRP B O 1
ATOM 6199 N N . GLY B 1 191 ? 9.239 -7.081 -8.736 1.00 25.09 210 GLY B N 1
ATOM 6200 C CA . GLY B 1 191 ? 10.202 -8.135 -8.998 1.00 26.88 210 GLY B CA 1
ATOM 6201 C C . GLY B 1 191 ? 9.573 -9.468 -9.323 1.00 26.18 210 GLY B C 1
ATOM 6202 O O . GLY B 1 191 ? 10.165 -10.315 -9.997 1.00 26.60 210 GLY B O 1
ATOM 6203 N N . ILE B 1 192 ? 8.350 -9.674 -8.852 1.00 24.95 211 ILE B N 1
ATOM 6204 C CA . ILE B 1 192 ? 7.671 -10.934 -9.085 1.00 26.27 211 ILE B CA 1
ATOM 6205 C C . ILE B 1 192 ? 7.421 -11.105 -10.590 1.00 30.43 211 ILE B C 1
ATOM 6206 O O . ILE B 1 192 ? 7.827 -12.098 -11.179 1.00 29.63 211 ILE B O 1
ATOM 6211 N N . ARG B 1 193 ? 6.790 -10.108 -11.199 1.00 28.83 212 ARG B N 1
ATOM 6212 C CA . ARG B 1 193 ? 6.525 -10.149 -12.639 1.00 2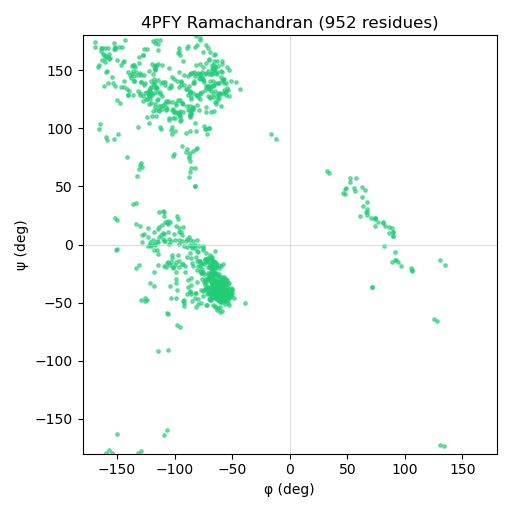9.77 212 ARG B CA 1
ATOM 6213 C C . ARG B 1 193 ? 7.790 -9.959 -13.463 1.00 34.12 212 ARG B C 1
ATOM 6214 O O . ARG B 1 193 ? 8.088 -10.761 -14.349 1.00 37.57 212 ARG B O 1
ATOM 6219 N N . GLU B 1 194 ? 8.541 -8.904 -13.173 1.00 29.10 213 GLU B N 1
ATOM 6220 C CA . GLU B 1 194 ? 9.624 -8.497 -14.061 1.00 31.29 213 GLU B CA 1
ATOM 6221 C C . GLU B 1 194 ? 10.891 -9.351 -13.918 1.00 38.76 213 GLU B C 1
ATOM 6222 O O . GLU B 1 194 ? 11.697 -9.411 -14.846 1.00 41.57 213 GLU B O 1
ATOM 6228 N N . LEU B 1 195 ? 11.075 -10.009 -12.773 1.00 33.56 214 LEU B N 1
ATOM 6229 C CA . LEU B 1 195 ? 12.284 -10.803 -12.545 1.00 27.40 214 LEU B CA 1
ATOM 6230 C C . LEU B 1 195 ? 12.018 -12.294 -12.337 1.00 34.88 214 LEU B C 1
ATOM 6231 O O . LEU B 1 195 ? 12.895 -13.112 -12.554 1.00 40.60 214 LEU B O 1
ATOM 6236 N N . GLY B 1 196 ? 10.819 -12.640 -11.901 1.00 27.09 215 GLY B N 1
ATOM 6237 C CA . GLY B 1 196 ? 10.485 -14.015 -11.585 1.00 28.85 215 GLY B CA 1
ATOM 6238 C C . GLY B 1 196 ? 10.980 -14.409 -10.198 1.00 33.78 215 GLY B C 1
ATOM 6239 O O . GLY B 1 196 ? 11.116 -15.586 -9.881 1.00 38.94 215 GLY B O 1
ATOM 6240 N N . TYR B 1 197 ? 11.270 -13.401 -9.382 1.00 31.63 216 TYR B N 1
ATOM 6241 C CA . TYR B 1 197 ? 11.672 -13.606 -7.994 1.00 29.67 216 TYR B CA 1
ATOM 6242 C C . TYR B 1 197 ? 10.481 -13.447 -7.080 1.00 30.89 216 TYR B C 1
ATOM 6243 O O . TYR B 1 197 ? 9.822 -12.413 -7.098 1.00 34.30 216 TYR B O 1
ATOM 6252 N N . ASP B 1 198 ? 10.204 -14.473 -6.277 1.00 26.00 217 ASP B N 1
ATOM 6253 C CA . ASP B 1 198 ? 9.041 -14.449 -5.407 1.00 24.01 217 ASP B CA 1
ATOM 6254 C C . ASP B 1 198 ? 9.448 -14.864 -3.998 1.00 30.56 217 ASP B C 1
ATOM 6255 O O . ASP B 1 198 ? 9.602 -16.053 -3.727 1.00 36.19 217 ASP B O 1
ATOM 6260 N N . PRO B 1 199 ? 9.620 -13.880 -3.094 1.00 28.03 218 PRO B N 1
ATOM 6261 C CA . PRO B 1 199 ? 10.055 -14.243 -1.731 1.00 25.54 218 PRO B CA 1
ATOM 6262 C C . PRO B 1 199 ? 8.987 -15.045 -1.011 1.00 26.27 218 PRO B C 1
ATOM 6263 O O . PRO B 1 199 ? 7.823 -14.634 -1.012 1.00 23.47 218 PRO B O 1
ATOM 6267 N N . LYS B 1 200 ? 9.346 -16.187 -0.425 1.00 24.57 219 LYS B N 1
ATOM 6268 C CA . LYS B 1 200 ? 8.353 -17.052 0.191 1.00 24.91 219 LYS B CA 1
ATOM 6269 C C . LYS B 1 200 ? 7.813 -16.556 1.541 1.00 19.34 219 LYS B C 1
ATOM 6270 O O . LYS B 1 200 ? 6.624 -16.701 1.789 1.00 26.46 219 LYS B O 1
ATOM 6272 N N . PRO B 1 201 ? 8.676 -15.996 2.425 1.00 19.66 220 PRO B N 1
ATOM 6273 C CA . PRO B 1 201 ? 8.073 -15.593 3.719 1.00 20.36 220 PRO B CA 1
ATOM 6274 C C . PRO B 1 201 ? 6.966 -14.561 3.566 1.00 19.51 220 PRO B C 1
ATOM 6275 O O . PRO B 1 201 ? 7.142 -13.557 2.897 1.00 17.90 220 PRO B O 1
ATOM 6279 N N . GLU B 1 202 ? 5.827 -14.818 4.201 1.00 20.75 221 GLU B N 1
ATOM 6280 C CA . GLU B 1 202 ? 4.738 -13.853 4.176 1.00 20.86 221 GLU B CA 1
ATOM 6281 C C . GLU B 1 202 ? 5.049 -12.667 5.076 1.00 17.96 221 GLU B C 1
ATOM 6282 O O . GLU B 1 202 ? 4.642 -11.545 4.817 1.00 17.50 221 GLU B O 1
ATOM 6288 N N . ARG B 1 203 ? 5.800 -12.946 6.137 1.00 16.62 222 ARG B N 1
ATOM 6289 C CA . ARG B 1 203 ? 6.294 -11.909 7.045 1.00 15.59 222 ARG B CA 1
ATOM 6290 C C . ARG B 1 203 ? 7.737 -12.184 7.398 1.00 13.17 222 ARG B C 1
ATOM 6291 O O . ARG B 1 203 ? 8.140 -13.345 7.514 1.00 17.68 222 ARG B O 1
ATOM 6299 N N . ILE B 1 204 ? 8.491 -11.101 7.595 1.00 14.90 223 ILE B N 1
ATOM 6300 C CA . ILE B 1 204 ? 9.807 -11.148 8.185 1.00 14.96 223 ILE B CA 1
ATOM 6301 C C . ILE B 1 204 ? 9.750 -10.351 9.484 1.00 13.79 223 ILE B C 1
ATOM 6302 O O . ILE B 1 204 ? 9.488 -9.142 9.471 1.00 14.67 223 ILE B O 1
ATOM 6307 N N . VAL B 1 205 ? 10.003 -11.028 10.594 1.00 11.41 224 VAL B N 1
ATOM 6308 C CA . VAL B 1 205 ? 9.968 -10.375 11.882 1.00 12.50 224 VAL B CA 1
ATOM 6309 C C . VAL B 1 205 ? 11.415 -10.123 12.263 1.00 11.00 224 VAL B C 1
ATOM 6310 O O . VAL B 1 205 ? 12.160 -11.054 12.553 1.00 11.92 224 VAL B O 1
ATOM 6314 N N . GLU B 1 206 ? 11.816 -8.861 12.225 1.00 10.21 225 GLU B N 1
ATOM 6315 C CA . GLU B 1 206 ? 13.146 -8.488 12.677 1.00 8.94 225 GLU B CA 1
ATOM 6316 C C . GLU B 1 206 ? 13.118 -8.311 14.184 1.00 10.65 225 GLU B C 1
ATOM 6317 O O . GLU B 1 206 ? 12.433 -7.412 14.688 1.00 12.28 225 GLU B O 1
ATOM 6323 N N . LEU B 1 207 ? 13.885 -9.135 14.901 1.00 11.42 226 LEU B N 1
ATOM 6324 C CA . LEU B 1 207 ? 13.868 -9.157 16.369 1.00 11.27 226 LEU B CA 1
ATOM 6325 C C . LEU B 1 207 ? 15.044 -8.435 16.990 1.00 13.04 226 LEU B C 1
ATOM 6326 O O . LEU B 1 207 ? 16.155 -8.507 16.483 1.00 13.20 226 LEU B O 1
ATOM 6331 N N . ARG B 1 208 ? 14.769 -7.776 18.119 1.00 10.41 227 ARG B N 1
ATOM 6332 C CA . ARG B 1 208 ? 15.782 -7.134 18.954 1.00 10.77 227 ARG B CA 1
ATOM 6333 C C . ARG B 1 208 ? 15.951 -7.938 20.233 1.00 11.66 227 ARG B C 1
ATOM 6334 O O . ARG B 1 208 ? 14.960 -8.359 20.815 1.00 12.05 227 ARG B O 1
ATOM 6342 N N . VAL B 1 209 ? 17.194 -8.147 20.668 1.00 11.51 228 VAL B N 1
ATOM 6343 C CA . VAL B 1 209 ? 17.507 -8.684 21.976 1.00 10.93 228 VAL B CA 1
ATOM 6344 C C . VAL B 1 209 ? 18.501 -7.787 22.693 1.00 9.05 228 VAL B C 1
ATOM 6345 O O . VAL B 1 209 ? 19.158 -6.959 22.053 1.00 10.02 228 VAL B O 1
ATOM 6349 N N . LEU B 1 210 ? 18.638 -7.940 24.017 1.00 11.00 229 LEU B N 1
ATOM 6350 C CA . LEU B 1 210 ? 19.552 -7.094 24.778 1.00 10.65 229 LEU B CA 1
ATOM 6351 C C . LEU B 1 210 ? 20.991 -7.596 24.771 1.00 12.85 229 LEU B C 1
ATOM 6352 O O . LEU B 1 210 ? 21.919 -6.844 25.080 1.00 12.08 229 LEU B O 1
ATOM 6357 N N A SER B 1 211 ? 21.169 -8.871 24.430 0.66 11.75 230 SER B N 1
ATOM 6358 N N B SER B 1 211 ? 21.180 -8.856 24.404 0.30 11.93 230 SER B N 1
ATOM 6359 N N C SER B 1 211 ? 21.171 -8.863 24.418 0.04 12.06 230 SER B N 1
ATOM 6360 C CA A SER B 1 211 ? 22.484 -9.505 24.384 0.66 12.62 230 SER B CA 1
ATOM 6361 C CA B SER B 1 211 ? 22.513 -9.432 24.334 0.30 12.14 230 SER B CA 1
ATOM 6362 C CA C SER B 1 211 ? 22.497 -9.461 24.350 0.04 11.88 230 SER B CA 1
ATOM 6363 C C A SER B 1 211 ? 22.497 -10.677 23.412 0.66 10.54 230 SER B C 1
ATOM 6364 C C B SER B 1 211 ? 22.514 -10.664 23.439 0.30 11.22 230 SER B C 1
ATOM 6365 C C C SER B 1 211 ? 22.497 -10.644 23.395 0.04 11.42 230 SER B C 1
ATOM 6366 O O A SER B 1 211 ? 21.477 -11.347 23.207 0.66 11.54 230 SER B O 1
ATOM 6367 O O B SER B 1 211 ? 21.498 -11.356 23.313 0.30 11.75 230 SER B O 1
ATOM 6368 O O C SER B 1 211 ? 21.464 -11.282 23.189 0.04 11.37 230 SER B O 1
ATOM 6375 N N . ASN B 1 212 ? 23.656 -10.929 22.808 1.00 10.83 231 ASN B N 1
ATOM 6376 C CA . ASN B 1 212 ? 23.808 -12.100 21.942 1.00 10.33 231 ASN B CA 1
ATOM 6377 C C . ASN B 1 212 ? 23.390 -13.399 22.629 1.00 11.45 231 ASN B C 1
ATOM 6378 O O . ASN B 1 212 ? 22.901 -14.318 21.974 1.00 12.37 231 ASN B O 1
ATOM 6383 N N . ASN B 1 213 ? 23.600 -13.469 23.940 1.00 12.20 232 ASN B N 1
ATOM 6384 C CA . ASN B 1 213 ? 23.260 -14.702 24.671 1.00 11.89 232 ASN B CA 1
ATOM 6385 C C . ASN B 1 213 ? 21.774 -15.057 24.583 1.00 13.85 232 ASN B C 1
ATOM 6386 O O . ASN B 1 213 ? 21.408 -16.250 24.626 1.00 15.64 232 ASN B O 1
ATOM 6391 N N . VAL B 1 214 ? 20.920 -14.054 24.423 1.00 12.93 233 VAL B N 1
ATOM 6392 C CA . VAL B 1 214 ? 19.482 -14.308 24.273 1.00 10.89 233 VAL B CA 1
ATOM 6393 C C . VAL B 1 214 ? 19.183 -14.987 22.943 1.00 12.64 233 VAL B C 1
ATOM 6394 O O . VAL B 1 214 ? 18.322 -15.884 22.841 1.00 14.09 233 VAL B O 1
ATOM 6398 N N . ALA B 1 215 ? 19.910 -14.584 21.918 1.00 12.26 234 ALA B N 1
ATOM 6399 C CA . ALA B 1 215 ? 19.743 -15.165 20.597 1.00 12.39 234 ALA B CA 1
ATOM 6400 C C . ALA B 1 215 ? 20.144 -16.635 20.559 1.00 14.83 234 ALA B C 1
ATOM 6401 O O . ALA B 1 215 ? 19.573 -17.400 19.773 1.00 15.20 234 ALA B O 1
ATOM 6403 N N . VAL B 1 216 ? 21.101 -17.051 21.393 1.00 16.72 235 VAL B N 1
ATOM 6404 C CA . VAL B 1 216 ? 21.499 -18.454 21.444 1.00 17.95 235 VAL B CA 1
ATOM 6405 C C . VAL B 1 216 ? 20.321 -19.359 21.744 1.00 18.66 235 VAL B C 1
ATOM 6406 O O . VAL B 1 216 ? 20.077 -20.331 21.033 1.00 18.35 235 VAL B O 1
ATOM 6410 N N . GLY B 1 217 ? 19.570 -19.042 22.793 1.00 18.82 236 GLY B N 1
ATOM 6411 C CA . GLY B 1 217 ? 18.439 -19.862 23.166 1.00 16.79 236 GLY B CA 1
ATOM 6412 C C . GLY B 1 217 ? 17.349 -19.890 22.118 1.00 19.70 236 GLY B C 1
ATOM 6413 O O . GLY B 1 217 ? 16.699 -20.918 21.908 1.00 21.02 236 GLY B O 1
ATOM 6414 N N A MET B 1 218 ? 17.130 -18.754 21.453 0.72 16.37 237 MET B N 1
ATOM 6415 N N B MET B 1 218 ? 17.134 -18.756 21.455 0.28 16.57 237 MET B N 1
ATOM 6416 C CA A MET B 1 218 ? 16.123 -18.692 20.403 0.72 14.55 237 MET B CA 1
ATOM 6417 C CA B MET B 1 218 ? 16.129 -18.677 20.402 0.28 15.45 237 MET B CA 1
ATOM 6418 C C A MET B 1 218 ? 16.490 -19.587 19.225 0.72 16.44 237 MET B C 1
ATOM 6419 C C B MET B 1 218 ? 16.486 -19.574 19.223 0.28 16.44 237 MET B C 1
ATOM 6420 O O A MET B 1 218 ? 15.643 -20.299 18.688 0.72 17.29 237 MET B O 1
ATOM 6421 O O B MET B 1 218 ? 15.630 -20.269 18.680 0.28 17.03 237 MET B O 1
ATOM 6430 N N . LEU B 1 219 ? 17.756 -19.550 18.835 1.00 16.59 238 LEU B N 1
ATOM 6431 C CA . LEU B 1 219 ? 18.210 -20.359 17.709 1.00 15.08 238 LEU B CA 1
ATOM 6432 C C . LEU B 1 219 ? 18.090 -21.844 18.068 1.00 19.34 238 LEU B C 1
ATOM 6433 O O . LEU B 1 219 ? 17.601 -22.642 17.261 1.00 22.40 238 LEU B O 1
ATOM 6438 N N . MET B 1 220 ? 18.482 -22.193 19.296 1.00 17.14 239 MET B N 1
ATOM 6439 C CA . MET B 1 220 ? 18.410 -23.566 19.789 1.00 18.91 239 MET B CA 1
ATOM 6440 C C . MET B 1 220 ? 16.993 -24.137 19.757 1.00 22.48 239 MET B C 1
ATOM 6441 O O . MET B 1 220 ? 16.803 -25.331 19.517 1.00 25.65 239 MET B O 1
ATOM 6446 N N . LYS B 1 221 ? 16.007 -23.297 20.020 1.00 19.14 240 LYS B N 1
ATOM 6447 C CA . LYS B 1 221 ? 14.610 -23.733 20.070 1.00 22.07 240 LYS B CA 1
ATOM 6448 C C . LYS B 1 221 ? 13.865 -23.501 18.761 1.00 19.80 240 LYS B C 1
ATOM 6449 O O . LYS B 1 221 ? 12.667 -23.731 18.685 1.00 22.96 240 LYS B O 1
ATOM 6455 N N . GLY B 1 222 ? 14.579 -23.023 17.738 1.00 19.96 241 GLY B N 1
ATOM 6456 C CA . GLY B 1 222 ? 13.956 -22.755 16.460 1.00 20.67 241 GLY B CA 1
ATOM 6457 C C . GLY B 1 222 ? 12.971 -21.613 16.495 1.00 19.36 241 GLY B C 1
ATOM 6458 O O . GLY B 1 222 ? 12.029 -21.575 15.708 1.00 21.19 241 GLY B O 1
ATOM 6459 N N . GLU B 1 223 ? 13.187 -20.665 17.415 1.00 17.00 242 GLU B N 1
ATOM 6460 C CA . GLU B 1 223 ? 12.355 -19.476 17.514 1.00 14.32 242 GLU B CA 1
ATOM 6461 C C . GLU B 1 223 ? 12.952 -18.353 16.660 1.00 16.85 242 GLU B C 1
ATOM 6462 O O . GLU B 1 223 ? 12.299 -17.381 16.350 1.00 21.30 242 GLU B O 1
ATOM 6468 N N . LEU B 1 224 ? 14.220 -18.522 16.346 1.00 14.01 243 LEU B N 1
ATOM 6469 C CA . LEU B 1 224 ? 14.931 -17.642 15.438 1.00 13.47 243 LEU B CA 1
ATOM 6470 C C . LEU B 1 224 ? 15.313 -18.476 14.217 1.00 12.93 243 LEU B C 1
ATOM 6471 O O . LEU B 1 224 ? 15.836 -19.571 14.376 1.00 15.59 243 LEU B O 1
ATOM 6476 N N . ASP B 1 225 ? 15.035 -17.974 13.016 1.00 14.00 244 ASP B N 1
ATOM 6477 C CA . ASP B 1 225 ? 15.408 -18.675 11.784 1.00 13.89 244 ASP B CA 1
ATOM 6478 C C . ASP B 1 225 ? 16.773 -18.251 11.245 1.00 12.96 244 ASP B C 1
ATOM 6479 O O . ASP B 1 225 ? 17.592 -19.073 10.863 1.00 13.57 244 ASP B O 1
ATOM 6484 N N . TRP B 1 226 ? 16.961 -16.942 11.189 1.00 11.81 245 TRP B N 1
ATOM 6485 C CA . TRP B 1 226 ? 18.089 -16.340 10.487 1.00 11.06 245 TRP B CA 1
ATOM 6486 C C . TRP B 1 226 ? 18.843 -15.466 11.465 1.00 11.37 245 TRP B C 1
ATOM 6487 O O . TRP B 1 226 ? 18.330 -14.428 11.886 1.00 12.17 245 TRP B O 1
ATOM 6498 N N . SER B 1 227 ? 20.032 -15.887 11.856 1.00 10.36 246 SER B N 1
ATOM 6499 C CA . SER B 1 227 ? 20.835 -15.087 12.779 1.00 10.20 246 SER B CA 1
ATOM 6500 C C . SER B 1 227 ? 22.000 -14.397 12.094 1.00 8.67 246 SER B C 1
ATOM 6501 O O . SER B 1 227 ? 22.828 -15.053 11.439 1.00 11.10 246 SER B O 1
ATOM 6504 N N . ASN B 1 228 ? 22.052 -13.067 12.225 1.00 9.03 247 ASN B N 1
ATOM 6505 C CA . ASN B 1 228 ? 23.239 -12.298 11.936 1.00 10.31 247 ASN B CA 1
ATOM 6506 C C . ASN B 1 228 ? 23.830 -11.776 13.249 1.00 11.65 247 ASN B C 1
ATOM 6507 O O . ASN B 1 228 ? 24.461 -10.718 13.273 1.00 10.96 247 ASN B O 1
ATOM 6512 N N . PHE B 1 229 ? 23.595 -12.519 14.331 1.00 9.27 248 PHE B N 1
ATOM 6513 C CA . PHE B 1 229 ? 24.260 -12.302 15.620 1.00 9.27 248 PHE B CA 1
ATOM 6514 C C . PHE B 1 229 ? 25.590 -13.021 15.637 1.00 11.70 248 PHE B C 1
ATOM 6515 O O . PHE B 1 229 ? 25.699 -14.117 15.077 1.00 12.09 248 PHE B O 1
ATOM 6523 N N . PHE B 1 230 ? 26.583 -12.480 16.330 1.00 9.79 249 PHE B N 1
ATOM 6524 C CA . PHE B 1 230 ? 27.661 -13.347 16.745 1.00 10.30 249 PHE B CA 1
ATOM 6525 C C . PHE B 1 230 ? 27.135 -14.307 17.807 1.00 11.56 249 PHE B C 1
ATOM 6526 O O . PHE B 1 230 ? 26.595 -13.871 18.823 1.00 13.11 249 PHE B O 1
ATOM 6534 N N . LEU B 1 231 ? 27.318 -15.604 17.590 1.00 11.42 250 LEU B N 1
ATOM 6535 C CA . LEU B 1 231 ? 27.000 -16.613 18.582 1.00 11.23 250 LEU B CA 1
ATOM 6536 C C . LEU B 1 231 ? 28.246 -17.429 18.898 1.00 15.31 250 LEU B C 1
ATOM 6537 O O . LEU B 1 231 ? 28.941 -17.863 17.988 1.00 14.39 250 LEU B O 1
ATOM 6542 N N . PRO B 1 232 ? 28.524 -17.646 20.187 1.00 15.55 251 PRO B N 1
ATOM 6543 C CA . PRO B 1 232 ? 29.664 -18.523 20.505 1.00 19.25 251 PRO B CA 1
ATOM 6544 C C . PRO B 1 232 ? 29.260 -19.991 20.400 1.00 18.93 251 PRO B C 1
ATOM 6545 O O . PRO B 1 232 ? 28.070 -20.279 20.263 1.00 18.05 251 PRO B O 1
ATOM 6549 N N . GLY B 1 233 ? 30.228 -20.891 20.500 1.00 22.52 252 GLY B N 1
ATOM 6550 C CA . GLY B 1 233 ? 29.922 -22.319 20.570 1.00 22.67 252 GLY B CA 1
ATOM 6551 C C . GLY B 1 233 ? 29.239 -22.860 19.325 1.00 21.80 252 GLY B C 1
ATOM 6552 O O . GLY B 1 233 ? 28.327 -23.672 19.408 1.00 19.33 252 GLY B O 1
ATOM 6553 N N . VAL B 1 234 ? 29.697 -22.405 18.167 1.00 18.76 253 VAL B N 1
ATOM 6554 C CA . VAL B 1 234 ? 29.102 -22.818 16.890 1.00 16.02 253 VAL B CA 1
ATOM 6555 C C . VAL B 1 234 ? 29.198 -24.340 16.642 1.00 17.50 253 VAL B C 1
ATOM 6556 O O . VAL B 1 234 ? 28.242 -24.922 16.169 1.00 17.74 253 VAL B O 1
ATOM 6560 N N . PRO B 1 235 ? 30.351 -24.969 16.967 1.00 17.76 254 PRO B N 1
ATOM 6561 C CA . PRO B 1 235 ? 30.402 -26.432 16.736 1.00 21.21 254 PRO B CA 1
ATOM 6562 C C . PRO B 1 235 ? 29.289 -27.184 17.450 1.00 20.49 254 PRO B C 1
ATOM 6563 O O . PRO B 1 235 ? 28.710 -28.121 16.888 1.00 21.82 254 PRO B O 1
ATOM 6567 N N . VAL B 1 236 ? 28.966 -26.771 18.667 1.00 19.68 255 VAL B N 1
ATOM 6568 C CA . VAL B 1 236 ? 27.869 -27.414 19.400 1.00 19.46 255 VAL B CA 1
ATOM 6569 C C . VAL B 1 236 ? 26.514 -27.081 18.792 1.00 22.67 255 VAL B C 1
ATOM 6570 O O . VAL B 1 236 ? 25.640 -27.944 18.685 1.00 20.42 255 VAL B O 1
ATOM 6574 N N . LEU B 1 237 ? 26.331 -25.837 18.347 1.00 19.14 256 LEU B N 1
ATOM 6575 C CA . LEU B 1 237 ? 25.098 -25.457 17.676 1.00 20.75 256 LEU B CA 1
ATOM 6576 C C . LEU B 1 237 ? 24.824 -26.339 16.462 1.00 18.86 256 LEU B C 1
ATOM 6577 O O . LEU B 1 237 ? 23.692 -26.766 16.213 1.00 17.32 256 LEU B O 1
ATOM 6582 N N . LYS B 1 238 ? 25.870 -26.601 15.694 1.00 17.68 257 LYS B N 1
ATOM 6583 C CA . LYS B 1 238 ? 25.734 -27.377 14.477 1.00 18.10 257 LYS B CA 1
ATOM 6584 C C . LYS B 1 238 ? 25.473 -28.848 14.786 1.00 20.78 257 LYS B C 1
ATOM 6585 O O . LYS B 1 238 ? 24.606 -29.463 14.172 1.00 22.21 257 LYS B O 1
ATOM 6591 N N . LYS B 1 239 ? 26.182 -29.404 15.762 1.00 24.13 258 LYS B N 1
ATOM 6592 C CA . LYS B 1 239 ? 26.042 -30.851 15.986 1.00 23.03 258 LYS B CA 1
ATOM 6593 C C . LYS B 1 239 ? 24.782 -31.184 16.790 1.00 24.27 258 LYS B C 1
ATOM 6594 O O . LYS B 1 239 ? 24.161 -32.221 16.556 1.00 25.67 258 LYS B O 1
ATOM 6597 N N . ALA B 1 240 ? 24.376 -30.304 17.697 1.00 23.10 259 ALA B N 1
ATOM 6598 C CA . ALA B 1 240 ? 23.264 -30.597 18.590 1.00 24.77 259 ALA B CA 1
ATOM 6599 C C . ALA B 1 240 ? 21.931 -29.997 18.169 1.00 25.12 259 ALA B C 1
ATOM 6600 O O . ALA B 1 240 ? 20.874 -30.493 18.572 1.00 26.86 259 ALA B O 1
ATOM 6602 N N . TYR B 1 241 ? 21.953 -28.927 17.370 1.00 20.60 260 TYR B N 1
ATOM 6603 C CA . TYR B 1 241 ? 20.708 -28.237 17.035 1.00 23.60 260 TYR B CA 1
ATOM 6604 C C . TYR B 1 241 ? 20.488 -28.063 15.530 1.00 24.34 260 TYR B C 1
ATOM 6605 O O . TYR B 1 241 ? 19.555 -27.383 15.113 1.00 28.15 260 TYR B O 1
ATOM 6614 N N . GLY B 1 242 ? 21.323 -28.701 14.729 1.00 20.49 261 GLY B N 1
ATOM 6615 C CA . GLY B 1 242 ? 21.136 -28.733 13.285 1.00 21.15 261 GLY B CA 1
ATOM 6616 C C . GLY B 1 242 ? 21.301 -27.380 12.616 1.00 21.63 261 GLY B C 1
ATOM 6617 O O . GLY B 1 242 ? 20.738 -27.114 11.571 1.00 24.26 261 GLY B O 1
ATOM 6618 N N . ILE B 1 243 ? 22.106 -26.531 13.242 1.00 19.65 262 ILE B N 1
ATOM 6619 C CA . ILE B 1 243 ? 22.304 -25.179 12.743 1.00 17.19 262 ILE B CA 1
ATOM 6620 C C . ILE B 1 243 ? 23.226 -25.181 11.522 1.00 16.06 262 ILE B C 1
ATOM 6621 O O . ILE B 1 243 ? 24.196 -25.939 11.464 1.00 18.67 262 ILE B O 1
ATOM 6626 N N A VAL B 1 244 ? 22.929 -24.323 10.549 0.03 15.71 263 VAL B N 1
ATOM 6627 N N B VAL B 1 244 ? 22.897 -24.360 10.530 0.97 15.26 263 VAL B N 1
ATOM 6628 C CA A VAL B 1 244 ? 23.684 -24.278 9.298 0.03 15.99 263 VAL B CA 1
ATOM 6629 C CA B VAL B 1 244 ? 23.721 -24.284 9.330 0.97 14.52 263 VAL B CA 1
ATOM 6630 C C A VAL B 1 244 ? 24.438 -22.952 9.138 0.03 14.48 263 VAL B C 1
ATOM 6631 C C B VAL B 1 244 ? 24.515 -22.972 9.301 0.97 13.93 263 VAL B C 1
ATOM 6632 O O A VAL B 1 244 ? 23.902 -21.885 9.436 0.03 14.69 263 VAL B O 1
ATOM 6633 O O B VAL B 1 244 ? 24.094 -21.967 9.864 0.97 14.49 263 VAL B O 1
ATOM 6640 N N . THR B 1 245 ? 25.681 -23.025 8.662 1.00 13.09 264 THR B N 1
ATOM 6641 C CA . THR B 1 245 ? 26.524 -21.845 8.502 1.00 13.38 264 THR B CA 1
ATOM 6642 C C . THR B 1 245 ? 27.054 -21.791 7.067 1.00 14.01 264 THR B C 1
ATOM 6643 O O . THR B 1 245 ? 26.811 -22.712 6.282 1.00 17.03 264 THR B O 1
ATOM 6647 N N . TRP B 1 246 ? 27.770 -20.716 6.721 1.00 11.79 265 TRP B N 1
ATOM 6648 C CA . TRP B 1 246 ? 28.311 -20.594 5.366 1.00 12.72 265 TRP B CA 1
ATOM 6649 C C . TRP B 1 246 ? 29.307 -21.695 5.041 1.00 12.84 265 TRP B C 1
ATOM 6650 O O . TRP B 1 246 ? 29.170 -22.391 4.024 1.00 15.13 265 TRP B O 1
ATOM 6661 N N . TYR B 1 247 ? 30.330 -21.847 5.884 1.00 13.22 266 TYR B N 1
ATOM 6662 C CA . TYR B 1 247 ? 31.262 -22.962 5.747 1.00 16.00 266 TYR B CA 1
ATOM 6663 C C . TYR B 1 247 ? 30.759 -24.120 6.609 1.00 14.26 266 TYR B C 1
ATOM 6664 O O . TYR B 1 247 ? 30.349 -23.911 7.735 1.00 17.67 266 TYR B O 1
ATOM 6673 N N . GLU B 1 248 ? 30.820 -25.346 6.083 1.00 16.75 267 GLU B N 1
ATOM 6674 C CA . GLU B 1 248 ? 30.406 -26.518 6.839 1.00 18.42 267 GLU B CA 1
ATOM 6675 C C . GLU B 1 248 ? 31.260 -26.673 8.098 1.00 18.96 267 GLU B C 1
ATOM 6676 O O . GLU B 1 248 ? 30.756 -26.971 9.182 1.00 19.63 267 GLU B O 1
ATOM 6679 N N . ASN B 1 249 ? 32.555 -26.466 7.937 1.00 17.00 268 ASN B N 1
ATOM 6680 C CA . ASN B 1 249 ? 33.500 -26.615 9.019 1.00 18.47 268 ASN B CA 1
ATOM 6681 C C . ASN B 1 249 ? 34.174 -25.294 9.366 1.00 19.97 268 ASN B C 1
ATOM 6682 O O . ASN B 1 249 ? 33.936 -24.286 8.702 1.00 16.08 268 ASN B O 1
ATOM 6687 N N . ALA B 1 250 ? 35.005 -25.293 10.411 1.00 19.90 269 ALA B N 1
ATOM 6688 C CA . ALA B 1 250 ? 35.775 -24.114 10.781 1.00 20.39 269 ALA B CA 1
ATOM 6689 C C . ALA B 1 250 ? 36.432 -23.509 9.551 1.00 20.08 269 ALA B C 1
ATOM 6690 O O . ALA B 1 250 ? 36.908 -24.229 8.674 1.00 23.23 269 ALA B O 1
ATOM 6692 N N . PRO B 1 251 ? 36.459 -22.167 9.445 1.00 16.76 270 PRO B N 1
ATOM 6693 C CA . PRO B 1 251 ? 36.105 -21.142 10.421 1.00 16.04 270 PRO B CA 1
ATOM 6694 C C . PRO B 1 251 ? 34.626 -20.773 10.432 1.00 14.21 270 PRO B C 1
ATOM 6695 O O . PRO B 1 251 ? 34.301 -19.816 11.138 1.00 14.31 270 PRO B O 1
ATOM 6699 N N . TYR B 1 252 ? 33.797 -21.449 9.633 1.00 14.87 271 TYR B N 1
ATOM 6700 C CA . TYR B 1 252 ? 32.335 -21.249 9.603 1.00 15.23 271 TYR B CA 1
ATOM 6701 C C . TYR B 1 252 ? 31.831 -19.946 8.977 1.00 13.86 271 TYR B C 1
ATOM 6702 O O . TYR B 1 252 ? 30.782 -19.945 8.322 1.00 11.54 271 TYR B O 1
ATOM 6711 N N . MET B 1 253 ? 32.568 -18.863 9.188 1.00 12.06 272 MET B N 1
ATOM 6712 C CA . MET B 1 253 ? 32.137 -17.509 8.812 1.00 10.24 272 MET B CA 1
ATOM 6713 C C . MET B 1 253 ? 33.012 -16.852 7.753 1.00 12.12 272 MET B C 1
ATOM 6714 O O . MET B 1 253 ? 34.240 -16.887 7.855 1.00 16.18 272 MET B O 1
ATOM 6719 N N . LEU B 1 254 ? 32.376 -16.220 6.774 1.00 12.50 273 LEU B N 1
ATOM 6720 C CA . LEU B 1 254 ? 33.072 -15.324 5.844 1.00 12.76 273 LEU B CA 1
ATOM 6721 C C . LEU B 1 254 ? 33.602 -14.110 6.574 1.00 13.72 273 LEU B C 1
ATOM 6722 O O . LEU B 1 254 ? 33.052 -13.715 7.593 1.00 14.54 273 LEU B O 1
ATOM 6727 N N . PRO B 1 255 ? 34.658 -13.484 6.041 1.00 12.74 274 PRO B N 1
ATOM 6728 C CA . PRO B 1 255 ? 35.033 -12.162 6.557 1.00 10.92 274 PRO B CA 1
ATOM 6729 C C . PRO B 1 255 ? 34.133 -11.071 5.967 1.00 15.60 274 PRO B C 1
ATOM 6730 O O . PRO B 1 255 ? 33.698 -11.184 4.811 1.00 15.48 274 PRO B O 1
ATOM 6734 N N . ALA B 1 256 ? 33.877 -10.033 6.751 1.00 12.81 275 ALA B N 1
ATOM 6735 C CA . ALA B 1 256 ? 32.955 -8.970 6.336 1.00 11.19 275 ALA B CA 1
ATOM 6736 C C . ALA B 1 256 ? 33.585 -7.598 6.298 1.00 14.99 275 ALA B C 1
ATOM 6737 O O . ALA B 1 256 ? 33.188 -6.769 5.474 1.00 14.27 275 ALA B O 1
ATOM 6739 N N . ASN B 1 257 ? 34.539 -7.328 7.198 1.00 11.00 276 ASN B N 1
ATOM 6740 C CA . ASN B 1 257 ? 35.026 -5.958 7.392 1.00 10.83 276 ASN B CA 1
ATOM 6741 C C . ASN B 1 257 ? 36.269 -5.970 8.246 1.00 12.21 276 ASN B C 1
ATOM 6742 O O . ASN B 1 257 ? 36.663 -7.017 8.783 1.00 11.65 276 ASN B O 1
ATOM 6747 N N . THR B 1 258 ? 36.889 -4.800 8.398 1.00 10.61 277 THR B N 1
ATOM 6748 C CA . THR B 1 258 ? 38.071 -4.684 9.243 1.00 9.88 277 THR B CA 1
ATOM 6749 C C . THR B 1 258 ? 37.689 -4.061 10.585 1.00 8.28 277 THR B C 1
ATOM 6750 O O . THR B 1 258 ? 37.230 -2.916 10.639 1.00 10.82 277 THR B O 1
ATOM 6754 N N . ALA B 1 259 ? 37.859 -4.845 11.646 1.00 9.26 278 ALA B N 1
ATOM 6755 C CA . ALA B 1 259 ? 37.643 -4.355 13.014 1.00 10.16 278 ALA B CA 1
ATOM 6756 C C . ALA B 1 259 ? 38.927 -3.709 13.504 1.00 10.20 278 ALA B C 1
ATOM 6757 O O . ALA B 1 259 ? 40.027 -4.286 13.376 1.00 10.73 278 ALA B O 1
ATOM 6759 N N . GLY B 1 260 ? 38.799 -2.510 14.056 1.00 10.46 279 GLY B N 1
ATOM 6760 C CA . GLY B 1 260 ? 39.962 -1.847 14.598 1.00 10.25 279 GLY B CA 1
ATOM 6761 C C . GLY B 1 260 ? 39.580 -0.766 15.562 1.00 8.90 279 GLY B C 1
ATOM 6762 O O . GLY B 1 260 ? 38.391 -0.548 15.836 1.00 9.36 279 GLY B O 1
ATOM 6763 N N A ILE B 1 261 ? 40.583 -0.097 16.097 0.57 9.12 280 ILE B N 1
ATOM 6764 N N B ILE B 1 261 ? 40.589 -0.086 16.078 0.43 9.11 280 ILE B N 1
ATOM 6765 C CA A ILE B 1 261 ? 40.361 0.963 17.088 0.57 10.06 280 ILE B CA 1
ATOM 6766 C CA B ILE B 1 261 ? 40.398 0.971 17.076 0.43 10.57 280 ILE B CA 1
ATOM 6767 C C A ILE B 1 261 ? 40.494 2.344 16.476 0.57 11.68 280 ILE B C 1
ATOM 6768 C C B ILE B 1 261 ? 40.504 2.359 16.472 0.43 11.55 280 ILE B C 1
ATOM 6769 O O A ILE B 1 261 ? 41.557 2.698 15.948 0.57 10.51 280 ILE B O 1
ATOM 6770 O O B ILE B 1 261 ? 41.559 2.734 15.945 0.43 11.04 280 ILE B O 1
ATOM 6779 N N . TYR B 1 262 ? 39.418 3.132 16.538 1.00 10.58 281 TYR B N 1
ATOM 6780 C CA . TYR B 1 262 ? 39.506 4.557 16.209 1.00 9.49 281 TYR B CA 1
ATOM 6781 C C . TYR B 1 262 ? 39.977 5.281 17.446 1.00 11.29 281 TYR B C 1
ATOM 6782 O O . TYR B 1 262 ? 39.590 4.928 18.569 1.00 12.27 281 TYR B O 1
ATOM 6791 N N . ILE B 1 263 ? 40.813 6.295 17.256 1.00 11.71 282 ILE B N 1
ATOM 6792 C CA . ILE B 1 263 ? 41.455 6.968 18.364 1.00 11.12 282 ILE B CA 1
ATOM 6793 C C . ILE B 1 263 ? 41.116 8.453 18.362 1.00 14.33 282 ILE B C 1
ATOM 6794 O O . ILE B 1 263 ? 41.176 9.109 17.325 1.00 12.92 282 ILE B O 1
ATOM 6799 N N . ASN B 1 264 ? 40.767 8.994 19.529 1.00 12.92 283 ASN B N 1
ATOM 6800 C CA . ASN B 1 264 ? 40.525 10.428 19.670 1.00 11.21 283 ASN B CA 1
ATOM 6801 C C . ASN B 1 264 ? 41.847 11.177 19.627 1.00 14.39 283 ASN B C 1
ATOM 6802 O O . ASN B 1 264 ? 42.543 11.260 20.620 1.00 14.11 283 ASN B O 1
ATOM 6807 N N . VAL B 1 265 ? 42.180 11.740 18.472 1.00 14.26 284 VAL B N 1
ATOM 6808 C CA . VAL B 1 265 ? 43.460 12.422 18.322 1.00 16.18 284 VAL B CA 1
ATOM 6809 C C . VAL B 1 265 ? 43.482 13.785 18.995 1.00 14.22 284 VAL B C 1
ATOM 6810 O O . VAL B 1 265 ? 44.526 14.454 18.971 1.00 16.78 284 VAL B O 1
ATOM 6814 N N . ASN B 1 266 ? 42.362 14.205 19.562 1.00 15.88 285 ASN B N 1
ATOM 6815 C CA . ASN B 1 266 ? 42.289 15.475 20.300 1.00 17.65 285 ASN B CA 1
ATOM 6816 C C . ASN B 1 266 ? 42.354 15.311 21.805 1.00 25.95 285 ASN B C 1
ATOM 6817 O O . ASN B 1 266 ? 42.116 16.266 22.563 1.00 27.32 285 ASN B O 1
ATOM 6822 N N . LYS B 1 267 ? 42.655 14.100 22.242 1.00 20.69 286 LYS B N 1
ATOM 6823 C CA . LYS B 1 267 ? 42.806 13.780 23.656 1.00 23.36 286 LYS B CA 1
ATOM 6824 C C . LYS B 1 267 ? 44.263 13.424 23.924 1.00 24.45 286 LYS B C 1
ATOM 6825 O O . LYS B 1 267 ? 44.762 12.435 23.395 1.00 19.83 286 LYS B O 1
ATOM 6831 N N . TYR B 1 268 ? 44.961 14.233 24.721 1.00 22.37 287 TYR B N 1
ATOM 6832 C CA . TYR B 1 268 ? 46.317 13.863 25.135 1.00 19.11 287 TYR B CA 1
ATOM 6833 C C . TYR B 1 268 ? 46.252 12.627 26.024 1.00 19.73 287 TYR B C 1
ATOM 6834 O O . TYR B 1 268 ? 45.391 12.539 26.895 1.00 20.13 287 TYR B O 1
ATOM 6843 N N . PRO B 1 269 ? 47.167 11.664 25.827 1.00 17.70 288 PRO B N 1
ATOM 6844 C CA . PRO B 1 269 ? 48.307 11.626 24.908 1.00 15.17 288 PRO B CA 1
ATOM 6845 C C . PRO B 1 269 ? 48.033 10.904 23.588 1.00 15.00 288 PRO B C 1
ATOM 6846 O O . PRO B 1 269 ? 48.968 10.652 22.836 1.00 15.38 288 PRO B O 1
ATOM 6850 N N . LEU B 1 270 ? 46.770 10.585 23.324 1.00 14.80 289 LEU B N 1
ATOM 6851 C CA . LEU B 1 270 ? 46.385 9.941 22.063 1.00 13.69 289 LEU B CA 1
ATOM 6852 C C . LEU B 1 270 ? 46.641 10.847 20.856 1.00 14.04 289 LEU B C 1
ATOM 6853 O O . LEU B 1 270 ? 46.669 10.369 19.721 1.00 14.55 289 LEU B O 1
ATOM 6858 N N . SER B 1 271 ? 46.832 12.137 21.119 1.00 14.67 290 SER B N 1
ATOM 6859 C CA . SER B 1 271 ? 47.207 13.119 20.112 1.00 15.32 290 SER B CA 1
ATOM 6860 C C . SER B 1 271 ? 48.614 12.916 19.543 1.00 16.98 290 SER B C 1
ATOM 6861 O O . SER B 1 271 ? 48.937 13.462 18.480 1.00 19.00 290 SER B O 1
ATOM 6864 N N . ILE B 1 272 ? 49.444 12.138 20.232 1.00 16.03 291 ILE B N 1
ATOM 6865 C CA . ILE B 1 272 ? 50.815 11.915 19.796 1.00 15.33 291 ILE B CA 1
ATOM 6866 C C . ILE B 1 272 ? 50.903 10.735 18.854 1.00 14.15 291 ILE B C 1
ATOM 6867 O O . ILE B 1 272 ? 50.598 9.624 19.264 1.00 14.27 291 ILE B O 1
ATOM 6872 N N . PRO B 1 273 ? 51.288 10.948 17.588 1.00 15.82 292 PRO B N 1
ATOM 6873 C CA . PRO B 1 273 ? 51.340 9.836 16.626 1.00 14.18 292 PRO B CA 1
ATOM 6874 C C . PRO B 1 273 ? 52.153 8.648 17.134 1.00 15.55 292 PRO B C 1
ATOM 6875 O O . PRO B 1 273 ? 51.701 7.516 16.990 1.00 15.62 292 PRO B O 1
ATOM 6879 N N . GLU B 1 274 ? 53.304 8.898 17.766 1.00 16.16 293 GLU B N 1
ATOM 6880 C CA . GLU B 1 274 ? 54.122 7.798 18.277 1.00 14.29 293 GLU B CA 1
ATOM 6881 C C . GLU B 1 274 ? 53.459 7.042 19.435 1.00 12.25 293 GLU B C 1
ATOM 6882 O O . GLU B 1 274 ? 53.702 5.856 19.610 1.00 13.28 293 GLU B O 1
ATOM 6888 N N . PHE B 1 275 ? 52.620 7.726 20.201 1.00 12.82 294 PHE B N 1
ATOM 6889 C CA . PHE B 1 275 ? 51.867 7.058 21.261 1.00 12.58 294 PHE B CA 1
ATOM 6890 C C . PHE B 1 275 ? 50.886 6.069 20.621 1.00 11.70 294 PHE B C 1
ATOM 6891 O O . PHE B 1 275 ? 50.715 4.945 21.118 1.00 11.42 294 PHE B O 1
ATOM 6899 N N . ARG B 1 276 ? 50.251 6.477 19.522 1.00 12.12 295 ARG B N 1
ATOM 6900 C CA . ARG B 1 276 ? 49.337 5.575 18.815 1.00 12.63 295 ARG B CA 1
ATOM 6901 C C . ARG B 1 276 ? 50.093 4.378 18.237 1.00 12.73 295 ARG B C 1
ATOM 6902 O O . ARG B 1 276 ? 49.578 3.242 18.267 1.00 11.77 295 ARG B O 1
ATOM 6910 N N A ARG B 1 277 ? 51.299 4.624 17.718 0.43 13.00 296 ARG B N 1
ATOM 6911 N N B ARG B 1 277 ? 51.304 4.605 17.724 0.57 13.09 296 ARG B N 1
ATOM 6912 C CA A ARG B 1 277 ? 52.186 3.553 17.267 0.43 14.04 296 ARG B CA 1
ATOM 6913 C CA B ARG B 1 277 ? 52.149 3.508 17.247 0.57 13.73 296 ARG B CA 1
ATOM 6914 C C A ARG B 1 277 ? 52.476 2.547 18.382 0.43 12.53 296 ARG B C 1
ATOM 6915 C C B ARG B 1 277 ? 52.513 2.528 18.378 0.57 12.05 296 ARG B C 1
ATOM 6916 O O A ARG B 1 277 ? 52.399 1.341 18.183 0.43 13.00 296 ARG B O 1
ATOM 6917 O O B ARG B 1 277 ? 52.521 1.320 18.188 0.57 13.27 296 ARG B O 1
ATOM 6932 N N . ALA B 1 278 ? 52.817 3.061 19.567 1.00 12.44 297 ALA B N 1
ATOM 6933 C CA . ALA B 1 278 ? 53.089 2.209 20.706 1.00 11.25 297 ALA B CA 1
ATOM 6934 C C . ALA B 1 278 ? 51.907 1.315 21.026 1.00 12.06 297 ALA B C 1
ATOM 6935 O O . ALA B 1 278 ? 52.083 0.122 21.293 1.00 12.10 297 ALA B O 1
ATOM 6937 N N . MET B 1 279 ? 50.705 1.888 21.023 1.00 11.23 298 MET B N 1
ATOM 6938 C CA . MET B 1 279 ? 49.505 1.083 21.258 1.00 11.20 298 MET B CA 1
ATOM 6939 C C . MET B 1 279 ? 49.374 -0.045 20.238 1.00 10.23 298 MET B C 1
ATOM 6940 O O . MET B 1 279 ? 49.031 -1.173 20.595 1.00 12.32 298 MET B O 1
ATOM 6945 N N . ALA B 1 280 ? 49.675 0.252 18.976 1.00 9.95 299 ALA B N 1
ATOM 6946 C CA . ALA B 1 280 ? 49.545 -0.765 17.943 1.00 11.66 299 ALA B CA 1
ATOM 6947 C C . ALA B 1 280 ? 50.490 -1.947 18.189 1.00 10.96 299 ALA B C 1
ATOM 6948 O O . ALA B 1 280 ? 50.092 -3.109 18.059 1.00 12.69 299 ALA B O 1
ATOM 6950 N N . TYR B 1 281 ? 51.739 -1.653 18.571 1.00 10.69 300 TYR B N 1
ATOM 6951 C CA . TYR B 1 281 ? 52.698 -2.706 18.876 1.00 11.28 300 TYR B CA 1
ATOM 6952 C C . TYR B 1 281 ? 52.302 -3.504 20.115 1.00 13.23 300 TYR B C 1
ATOM 6953 O O . TYR B 1 281 ? 52.668 -4.670 20.268 1.00 12.55 300 TYR B O 1
ATOM 6962 N N . ALA B 1 282 ? 51.549 -2.882 21.011 1.00 10.86 301 ALA B N 1
ATOM 6963 C CA . ALA B 1 282 ? 51.198 -3.533 22.267 1.00 11.97 301 ALA B CA 1
ATOM 6964 C C . ALA B 1 282 ? 50.109 -4.601 22.130 1.00 10.72 301 ALA B C 1
ATOM 6965 O O . ALA B 1 282 ? 50.015 -5.508 22.965 1.00 12.00 301 ALA B O 1
ATOM 6967 N N . ILE B 1 283 ? 49.296 -4.489 21.095 1.00 10.44 302 ILE B N 1
ATOM 6968 C CA . ILE B 1 283 ? 48.089 -5.313 21.020 1.00 10.24 302 ILE B CA 1
ATOM 6969 C C . ILE B 1 283 ? 48.376 -6.636 20.335 1.00 10.87 302 ILE B C 1
ATOM 6970 O O . ILE B 1 283 ? 49.080 -6.686 19.329 1.00 12.33 302 ILE B O 1
ATOM 6975 N N . ASN B 1 284 ? 47.885 -7.722 20.947 1.00 10.37 303 ASN B N 1
ATOM 6976 C CA . ASN B 1 284 ? 48.050 -9.072 20.437 1.00 10.81 303 ASN B CA 1
ATOM 6977 C C . ASN B 1 284 ? 46.776 -9.555 19.752 1.00 11.14 303 ASN B C 1
ATOM 6978 O O . ASN B 1 284 ? 45.873 -10.070 20.426 1.00 12.23 303 ASN B O 1
ATOM 6983 N N . PRO B 1 285 ? 46.684 -9.402 18.417 1.00 11.78 304 PRO B N 1
ATOM 6984 C CA . PRO B 1 285 ? 45.435 -9.788 17.777 1.00 12.06 304 PRO B CA 1
ATOM 6985 C C . PRO B 1 285 ? 45.146 -11.277 17.847 1.00 14.04 304 PRO B C 1
ATOM 6986 O O . PRO B 1 285 ? 43.977 -11.683 17.854 1.00 12.34 304 PRO B O 1
ATOM 6990 N N . GLU B 1 286 ? 46.181 -12.104 17.918 1.00 13.20 305 GLU B N 1
ATOM 6991 C CA . GLU B 1 286 ? 45.924 -13.541 17.946 1.00 13.40 305 GLU B CA 1
ATOM 6992 C C . GLU B 1 286 ? 45.170 -13.950 19.201 1.00 13.16 305 GLU B C 1
ATOM 6993 O O . GLU B 1 286 ? 44.368 -14.882 19.163 1.00 13.08 305 GLU B O 1
ATOM 6999 N N . LYS B 1 287 ? 45.376 -13.236 20.307 1.00 11.59 306 LYS B N 1
ATOM 7000 C CA . LYS B 1 287 ? 44.666 -13.553 21.546 1.00 11.21 306 LYS B CA 1
ATOM 7001 C C . LYS B 1 287 ? 43.189 -13.236 21.413 1.00 11.97 306 LYS B C 1
ATOM 7002 O O . LYS B 1 287 ? 42.334 -13.898 22.011 1.00 12.97 306 LYS B O 1
ATOM 7008 N N . ILE B 1 288 ? 42.856 -12.223 20.617 1.00 12.95 307 ILE B N 1
ATOM 7009 C CA . ILE B 1 288 ? 41.454 -11.942 20.299 1.00 12.05 307 ILE B CA 1
ATOM 7010 C C . ILE B 1 288 ? 40.887 -13.052 19.422 1.00 13.31 307 ILE B C 1
ATOM 7011 O O . ILE B 1 288 ? 39.811 -13.597 19.682 1.00 13.30 307 ILE B O 1
ATOM 7016 N N . VAL B 1 289 ? 41.638 -13.411 18.385 1.00 11.30 308 VAL B N 1
ATOM 7017 C CA . VAL B 1 289 ? 41.255 -14.500 17.478 1.00 12.96 308 VAL B CA 1
ATOM 7018 C C . VAL B 1 289 ? 40.893 -15.781 18.223 1.00 13.66 308 VAL B C 1
ATOM 7019 O O . VAL B 1 289 ? 39.879 -16.413 17.919 1.00 13.05 308 VAL B O 1
ATOM 7023 N N . THR B 1 290 ? 41.709 -16.150 19.212 1.00 11.88 309 THR B N 1
ATOM 7024 C CA . THR B 1 290 ? 41.454 -17.383 19.929 1.00 14.25 309 THR B CA 1
ATOM 7025 C C . THR B 1 290 ? 40.407 -17.223 21.025 1.00 15.57 309 THR B C 1
ATOM 7026 O O . THR B 1 290 ? 39.433 -17.977 21.073 1.00 16.70 309 THR B O 1
ATOM 7030 N N A ARG B 1 291 ? 40.567 -16.228 21.888 0.63 12.07 310 ARG B N 1
ATOM 7031 N N B ARG B 1 291 ? 40.618 -16.254 21.908 0.37 13.25 310 ARG B N 1
ATOM 7032 C CA A ARG B 1 291 ? 39.729 -16.128 23.081 0.63 12.73 310 ARG B CA 1
ATOM 7033 C CA B ARG B 1 291 ? 39.751 -16.066 23.066 0.37 13.16 310 ARG B CA 1
ATOM 7034 C C A ARG B 1 291 ? 38.321 -15.612 22.797 0.63 12.27 310 ARG B C 1
ATOM 7035 C C B ARG B 1 291 ? 38.335 -15.739 22.636 0.37 11.73 310 ARG B C 1
ATOM 7036 O O A ARG B 1 291 ? 37.353 -16.075 23.408 0.63 16.97 310 ARG B O 1
ATOM 7037 O O B ARG B 1 291 ? 37.388 -16.465 22.960 0.37 14.81 310 ARG B O 1
ATOM 7052 N N . ALA B 1 292 ? 38.195 -14.645 21.890 1.00 12.86 311 ALA B N 1
ATOM 7053 C CA . ALA B 1 292 ? 36.885 -14.145 21.538 1.00 12.54 311 ALA B CA 1
ATOM 7054 C C . ALA B 1 292 ? 36.221 -14.940 20.414 1.00 14.59 311 ALA B C 1
ATOM 7055 O O . ALA B 1 292 ? 34.993 -15.108 20.424 1.00 15.27 311 ALA B O 1
ATOM 7057 N N . TYR B 1 293 ? 36.994 -15.460 19.462 1.00 12.66 312 TYR B N 1
ATOM 7058 C CA . TYR B 1 293 ? 36.407 -15.981 18.223 1.00 12.03 312 TYR B CA 1
ATOM 7059 C C . TYR B 1 293 ? 36.633 -17.481 17.965 1.00 14.84 312 TYR B C 1
ATOM 7060 O O . TYR B 1 293 ? 36.100 -18.011 17.001 1.00 15.85 312 TYR B O 1
ATOM 7069 N N . GLU B 1 294 ? 37.418 -18.149 18.818 1.00 14.25 313 GLU B N 1
ATOM 7070 C CA . GLU B 1 294 ? 37.764 -19.556 18.619 1.00 16.65 313 GLU B CA 1
ATOM 7071 C C . GLU B 1 294 ? 38.172 -19.782 17.173 1.00 17.14 313 GLU B C 1
ATOM 7072 O O . GLU B 1 294 ? 37.714 -20.739 16.523 1.00 18.28 313 GLU B O 1
ATOM 7078 N N A ASN B 1 295 ? 39.051 -18.905 16.685 0.45 15.31 314 ASN B N 1
ATOM 7079 N N B ASN B 1 295 ? 39.005 -18.878 16.663 0.55 15.17 314 ASN B N 1
ATOM 7080 C CA A ASN B 1 295 ? 39.607 -18.948 15.329 0.45 15.84 314 ASN B CA 1
ATOM 7081 C CA B ASN B 1 295 ? 39.608 -18.999 15.338 0.55 16.01 314 ASN B CA 1
ATOM 7082 C C A ASN B 1 295 ? 38.578 -18.938 14.204 0.45 14.59 314 ASN B C 1
ATOM 7083 C C B ASN B 1 295 ? 38.634 -18.836 14.170 0.55 14.10 314 ASN B C 1
ATOM 7084 O O A ASN B 1 295 ? 38.811 -19.522 13.147 0.45 18.31 314 ASN B O 1
ATOM 7085 O O B ASN B 1 295 ? 38.971 -19.198 13.043 0.55 16.56 314 ASN B O 1
ATOM 7094 N N . MET B 1 296 ? 37.453 -18.268 14.420 1.00 14.05 315 MET B N 1
ATOM 7095 C CA . MET B 1 296 ? 36.483 -18.060 13.337 1.00 15.95 315 MET B CA 1
ATOM 7096 C C . MET B 1 296 ? 36.836 -16.826 12.508 1.00 16.90 315 MET B C 1
ATOM 7097 O O . MET B 1 296 ? 36.239 -16.592 11.468 1.00 21.47 315 MET B O 1
ATOM 7102 N N . VAL B 1 297 ? 37.800 -16.036 12.979 1.00 14.03 316 VAL B N 1
ATOM 7103 C CA . VAL B 1 297 ? 38.281 -14.879 12.236 1.00 10.71 316 VAL B CA 1
ATOM 7104 C C . VAL B 1 297 ? 39.798 -14.961 12.100 1.00 11.91 316 VAL B C 1
ATOM 7105 O O . VAL B 1 297 ? 40.441 -15.781 12.768 1.00 13.70 316 VAL B O 1
ATOM 7109 N N . THR B 1 298 ? 40.370 -14.124 11.251 1.00 11.82 317 THR B N 1
ATOM 7110 C CA . THR B 1 298 ? 41.811 -13.996 11.194 1.00 14.00 317 THR B CA 1
ATOM 7111 C C . THR B 1 298 ? 42.264 -12.587 11.556 1.00 13.24 317 THR B C 1
ATOM 7112 O O . THR B 1 298 ? 41.520 -11.618 11.381 1.00 11.76 317 THR B O 1
ATOM 7119 N N . ALA B 1 299 ? 43.485 -12.470 12.060 1.00 14.23 318 ALA B N 1
ATOM 7120 C CA . ALA B 1 299 ? 44.074 -11.182 12.373 1.00 12.36 318 ALA B CA 1
ATOM 7121 C C . ALA B 1 299 ? 44.338 -10.383 11.120 1.00 12.63 318 ALA B C 1
ATOM 7122 O O . ALA B 1 299 ? 44.580 -10.942 10.048 1.00 14.99 318 ALA B O 1
ATOM 7124 N N . ALA B 1 300 ? 44.258 -9.056 11.243 1.00 11.61 319 ALA B N 1
ATOM 7125 C CA . ALA B 1 300 ? 44.427 -8.175 10.112 1.00 12.62 319 ALA B CA 1
ATOM 7126 C C . ALA B 1 300 ? 45.894 -7.928 9.816 1.00 12.04 319 ALA B C 1
ATOM 7127 O O . ALA B 1 300 ? 46.728 -7.879 10.738 1.00 12.63 319 ALA B O 1
ATOM 7129 N N . ASN B 1 301 ? 46.210 -7.789 8.525 1.00 10.58 320 ASN B N 1
ATOM 7130 C CA . ASN B 1 301 ? 47.477 -7.172 8.170 1.00 10.48 320 ASN B CA 1
ATOM 7131 C C . ASN B 1 301 ? 47.456 -5.717 8.684 1.00 11.26 320 ASN B C 1
ATOM 7132 O O . ASN B 1 301 ? 46.385 -5.164 8.965 1.00 10.66 320 ASN B O 1
ATOM 7137 N N . PRO B 1 302 ? 48.635 -5.104 8.875 1.00 11.50 321 PRO B N 1
ATOM 7138 C CA . PRO B 1 302 ? 48.684 -3.806 9.554 1.00 11.78 321 PRO B CA 1
ATOM 7139 C C . PRO B 1 302 ? 47.952 -2.699 8.813 1.00 10.11 321 PRO B C 1
ATOM 7140 O O . PRO B 1 302 ? 47.503 -1.728 9.433 1.00 12.55 321 PRO B O 1
ATOM 7144 N N . ALA B 1 303 ? 47.823 -2.833 7.490 1.00 10.61 322 ALA B N 1
ATOM 7145 C CA . ALA B 1 303 ? 47.100 -1.844 6.692 1.00 11.75 322 ALA B CA 1
ATOM 7146 C C . ALA B 1 303 ? 45.595 -2.024 6.797 1.00 9.71 322 ALA B C 1
ATOM 7147 O O . ALA B 1 303 ? 44.840 -1.127 6.418 1.00 10.51 322 ALA B O 1
ATOM 7149 N N . GLY B 1 304 ? 45.162 -3.175 7.319 1.00 10.10 323 GLY B N 1
ATOM 7150 C CA . GLY B 1 304 ? 43.732 -3.478 7.424 1.00 11.45 323 GLY B CA 1
ATOM 7151 C C . GLY B 1 304 ? 43.033 -3.759 6.107 1.00 10.14 323 GLY B C 1
ATOM 7152 O O . GLY B 1 304 ? 41.816 -3.655 6.020 1.00 10.98 323 GLY B O 1
ATOM 7153 N N . ILE B 1 305 ? 43.799 -4.158 5.092 1.00 11.15 324 ILE B N 1
ATOM 7154 C CA . ILE B 1 305 ? 43.237 -4.461 3.777 1.00 12.09 324 ILE B CA 1
ATOM 7155 C C . ILE B 1 305 ? 42.623 -5.861 3.814 1.00 11.01 324 ILE B C 1
ATOM 7156 O O . ILE B 1 305 ? 43.265 -6.807 4.224 1.00 12.49 324 ILE B O 1
ATOM 7161 N N . LEU B 1 306 ? 41.356 -5.963 3.419 1.00 12.07 325 LEU B N 1
ATOM 7162 C CA . LEU B 1 306 ? 40.623 -7.217 3.516 1.00 11.91 325 LEU B CA 1
ATOM 7163 C C . LEU B 1 306 ? 41.353 -8.315 2.752 1.00 17.56 325 LEU B C 1
ATOM 7164 O O . LEU B 1 306 ? 41.921 -8.054 1.689 1.00 16.01 325 LEU B O 1
ATOM 7169 N N . PRO B 1 307 ? 41.335 -9.544 3.299 1.00 15.69 326 PRO B N 1
ATOM 7170 C CA . PRO B 1 307 ? 42.093 -10.708 2.790 1.00 18.07 326 PRO B CA 1
ATOM 7171 C C . PRO B 1 307 ? 41.341 -11.341 1.653 1.00 21.37 326 PRO B C 1
ATOM 7172 O O . PRO B 1 307 ? 41.085 -12.564 1.638 1.00 20.62 326 PRO B O 1
ATOM 7176 N N . LEU B 1 308 ? 40.952 -10.500 0.705 1.00 18.60 327 LEU B N 1
ATOM 7177 C CA . LEU B 1 308 ? 40.207 -10.920 -0.482 1.00 22.09 327 LEU B CA 1
ATOM 7178 C C . LEU B 1 308 ? 41.033 -10.654 -1.735 1.00 22.31 327 LEU B C 1
ATOM 7179 O O . LEU B 1 308 ? 41.867 -9.754 -1.748 1.00 21.71 327 LEU B O 1
ATOM 7184 N N . PRO B 1 309 ? 40.834 -11.456 -2.792 1.00 22.92 328 PRO B N 1
ATOM 7185 C CA . PRO B 1 309 ? 41.687 -11.313 -3.986 1.00 24.54 328 PRO B CA 1
ATOM 7186 C C . PRO B 1 309 ? 41.624 -9.917 -4.590 1.00 22.21 328 PRO B C 1
ATOM 7187 O O . PRO B 1 309 ? 42.662 -9.350 -4.982 1.00 24.85 328 PRO B O 1
ATOM 7191 N N . GLY B 1 310 ? 40.425 -9.377 -4.674 1.00 21.21 329 GLY B N 1
ATOM 7192 C CA . GLY B 1 310 ? 40.191 -8.056 -5.240 1.00 17.84 329 GLY B CA 1
ATOM 7193 C C . GLY B 1 310 ? 40.720 -6.898 -4.418 1.00 24.67 329 GLY B C 1
ATOM 7194 O O . GLY B 1 310 ? 40.745 -5.759 -4.871 1.00 24.39 329 GLY B O 1
ATOM 7195 N N . TYR B 1 311 ? 41.129 -7.193 -3.189 1.00 20.66 330 TYR B N 1
ATOM 7196 C CA . TYR B 1 311 ? 41.715 -6.166 -2.334 1.00 18.72 330 TYR B CA 1
ATOM 7197 C C . TYR B 1 311 ? 43.227 -6.320 -2.283 1.00 19.42 330 TYR B C 1
ATOM 7198 O O . TYR B 1 311 ? 43.969 -5.331 -2.418 1.00 18.46 330 TYR B O 1
ATOM 7207 N N . MET B 1 312 ? 43.682 -7.558 -2.085 1.00 19.09 331 MET B N 1
ATOM 7208 C CA . MET B 1 312 ? 45.089 -7.826 -1.858 1.00 17.57 331 MET B CA 1
ATOM 7209 C C . MET B 1 312 ? 45.942 -7.654 -3.118 1.00 20.09 331 MET B C 1
ATOM 7210 O O . MET B 1 312 ? 47.166 -7.618 -3.034 1.00 20.91 331 MET B O 1
ATOM 7215 N N . LYS B 1 313 ? 45.298 -7.525 -4.266 1.00 16.44 332 LYS B N 1
ATOM 7216 C CA . LYS B 1 313 ? 46.020 -7.211 -5.507 1.00 20.14 332 LYS B CA 1
ATOM 7217 C C . LYS B 1 313 ? 46.621 -5.808 -5.462 1.00 20.67 332 LYS B C 1
ATOM 7218 O O . LYS B 1 313 ? 47.439 -5.446 -6.303 1.00 21.49 332 LYS B O 1
ATOM 7224 N N . TYR B 1 314 ? 46.177 -5.010 -4.492 1.00 17.99 333 TYR B N 1
ATOM 7225 C CA . TYR B 1 314 ? 46.682 -3.651 -4.335 1.00 19.32 333 TYR B CA 1
ATOM 7226 C C . TYR B 1 314 ? 47.541 -3.549 -3.093 1.00 20.39 333 TYR B C 1
ATOM 7227 O O . TYR B 1 314 ? 47.908 -2.449 -2.668 1.00 19.86 333 TYR B O 1
ATOM 7236 N N . TYR B 1 315 ? 47.845 -4.693 -2.484 1.00 16.48 334 TYR B N 1
ATOM 7237 C CA . TYR B 1 315 ? 48.549 -4.704 -1.218 1.00 17.50 334 TYR B CA 1
ATOM 7238 C C . TYR B 1 315 ? 49.917 -4.061 -1.369 1.00 14.84 334 TYR B C 1
ATOM 7239 O O . TYR B 1 315 ? 50.683 -4.446 -2.246 1.00 15.65 334 TYR B O 1
ATOM 7248 N N . PRO B 1 316 ? 50.228 -3.061 -0.533 1.00 13.57 335 PRO B N 1
ATOM 7249 C CA . PRO B 1 316 ? 51.489 -2.334 -0.615 1.00 14.37 335 PRO B CA 1
ATOM 7250 C C . PRO B 1 316 ? 52.555 -3.030 0.202 1.00 15.33 335 PRO B C 1
ATOM 7251 O O . PRO B 1 316 ? 52.890 -2.596 1.300 1.00 14.21 335 PRO B O 1
ATOM 7255 N N . LYS B 1 317 ? 53.079 -4.136 -0.330 1.00 14.70 336 LYS B N 1
ATOM 7256 C CA . LYS B 1 317 ? 53.945 -5.010 0.435 1.00 17.93 336 LYS B CA 1
ATOM 7257 C C . LYS B 1 317 ? 55.169 -4.268 0.926 1.00 17.05 336 LYS B C 1
ATOM 7258 O O . LYS B 1 317 ? 55.566 -4.416 2.084 1.00 21.88 336 LYS B O 1
ATOM 7264 N N . GLU B 1 318 ? 55.760 -3.429 0.072 1.00 18.74 337 GLU B N 1
ATOM 7265 C CA . GLU B 1 318 ? 56.986 -2.729 0.409 1.00 18.18 337 GLU B CA 1
ATOM 7266 C C . GLU B 1 318 ? 56.748 -1.719 1.540 1.00 18.98 337 GLU B C 1
ATOM 7267 O O . GLU B 1 318 ? 57.535 -1.625 2.480 1.00 19.72 337 GLU B O 1
ATOM 7278 N N . VAL B 1 319 ? 55.647 -0.974 1.442 1.00 17.40 338 VAL B N 1
ATOM 7279 C CA . VAL B 1 319 ? 55.257 -0.014 2.464 1.00 16.05 338 VAL B CA 1
ATOM 7280 C C . VAL B 1 319 ? 55.006 -0.685 3.810 1.00 16.97 338 VAL B C 1
ATOM 7281 O O . VAL B 1 319 ? 55.462 -0.198 4.848 1.00 16.83 338 VAL B O 1
ATOM 7285 N N . VAL B 1 320 ? 54.307 -1.810 3.795 1.00 14.66 339 VAL B N 1
ATOM 7286 C CA . VAL B 1 320 ? 54.022 -2.534 5.031 1.00 13.31 339 VAL B CA 1
ATOM 7287 C C . VAL B 1 320 ? 55.291 -3.083 5.653 1.00 17.92 339 VAL B C 1
ATOM 7288 O O . VAL B 1 320 ? 55.477 -3.015 6.879 1.00 20.89 339 VAL B O 1
ATOM 7292 N N . ASP B 1 321 ? 56.171 -3.631 4.819 1.00 17.46 340 ASP B N 1
ATOM 7293 C CA . ASP B 1 321 ? 57.437 -4.182 5.323 1.00 20.12 340 ASP B CA 1
ATOM 7294 C C . ASP B 1 321 ? 58.261 -3.088 6.001 1.00 24.73 340 ASP B C 1
ATOM 7295 O O . ASP B 1 321 ? 58.938 -3.342 6.995 1.00 25.22 340 ASP B O 1
ATOM 7300 N N . LYS B 1 322 ? 58.176 -1.863 5.493 1.00 20.46 341 LYS B N 1
ATOM 7301 C CA . LYS B 1 322 ? 58.971 -0.761 6.014 1.00 20.32 341 LYS B CA 1
ATOM 7302 C C . LYS B 1 322 ? 58.323 -0.035 7.205 1.00 19.44 341 LYS B C 1
ATOM 7303 O O . LYS B 1 322 ? 59.023 0.320 8.157 1.00 23.41 341 LYS B O 1
ATOM 7309 N N . TYR B 1 323 ? 57.007 0.188 7.144 1.00 16.05 342 TYR B N 1
ATOM 7310 C CA . TYR B 1 323 ? 56.321 1.034 8.112 1.00 15.69 342 TYR B CA 1
ATOM 7311 C C . TYR B 1 323 ? 55.268 0.326 8.956 1.00 15.18 342 TYR B C 1
ATOM 7312 O O . TYR B 1 323 ? 54.636 0.962 9.806 1.00 17.46 342 TYR B O 1
ATOM 7321 N N . GLY B 1 324 ? 55.071 -0.960 8.721 1.00 13.99 343 GLY B N 1
ATOM 7322 C CA . GLY B 1 324 ? 54.036 -1.684 9.449 1.00 14.23 343 GLY B CA 1
ATOM 7323 C C . GLY B 1 324 ? 54.378 -1.915 10.899 1.00 15.12 343 GLY B C 1
ATOM 7324 O O . GLY B 1 324 ? 55.505 -1.651 11.341 1.00 23.10 343 GLY B O 1
ATOM 7325 N N . PHE B 1 325 ? 53.404 -2.354 11.657 1.00 11.33 344 PHE B N 1
ATOM 7326 C CA . PHE B 1 325 ? 53.599 -2.726 13.055 1.00 11.96 344 PHE B CA 1
ATOM 7327 C C . PHE B 1 325 ? 53.277 -4.221 13.192 1.00 13.22 344 PHE B C 1
ATOM 7328 O O . PHE B 1 325 ? 52.772 -4.859 12.253 1.00 14.73 344 PHE B O 1
ATOM 7336 N N . LYS B 1 326 ? 53.534 -4.764 14.369 1.00 10.49 345 LYS B N 1
ATOM 7337 C CA . LYS B 1 326 ? 53.202 -6.143 14.664 1.00 10.96 345 LYS B CA 1
ATOM 7338 C C . LYS B 1 326 ? 53.107 -6.238 16.177 1.00 13.93 345 LYS B C 1
ATOM 7339 O O . LYS B 1 326 ? 53.480 -5.299 16.873 1.00 13.09 345 LYS B O 1
ATOM 7345 N N . TYR B 1 327 ? 52.597 -7.343 16.693 1.00 12.74 346 TYR B N 1
ATOM 7346 C CA . TYR B 1 327 ? 52.589 -7.497 18.155 1.00 12.45 346 TYR B CA 1
ATOM 7347 C C . TYR B 1 327 ? 54.024 -7.655 18.673 1.00 14.21 346 TYR B C 1
ATOM 7348 O O . TYR B 1 327 ? 54.711 -8.642 18.375 1.00 14.88 346 TYR B O 1
ATOM 7357 N N . ASP B 1 328 ? 54.465 -6.664 19.446 1.00 14.60 347 ASP B N 1
ATOM 7358 C CA . ASP B 1 328 ? 55.802 -6.641 20.055 1.00 12.61 347 ASP B CA 1
ATOM 7359 C C . ASP B 1 328 ? 55.812 -5.689 21.231 1.00 13.19 347 ASP B C 1
ATOM 7360 O O . ASP B 1 328 ? 56.020 -4.486 21.073 1.00 14.41 347 ASP B O 1
ATOM 7365 N N . PRO B 1 329 ? 55.546 -6.220 22.431 1.00 11.95 348 PRO B N 1
ATOM 7366 C CA . PRO B 1 329 ? 55.500 -5.364 23.612 1.00 15.36 348 PRO B CA 1
ATOM 7367 C C . PRO B 1 329 ? 56.817 -4.634 23.890 1.00 12.78 348 PRO B C 1
ATOM 7368 O O . PRO B 1 329 ? 56.789 -3.521 24.415 1.00 15.73 348 PRO B O 1
ATOM 7372 N N . GLU B 1 330 ? 57.935 -5.269 23.538 1.00 14.66 349 GLU B N 1
ATOM 7373 C CA . GLU B 1 330 ? 59.241 -4.624 23.722 1.00 16.10 349 GLU B CA 1
ATOM 7374 C C . GLU B 1 330 ? 59.328 -3.339 22.907 1.00 15.07 349 GLU B C 1
ATOM 7375 O O . GLU B 1 330 ? 59.800 -2.308 23.397 1.00 17.01 349 GLU B O 1
ATOM 7381 N N . MET B 1 331 ? 58.822 -3.383 21.683 1.00 13.98 350 MET B N 1
ATOM 7382 C CA . MET B 1 331 ? 58.823 -2.194 20.852 1.00 13.79 350 MET B CA 1
ATOM 7383 C C . MET B 1 331 ? 57.897 -1.112 21.405 1.00 15.19 350 MET B C 1
ATOM 7384 O O . MET B 1 331 ? 58.227 0.069 21.388 1.00 14.98 350 MET B O 1
ATOM 7389 N N . ALA B 1 332 ? 56.721 -1.507 21.902 1.00 13.52 351 ALA B N 1
ATOM 7390 C CA . ALA B 1 332 ? 55.814 -0.544 22.480 1.00 12.50 351 ALA B CA 1
ATOM 7391 C C . ALA B 1 332 ? 56.447 0.171 23.666 1.00 13.52 351 ALA B C 1
ATOM 7392 O O . ALA B 1 332 ? 56.340 1.383 23.806 1.00 14.23 351 ALA B O 1
ATOM 7394 N N . LYS B 1 333 ? 57.103 -0.604 24.530 1.00 14.00 352 LYS B N 1
ATOM 7395 C CA . LYS B 1 333 ? 57.714 -0.025 25.718 1.00 15.60 352 LYS B CA 1
ATOM 7396 C C . LYS B 1 333 ? 58.894 0.869 25.353 1.00 17.06 352 LYS B C 1
ATOM 7397 O O . LYS B 1 333 ? 59.136 1.881 26.019 1.00 19.15 352 LYS B O 1
ATOM 7403 N N . LYS B 1 334 ? 59.585 0.523 24.282 1.00 17.13 353 LYS B N 1
ATOM 7404 C CA . LYS B 1 334 ? 60.697 1.324 23.777 1.00 18.93 353 LYS B CA 1
ATOM 7405 C C . LYS B 1 334 ? 60.201 2.700 23.389 1.00 18.21 353 LYS B C 1
ATOM 7406 O O . LYS B 1 334 ? 60.785 3.728 23.771 1.00 18.53 353 LYS B O 1
ATOM 7412 N N . ILE B 1 335 ? 59.103 2.742 22.641 1.00 16.98 354 ILE B N 1
ATOM 7413 C CA . ILE B 1 335 ? 58.528 3.991 22.180 1.00 13.88 354 ILE B CA 1
ATOM 7414 C C . ILE B 1 335 ? 58.034 4.826 23.344 1.00 17.51 354 ILE B C 1
ATOM 7415 O O . ILE B 1 335 ? 58.254 6.040 23.400 1.00 16.43 354 ILE B O 1
ATOM 7420 N N . LEU B 1 336 ? 57.359 4.181 24.294 1.00 17.17 355 LEU B N 1
ATOM 7421 C CA . LEU B 1 336 ? 56.823 4.886 25.437 1.00 17.32 355 LEU B CA 1
ATOM 7422 C C . LEU B 1 336 ? 57.937 5.507 26.279 1.00 16.85 355 LEU B C 1
ATOM 7423 O O . LEU B 1 336 ? 57.786 6.623 26.767 1.00 17.71 355 LEU B O 1
ATOM 7428 N N . ASP B 1 337 ? 59.016 4.763 26.459 1.00 17.86 356 ASP B N 1
ATOM 7429 C CA . ASP B 1 337 ? 60.159 5.293 27.214 1.00 19.13 356 ASP B CA 1
ATOM 7430 C C . ASP B 1 337 ? 60.753 6.506 26.511 1.00 19.96 356 ASP B C 1
ATOM 7431 O O . ASP B 1 337 ? 61.075 7.509 27.156 1.00 20.63 356 ASP B O 1
ATOM 7436 N N . GLU B 1 338 ? 60.892 6.408 25.194 1.00 19.86 357 GLU B N 1
ATOM 7437 C CA . GLU B 1 338 ? 61.444 7.516 24.397 1.00 21.23 357 GLU B CA 1
ATOM 7438 C C . GLU B 1 338 ? 60.561 8.751 24.480 1.00 20.68 357 GLU B C 1
ATOM 7439 O O . GLU B 1 338 ? 61.064 9.878 24.516 1.00 23.47 357 GLU B O 1
ATOM 7445 N N . LEU B 1 339 ? 59.245 8.559 24.542 1.00 18.35 358 LEU B N 1
ATOM 7446 C CA . LEU B 1 339 ? 58.318 9.659 24.694 1.00 17.54 358 LEU B CA 1
ATOM 7447 C C . LEU B 1 339 ? 58.311 10.258 26.111 1.00 20.46 358 LEU B C 1
ATOM 7448 O O . LEU B 1 339 ? 57.722 11.314 26.345 1.00 22.51 358 LEU B O 1
ATOM 7453 N N . GLY B 1 340 ? 58.932 9.565 27.064 1.00 20.05 359 GLY B N 1
ATOM 7454 C CA . GLY B 1 340 ? 58.961 10.047 28.439 1.00 21.58 359 GLY B CA 1
ATOM 7455 C C . GLY B 1 340 ? 57.799 9.614 29.308 1.00 20.22 359 GLY B C 1
ATOM 7456 O O . GLY B 1 340 ? 57.564 10.173 30.400 1.00 20.47 359 GLY B O 1
ATOM 7457 N N . PHE B 1 341 ? 57.039 8.621 28.833 1.00 19.37 360 PHE B N 1
ATOM 7458 C CA . PHE B 1 341 ? 55.962 8.077 29.627 1.00 18.85 360 PHE B CA 1
ATOM 7459 C C . PHE B 1 341 ? 56.509 6.921 30.467 1.00 23.34 360 PHE B C 1
ATOM 7460 O O . PHE B 1 341 ? 56.624 5.794 29.995 1.00 22.64 360 PHE B O 1
ATOM 7468 N N . LYS B 1 342 ? 56.870 7.227 31.710 1.00 20.76 361 LYS B N 1
ATOM 7469 C CA . LYS B 1 342 ? 57.483 6.240 32.596 1.00 21.74 361 LYS B CA 1
ATOM 7470 C C . LYS B 1 342 ? 56.675 6.073 33.869 1.00 17.96 361 LYS B C 1
ATOM 7471 O O . LYS B 1 342 ? 56.014 7.009 34.335 1.00 19.36 361 LYS B O 1
ATOM 7477 N N . ASP B 1 343 ? 56.717 4.852 34.415 1.00 18.13 362 ASP B N 1
ATOM 7478 C CA . ASP B 1 343 ? 56.039 4.535 35.665 1.00 17.62 362 ASP B CA 1
ATOM 7479 C C . ASP B 1 343 ? 56.952 4.836 36.861 1.00 19.00 362 ASP B C 1
ATOM 7480 O O . ASP B 1 343 ? 57.500 3.930 37.501 1.00 21.23 362 ASP B O 1
ATOM 7485 N N . VAL B 1 344 ? 57.106 6.108 37.156 1.00 19.65 363 VAL B N 1
ATOM 7486 C CA . VAL B 1 344 ? 58.033 6.508 38.209 1.00 22.48 363 VAL B CA 1
ATOM 7487 C C . VAL B 1 344 ? 57.498 6.114 39.593 1.00 19.30 363 VAL B C 1
ATOM 7488 O O . VAL B 1 344 ? 58.289 5.800 40.488 1.00 22.21 363 VAL B O 1
ATOM 7492 N N . ASN B 1 345 ? 56.180 6.069 39.754 1.00 18.23 364 ASN B N 1
ATOM 7493 C CA . ASN B 1 345 ? 55.595 5.773 41.061 1.00 21.72 364 ASN B CA 1
ATOM 7494 C C . ASN B 1 345 ? 55.364 4.281 41.295 1.00 22.66 364 ASN B C 1
ATOM 7495 O O . ASN B 1 345 ? 54.814 3.893 42.320 1.00 21.61 364 ASN B O 1
ATOM 7500 N N . LYS B 1 346 ? 55.775 3.456 40.332 1.00 18.93 365 LYS B N 1
ATOM 7501 C CA . LYS B 1 346 ? 55.857 2.010 40.523 1.00 18.25 365 LYS B CA 1
ATOM 7502 C C . LYS B 1 346 ? 54.510 1.351 40.784 1.00 21.02 365 LYS B C 1
ATOM 7503 O O . LYS B 1 346 ? 54.430 0.350 41.506 1.00 25.80 365 LYS B O 1
ATOM 7507 N N . ASP B 1 347 ? 53.448 1.871 40.186 1.00 16.51 366 ASP B N 1
ATOM 7508 C CA . ASP B 1 347 ? 52.148 1.230 40.302 1.00 16.99 366 ASP B CA 1
ATOM 7509 C C . ASP B 1 347 ? 51.784 0.382 39.069 1.00 19.22 366 ASP B C 1
ATOM 7510 O O . ASP B 1 347 ? 50.687 -0.169 39.007 1.00 21.67 366 ASP B O 1
ATOM 7515 N N . GLY B 1 348 ? 52.708 0.284 38.123 1.00 16.30 367 GLY B N 1
ATOM 7516 C CA . GLY B 1 348 ? 52.488 -0.527 36.933 1.00 15.96 367 GLY B CA 1
ATOM 7517 C C . GLY B 1 348 ? 51.890 0.270 35.792 1.00 18.02 367 GLY B C 1
ATOM 7518 O O . GLY B 1 348 ? 51.731 -0.257 34.683 1.00 19.36 367 GLY B O 1
ATOM 7519 N N . PHE B 1 349 ? 51.544 1.510 36.061 1.00 18.15 368 PHE B N 1
ATOM 7520 C CA . PHE B 1 349 ? 50.969 2.416 35.056 1.00 18.21 368 PHE B CA 1
ATOM 7521 C C . PHE B 1 349 ? 51.913 3.569 34.792 1.00 16.35 368 PHE B C 1
ATOM 7522 O O . PHE B 1 349 ? 52.323 4.250 35.728 1.00 14.63 368 PHE B O 1
ATOM 7530 N N . ARG B 1 350 ? 52.274 3.788 33.540 1.00 15.95 369 ARG B N 1
ATOM 7531 C CA . ARG B 1 350 ? 53.122 4.915 33.180 1.00 15.08 369 ARG B CA 1
ATOM 7532 C C . ARG B 1 350 ? 52.388 6.219 33.417 1.00 18.07 369 ARG B C 1
ATOM 7533 O O . ARG B 1 350 ? 51.170 6.317 33.196 1.00 18.05 369 ARG B O 1
ATOM 7541 N N . GLU B 1 351 ? 53.116 7.223 33.917 1.00 17.98 370 GLU B N 1
ATOM 7542 C CA . GLU B 1 351 ? 52.593 8.576 33.991 1.00 19.28 370 GLU B CA 1
ATOM 7543 C C . GLU B 1 351 ? 53.058 9.375 32.772 1.00 23.78 370 GLU B C 1
ATOM 7544 O O . GLU B 1 351 ? 53.933 8.926 32.034 1.00 22.81 370 GLU B O 1
ATOM 7550 N N . ASP B 1 352 ? 52.485 10.564 32.576 1.00 23.09 371 ASP B N 1
ATOM 7551 C CA . ASP B 1 352 ? 52.951 11.433 31.494 1.00 23.87 371 ASP B CA 1
ATOM 7552 C C . ASP B 1 352 ? 54.308 12.030 31.856 1.00 27.14 371 ASP B C 1
ATOM 7553 O O . ASP B 1 352 ? 54.790 11.830 32.984 1.00 22.28 371 ASP B O 1
ATOM 7558 N N . PRO B 1 353 ? 54.961 12.723 30.906 1.00 23.41 372 PRO B N 1
ATOM 7559 C CA . PRO B 1 353 ? 56.283 13.291 31.190 1.00 24.40 372 PRO B CA 1
ATOM 7560 C C . PRO B 1 353 ? 56.349 14.271 32.372 1.00 26.74 372 PRO B C 1
ATOM 7561 O O . PRO B 1 353 ? 57.448 14.514 32.847 1.00 28.97 372 PRO B O 1
ATOM 7565 N N . ASN B 1 354 ? 55.227 14.796 32.840 1.00 30.79 373 ASN B N 1
ATOM 7566 C CA . ASN B 1 354 ? 55.214 15.666 34.026 1.00 29.69 373 ASN B CA 1
ATOM 7567 C C . ASN B 1 354 ? 54.985 14.894 35.330 1.00 30.33 373 ASN B C 1
ATOM 7568 O O . ASN B 1 354 ? 54.947 15.494 36.412 1.00 26.63 373 ASN B O 1
ATOM 7573 N N . GLY B 1 355 ? 54.812 13.575 35.226 1.00 28.86 374 GLY B N 1
ATOM 7574 C CA . GLY B 1 355 ? 54.553 12.729 36.378 1.00 27.79 374 GLY B CA 1
ATOM 7575 C C . GLY B 1 355 ? 53.098 12.610 36.780 1.00 25.92 374 GLY B C 1
ATOM 7576 O O . GLY B 1 355 ? 52.783 12.083 37.839 1.00 24.76 374 GLY B O 1
ATOM 7577 N N . LYS B 1 356 ? 52.194 13.105 35.931 1.00 21.96 375 LYS B N 1
ATOM 7578 C CA . LYS B 1 356 ? 50.771 12.982 36.208 1.00 24.28 375 LYS B CA 1
ATOM 7579 C C . LYS B 1 356 ? 50.245 11.642 35.695 1.00 20.92 375 LYS B C 1
ATOM 7580 O O . LYS B 1 356 ? 50.396 11.324 34.507 1.00 22.95 375 LYS B O 1
ATOM 7586 N N . PRO B 1 357 ? 49.615 10.873 36.583 1.00 20.43 376 PRO B N 1
ATOM 7587 C CA . PRO B 1 357 ? 48.995 9.624 36.117 1.00 22.49 376 PRO B CA 1
ATOM 7588 C C . PRO B 1 357 ? 47.852 9.916 35.152 1.00 24.30 376 PRO B C 1
ATOM 7589 O O . PRO B 1 357 ? 47.223 10.982 35.204 1.00 25.35 376 PRO B O 1
ATOM 7593 N N . PHE B 1 358 ? 47.589 8.982 34.248 1.00 20.21 377 PHE B N 1
ATOM 7594 C CA . PHE B 1 358 ? 46.471 9.146 33.343 1.00 18.64 377 PHE B CA 1
ATOM 7595 C C . PHE B 1 358 ? 45.872 7.767 33.107 1.00 19.92 377 PHE B C 1
ATOM 7596 O O . PHE B 1 358 ? 46.552 6.749 33.299 1.00 16.20 377 PHE B O 1
ATOM 7604 N N . LYS B 1 359 ? 44.605 7.750 32.711 1.00 18.18 378 LYS B N 1
ATOM 7605 C CA . LYS B 1 359 ? 43.976 6.511 32.285 1.00 18.62 378 LYS B CA 1
ATOM 7606 C C . LYS B 1 359 ? 43.014 6.813 31.157 1.00 18.74 378 LYS B C 1
ATOM 7607 O O . LYS B 1 359 ? 42.587 7.965 30.956 1.00 19.20 378 LYS B O 1
ATOM 7611 N N . LEU B 1 360 ? 42.719 5.767 30.377 1.00 12.98 379 LEU B N 1
ATOM 7612 C CA . LEU B 1 360 ? 41.925 5.897 29.176 1.00 13.51 379 LEU B CA 1
ATOM 7613 C C . LEU B 1 360 ? 40.834 4.845 29.173 1.00 14.43 379 LEU B C 1
ATOM 7614 O O . LEU B 1 360 ? 40.926 3.842 29.902 1.00 16.03 379 LEU B O 1
ATOM 7619 N N . THR B 1 361 ? 39.805 5.056 28.366 1.00 13.86 380 THR B N 1
ATOM 7620 C CA . THR B 1 361 ? 38.759 4.050 28.175 1.00 11.84 380 THR B CA 1
ATOM 7621 C C . THR B 1 361 ? 38.811 3.464 26.770 1.00 12.78 380 THR B C 1
ATOM 7622 O O . THR B 1 361 ? 39.287 4.112 25.833 1.00 13.58 380 THR B O 1
ATOM 7626 N N . ILE B 1 362 ? 38.312 2.230 26.634 1.00 12.85 381 ILE B N 1
ATOM 7627 C CA . ILE B 1 362 ? 38.028 1.647 25.336 1.00 11.74 381 ILE B CA 1
ATOM 7628 C C . ILE B 1 362 ? 36.604 1.121 25.428 1.00 13.42 381 ILE B C 1
ATOM 7629 O O . ILE B 1 362 ? 36.196 0.628 26.483 1.00 13.41 381 ILE B O 1
ATOM 7634 N N . GLU B 1 363 ? 35.821 1.293 24.374 1.00 11.32 382 GLU B N 1
ATOM 7635 C CA . GLU B 1 363 ? 34.409 0.940 24.480 1.00 10.62 382 GLU B CA 1
ATOM 7636 C C . GLU B 1 363 ? 33.860 0.176 23.300 1.00 13.08 382 GLU B C 1
ATOM 7637 O O . GLU B 1 363 ? 34.368 0.240 22.180 1.00 11.03 382 GLU B O 1
ATOM 7643 N N . CYS B 1 364 ? 32.804 -0.586 23.592 1.00 11.30 383 CYS B N 1
ATOM 7644 C CA . CYS B 1 364 ? 32.018 -1.303 22.599 1.00 12.10 383 CYS B CA 1
ATOM 7645 C C . CYS B 1 364 ? 30.578 -1.378 23.099 1.00 9.60 383 CYS B C 1
ATOM 7646 O O . CYS B 1 364 ? 30.320 -1.027 24.249 1.00 11.24 383 CYS B O 1
ATOM 7649 N N . PRO B 1 365 ? 29.646 -1.813 22.247 1.00 10.76 384 PRO B N 1
ATOM 7650 C CA . PRO B 1 365 ? 28.270 -1.933 22.758 1.00 11.98 384 PRO B CA 1
ATOM 7651 C C . PRO B 1 365 ? 28.097 -3.083 23.743 1.00 11.66 384 PRO B C 1
ATOM 7652 O O . PRO B 1 365 ? 28.577 -4.199 23.492 1.00 11.45 384 PRO B O 1
ATOM 7656 N N . TYR B 1 366 ? 27.379 -2.821 24.839 1.00 12.94 385 TYR B N 1
ATOM 7657 C CA . TYR B 1 366 ? 26.945 -3.892 25.701 1.00 10.99 385 TYR B CA 1
ATOM 7658 C C . TYR B 1 366 ? 26.104 -4.917 24.940 1.00 10.86 385 TYR B C 1
ATOM 7659 O O . TYR B 1 366 ? 25.278 -4.551 24.094 1.00 13.37 385 TYR B O 1
ATOM 7668 N N . GLY B 1 367 ? 26.288 -6.189 25.273 1.00 10.94 386 GLY B N 1
ATOM 7669 C CA . GLY B 1 367 ? 25.531 -7.250 24.636 1.00 12.31 386 GLY B CA 1
ATOM 7670 C C . GLY B 1 367 ? 26.189 -7.767 23.385 1.00 10.69 386 GLY B C 1
ATOM 7671 O O . GLY B 1 367 ? 25.819 -8.834 22.889 1.00 12.45 386 GLY B O 1
ATOM 7672 N N . TRP B 1 368 ? 27.157 -7.030 22.852 1.00 10.49 387 TRP B N 1
ATOM 7673 C CA . TRP B 1 368 ? 27.953 -7.534 21.741 1.00 11.01 387 TRP B CA 1
ATOM 7674 C C . TRP B 1 368 ? 29.087 -8.329 22.340 1.00 11.12 387 TRP B C 1
ATOM 7675 O O . TRP B 1 368 ? 30.217 -7.841 22.481 1.00 10.07 387 TRP B O 1
ATOM 7686 N N . THR B 1 369 ? 28.767 -9.559 22.740 1.00 9.64 388 THR B N 1
ATOM 7687 C CA . THR B 1 369 ? 29.581 -10.322 23.670 1.00 11.74 388 THR B CA 1
ATOM 7688 C C . THR B 1 369 ? 31.008 -10.543 23.181 1.00 11.74 388 THR B C 1
ATOM 7689 O O . THR B 1 369 ? 31.967 -10.484 23.973 1.00 12.33 388 THR B O 1
ATOM 7693 N N . ASP B 1 370 ? 31.167 -10.788 21.886 1.00 11.43 389 ASP B N 1
ATOM 7694 C CA . ASP B 1 370 ? 32.496 -11.006 21.321 1.00 9.88 389 ASP B CA 1
ATOM 7695 C C . ASP B 1 370 ? 33.340 -9.750 21.397 1.00 11.74 389 ASP B C 1
ATOM 7696 O O . ASP B 1 370 ? 34.554 -9.837 21.610 1.00 11.26 389 ASP B O 1
ATOM 7701 N N . TRP B 1 371 ? 32.714 -8.588 21.222 1.00 11.27 390 TRP B N 1
ATOM 7702 C CA . TRP B 1 371 ? 33.462 -7.345 21.304 1.00 10.71 390 TRP B CA 1
ATOM 7703 C C . TRP B 1 371 ? 33.779 -6.982 22.733 1.00 11.45 390 TRP B C 1
ATOM 7704 O O . TRP B 1 371 ? 34.807 -6.374 22.988 1.00 11.05 390 TRP B O 1
ATOM 7715 N N . MET B 1 372 ? 32.921 -7.389 23.673 1.00 10.26 391 MET B N 1
ATOM 7716 C CA . MET B 1 372 ? 33.227 -7.151 25.084 1.00 12.74 391 MET B CA 1
ATOM 7717 C C . MET B 1 372 ? 34.484 -7.933 25.462 1.00 10.27 391 MET B C 1
ATOM 7718 O O . MET B 1 372 ? 35.399 -7.389 26.081 1.00 11.34 391 MET B O 1
ATOM 7723 N N . VAL B 1 373 ? 34.542 -9.203 25.067 1.00 10.01 392 VAL B N 1
ATOM 7724 C CA . VAL B 1 373 ? 35.731 -10.009 25.321 1.00 13.98 392 VAL B CA 1
ATOM 7725 C C . VAL B 1 373 ? 36.940 -9.406 24.610 1.00 13.26 392 VAL B C 1
ATOM 7726 O O . VAL B 1 373 ? 38.043 -9.340 25.174 1.00 12.20 392 VAL B O 1
ATOM 7730 N N . SER B 1 374 ? 36.748 -8.957 23.373 1.00 10.53 393 SER B N 1
ATOM 7731 C CA . SER B 1 374 ? 37.851 -8.389 22.598 1.00 10.72 393 SER B CA 1
ATOM 7732 C C . SER B 1 374 ? 38.443 -7.127 23.229 1.00 10.20 393 SER B C 1
ATOM 7733 O O . SER B 1 374 ? 39.663 -6.977 23.282 1.00 11.76 393 SER B O 1
ATOM 7736 N N . ILE B 1 375 ? 37.596 -6.198 23.688 1.00 9.89 394 ILE B N 1
ATOM 7737 C CA . ILE B 1 375 ? 38.173 -4.970 24.242 1.00 10.57 394 ILE B CA 1
ATOM 7738 C C . ILE B 1 375 ? 38.771 -5.219 25.628 1.00 10.60 394 ILE B C 1
ATOM 7739 O O . ILE B 1 375 ? 39.658 -4.503 26.049 1.00 12.87 394 ILE B O 1
ATOM 7744 N N . GLN B 1 376 ? 38.276 -6.234 26.348 1.00 11.11 395 GLN B N 1
ATOM 7745 C CA . GLN B 1 376 ? 38.954 -6.678 27.562 1.00 11.61 395 GLN B CA 1
ATOM 7746 C C . GLN B 1 376 ? 40.384 -7.109 27.237 1.00 11.64 395 GLN B C 1
ATOM 7747 O O . GLN B 1 376 ? 41.334 -6.762 27.948 1.00 13.18 395 GLN B O 1
ATOM 7753 N N . SER B 1 377 ? 40.541 -7.883 26.161 1.00 12.08 396 SER B N 1
ATOM 7754 C CA . SER B 1 377 ? 41.850 -8.366 25.736 1.00 9.99 396 SER B CA 1
ATOM 7755 C C . SER B 1 377 ? 42.770 -7.220 25.314 1.00 12.36 396 SER B C 1
ATOM 7756 O O . SER B 1 377 ? 43.942 -7.194 25.693 1.00 12.62 396 SER B O 1
ATOM 7759 N N . ILE B 1 378 ? 42.237 -6.288 24.536 1.00 11.80 397 ILE B N 1
ATOM 7760 C CA . ILE B 1 378 ? 42.970 -5.099 24.120 1.00 10.17 397 ILE B CA 1
ATOM 7761 C C . ILE B 1 378 ? 43.398 -4.283 25.335 1.00 11.16 397 ILE B C 1
ATOM 7762 O O . ILE B 1 378 ? 44.575 -3.915 25.477 1.00 11.51 397 ILE B O 1
ATOM 7767 N N . ALA B 1 379 ? 42.461 -4.015 26.242 1.00 11.44 398 ALA B N 1
ATOM 7768 C CA . ALA B 1 379 ? 42.802 -3.254 27.440 1.00 10.32 398 ALA B CA 1
ATOM 7769 C C . ALA B 1 379 ? 43.895 -3.960 28.244 1.00 11.57 398 ALA B C 1
ATOM 7770 O O . ALA B 1 379 ? 44.829 -3.313 28.739 1.00 11.22 398 ALA B O 1
ATOM 7772 N N . GLU B 1 380 ? 43.795 -5.267 28.384 1.00 9.88 399 GLU B N 1
ATOM 7773 C CA . GLU B 1 380 ? 44.812 -6.006 29.133 1.00 11.28 399 GLU B CA 1
ATOM 7774 C C . GLU B 1 380 ? 46.192 -5.915 28.466 1.00 10.62 399 GLU B C 1
ATOM 7775 O O . GLU B 1 380 ? 47.205 -5.797 29.155 1.00 11.49 399 GLU B O 1
ATOM 7781 N N . ASP B 1 381 ? 46.243 -5.971 27.134 1.00 11.73 400 ASP B N 1
ATOM 7782 C CA . ASP B 1 381 ? 47.498 -5.786 26.410 1.00 11.21 400 ASP B CA 1
ATOM 7783 C C . ASP B 1 381 ? 48.104 -4.414 26.660 1.00 10.11 400 ASP B C 1
ATOM 7784 O O . ASP B 1 381 ? 49.328 -4.273 26.818 1.00 11.27 400 ASP B O 1
ATOM 7789 N N . LEU B 1 382 ? 47.265 -3.384 26.679 1.00 11.29 401 LEU B N 1
ATOM 7790 C CA . LEU B 1 382 ? 47.766 -2.028 26.879 1.00 10.15 401 LEU B CA 1
ATOM 7791 C C . LEU B 1 382 ? 48.275 -1.881 28.330 1.00 12.61 401 LEU B C 1
ATOM 7792 O O . LEU B 1 382 ? 49.307 -1.256 28.578 1.00 11.80 401 LEU B O 1
ATOM 7797 N N . VAL B 1 383 ? 47.599 -2.527 29.277 1.00 11.79 402 VAL B N 1
ATOM 7798 C CA . VAL B 1 383 ? 48.043 -2.494 30.667 1.00 12.73 402 VAL B CA 1
ATOM 7799 C C . VAL B 1 383 ? 49.405 -3.177 30.782 1.00 14.15 402 VAL B C 1
ATOM 7800 O O . VAL B 1 383 ? 50.249 -2.751 31.590 1.00 15.66 402 VAL B O 1
ATOM 7804 N N . LYS B 1 384 ? 49.653 -4.196 29.958 1.00 12.26 403 LYS B N 1
ATOM 7805 C CA . LYS B 1 384 ? 50.924 -4.912 30.040 1.00 12.31 403 LYS B CA 1
ATOM 7806 C C . LYS B 1 384 ? 52.125 -4.064 29.644 1.00 15.38 403 LYS B C 1
ATOM 7807 O O . LYS B 1 384 ? 53.258 -4.422 29.996 1.00 15.37 403 LYS B O 1
ATOM 7813 N N . VAL B 1 385 ? 51.892 -2.973 28.904 1.00 14.32 404 VAL B N 1
ATOM 7814 C CA . VAL B 1 385 ? 52.967 -2.034 28.575 1.00 13.83 404 VAL B CA 1
ATOM 7815 C C . VAL B 1 385 ? 52.800 -0.722 29.359 1.00 13.05 404 VAL B C 1
ATOM 7816 O O . VAL B 1 385 ? 53.373 0.297 28.988 1.00 15.35 404 VAL B O 1
ATOM 7820 N N . GLY B 1 386 ? 52.035 -0.774 30.443 1.00 14.00 405 GLY B N 1
ATOM 7821 C CA . GLY B 1 386 ? 51.933 0.357 31.357 1.00 13.69 405 GLY B CA 1
ATOM 7822 C C . GLY B 1 386 ? 50.969 1.445 30.975 1.00 15.30 405 GLY B C 1
ATOM 7823 O O . GLY B 1 386 ? 51.038 2.552 31.498 1.00 16.20 405 GLY B O 1
ATOM 7824 N N . ILE B 1 387 ? 50.052 1.179 30.038 1.00 16.01 406 ILE B N 1
ATOM 7825 C CA . ILE B 1 387 ? 49.038 2.157 29.691 1.00 12.39 406 ILE B CA 1
ATOM 7826 C C . ILE B 1 387 ? 47.735 1.780 30.389 1.00 15.01 406 ILE B C 1
ATOM 7827 O O . ILE B 1 387 ? 47.151 0.737 30.082 1.00 13.73 406 ILE B O 1
ATOM 7832 N N . ASN B 1 388 ? 47.280 2.602 31.322 1.00 14.18 407 ASN B N 1
ATOM 7833 C CA . ASN B 1 388 ? 46.068 2.277 32.090 1.00 12.53 407 ASN B CA 1
ATOM 7834 C C . ASN B 1 388 ? 44.803 2.467 31.255 1.00 13.02 407 ASN B C 1
ATOM 7835 O O . ASN B 1 388 ? 44.344 3.571 31.028 1.00 14.26 407 ASN B O 1
ATOM 7840 N N . VAL B 1 389 ? 44.246 1.351 30.767 1.00 13.89 408 VAL B N 1
ATOM 7841 C CA . VAL B 1 389 ? 43.052 1.355 29.941 1.00 12.24 408 VAL B CA 1
ATOM 7842 C C . VAL B 1 389 ? 41.981 0.464 30.553 1.00 15.89 408 VAL B C 1
ATOM 7843 O O . VAL B 1 389 ? 42.256 -0.672 30.922 1.00 16.32 408 VAL B O 1
ATOM 7847 N N . GLU B 1 390 ? 40.775 0.998 30.661 1.00 14.16 409 GLU B N 1
ATOM 7848 C CA . GLU B 1 390 ? 39.652 0.250 31.224 1.00 15.81 409 GLU B CA 1
ATOM 7849 C C . GLU B 1 390 ? 38.600 0.085 30.145 1.00 14.46 409 GLU B C 1
ATOM 7850 O O . GLU B 1 390 ? 38.277 1.029 29.438 1.00 14.42 409 GLU B O 1
ATOM 7856 N N . PRO B 1 391 ? 38.059 -1.137 30.011 1.00 12.91 410 PRO B N 1
ATOM 7857 C CA . PRO B 1 391 ? 36.946 -1.344 29.082 1.00 13.41 410 PRO B CA 1
ATOM 7858 C C . PRO B 1 391 ? 35.607 -0.851 29.633 1.00 13.37 410 PRO B C 1
ATOM 7859 O O . PRO B 1 391 ? 35.340 -0.972 30.841 1.00 18.86 410 PRO B O 1
ATOM 7863 N N . LYS B 1 392 ? 34.794 -0.281 28.750 1.00 15.02 411 LYS B N 1
ATOM 7864 C CA . LYS B 1 392 ? 33.466 0.207 29.076 1.00 18.14 411 LYS B CA 1
ATOM 7865 C C . LYS B 1 392 ? 32.464 -0.325 28.065 1.00 15.35 411 LYS B C 1
ATOM 7866 O O . LYS B 1 392 ? 32.787 -0.484 26.890 1.00 12.41 411 LYS B O 1
ATOM 7872 N N . TYR B 1 393 ? 31.237 -0.561 28.515 1.00 14.24 412 TYR B N 1
ATOM 7873 C CA . TYR B 1 393 ? 30.208 -1.169 27.682 1.00 13.71 412 TYR B CA 1
ATOM 7874 C C . TYR B 1 393 ? 28.913 -0.369 27.698 1.00 17.02 412 TYR B C 1
ATOM 7875 O O . TYR B 1 393 ? 27.902 -0.802 28.285 1.00 15.57 412 TYR B O 1
ATOM 7884 N N . PRO B 1 394 ? 28.928 0.813 27.085 1.00 15.74 413 PRO B N 1
ATOM 7885 C CA . PRO B 1 394 ? 27.704 1.603 26.934 1.00 13.67 413 PRO B CA 1
ATOM 7886 C C . PRO B 1 394 ? 26.642 0.818 26.171 1.00 15.83 413 PRO B C 1
ATOM 7887 O O . PRO B 1 394 ? 26.999 -0.064 25.376 1.00 14.49 413 PRO B O 1
ATOM 7891 N N . ASP B 1 395 ? 25.360 1.130 26.368 1.00 15.67 414 ASP B N 1
ATOM 7892 C CA . ASP B 1 395 ? 24.370 0.479 25.523 1.00 14.86 414 ASP B CA 1
ATOM 7893 C C . ASP B 1 395 ? 24.572 0.955 24.092 1.00 15.56 414 ASP B C 1
ATOM 7894 O O . ASP B 1 395 ? 25.310 1.936 23.862 1.00 17.23 414 ASP B O 1
ATOM 7899 N N . TYR B 1 396 ? 24.010 0.242 23.124 1.00 14.90 415 TYR B N 1
ATOM 7900 C CA . TYR B 1 396 ? 24.279 0.541 21.727 1.00 15.92 415 TYR B CA 1
ATOM 7901 C C . TYR B 1 396 ? 24.030 2.007 21.364 1.00 15.88 415 TYR B C 1
ATOM 7902 O O . TYR B 1 396 ? 24.831 2.625 20.669 1.00 14.67 415 TYR B O 1
ATOM 7911 N N . SER B 1 397 ? 22.927 2.573 21.841 1.00 17.32 416 SER B N 1
ATOM 7912 C CA . SER B 1 397 ? 22.625 3.948 21.484 1.00 19.49 416 SER B CA 1
ATOM 7913 C C . SER B 1 397 ? 23.689 4.934 21.996 1.00 16.02 416 SER B C 1
ATOM 7914 O O . SER B 1 397 ? 24.095 5.831 21.255 1.00 18.61 416 SER B O 1
ATOM 7917 N N . LYS B 1 398 ? 24.168 4.738 23.218 1.00 16.04 417 LYS B N 1
ATOM 7918 C CA . LYS B 1 398 ? 25.239 5.584 23.740 1.00 15.06 417 LYS B CA 1
ATOM 7919 C C . LYS B 1 398 ? 26.555 5.338 22.973 1.00 15.79 417 LYS B C 1
ATOM 7920 O O . LYS B 1 398 ? 27.264 6.285 22.620 1.00 16.42 417 LYS B O 1
ATOM 7926 N N . TYR B 1 399 ? 26.881 4.073 22.714 1.00 14.97 418 TYR B N 1
ATOM 7927 C CA . TYR B 1 399 ? 28.041 3.750 21.868 1.00 13.60 418 TYR B CA 1
ATOM 7928 C C . TYR B 1 399 ? 28.014 4.477 20.516 1.00 16.58 418 TYR B C 1
ATOM 7929 O O . TYR B 1 399 ? 29.034 5.019 20.075 1.00 14.43 418 TYR B O 1
ATOM 7938 N N . ALA B 1 400 ? 26.859 4.477 19.857 1.00 14.65 419 ALA B N 1
ATOM 7939 C CA . ALA B 1 400 ? 26.729 5.058 18.533 1.00 13.61 419 ALA B CA 1
ATOM 7940 C C . ALA B 1 400 ? 26.894 6.585 18.585 1.00 15.83 419 ALA B C 1
ATOM 7941 O O . ALA B 1 400 ? 27.584 7.177 17.741 1.00 15.41 419 ALA B O 1
ATOM 7943 N N . ASP B 1 401 ? 26.280 7.215 19.582 1.00 15.06 420 ASP B N 1
ATOM 7944 C CA . ASP B 1 401 ? 26.440 8.647 19.751 1.00 20.77 420 ASP B CA 1
ATOM 7945 C C . ASP B 1 401 ? 27.895 8.991 20.086 1.00 18.10 420 ASP B C 1
ATOM 7946 O O . ASP B 1 401 ? 28.422 9.978 19.585 1.00 19.13 420 ASP B O 1
ATOM 7951 N N . ASP B 1 402 ? 28.525 8.185 20.934 1.00 14.36 421 ASP B N 1
ATOM 7952 C CA . ASP B 1 402 ? 29.951 8.346 21.233 1.00 16.56 421 ASP B CA 1
ATOM 7953 C C . ASP B 1 402 ? 30.787 8.260 19.953 1.00 15.13 421 ASP B C 1
ATOM 7954 O O . ASP B 1 402 ? 31.649 9.118 19.699 1.00 16.15 421 ASP B O 1
ATOM 7959 N N . LEU B 1 403 ? 30.536 7.221 19.167 1.00 10.72 422 LEU B N 1
ATOM 7960 C CA . LEU B 1 403 ? 31.246 6.997 17.904 1.00 12.33 422 LEU B CA 1
ATOM 7961 C C . LEU B 1 403 ? 31.079 8.148 16.926 1.00 13.44 422 LEU B C 1
ATOM 7962 O O . LEU B 1 403 ? 32.070 8.744 16.458 1.00 14.41 422 LEU B O 1
ATOM 7967 N N . TYR B 1 404 ? 29.825 8.472 16.601 1.00 14.32 423 TYR B N 1
ATOM 7968 C CA . TYR B 1 404 ? 29.547 9.476 15.587 1.00 15.23 423 TYR B CA 1
ATOM 7969 C C . TYR B 1 404 ? 30.026 10.865 16.003 1.00 15.20 423 TYR B C 1
ATOM 7970 O O . TYR B 1 404 ? 30.475 11.653 15.158 1.00 17.03 423 TYR B O 1
ATOM 7979 N N . GLY B 1 405 ? 29.939 11.165 17.283 1.00 16.02 424 GLY B N 1
ATOM 7980 C CA . GLY B 1 405 ? 30.337 12.477 17.797 1.00 19.58 424 GLY B CA 1
ATOM 7981 C C . GLY B 1 405 ? 31.787 12.605 18.202 1.00 18.45 424 GLY B C 1
ATOM 7982 O O . GLY B 1 405 ? 32.239 13.694 18.597 1.00 17.92 424 GLY B O 1
ATOM 7983 N N . GLY B 1 406 ? 32.551 11.515 18.094 1.00 16.69 425 GLY B N 1
ATOM 7984 C CA . GLY B 1 406 ? 33.948 11.524 18.497 1.00 16.25 425 GLY B CA 1
ATOM 7985 C C . GLY B 1 406 ? 34.133 11.697 20.001 1.00 16.38 425 GLY B C 1
ATOM 7986 O O . GLY B 1 406 ? 35.131 12.247 20.457 1.00 18.00 425 GLY B O 1
ATOM 7987 N N . LYS B 1 407 ? 33.172 11.211 20.768 1.00 15.89 426 LYS B N 1
ATOM 7988 C CA . LYS B 1 407 ? 33.203 11.335 22.213 1.00 15.79 426 LYS B CA 1
ATOM 7989 C C . LYS B 1 407 ? 33.649 10.007 22.833 1.00 18.44 426 LYS B C 1
ATOM 7990 O O . LYS B 1 407 ? 32.841 9.232 23.354 1.00 20.67 426 LYS B O 1
ATOM 7996 N N . PHE B 1 408 ? 34.943 9.761 22.751 1.00 16.93 427 PHE B N 1
ATOM 7997 C CA . PHE B 1 408 ? 35.569 8.537 23.226 1.00 14.52 427 PHE B CA 1
ATOM 7998 C C . PHE B 1 408 ? 37.075 8.751 23.357 1.00 16.00 427 PHE B C 1
ATOM 7999 O O . PHE B 1 408 ? 37.597 9.758 22.905 1.00 15.14 427 PHE B O 1
ATOM 8007 N N . ASP B 1 409 ? 37.763 7.807 23.995 1.00 13.48 428 ASP B N 1
ATOM 8008 C CA . ASP B 1 409 ? 39.211 7.753 23.995 1.00 14.31 428 ASP B CA 1
ATOM 8009 C C . ASP B 1 409 ? 39.621 6.790 22.866 1.00 12.69 428 ASP B C 1
ATOM 8010 O O . ASP B 1 409 ? 40.157 7.199 21.821 1.00 11.59 428 ASP B O 1
ATOM 8015 N N . LEU B 1 410 ? 39.357 5.513 23.114 1.00 12.60 429 LEU B N 1
ATOM 8016 C CA . LEU B 1 410 ? 39.503 4.434 22.150 1.00 10.56 429 LEU B CA 1
ATOM 8017 C C . LEU B 1 410 ? 38.135 3.820 21.888 1.00 10.76 429 LEU B C 1
ATOM 8018 O O . LEU B 1 410 ? 37.346 3.636 22.814 1.00 11.63 429 LEU B O 1
ATOM 8023 N N . ILE B 1 411 ? 37.837 3.486 20.632 1.00 10.03 430 ILE B N 1
ATOM 8024 C CA . ILE B 1 411 ? 36.575 2.809 20.350 1.00 10.51 430 ILE B CA 1
ATOM 8025 C C . ILE B 1 411 ? 36.776 1.725 19.305 1.00 12.10 430 ILE B C 1
ATOM 8026 O O . ILE B 1 411 ? 37.404 1.950 18.263 1.00 11.82 430 ILE B O 1
ATOM 8031 N N . LEU B 1 412 ? 36.246 0.526 19.594 1.00 10.44 431 LEU B N 1
ATOM 8032 C CA . LEU B 1 412 ? 36.286 -0.567 18.648 1.00 10.01 431 LEU B CA 1
ATOM 8033 C C . LEU B 1 412 ? 35.152 -0.386 17.649 1.00 10.12 431 LEU B C 1
ATOM 8034 O O . LEU B 1 412 ? 34.018 -0.161 18.056 1.00 10.85 431 LEU B O 1
ATOM 8039 N N . ASN B 1 413 ? 35.452 -0.432 16.346 1.00 8.92 432 ASN B N 1
ATOM 8040 C CA . ASN B 1 413 ? 34.407 -0.242 15.333 1.00 9.64 432 ASN B CA 1
ATOM 8041 C C . ASN B 1 413 ? 34.771 -0.874 14.004 1.00 9.57 432 ASN B C 1
ATOM 8042 O O . ASN B 1 413 ? 35.959 -1.142 13.740 1.00 8.71 432 ASN B O 1
ATOM 8047 N N . ASN B 1 414 ? 33.750 -1.106 13.161 1.00 10.71 433 ASN B N 1
ATOM 8048 C CA . ASN B 1 414 ? 33.945 -1.679 11.832 1.00 9.53 433 ASN B CA 1
ATOM 8049 C C . ASN B 1 414 ? 32.855 -1.238 10.849 1.00 11.06 433 ASN B C 1
ATOM 8050 O O . ASN B 1 414 ? 32.612 -1.921 9.862 1.00 10.59 433 ASN B O 1
ATOM 8055 N N . PHE B 1 415 ? 32.207 -0.107 11.125 1.00 11.80 434 PHE B N 1
ATOM 8056 C CA . PHE B 1 415 ? 31.017 0.273 10.344 1.00 10.74 434 PHE B CA 1
ATOM 8057 C C . PHE B 1 415 ? 31.321 0.689 8.921 1.00 13.13 434 PHE B C 1
ATOM 8058 O O . PHE B 1 415 ? 30.444 0.579 8.037 1.00 12.99 434 PHE B O 1
ATOM 8066 N N . THR B 1 416 ? 32.521 1.212 8.694 1.00 12.46 435 THR B N 1
ATOM 8067 C CA . THR B 1 416 ? 32.852 1.857 7.423 1.00 11.05 435 THR B CA 1
ATOM 8068 C C . THR B 1 416 ? 33.931 1.123 6.639 1.00 13.52 435 THR B C 1
ATOM 8069 O O . THR B 1 416 ? 34.367 1.577 5.569 1.00 14.15 435 THR B O 1
ATOM 8073 N N . THR B 1 417 ? 34.370 -0.002 7.179 1.00 10.88 436 THR B N 1
ATOM 8074 C CA . THR B 1 417 ? 35.474 -0.747 6.607 1.00 10.03 436 THR B CA 1
ATOM 8075 C C . THR B 1 417 ? 35.005 -2.040 5.976 1.00 11.12 436 THR B C 1
ATOM 8076 O O . THR B 1 417 ? 35.780 -3.011 5.848 1.00 12.78 436 THR B O 1
ATOM 8080 N N . GLY B 1 418 ? 33.744 -2.089 5.580 1.00 11.24 437 GLY B N 1
ATOM 8081 C CA . GLY B 1 418 ? 33.220 -3.306 5.005 1.00 11.47 437 GLY B CA 1
ATOM 8082 C C . GLY B 1 418 ? 33.596 -3.591 3.569 1.00 11.14 437 GLY B C 1
ATOM 8083 O O . GLY B 1 418 ? 34.020 -2.704 2.820 1.00 12.30 437 GLY B O 1
ATOM 8084 N N A VAL B 1 419 ? 33.408 -4.851 3.212 0.30 11.49 438 VAL B N 1
A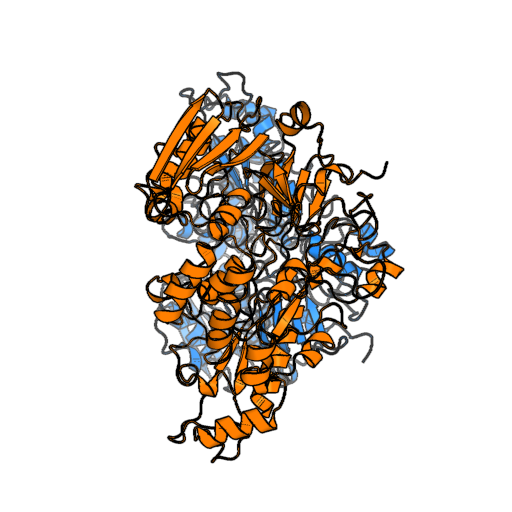TOM 8085 N N B VAL B 1 419 ? 33.416 -4.842 3.167 0.70 11.43 438 VAL B N 1
ATOM 8086 C CA A VAL B 1 419 ? 33.383 -5.305 1.838 0.30 11.72 438 VAL B CA 1
ATOM 8087 C CA B VAL B 1 419 ? 33.672 -5.210 1.782 0.70 12.86 438 VAL B CA 1
ATOM 8088 C C A VAL B 1 419 ? 32.641 -4.328 0.927 0.30 10.72 438 VAL B C 1
ATOM 8089 C C B VAL B 1 419 ? 32.709 -4.423 0.915 0.70 10.64 438 VAL B C 1
ATOM 8090 O O A VAL B 1 419 ? 31.557 -3.868 1.281 0.30 13.54 438 VAL B O 1
ATOM 8091 O O B VAL B 1 419 ? 31.567 -4.179 1.292 0.70 13.28 438 VAL B O 1
ATOM 8098 N N . SER B 1 420 ? 33.203 -4.009 -0.241 1.00 11.12 439 SER B N 1
ATOM 8099 C CA . SER B 1 420 ? 32.487 -3.125 -1.152 1.00 12.24 439 SER B CA 1
ATOM 8100 C C . SER B 1 420 ? 32.996 -3.317 -2.565 1.00 12.62 439 SER B C 1
ATOM 8101 O O . SER B 1 420 ? 33.792 -4.233 -2.825 1.00 14.42 439 SER B O 1
ATOM 8104 N N . ALA B 1 421 ? 32.575 -2.438 -3.468 1.00 11.68 440 ALA B N 1
ATOM 8105 C CA . ALA B 1 421 ? 33.012 -2.517 -4.853 1.00 14.32 440 ALA B CA 1
ATOM 8106 C C . ALA B 1 421 ? 34.349 -1.830 -5.107 1.00 13.96 440 ALA B C 1
ATOM 8107 O O . ALA B 1 421 ? 34.850 -1.845 -6.215 1.00 15.82 440 ALA B O 1
ATOM 8109 N N . THR B 1 422 ? 34.943 -1.235 -4.072 1.00 12.91 441 THR B N 1
ATOM 8110 C CA . THR B 1 422 ? 36.179 -0.493 -4.249 1.00 13.46 441 THR B CA 1
ATOM 8111 C C . THR B 1 422 ? 36.934 -0.289 -2.945 1.00 12.89 441 THR B C 1
ATOM 8112 O O . THR B 1 422 ? 36.345 0.071 -1.915 1.00 11.73 441 THR B O 1
ATOM 8116 N N . ILE B 1 423 ? 38.240 -0.485 -3.017 1.00 11.11 442 ILE B N 1
ATOM 8117 C CA . ILE B 1 423 ? 39.112 -0.275 -1.881 1.00 9.23 442 ILE B CA 1
ATOM 8118 C C . ILE B 1 423 ? 39.114 1.199 -1.466 1.00 11.33 442 ILE B C 1
ATOM 8119 O O . ILE B 1 423 ? 39.486 1.523 -0.347 1.00 11.43 442 ILE B O 1
ATOM 8124 N N . TRP B 1 424 ? 38.697 2.091 -2.362 1.00 12.65 443 TRP B N 1
ATOM 8125 C CA . TRP B 1 424 ? 38.510 3.487 -1.962 1.00 10.67 443 TRP B CA 1
ATOM 8126 C C . TRP B 1 424 ? 37.567 3.638 -0.764 1.00 11.85 443 TRP B C 1
ATOM 8127 O O . TRP B 1 424 ? 37.765 4.520 0.055 1.00 12.08 443 TRP B O 1
ATOM 8138 N N . SER B 1 425 ? 36.542 2.794 -0.650 1.00 11.38 444 SER B N 1
ATOM 8139 C CA . SER B 1 425 ? 35.617 2.948 0.466 1.00 10.26 444 SER B CA 1
ATOM 8140 C C . SER B 1 425 ? 36.280 2.609 1.795 1.00 10.72 444 SER B C 1
ATOM 8141 O O . SER B 1 425 ? 35.876 3.141 2.836 1.00 10.73 444 SER B O 1
ATOM 8144 N N . TYR B 1 426 ? 37.279 1.730 1.773 1.00 10.38 445 TYR B N 1
ATOM 8145 C CA . TYR B 1 426 ? 38.036 1.432 2.984 1.00 8.98 445 TYR B CA 1
ATOM 8146 C C . TYR B 1 426 ? 38.808 2.653 3.457 1.00 9.95 445 TYR B C 1
ATOM 8147 O O . TYR B 1 426 ? 38.664 3.107 4.606 1.00 10.99 445 TYR B O 1
ATOM 8156 N N . PHE B 1 427 ? 39.592 3.230 2.562 1.00 10.99 446 PHE B N 1
ATOM 8157 C CA . PHE B 1 427 ? 40.391 4.390 2.959 1.00 11.09 446 PHE B CA 1
ATOM 8158 C C . PHE B 1 427 ? 39.529 5.589 3.280 1.00 10.08 446 PHE B C 1
ATOM 8159 O O . PHE B 1 427 ? 39.853 6.345 4.191 1.00 12.81 446 PHE B O 1
ATOM 8167 N N . ASN B 1 428 ? 38.400 5.746 2.585 1.00 10.19 447 ASN B N 1
ATOM 8168 C CA . ASN B 1 428 ? 37.470 6.809 2.945 1.00 11.30 447 ASN B CA 1
ATOM 8169 C C . ASN B 1 428 ? 36.858 6.532 4.338 1.00 10.96 447 ASN B C 1
ATOM 8170 O O . ASN B 1 428 ? 36.659 7.454 5.128 1.00 12.57 447 ASN B O 1
ATOM 8175 N N . GLY B 1 429 ? 36.557 5.278 4.638 1.00 12.51 448 GLY B N 1
ATOM 8176 C CA . GLY B 1 429 ? 36.004 4.896 5.923 1.00 11.68 448 GLY B CA 1
ATOM 8177 C C . GLY B 1 429 ? 36.960 5.149 7.074 1.00 13.71 448 GLY B C 1
ATOM 8178 O O . GLY B 1 429 ? 36.543 5.417 8.211 1.00 12.64 448 GLY B O 1
ATOM 8179 N N . VAL B 1 430 ? 38.249 5.056 6.791 1.00 10.79 449 VAL B N 1
ATOM 8180 C CA . VAL B 1 430 ? 39.265 5.387 7.785 1.00 10.79 449 VAL B CA 1
ATOM 8181 C C . VAL B 1 430 ? 39.474 6.885 7.904 1.00 11.17 449 VAL B C 1
ATOM 8182 O O . VAL B 1 430 ? 39.430 7.439 9.009 1.00 13.59 449 VAL B O 1
ATOM 8186 N N . PHE B 1 431 ? 39.700 7.546 6.762 1.00 11.49 450 PHE B N 1
ATOM 8187 C CA . PHE B 1 431 ? 40.171 8.926 6.758 1.00 12.97 450 PHE B CA 1
ATOM 8188 C C . PHE B 1 431 ? 39.102 10.018 6.609 1.00 12.83 450 PHE B C 1
ATOM 8189 O O . PHE B 1 431 ? 39.415 11.193 6.847 1.00 12.97 450 PHE B O 1
ATOM 8197 N N . TYR B 1 432 ? 37.883 9.644 6.214 1.00 12.65 451 TYR B N 1
ATOM 8198 C CA . TYR B 1 432 ? 36.758 10.574 5.946 1.00 14.52 451 TYR B CA 1
ATOM 8199 C C . TYR B 1 432 ? 36.982 12.005 6.420 1.00 12.04 451 TYR B C 1
ATOM 8200 O O . TYR B 1 432 ? 36.735 12.337 7.573 1.00 13.20 451 TYR B O 1
ATOM 8209 N N . PRO B 1 433 ? 37.529 12.841 5.537 1.00 15.14 452 PRO B N 1
ATOM 8210 C CA . PRO B 1 433 ? 37.999 14.175 5.927 1.00 15.42 452 PRO B CA 1
ATOM 8211 C C . PRO B 1 433 ? 36.955 15.075 6.568 1.00 12.45 452 PRO B C 1
ATOM 8212 O O . PRO B 1 433 ? 37.303 15.884 7.451 1.00 15.98 452 PRO B O 1
ATOM 8216 N N . ASP B 1 434 ? 35.697 14.959 6.160 1.00 15.70 453 ASP B N 1
ATOM 8217 C CA . ASP B 1 434 ? 34.689 15.891 6.648 1.00 17.81 453 ASP B CA 1
ATOM 8218 C C . ASP B 1 434 ? 34.297 15.641 8.110 1.00 18.16 453 ASP B C 1
ATOM 8219 O O . ASP B 1 434 ? 33.600 16.443 8.712 1.00 18.74 453 ASP B O 1
ATOM 8224 N N . ALA B 1 435 ? 34.778 14.545 8.706 1.00 14.31 454 ALA B N 1
ATOM 8225 C CA . ALA B 1 435 ? 34.539 14.317 10.131 1.00 12.40 454 ALA B CA 1
ATOM 8226 C C . ALA B 1 435 ? 35.180 15.406 10.999 1.00 15.94 454 ALA B C 1
ATOM 8227 O O . ALA B 1 435 ? 34.746 15.663 12.119 1.00 18.53 454 ALA B O 1
ATOM 8229 N N . VAL B 1 436 ? 36.240 16.032 10.493 1.00 15.46 455 VAL B N 1
ATOM 8230 C CA . VAL B 1 436 ? 37.033 16.933 11.317 1.00 17.59 455 VAL B CA 1
ATOM 8231 C C . VAL B 1 436 ? 36.246 18.172 11.736 1.00 19.13 455 VAL B C 1
ATOM 8232 O O . VAL B 1 436 ? 36.243 18.530 12.906 1.00 20.79 455 VAL B O 1
ATOM 8236 N N . GLU B 1 437 ? 35.553 18.792 10.788 1.00 19.23 456 GLU B N 1
ATOM 8237 C CA . GLU B 1 437 ? 34.821 20.024 11.103 1.00 19.84 456 GLU B CA 1
ATOM 8238 C C . GLU B 1 437 ? 33.324 19.820 11.341 1.00 25.74 456 GLU B C 1
ATOM 8239 O O . GLU B 1 437 ? 32.633 20.754 11.735 1.00 30.34 456 GLU B O 1
ATOM 8245 N N A SER B 1 438 ? 32.828 18.606 11.121 0.52 24.94 457 SER B N 1
ATOM 8246 N N B SER B 1 438 ? 32.844 18.604 11.105 0.48 24.92 457 SER B N 1
ATOM 8247 C CA A SER B 1 438 ? 31.418 18.295 11.362 0.52 25.12 457 SER B CA 1
ATOM 8248 C CA B SER B 1 438 ? 31.467 18.253 11.405 0.48 24.08 457 SER B CA 1
ATOM 8249 C C A SER B 1 438 ? 31.227 17.666 12.743 0.52 23.15 457 SER B C 1
ATOM 8250 C C B SER B 1 438 ? 31.345 17.836 12.867 0.48 22.58 457 SER B C 1
ATOM 8251 O O A SER B 1 438 ? 32.001 16.804 13.135 0.52 21.48 457 SER B O 1
ATOM 8252 O O B SER B 1 438 ? 32.284 17.300 13.450 0.48 21.40 457 SER B O 1
ATOM 8257 N N . GLU B 1 439 ? 30.193 18.091 13.468 1.00 21.41 458 GLU B N 1
ATOM 8258 C CA . GLU B 1 439 ? 29.944 17.580 14.819 1.00 26.05 458 GLU B CA 1
ATOM 8259 C C . GLU B 1 439 ? 29.850 16.063 14.793 1.00 25.27 458 GLU B C 1
ATOM 8260 O O . GLU B 1 439 ? 30.586 15.349 15.50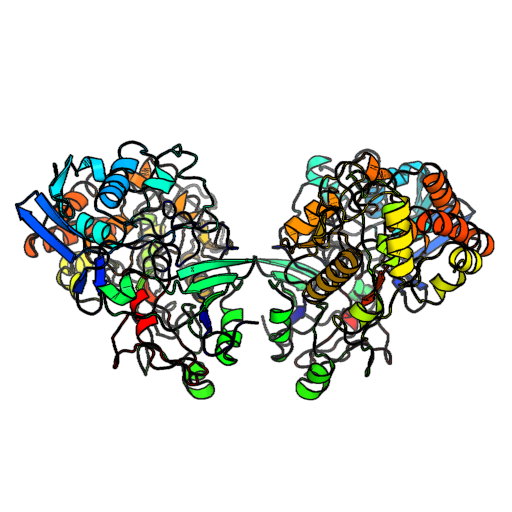7 1.00 22.21 458 GLU B O 1
ATOM 8266 N N . TYR B 1 440 ? 28.967 15.573 13.935 1.00 23.62 459 TYR B N 1
ATOM 8267 C CA . TYR B 1 440 ? 28.780 14.147 13.761 1.00 20.12 459 TYR B CA 1
ATOM 8268 C C . TYR B 1 440 ? 29.334 13.658 12.432 1.00 20.28 459 TYR B C 1
ATOM 8269 O O . TYR B 1 440 ? 29.203 14.315 11.382 1.00 19.18 459 TYR B O 1
ATOM 8278 N N . SER B 1 441 ? 29.970 12.489 12.480 1.00 16.25 460 SER B N 1
ATOM 8279 C CA . SER B 1 441 ? 30.328 11.762 11.276 1.00 14.23 460 SER B CA 1
ATOM 8280 C C . SER B 1 441 ? 29.680 10.384 11.338 1.00 15.38 460 SER B C 1
ATOM 8281 O O . SER B 1 441 ? 29.811 9.672 12.346 1.00 15.77 460 SER B O 1
ATOM 8284 N N . TYR B 1 442 ? 29.009 10.027 10.265 1.00 16.98 461 TYR B N 1
ATOM 8285 C CA . TYR B 1 442 ? 28.443 8.691 10.103 1.00 15.54 461 TYR B CA 1
ATOM 8286 C C . TYR B 1 442 ? 29.209 7.903 9.068 1.00 19.68 461 TYR B C 1
ATOM 8287 O O . TYR B 1 442 ? 28.843 6.765 8.754 1.00 22.02 461 TYR B O 1
ATOM 8296 N N . SER B 1 443 ? 30.276 8.492 8.533 1.00 17.90 462 SER B N 1
ATOM 8297 C CA . SER B 1 443 ? 30.956 7.943 7.369 1.00 15.05 462 SER B CA 1
ATOM 8298 C C . SER B 1 443 ? 32.406 7.548 7.615 1.00 12.30 462 SER B C 1
ATOM 8299 O O . SER B 1 443 ? 33.075 7.104 6.699 1.00 15.06 462 SER B O 1
ATOM 8302 N N . GLY B 1 444 ? 32.880 7.731 8.839 1.00 13.99 463 GLY B N 1
ATOM 8303 C CA . GLY B 1 444 ? 34.230 7.294 9.183 1.00 11.83 463 GLY B CA 1
ATOM 8304 C C . GLY B 1 444 ? 35.055 8.351 9.866 1.00 11.89 463 GLY B C 1
ATOM 8305 O O . GLY B 1 444 ? 34.556 9.416 10.184 1.00 13.12 463 GLY B O 1
ATOM 8306 N N . ASN B 1 445 ? 36.347 8.055 10.068 1.00 11.33 464 ASN B N 1
ATOM 8307 C CA . ASN B 1 445 ? 37.275 8.989 10.722 1.00 12.38 464 ASN B CA 1
ATOM 8308 C C . ASN B 1 445 ? 36.667 9.541 11.991 1.00 12.58 464 ASN B C 1
ATOM 8309 O O . ASN B 1 445 ? 36.689 10.752 12.229 1.00 12.95 464 ASN B O 1
ATOM 8314 N N . PHE B 1 446 ? 36.120 8.649 12.811 1.00 12.31 465 PHE B N 1
ATOM 8315 C CA . PHE B 1 446 ? 35.317 9.055 13.945 1.00 12.48 465 PHE B CA 1
ATOM 8316 C C . PHE B 1 446 ? 36.109 9.818 14.995 1.00 12.51 465 PHE B C 1
ATOM 8317 O O . PHE B 1 446 ? 35.535 10.595 15.766 1.00 12.15 465 PHE B O 1
ATOM 8325 N N . GLY B 1 447 ? 37.426 9.632 15.022 1.00 12.11 466 GLY B N 1
ATOM 8326 C CA . GLY B 1 447 ? 38.273 10.351 15.957 1.00 12.27 466 GLY B CA 1
ATOM 8327 C C . GLY B 1 447 ? 38.787 11.689 15.430 1.00 10.04 466 GLY B C 1
ATOM 8328 O O . GLY B 1 447 ? 39.587 12.353 16.097 1.00 13.32 466 GLY B O 1
ATOM 8329 N N . LYS B 1 448 ? 38.335 12.073 14.242 1.00 11.76 467 LYS B N 1
ATOM 8330 C CA . LYS B 1 448 ? 38.563 13.410 13.659 1.00 12.84 467 LYS B CA 1
ATOM 8331 C C . LYS B 1 448 ? 40.033 13.733 13.411 1.00 13.37 467 LYS B C 1
ATOM 8332 O O . LYS B 1 448 ? 40.536 14.826 13.773 1.00 14.79 467 LYS B O 1
ATOM 8338 N N . TYR B 1 449 ? 40.716 12.800 12.766 1.00 13.84 468 TYR B N 1
ATOM 8339 C CA . TYR B 1 449 ? 42.088 12.982 12.311 1.00 12.85 468 TYR B CA 1
ATOM 8340 C C . TYR B 1 449 ? 42.146 13.850 11.053 1.00 13.20 468 TYR B C 1
ATOM 8341 O O . TYR B 1 449 ? 41.398 13.620 10.109 1.00 12.75 468 TYR B O 1
ATOM 8350 N N . ALA B 1 450 ? 43.030 14.851 11.060 1.00 13.61 469 ALA B N 1
ATOM 8351 C CA . ALA B 1 450 ? 43.135 15.760 9.925 1.00 13.53 469 ALA B CA 1
ATOM 8352 C C . ALA B 1 450 ? 44.459 15.581 9.193 1.00 14.92 469 ALA B C 1
ATOM 8353 O O . ALA B 1 450 ? 45.498 15.429 9.817 1.00 16.77 469 ALA B O 1
ATOM 8355 N N . ASN B 1 451 ? 44.391 15.616 7.866 1.00 14.35 470 ASN B N 1
ATOM 8356 C CA . ASN B 1 451 ? 45.588 15.485 7.030 1.00 14.15 470 ASN B CA 1
ATOM 8357 C C . ASN B 1 451 ? 45.289 15.917 5.601 1.00 13.68 470 ASN B C 1
ATOM 8358 O O . ASN B 1 451 ? 44.650 15.204 4.839 1.00 15.44 470 ASN B O 1
ATOM 8363 N N . PRO B 1 452 ? 45.750 17.133 5.231 1.00 19.22 471 PRO B N 1
ATOM 8364 C CA . PRO B 1 452 ? 45.447 17.655 3.901 1.00 18.70 471 PRO B CA 1
ATOM 8365 C C . PRO B 1 452 ? 45.997 16.763 2.778 1.00 18.05 471 PRO B C 1
ATOM 8366 O O . PRO B 1 452 ? 45.376 16.631 1.721 1.00 17.18 471 PRO B O 1
ATOM 8370 N N . GLU B 1 453 ? 47.153 16.138 3.016 1.00 17.80 472 GLU B N 1
ATOM 8371 C CA . GLU B 1 453 ? 47.728 15.266 2.004 1.00 15.70 472 GLU B CA 1
ATOM 8372 C C . GLU B 1 453 ? 46.825 14.059 1.735 1.00 17.35 472 GLU B C 1
ATOM 8373 O O . GLU B 1 453 ? 46.644 13.642 0.599 1.00 16.06 472 GLU B O 1
ATOM 8379 N N . VAL B 1 454 ? 46.222 13.523 2.794 1.00 14.99 473 VAL B N 1
ATOM 8380 C CA . VAL B 1 454 ? 45.331 12.373 2.629 1.00 13.23 473 VAL B CA 1
ATOM 8381 C C . VAL B 1 454 ? 44.133 12.703 1.726 1.00 14.75 473 VAL B C 1
ATOM 8382 O O . VAL B 1 454 ? 43.746 11.875 0.895 1.00 14.61 473 VAL B O 1
ATOM 8386 N N . GLU B 1 455 ? 43.551 13.890 1.870 1.00 15.48 474 GLU B N 1
ATOM 8387 C CA . GLU B 1 455 ? 42.410 14.283 1.054 1.00 14.82 474 GLU B CA 1
ATOM 8388 C C . GLU B 1 455 ? 42.747 14.252 -0.449 1.00 15.98 474 GLU B C 1
ATOM 8389 O O . GLU B 1 455 ? 41.963 13.758 -1.267 1.00 14.77 474 GLU B O 1
ATOM 8395 N N . THR B 1 456 ? 43.917 14.766 -0.800 1.00 14.25 475 THR B N 1
ATOM 8396 C CA . THR B 1 456 ? 44.337 14.742 -2.206 1.00 14.41 475 THR B CA 1
ATOM 8397 C C . THR B 1 456 ? 44.526 13.319 -2.688 1.00 13.74 475 THR B C 1
ATOM 8398 O O . THR B 1 456 ? 44.255 13.019 -3.852 1.00 15.38 475 THR B O 1
ATOM 8402 N N . LEU B 1 457 ? 45.000 12.430 -1.805 1.00 11.91 476 LEU B N 1
ATOM 8403 C CA . LEU B 1 457 ? 45.251 11.057 -2.208 1.00 12.08 476 LEU B CA 1
ATOM 8404 C C . LEU B 1 457 ? 43.936 10.282 -2.360 1.00 13.14 476 LEU B C 1
ATOM 8405 O O . LEU B 1 457 ? 43.795 9.500 -3.301 1.00 13.17 476 LEU B O 1
ATOM 8410 N N . LEU B 1 458 ? 42.985 10.526 -1.455 1.00 10.98 477 LEU B N 1
ATOM 8411 C CA . LEU B 1 458 ? 41.654 9.945 -1.610 1.00 12.54 477 LEU B CA 1
ATOM 8412 C C . LEU B 1 458 ? 41.043 10.338 -2.958 1.00 12.67 477 LEU B C 1
ATOM 8413 O O . LEU B 1 458 ? 40.450 9.505 -3.647 1.00 13.01 477 LEU B O 1
ATOM 8418 N N . ASP B 1 459 ? 41.197 11.606 -3.353 1.00 12.40 478 ASP B N 1
ATOM 8419 C CA . ASP B 1 459 ? 40.627 12.039 -4.623 1.00 15.18 478 ASP B CA 1
ATOM 8420 C C . ASP B 1 459 ? 41.348 11.400 -5.807 1.00 13.95 478 ASP B C 1
ATOM 8421 O O . ASP B 1 459 ? 40.720 11.044 -6.808 1.00 15.02 478 ASP B O 1
ATOM 8426 N N . GLU B 1 460 ? 42.673 11.286 -5.709 1.00 15.00 479 GLU B N 1
ATOM 8427 C CA . GLU B 1 460 ? 43.463 10.668 -6.766 1.00 12.82 479 GLU B CA 1
ATOM 8428 C C . GLU B 1 460 ? 43.037 9.219 -6.996 1.00 12.89 479 GLU B C 1
ATOM 8429 O O . GLU B 1 460 ? 42.876 8.773 -8.141 1.00 14.99 479 GLU B O 1
ATOM 8435 N N . LEU B 1 461 ? 42.849 8.488 -5.899 1.00 13.66 480 LEU B N 1
ATOM 8436 C CA . LEU B 1 461 ? 42.341 7.130 -5.965 1.00 12.55 480 LEU B CA 1
ATOM 8437 C C . LEU B 1 461 ? 40.945 7.113 -6.588 1.00 14.44 480 LEU B C 1
ATOM 8438 O O . LEU B 1 461 ? 40.658 6.339 -7.496 1.00 14.33 480 LEU B O 1
ATOM 8443 N N . ASN B 1 462 ? 40.083 7.996 -6.098 1.00 12.32 481 ASN B N 1
ATOM 8444 C CA . ASN B 1 462 ? 38.704 8.084 -6.550 1.00 11.58 481 ASN B CA 1
ATOM 8445 C C . ASN B 1 462 ? 38.605 8.271 -8.064 1.00 13.49 481 ASN B C 1
ATOM 8446 O O . ASN B 1 462 ? 37.798 7.639 -8.744 1.00 14.11 481 ASN B O 1
ATOM 8451 N N . ARG B 1 463 ? 39.476 9.128 -8.587 1.00 12.11 482 ARG B N 1
ATOM 8452 C CA . ARG B 1 463 ? 39.478 9.495 -10.006 1.00 14.28 482 ARG B CA 1
ATOM 8453 C C . ARG B 1 463 ? 40.139 8.486 -10.920 1.00 14.05 482 ARG B C 1
ATOM 8454 O O . ARG B 1 463 ? 40.110 8.655 -12.137 1.00 18.23 482 ARG B O 1
ATOM 8462 N N A SER B 1 464 ? 40.738 7.444 -10.356 0.62 15.41 483 SER B N 1
ATOM 8463 N N B SER B 1 464 ? 40.739 7.439 -10.360 0.38 16.21 483 SER B N 1
ATOM 8464 C CA A SER B 1 464 ? 41.424 6.471 -11.186 0.62 18.77 483 SER B CA 1
ATOM 8465 C CA B SER B 1 464 ? 41.470 6.465 -11.168 0.38 19.79 483 SER B CA 1
ATOM 8466 C C A SER B 1 464 ? 40.513 5.320 -11.604 0.62 19.31 483 SER B C 1
ATOM 8467 C C B SER B 1 464 ? 40.624 5.242 -11.533 0.38 19.87 483 SER B C 1
ATOM 8468 O O A SER B 1 464 ? 39.536 5.010 -10.944 0.62 18.84 483 SER B O 1
ATOM 8469 O O B SER B 1 464 ? 39.796 4.799 -10.749 0.38 19.04 483 SER B O 1
ATOM 8474 N N . ASN B 1 465 ? 40.850 4.706 -12.733 1.00 23.05 484 ASN B N 1
ATOM 8475 C CA . ASN B 1 465 ? 40.189 3.475 -13.160 1.00 21.58 484 ASN B CA 1
ATOM 8476 C C . ASN B 1 465 ? 41.210 2.576 -13.817 1.00 26.52 484 ASN B C 1
ATOM 8477 O O . ASN B 1 465 ? 40.895 1.780 -14.696 1.00 31.16 484 ASN B O 1
ATOM 8482 N N . ASP B 1 466 ? 42.449 2.727 -13.360 1.00 25.90 485 ASP B N 1
ATOM 8483 C CA . ASP B 1 466 ? 43.595 1.984 -13.860 1.00 34.72 485 ASP B CA 1
ATOM 8484 C C . ASP B 1 466 ? 44.269 1.256 -12.692 1.00 33.56 485 ASP B C 1
ATOM 8485 O O . ASP B 1 466 ? 44.635 1.890 -11.700 1.00 26.84 485 ASP B O 1
ATOM 8490 N N . ASP B 1 467 ? 44.425 -0.054 -12.811 1.00 29.86 486 ASP B N 1
ATOM 8491 C CA . ASP B 1 467 ? 44.964 -0.880 -11.716 1.00 27.66 486 ASP B CA 1
ATOM 8492 C C . ASP B 1 467 ? 46.336 -0.432 -11.240 1.00 25.22 486 ASP B C 1
ATOM 8493 O O . ASP B 1 467 ? 46.611 -0.444 -10.036 1.00 23.37 486 ASP B O 1
ATOM 8498 N N . ALA B 1 468 ? 47.201 -0.032 -12.161 1.00 27.97 487 ALA B N 1
ATOM 8499 C CA . ALA B 1 468 ? 48.542 0.388 -11.778 1.00 29.78 487 ALA B CA 1
ATOM 8500 C C . ALA B 1 468 ? 48.471 1.680 -10.962 1.00 31.86 487 ALA B C 1
ATOM 8501 O O . ALA B 1 468 ? 49.183 1.854 -9.979 1.00 24.82 487 ALA B O 1
ATOM 8503 N N . LYS B 1 469 ? 47.586 2.583 -11.359 1.00 28.77 488 LYS B N 1
ATOM 8504 C CA . LYS B 1 469 ? 47.452 3.844 -10.648 1.00 24.64 488 LYS B CA 1
ATOM 8505 C C . LYS B 1 469 ? 46.825 3.619 -9.272 1.00 19.68 488 LYS B C 1
ATOM 8506 O O . LYS B 1 469 ? 47.271 4.214 -8.285 1.00 19.85 488 LYS B O 1
ATOM 8512 N N . ILE B 1 470 ? 45.808 2.767 -9.215 1.00 19.91 489 ILE B N 1
ATOM 8513 C CA . ILE B 1 470 ? 45.158 2.433 -7.953 1.00 17.50 489 ILE B CA 1
ATOM 8514 C C . ILE B 1 470 ? 46.183 1.845 -6.973 1.00 17.62 489 ILE B C 1
ATOM 8515 O O . ILE B 1 470 ? 46.238 2.228 -5.796 1.00 16.08 489 ILE B O 1
ATOM 8520 N N . LYS B 1 471 ? 47.027 0.943 -7.471 1.00 18.38 490 LYS B N 1
ATOM 8521 C CA . LYS B 1 471 ? 48.039 0.345 -6.612 1.00 19.30 490 LYS B CA 1
ATOM 8522 C C . LYS B 1 471 ? 48.972 1.417 -6.048 1.00 16.58 490 LYS B C 1
ATOM 8523 O O . LYS B 1 471 ? 49.309 1.385 -4.858 1.00 15.16 490 LYS B O 1
ATOM 8529 N N A GLU B 1 472 ? 49.367 2.376 -6.879 0.70 16.19 491 GLU B N 1
ATOM 8530 N N B GLU B 1 472 ? 49.365 2.366 -6.893 0.30 16.90 491 GLU B N 1
ATOM 8531 C CA A GLU B 1 472 ? 50.284 3.433 -6.451 0.70 17.72 491 GLU B CA 1
ATOM 8532 C CA B GLU B 1 472 ? 50.267 3.443 -6.492 0.30 18.17 491 GLU B CA 1
ATOM 8533 C C A GLU B 1 472 ? 49.688 4.296 -5.346 0.70 16.03 491 GLU B C 1
ATOM 8534 C C B GLU B 1 472 ? 49.686 4.281 -5.361 0.30 16.49 491 GLU B C 1
ATOM 8535 O O A GLU B 1 472 ? 50.337 4.571 -4.332 0.70 15.55 491 GLU B O 1
ATOM 8536 O O B GLU B 1 472 ? 50.347 4.526 -4.349 0.30 16.15 491 GLU B O 1
ATOM 8547 N N . VAL B 1 473 ? 48.441 4.716 -5.529 1.00 16.54 492 VAL B N 1
ATOM 8548 C CA . VAL B 1 473 ? 47.809 5.576 -4.530 1.00 13.70 492 VAL B CA 1
ATOM 8549 C C . VAL B 1 473 ? 47.505 4.805 -3.249 1.00 11.89 492 VAL B C 1
ATOM 8550 O O . VAL B 1 473 ? 47.625 5.357 -2.155 1.00 12.60 492 VAL B O 1
ATOM 8554 N N . VAL B 1 474 ? 47.128 3.538 -3.367 1.00 11.75 493 VAL B N 1
ATOM 8555 C CA . VAL B 1 474 ? 46.900 2.710 -2.162 1.00 13.36 493 VAL B CA 1
ATOM 8556 C C . VAL B 1 474 ? 48.166 2.656 -1.320 1.00 11.65 493 VAL B C 1
ATOM 8557 O O . VAL B 1 474 ? 48.102 2.736 -0.084 1.00 12.11 493 VAL B O 1
ATOM 8561 N N . ALA B 1 475 ? 49.332 2.528 -1.943 1.00 11.03 494 ALA B N 1
ATOM 8562 C CA . ALA B 1 475 ? 50.574 2.488 -1.197 1.00 11.94 494 ALA B CA 1
ATOM 8563 C C . ALA B 1 475 ? 50.805 3.806 -0.425 1.00 13.16 494 ALA B C 1
ATOM 8564 O O . ALA B 1 475 ? 51.194 3.801 0.735 1.00 13.09 494 ALA B O 1
ATOM 8566 N N . LYS B 1 476 ? 50.527 4.931 -1.066 1.00 13.10 495 LYS B N 1
ATOM 8567 C CA . LYS B 1 476 ? 50.712 6.220 -0.411 1.00 12.86 495 LYS B CA 1
ATOM 8568 C C . LYS B 1 476 ? 49.720 6.440 0.752 1.00 11.49 495 LYS B C 1
ATOM 8569 O O . LYS B 1 476 ? 50.088 6.993 1.779 1.00 15.09 495 LYS B O 1
ATOM 8575 N N . LEU B 1 477 ? 48.468 6.015 0.571 1.00 11.15 496 LEU B N 1
ATOM 8576 C CA . LEU B 1 477 ? 47.487 6.107 1.645 1.00 10.29 496 LEU B CA 1
ATOM 8577 C C . LEU B 1 477 ? 47.873 5.189 2.801 1.00 13.14 496 LEU B C 1
ATOM 8578 O O . LEU B 1 477 ? 47.735 5.556 3.969 1.00 14.07 496 LEU B O 1
ATOM 8583 N N . SER B 1 478 ? 48.374 3.994 2.475 1.00 12.25 497 SER B N 1
ATOM 8584 C CA . SER B 1 478 ? 48.734 3.022 3.507 1.00 13.77 497 SER B CA 1
ATOM 8585 C C . SER B 1 478 ? 49.925 3.504 4.329 1.00 11.96 497 SER B C 1
ATOM 8586 O O . SER B 1 478 ? 49.959 3.329 5.552 1.00 12.23 497 SER B O 1
ATOM 8589 N N . GLU B 1 479 ? 50.876 4.168 3.660 1.00 11.56 498 GLU B N 1
ATOM 8590 C CA . GLU B 1 479 ? 52.027 4.703 4.365 1.00 10.76 498 GLU B CA 1
ATOM 8591 C C . GLU B 1 479 ? 51.589 5.698 5.435 1.00 10.69 498 GLU B C 1
ATOM 8592 O O . GLU B 1 479 ? 52.065 5.637 6.573 1.00 12.74 498 GLU B O 1
ATOM 8598 N N . ILE B 1 480 ? 50.674 6.602 5.078 1.00 12.11 499 ILE B N 1
ATOM 8599 C CA . ILE B 1 480 ? 50.165 7.569 6.050 1.00 10.62 499 ILE B CA 1
ATOM 8600 C C . ILE B 1 480 ? 49.362 6.880 7.168 1.00 13.15 499 ILE B C 1
ATOM 8601 O O . ILE B 1 480 ? 49.519 7.210 8.352 1.00 14.07 499 ILE B O 1
ATOM 8606 N N . LEU B 1 481 ? 48.533 5.908 6.809 1.00 11.23 500 LEU B N 1
ATOM 8607 C CA . LEU B 1 481 ? 47.806 5.154 7.822 1.00 10.06 500 LEU B CA 1
ATOM 8608 C C . LEU B 1 481 ? 48.776 4.520 8.815 1.00 12.03 500 LEU B C 1
ATOM 8609 O O . LEU B 1 481 ? 48.555 4.589 10.023 1.00 12.10 500 LEU B O 1
ATOM 8614 N N . LEU B 1 482 ? 49.854 3.924 8.325 1.00 12.14 501 LEU B N 1
ATOM 8615 C CA . LEU B 1 482 ? 50.777 3.225 9.217 1.00 13.79 501 LEU B CA 1
ATOM 8616 C C . LEU B 1 482 ? 51.643 4.167 10.051 1.00 14.44 501 LEU B C 1
ATOM 8617 O O . LEU B 1 482 ? 52.074 3.814 11.148 1.00 16.23 501 LEU B O 1
ATOM 8622 N N A LYS B 1 483 ? 51.916 5.351 9.524 0.74 13.10 502 LYS B N 1
ATOM 8623 N N B LYS B 1 483 ? 51.923 5.353 9.524 0.26 13.29 502 LYS B N 1
ATOM 8624 C CA A LYS B 1 483 ? 52.731 6.330 10.249 0.74 12.04 502 LYS B CA 1
ATOM 8625 C CA B LYS B 1 483 ? 52.725 6.326 10.262 0.26 13.41 502 LYS B CA 1
ATOM 8626 C C A LYS B 1 483 ? 51.945 7.019 11.354 0.74 12.68 502 LYS B C 1
ATOM 8627 C C B LYS B 1 483 ? 51.923 6.977 11.378 0.26 12.84 502 LYS B C 1
ATOM 8628 O O A LYS B 1 483 ? 52.460 7.231 12.455 0.74 14.01 502 LYS B O 1
ATOM 8629 O O B LYS B 1 483 ? 52.395 7.104 12.507 0.26 13.54 502 LYS B O 1
ATOM 8640 N N . ASP B 1 484 ? 50.705 7.394 11.055 1.00 12.62 503 ASP B N 1
ATOM 8641 C CA . ASP B 1 484 ? 49.920 8.220 11.963 1.00 13.65 503 ASP B CA 1
ATOM 8642 C C . ASP B 1 484 ? 48.805 7.480 12.715 1.00 13.05 503 ASP B C 1
ATOM 8643 O O . ASP B 1 484 ? 48.250 8.028 13.667 1.00 15.74 503 ASP B O 1
ATOM 8648 N N . LEU B 1 485 ? 48.493 6.257 12.283 1.00 11.65 504 LEU B N 1
ATOM 8649 C CA . LEU B 1 485 ? 47.509 5.388 12.932 1.00 12.00 504 LEU B CA 1
ATOM 8650 C C . LEU B 1 485 ? 46.319 6.077 13.612 1.00 11.66 504 LEU B C 1
ATOM 8651 O O . LEU B 1 485 ? 46.142 5.947 14.833 1.00 12.73 504 LEU B O 1
ATOM 8656 N N . PRO B 1 486 ? 45.484 6.773 12.835 1.00 10.89 505 PRO B N 1
ATOM 8657 C CA . PRO B 1 486 ? 44.223 7.280 13.373 1.00 11.36 505 PRO B CA 1
ATOM 8658 C C . PRO B 1 486 ? 43.263 6.107 13.694 1.00 11.38 505 PRO B C 1
ATOM 8659 O O . PRO B 1 486 ? 42.331 6.269 14.465 1.00 13.03 505 PRO B O 1
ATOM 8663 N N . PHE B 1 487 ? 43.538 4.959 13.070 1.00 10.06 506 PHE B N 1
ATOM 8664 C CA . PHE B 1 487 ? 42.743 3.744 13.168 1.00 11.09 506 PHE B CA 1
ATOM 8665 C C . PHE B 1 487 ? 43.755 2.621 13.230 1.00 11.98 506 PHE B C 1
ATOM 8666 O O . PHE B 1 487 ? 44.665 2.585 12.417 1.00 10.91 506 PHE B O 1
ATOM 8674 N N . ILE B 1 488 ? 43.633 1.735 14.228 1.00 9.72 507 ILE B N 1
ATOM 8675 C CA . ILE B 1 488 ? 44.525 0.588 14.292 1.00 9.98 507 ILE B CA 1
ATOM 8676 C C . ILE B 1 488 ? 43.792 -0.665 13.860 1.00 9.41 507 ILE B C 1
ATOM 8677 O O . ILE B 1 488 ? 42.926 -1.149 14.595 1.00 10.03 507 ILE B O 1
ATOM 8682 N N . PRO B 1 489 ? 44.130 -1.212 12.668 1.00 9.00 508 PRO B N 1
ATOM 8683 C CA . PRO B 1 489 ? 43.432 -2.423 12.222 1.00 9.11 508 PRO B CA 1
ATOM 8684 C C . PRO B 1 489 ? 43.875 -3.623 13.035 1.00 8.22 508 PRO B C 1
ATOM 8685 O O . PRO B 1 489 ? 45.093 -3.774 13.263 1.00 10.11 508 PRO B O 1
ATOM 8689 N N . LEU B 1 490 ? 42.937 -4.459 13.459 1.00 9.63 509 LEU B N 1
ATOM 8690 C CA . LEU B 1 490 ? 43.279 -5.607 14.323 1.00 9.19 509 LEU B CA 1
ATOM 8691 C C . LEU B 1 490 ? 42.813 -6.973 13.819 1.00 12.05 509 LEU B C 1
ATOM 8692 O O . LEU B 1 490 ? 43.601 -7.925 13.855 1.00 10.91 509 LEU B O 1
ATOM 8697 N N . TRP B 1 491 ? 41.564 -7.112 13.354 1.00 10.62 510 TRP B N 1
ATOM 8698 C CA . TRP B 1 491 ? 41.150 -8.400 12.793 1.00 9.32 510 TRP B CA 1
ATOM 8699 C C . TRP B 1 491 ? 40.043 -8.180 11.777 1.00 9.59 510 TRP B C 1
ATOM 8700 O O . TRP B 1 491 ? 39.487 -7.075 11.684 1.00 11.62 510 TRP B O 1
ATOM 8711 N N . TYR B 1 492 ? 39.722 -9.215 11.012 1.00 10.28 511 TYR B N 1
ATOM 8712 C CA . TYR B 1 492 ? 38.586 -9.123 10.092 1.00 9.53 511 TYR B CA 1
ATOM 8713 C C . TYR B 1 492 ? 37.366 -9.722 10.774 1.00 9.92 511 TYR B C 1
ATOM 8714 O O . TYR B 1 492 ? 37.312 -10.922 11.042 1.00 11.71 511 TY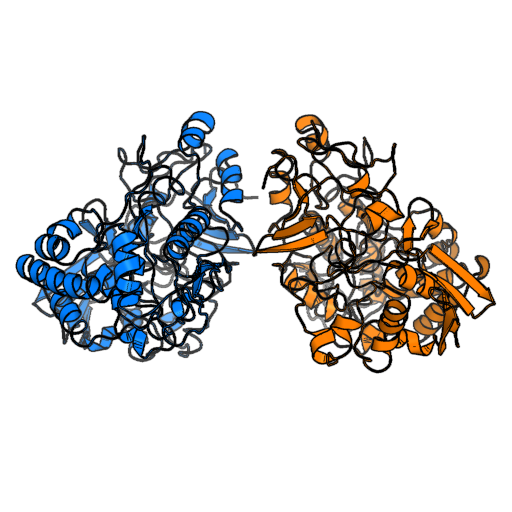R B O 1
ATOM 8723 N N . ASN B 1 493 ? 36.403 -8.857 11.104 1.00 9.51 512 ASN B N 1
ATOM 8724 C CA . ASN B 1 493 ? 35.227 -9.332 11.813 1.00 9.37 512 ASN B CA 1
ATOM 8725 C C . ASN B 1 493 ? 34.399 -10.156 10.844 1.00 11.47 512 ASN B C 1
ATOM 8726 O O . ASN B 1 493 ? 34.375 -9.873 9.639 1.00 11.60 512 ASN B O 1
ATOM 8731 N N . GLY B 1 494 ? 33.697 -11.148 11.364 1.00 11.74 513 GLY B N 1
ATOM 8732 C CA . GLY B 1 494 ? 32.970 -12.061 10.504 1.00 11.71 513 GLY B CA 1
ATOM 8733 C C . GLY B 1 494 ? 31.667 -11.522 9.959 1.00 9.62 513 GLY B C 1
ATOM 8734 O O . GLY B 1 494 ? 31.049 -10.622 10.533 1.00 11.46 513 GLY B O 1
ATOM 8735 N N . ALA B 1 495 ? 31.251 -12.084 8.818 1.00 12.06 514 ALA B N 1
ATOM 8736 C CA . ALA B 1 495 ? 29.890 -11.924 8.314 1.00 10.30 514 ALA B CA 1
ATOM 8737 C C . ALA B 1 495 ? 29.045 -12.937 9.062 1.00 10.48 514 ALA B C 1
ATOM 8738 O O . ALA B 1 495 ? 28.794 -14.039 8.573 1.00 11.84 514 ALA B O 1
ATOM 8740 N N . TRP B 1 496 ? 28.624 -12.592 10.280 1.00 9.84 515 TRP B N 1
ATOM 8741 C CA . TRP B 1 496 ? 28.002 -13.592 11.151 1.00 10.45 515 TRP B CA 1
ATOM 8742 C C . TRP B 1 496 ? 26.728 -14.093 10.535 1.00 9.60 515 TRP B C 1
ATOM 8743 O O . TRP B 1 496 ? 25.833 -13.312 10.216 1.00 10.75 515 TRP B O 1
ATOM 8754 N N . PHE B 1 497 ? 26.664 -15.413 10.348 1.00 9.44 516 PHE B N 1
ATOM 8755 C CA . PHE B 1 497 ? 25.475 -16.060 9.826 1.00 9.76 516 PHE B CA 1
ATOM 8756 C C . PHE B 1 497 ? 25.357 -17.472 10.383 1.00 10.82 516 PHE B C 1
ATOM 8757 O O . PHE B 1 497 ? 26.285 -18.292 10.260 1.00 11.11 516 PHE B O 1
ATOM 8765 N N . GLN B 1 498 ? 24.222 -17.759 11.017 1.00 12.90 517 GLN B N 1
ATOM 8766 C CA . GLN B 1 498 ? 23.842 -19.123 11.380 1.00 11.98 517 GLN B CA 1
ATOM 8767 C C . GLN B 1 498 ? 22.363 -19.197 11.127 1.00 13.07 517 GLN B C 1
ATOM 8768 O O . GLN B 1 498 ? 21.658 -18.208 11.293 1.00 12.47 517 GLN B O 1
ATOM 8774 N N . ALA B 1 499 ? 21.861 -20.370 10.752 1.00 11.35 518 ALA B N 1
ATOM 8775 C CA . ALA B 1 499 ? 20.427 -20.486 10.506 1.00 12.36 518 ALA B CA 1
ATOM 8776 C C . ALA B 1 499 ? 19.886 -21.791 11.080 1.00 14.30 518 ALA B C 1
ATOM 8777 O O . ALA B 1 499 ? 20.561 -22.819 11.060 1.00 14.57 518 ALA B O 1
ATOM 8779 N N . SER B 1 500 ? 18.656 -21.724 11.563 1.00 13.65 519 SER B N 1
ATOM 8780 C CA . SER B 1 500 ? 17.901 -22.919 11.936 1.00 14.72 519 SER B CA 1
ATOM 8781 C C . SER B 1 500 ? 17.162 -23.409 10.714 1.00 15.62 519 SER B C 1
ATOM 8782 O O . SER B 1 500 ? 16.678 -22.618 9.901 1.00 16.51 519 SER B O 1
ATOM 8785 N N . GLU B 1 501 ? 17.044 -24.738 10.590 1.00 16.09 520 GLU B N 1
ATOM 8786 C CA . GLU B 1 501 ? 16.259 -25.315 9.511 1.00 17.78 520 GLU B CA 1
ATOM 8787 C C . GLU B 1 501 ? 14.936 -25.877 10.024 1.00 19.38 520 GLU B C 1
ATOM 8788 O O . GLU B 1 501 ? 14.296 -26.673 9.330 1.00 24.42 520 GLU B O 1
ATOM 8794 N N . ALA B 1 502 ? 14.516 -25.445 11.206 1.00 19.84 521 ALA B N 1
ATOM 8795 C CA . ALA B 1 502 ? 13.243 -25.906 11.778 1.00 22.50 521 ALA B CA 1
ATOM 8796 C C . ALA B 1 502 ? 12.066 -25.591 10.859 1.00 23.58 521 ALA B C 1
ATOM 8797 O O . ALA B 1 502 ? 11.088 -26.348 10.804 1.00 22.47 521 ALA B O 1
ATOM 8799 N N . VAL B 1 503 ? 12.155 -24.495 10.115 1.00 18.97 522 VAL B N 1
ATOM 8800 C CA . VAL B 1 503 ? 11.076 -24.028 9.266 1.00 16.87 522 VAL B CA 1
ATOM 8801 C C . VAL B 1 503 ? 11.546 -23.737 7.835 1.00 20.15 522 VAL B C 1
ATOM 8802 O O . VAL B 1 503 ? 10.904 -24.144 6.861 1.00 24.73 522 VAL B O 1
ATOM 8806 N N . TRP B 1 504 ? 12.648 -23.013 7.709 1.00 18.31 523 TRP B N 1
ATOM 8807 C CA . TRP B 1 504 ? 13.186 -22.619 6.418 1.00 17.02 523 TRP B CA 1
ATOM 8808 C C . TRP B 1 504 ? 14.462 -23.368 6.065 1.00 16.14 523 TRP B C 1
ATOM 8809 O O . TRP B 1 504 ? 15.365 -23.510 6.906 1.00 15.97 523 TRP B O 1
ATOM 8820 N N A THR B 1 505 ? 14.558 -23.844 4.831 0.30 16.96 524 THR B N 1
ATOM 8821 N N B THR B 1 505 ? 14.521 -23.854 4.822 0.70 16.71 524 THR B N 1
ATOM 8822 C CA A THR B 1 505 ? 15.767 -24.532 4.413 0.30 17.25 524 THR B CA 1
ATOM 8823 C CA B THR B 1 505 ? 15.676 -24.603 4.335 0.70 16.64 524 THR B CA 1
ATOM 8824 C C A THR B 1 505 ? 16.228 -24.016 3.049 0.30 17.66 524 THR B C 1
ATOM 8825 C C B THR B 1 505 ? 16.271 -23.973 3.076 0.70 18.46 524 THR B C 1
ATOM 8826 O O A THR B 1 505 ? 15.647 -23.068 2.510 0.30 18.27 524 THR B O 1
ATOM 8827 O O B THR B 1 505 ? 15.827 -22.904 2.635 0.70 14.32 524 THR B O 1
ATOM 8834 N N . ASN B 1 506 ? 17.281 -24.630 2.512 1.00 17.03 525 ASN B N 1
ATOM 8835 C CA . ASN B 1 506 ? 17.958 -24.152 1.293 1.00 15.12 525 ASN B CA 1
ATOM 8836 C C . ASN B 1 506 ? 18.622 -22.777 1.473 1.00 14.93 525 ASN B C 1
ATOM 8837 O O . ASN B 1 506 ? 18.614 -21.953 0.563 1.00 16.00 525 ASN B O 1
ATOM 8842 N N . TRP B 1 507 ? 19.210 -22.564 2.641 1.00 14.92 526 TRP B N 1
ATOM 8843 C CA . TRP B 1 507 ? 20.037 -21.390 2.878 1.00 13.44 526 TRP B CA 1
ATOM 8844 C C . TRP B 1 507 ? 21.249 -21.412 1.953 1.00 14.00 526 TRP B C 1
ATOM 8845 O O . TRP B 1 507 ? 21.754 -22.493 1.606 1.00 15.26 526 TRP B O 1
ATOM 8856 N N . PRO B 1 508 ? 21.739 -20.226 1.556 1.00 15.44 527 PRO B N 1
ATOM 8857 C CA . PRO B 1 508 ? 22.978 -20.218 0.780 1.00 14.82 527 PRO B CA 1
ATOM 8858 C C . PRO B 1 508 ? 24.181 -20.643 1.622 1.00 18.11 527 PRO B C 1
ATOM 8859 O O . PRO B 1 508 ? 24.205 -20.374 2.820 1.00 20.67 527 PRO B O 1
ATOM 8863 N N . THR B 1 509 ? 25.143 -21.322 1.002 1.00 14.83 528 THR B N 1
ATOM 8864 C CA . THR B 1 509 ? 26.356 -21.794 1.660 1.00 16.84 528 THR B CA 1
ATOM 8865 C C . THR B 1 509 ? 27.534 -21.667 0.705 1.00 14.81 528 THR B C 1
ATOM 8866 O O . THR B 1 509 ? 27.348 -21.334 -0.468 1.00 15.18 528 THR B O 1
ATOM 8870 N N . GLU B 1 510 ? 28.731 -21.975 1.189 1.00 15.55 529 GLU B N 1
ATOM 8871 C CA . GLU B 1 510 ? 29.912 -22.031 0.323 1.00 18.16 529 GLU B CA 1
ATOM 8872 C C . GLU B 1 510 ? 29.666 -22.894 -0.940 1.00 19.70 529 GLU B C 1
ATOM 8873 O O . GLU B 1 510 ? 30.092 -22.525 -2.036 1.00 20.55 529 GLU B O 1
ATOM 8879 N N . LYS B 1 511 ? 28.959 -23.997 -0.769 1.00 18.45 530 LYS B N 1
ATOM 8880 C CA . LYS B 1 511 ? 28.688 -24.941 -1.855 1.00 20.97 530 LYS B CA 1
ATOM 8881 C C . LYS B 1 511 ? 27.552 -24.485 -2.771 1.00 23.47 530 LYS B C 1
ATOM 8882 O O . LYS B 1 511 ? 27.388 -25.000 -3.883 1.00 25.95 530 LYS B O 1
ATOM 8888 N N . ASN B 1 512 ? 26.741 -23.555 -2.290 1.00 18.04 531 ASN B N 1
ATOM 8889 C CA . ASN B 1 512 ? 25.663 -22.986 -3.085 1.00 19.78 531 ASN B CA 1
ATOM 8890 C C . ASN B 1 512 ? 25.554 -21.496 -2.786 1.00 14.76 531 ASN B C 1
ATOM 8891 O O . ASN B 1 512 ? 24.625 -21.080 -2.079 1.00 16.65 531 ASN B O 1
ATOM 8896 N N . PRO B 1 513 ? 26.490 -20.703 -3.326 1.00 15.51 532 PRO B N 1
ATOM 8897 C CA . PRO B 1 513 ? 26.645 -19.308 -2.895 1.00 14.36 532 PRO B CA 1
ATOM 8898 C C . PRO B 1 513 ? 25.760 -18.355 -3.665 1.00 14.24 532 PRO B C 1
ATOM 8899 O O . PRO B 1 513 ? 26.268 -17.399 -4.245 1.00 16.77 532 PRO B O 1
ATOM 8903 N N . TYR B 1 514 ? 24.451 -18.577 -3.629 1.00 14.56 533 TYR B N 1
ATOM 8904 C CA . TYR B 1 514 ? 23.551 -17.778 -4.438 1.00 14.35 533 TYR B CA 1
ATOM 8905 C C . TYR B 1 514 ? 23.274 -16.390 -3.855 1.00 15.42 533 TYR B C 1
ATOM 8906 O O . TYR B 1 514 ? 22.774 -15.501 -4.554 1.00 15.24 533 TYR B O 1
ATOM 8915 N N . ALA B 1 515 ? 23.636 -16.209 -2.585 1.00 13.06 534 ALA B N 1
ATOM 8916 C CA . ALA B 1 515 ? 23.497 -14.931 -1.912 1.00 12.72 534 ALA B CA 1
ATOM 8917 C C . ALA B 1 515 ? 24.418 -14.942 -0.709 1.00 11.24 534 ALA B C 1
ATOM 8918 O O . ALA B 1 515 ? 24.752 -16.004 -0.210 1.00 13.12 534 ALA B O 1
ATOM 8920 N N . VAL B 1 516 ? 24.811 -13.763 -0.240 1.00 11.40 535 VAL B N 1
ATOM 8921 C CA . VAL B 1 516 ? 25.524 -13.677 1.037 1.00 12.12 535 VAL B CA 1
ATOM 8922 C C . VAL B 1 516 ? 24.455 -13.294 2.068 1.00 10.98 535 VAL B C 1
ATOM 8923 O O . VAL B 1 516 ? 23.878 -12.205 1.987 1.00 11.57 535 VAL B O 1
ATOM 8927 N N . PRO B 1 517 ? 24.147 -14.219 3.004 1.00 12.47 536 PRO B N 1
ATOM 8928 C CA . PRO B 1 517 ? 22.938 -14.092 3.838 1.00 10.94 536 PRO B CA 1
ATOM 8929 C C . PRO B 1 517 ? 23.132 -13.164 5.021 1.00 11.18 536 PRO B C 1
ATOM 8930 O O . PRO B 1 517 ? 23.076 -13.599 6.196 1.00 10.53 536 PRO B O 1
ATOM 8934 N N . ILE B 1 518 ? 23.329 -11.884 4.714 1.00 10.03 537 ILE B N 1
ATOM 8935 C CA . ILE B 1 518 ? 23.561 -10.851 5.734 1.00 10.99 537 ILE B CA 1
ATOM 8936 C C . ILE B 1 518 ? 22.549 -9.732 5.534 1.00 11.49 537 ILE B C 1
ATOM 8937 O O . ILE B 1 518 ? 22.426 -9.200 4.423 1.00 10.26 537 ILE B O 1
ATOM 8942 N N . GLY B 1 519 ? 21.874 -9.321 6.624 1.00 9.51 538 GLY B N 1
ATOM 8943 C CA . GLY B 1 519 ? 20.839 -8.307 6.545 1.00 11.50 538 GLY B CA 1
ATOM 8944 C C . GLY B 1 519 ? 21.123 -7.051 7.327 1.00 9.85 538 GLY B C 1
ATOM 8945 O O . GLY B 1 519 ? 20.247 -6.192 7.504 1.00 10.84 538 GLY B O 1
ATOM 8946 N N . TRP B 1 520 ? 22.356 -6.902 7.811 1.00 10.26 539 TRP B N 1
ATOM 8947 C CA . TRP B 1 520 ? 22.792 -5.614 8.343 1.00 10.39 539 TRP B CA 1
ATOM 8948 C C . TRP B 1 520 ? 22.539 -4.520 7.310 1.00 9.83 539 TRP B C 1
ATOM 8949 O O . TRP B 1 520 ? 22.598 -4.785 6.109 1.00 10.63 539 TRP B O 1
ATOM 8960 N N . ASN B 1 521 ? 22.281 -3.300 7.746 1.00 9.43 540 ASN B N 1
ATOM 8961 C CA . ASN B 1 521 ? 22.213 -2.219 6.794 1.00 10.74 540 ASN B CA 1
ATOM 8962 C C . ASN B 1 521 ? 23.499 -2.138 5.990 1.00 12.64 540 ASN B C 1
ATOM 8963 O O . ASN B 1 521 ? 24.606 -2.167 6.569 1.00 13.82 540 ASN B O 1
ATOM 8968 N N . GLY B 1 522 ? 23.354 -2.062 4.681 1.00 9.87 541 GLY B N 1
ATOM 8969 C CA . GLY B 1 522 ? 24.487 -2.048 3.766 1.00 11.28 541 GLY B CA 1
ATOM 8970 C C . GLY B 1 522 ? 24.653 -3.362 3.030 1.00 11.21 541 GLY B C 1
ATOM 8971 O O . GLY B 1 522 ? 25.221 -3.386 1.946 1.00 12.69 541 GLY B O 1
ATOM 8972 N N . TRP B 1 523 ? 24.119 -4.440 3.585 1.00 10.12 542 TRP B N 1
ATOM 8973 C CA . TRP B 1 523 ? 24.343 -5.767 3.008 1.00 10.62 542 TRP B CA 1
ATOM 8974 C C . TRP B 1 523 ? 23.224 -6.305 2.141 1.00 11.39 542 TRP B C 1
ATOM 8975 O O . TRP B 1 523 ? 23.455 -7.250 1.373 1.00 10.05 542 TRP B O 1
ATOM 8986 N N . TRP B 1 524 ? 22.021 -5.745 2.243 1.00 10.00 543 TRP B N 1
ATOM 8987 C CA . TRP B 1 524 ? 20.955 -6.183 1.350 1.00 10.66 543 TRP B CA 1
ATOM 8988 C C . TRP B 1 524 ? 21.374 -5.982 -0.101 1.00 13.93 543 TRP B C 1
ATOM 8989 O O . TRP B 1 524 ? 21.113 -6.854 -0.951 1.00 13.12 543 TRP B O 1
ATOM 9000 N N . GLN B 1 525 ? 22.042 -4.868 -0.376 1.00 11.11 544 GLN B N 1
ATOM 9001 C CA . GLN B 1 525 ? 22.529 -4.545 -1.730 1.00 10.58 544 GLN B CA 1
ATOM 9002 C C . GLN B 1 525 ? 23.837 -5.257 -2.082 1.00 11.56 544 GLN B C 1
ATOM 9003 O O . GLN B 1 525 ? 24.294 -5.186 -3.233 1.00 12.75 544 GLN B O 1
ATOM 9009 N N . LEU B 1 526 ? 24.420 -5.972 -1.113 1.00 10.92 545 LEU B N 1
ATOM 9010 C CA . LEU B 1 526 ? 25.584 -6.818 -1.350 1.00 10.40 545 LEU B CA 1
ATOM 9011 C C . LEU B 1 526 ? 25.151 -8.278 -1.541 1.00 12.25 545 LEU B C 1
ATOM 9012 O O . LEU B 1 526 ? 25.931 -9.210 -1.326 1.00 12.06 545 LEU B O 1
ATOM 9017 N N . THR B 1 527 ? 23.886 -8.410 -1.964 1.00 12.41 546 THR B N 1
ATOM 9018 C CA . THR B 1 527 ? 23.151 -9.629 -2.355 1.00 12.09 546 THR B CA 1
ATOM 9019 C C . THR B 1 527 ? 22.420 -10.314 -1.205 1.00 12.05 546 THR B C 1
ATOM 9020 O O . THR B 1 527 ? 21.817 -11.373 -1.397 1.00 13.73 546 THR B O 1
ATOM 9024 N N . GLY B 1 528 ? 22.392 -9.686 -0.028 1.00 10.48 547 GLY B N 1
ATOM 9025 C CA . GLY B 1 528 ? 21.592 -10.200 1.053 1.00 11.29 547 GLY B CA 1
ATOM 9026 C C . GLY B 1 528 ? 20.128 -10.418 0.665 1.00 13.77 547 GLY B C 1
ATOM 9027 O O . GLY B 1 528 ? 19.510 -11.389 1.072 1.00 12.19 547 GLY B O 1
ATOM 9028 N N . ILE B 1 529 ? 19.586 -9.514 -0.146 1.00 11.05 548 ILE B N 1
ATOM 9029 C CA . ILE B 1 529 ? 18.199 -9.619 -0.588 1.00 11.43 548 ILE B CA 1
ATOM 9030 C C . ILE B 1 529 ? 17.899 -10.937 -1.299 1.00 12.71 548 ILE B C 1
ATOM 9031 O O . ILE B 1 529 ? 16.787 -11.460 -1.173 1.00 12.47 548 ILE B O 1
ATOM 9036 N N A LYS B 1 530 ? 18.886 -11.495 -2.004 0.68 11.79 549 LYS B N 1
ATOM 9037 N N B LYS B 1 530 ? 18.869 -11.502 -2.011 0.32 12.67 549 LYS B N 1
ATOM 9038 C CA A LYS B 1 530 ? 18.646 -12.710 -2.794 0.68 12.38 549 LYS B CA 1
ATOM 9039 C CA B LYS B 1 530 ? 18.591 -12.707 -2.794 0.32 14.15 549 LYS B CA 1
ATOM 9040 C C A LYS B 1 530 ? 18.408 -13.924 -1.904 0.68 14.42 549 LYS B C 1
ATOM 9041 C C B LYS B 1 530 ? 18.482 -13.955 -1.919 0.32 14.55 549 LYS B C 1
ATOM 9042 O O A LYS B 1 530 ? 17.867 -14.935 -2.343 0.68 13.78 549 LYS B O 1
ATOM 9043 O O B LYS B 1 530 ? 18.112 -15.025 -2.397 0.32 16.96 549 LYS B O 1
ATOM 9054 N N . THR B 1 531 ? 18.785 -13.815 -0.630 1.00 13.22 550 THR B N 1
ATOM 9055 C CA . THR B 1 531 ? 18.517 -14.869 0.336 1.00 13.07 550 THR B CA 1
ATOM 9056 C C . THR B 1 531 ? 17.028 -15.217 0.327 1.00 15.59 550 THR B C 1
ATOM 9057 O O . THR B 1 531 ? 16.645 -16.375 0.399 1.00 15.42 550 THR B O 1
ATOM 9061 N N . LEU B 1 532 ? 16.199 -14.175 0.219 1.00 14.14 551 LEU B N 1
ATOM 9062 C CA . LEU B 1 532 ? 14.758 -14.343 0.379 1.00 14.50 551 LEU B CA 1
ATOM 9063 C C . LEU B 1 532 ? 14.083 -15.111 -0.754 1.00 14.93 551 LEU B C 1
ATOM 9064 O O . LEU B 1 532 ? 12.950 -15.607 -0.593 1.00 15.77 551 LEU B O 1
ATOM 9069 N N . PHE B 1 533 ? 14.742 -15.191 -1.901 1.00 14.97 552 PHE B N 1
ATOM 9070 C CA . PHE B 1 533 ? 14.158 -15.832 -3.072 1.00 15.11 552 PHE B CA 1
ATOM 9071 C C . PHE B 1 533 ? 14.567 -17.291 -3.127 1.00 15.17 552 PHE B C 1
ATOM 9072 O O . PHE B 1 533 ? 13.944 -18.084 -3.855 1.00 19.11 552 PHE B O 1
ATOM 9080 N N . GLY B 1 534 ? 15.596 -17.658 -2.375 1.00 14.54 553 GLY B N 1
ATOM 9081 C CA . GLY B 1 534 ? 16.107 -19.016 -2.404 1.00 16.82 553 GLY B CA 1
ATOM 9082 C C . GLY B 1 534 ? 15.642 -19.935 -1.295 1.00 15.65 553 GLY B C 1
ATOM 9083 O O . GLY B 1 534 ? 15.528 -21.143 -1.491 1.00 18.22 553 GLY B O 1
ATOM 9084 N N . ILE B 1 535 ? 15.414 -19.385 -0.108 1.00 16.76 554 ILE B N 1
ATOM 9085 C CA . ILE B 1 535 ? 14.995 -20.215 1.001 1.00 16.47 554 ILE B CA 1
ATOM 9086 C C . ILE B 1 535 ? 13.605 -20.808 0.736 1.00 18.86 554 ILE B C 1
ATOM 9087 O O . ILE B 1 535 ? 12.781 -20.239 0.001 1.00 19.33 554 ILE B O 1
ATOM 9092 N N . GLU B 1 536 ? 13.392 -21.987 1.294 1.00 17.84 555 GLU B N 1
ATOM 9093 C CA . GLU B 1 536 ? 12.158 -22.723 1.066 1.00 21.10 555 GLU B CA 1
ATOM 9094 C C . GLU B 1 536 ? 11.543 -23.155 2.374 1.00 20.95 555 GLU B C 1
ATOM 9095 O O . GLU B 1 536 ? 12.240 -23.572 3.307 1.00 18.86 555 GLU B O 1
ATOM 9101 N N . ALA B 1 537 ? 10.211 -23.062 2.453 1.00 23.78 556 ALA B N 1
ATOM 9102 C CA . ALA B 1 537 ? 9.517 -23.493 3.649 1.00 31.45 556 ALA B CA 1
ATOM 9103 C C . ALA B 1 537 ? 9.508 -25.011 3.719 1.00 37.52 556 ALA B C 1
ATOM 9104 O O . ALA B 1 537 ? 9.237 -25.690 2.726 1.00 36.98 556 ALA B O 1
ATOM 9106 N N . LYS B 1 538 ? 9.840 -25.539 4.894 1.00 41.98 557 LYS B N 1
ATOM 9107 C CA . LYS B 1 538 ? 9.642 -26.956 5.192 1.00 50.61 557 LYS B CA 1
ATOM 9108 C C . LYS B 1 538 ? 8.160 -27.298 5.059 1.00 52.59 557 LYS B C 1
ATOM 9109 O O . LYS B 1 538 ? 7.323 -26.736 5.777 1.00 61.36 557 LYS B O 1
ATOM 9115 N N . HIS B 1 539 ? 7.843 -28.214 4.149 1.00 57.86 558 HIS B N 1
ATOM 9116 C CA . HIS B 1 539 ? 6.459 -28.629 3.909 1.00 54.19 558 HIS B CA 1
ATOM 9117 C C . HIS B 1 539 ? 5.569 -27.436 3.568 1.00 56.17 558 HIS B C 1
ATOM 9118 O O . HIS B 1 539 ? 5.945 -26.582 2.769 1.00 53.39 558 HIS B O 1
#

CATH classification: 3.40.190.10 (+2 more: 3.90.76.10, 3.10.105.10)

InterPro domains:
  IPR000914 Solute-binding protein family 5 domain [PF00496] (70-441)
  IPR030678 Peptide/nickel binding protein, MppA-type [PIRSF002741] (49-516)
  IPR039424 Solute-binding protein family 5 [PTHR30290] (1-529)

Secondary structure (DSSP, 8-state):
---GGGEEEEESS--S-S----TT-TTTSPTTTBTTTB--SEEEETTTTEEEESSEEEEEEEETTEEEEEEPSS-B-TTSPBP-HHHHHHHHHHHHH-TTSTTGGGGGTEEEEEEEETTEEEEEESS--HHHHHHHHHH-----HHHHTT--HHHHHH---SS---SSSEEEEEEETTEEEEEE-TT-HHHHHH------SEEEEE--SSHHHHHHHHHTTS-SEE-S--S-HHHHHHHH--B-SSSSTT-S-EEEEEEEEE-TTSTTTT-HHHHHHHHHH--HHHHHHHTTTTSS-BPPTT---SSHHHHTT--HHHHHHH-----HHHHHHHHHHTT---SSSSSS---TTS----EEEE--TT-HHHHHHHHHHHHHHHHTT--EEEE---HHHHHHHHHHT--SEEEE-TTSB--S-THHHHHHHH-GGGTTSS--SSS-TT----HHHHHHHHHHHT---HHHHHHHHHHHHHHHHHH-SEEEEEEEE---EE--SSEE---BTTB-SS----STTTGGGTGGGHHHH-EES--/--GGGEEEEESS--S------TT-TTTSPTTTBTTTB--SEEEETTTTEEEESSEEEEEEEETTEEEEEEPTT-B-TTSPBP-HHHHHHHHHHHHH-TTSTTGGGGGTEEEEEEEETTEEEEEESS--HHHHHHHHHH-----HHHHTT--HHHHHH----S---SSSEEEEEEETTEEEEEE-TT-HHHHHH------SEEEEE--SSHHHHHHHHHTTS-SEE-S--S-HHHHHHHH--B-SSSSTT-S-EEEEEEEEE-TTSTTTTSHHHHHHHHHH--HHHHHHHTTTTSS-BPPTT---SSHHHHTT--HHHHHHH---S-HHHHHHHHHHHT---TT-SSSPBPTTS-B--EEEE--TT-HHHHHHHHHHHHHHHHTT--EEEE---HHHHHHHHHHT--SEEEE-SSSB--S-THHHHHHHH-GGGTTSS--SSS-TT----HHHHHHHHHHHT---HHHHHHHHHHHHHHHHHH-SEEEEEEEE---EE--SSEE---BTTB-S-----STTTGGGTGGGHHHH-EE--

Organism: Thermotoga maritima (strain ATCC 43589 / DSM 3109 / JCM 10099 / NBRC 100826 / MSB8) (NCBI:txid243274)